Protein 1GQI (pdb70)

Radius of gyration: 33.88 Å; Cα contacts (8 Å, |Δi|>4): 3092; chains: 2; bounding box: 82×83×100 Å

InterPro domains:
  IPR005154 Alpha glucuronidase, N-terminal [PF03648] (30-151)
  IPR011099 Glycosyl hydrolase family 67, C-terminal [PF07477] (474-699)
  IPR011100 Glycosyl hydrolase family 67, catalytic domain [PF07488] (155-473)
  IPR011395 Alpha glucuronidase [PIRSF029900] (15-720)
  IPR017853 Glycoside hydrolase superfamily [SSF51445] (173-730)
  IPR029018 Beta-hexosaminidase-like, domain 2 [G3DSA:3.30.379.10] (38-168)
  IPR029018 Beta-hexosaminidase-like, domain 2 [SSF55545] (25-171)
  IPR037054 Alpha-glucuronidase, C-terminal domain superfamily [G3DSA:3.90.1330.10] (496-732)

CATH classification: 3.30.379.10 (+2 more: 3.20.20.80, 3.90.1330.10)

Foldseek 3Di:
DQQLLQLLDQAADPPVVLLVQLCQQAVEEEEQDDDLLSVVLQVSLQVNCCHHNVHGYHYDHDDDDARHEYEDELVRDVQNVVVCCPPVQVVQPDQKWKWFFDDTPNGTYTYTYHHYSLNRSQSSLVVSLCSLLSHDRVGDIDMAHFLADAAEAEWAADPVQAGDLFQAAGAPQPLVCPPPDLDVVLLSVLSLLLSLPHQEYARHRLLDDLCCLPPSNLRRVLSSQVSNVSSNYAYEYAHQLCNCVVVVNDPDSQLVDVSNLVVLLVSLVVNCVSVLLHAYYEHDDQAPPGHDNVVVPDAPQSSQQSNVVSCVVSNHAYAYELLHADLPDDDQQQGSLVRPLVCQQSHDQRYEYEYEQGRAPQWLDHHGHLCLLRRQRHHYEYEHELSPQQQAGQQAQAQCQQVLLCSQQDFQCSVHGPNGSVCSQSCNPHHGRHHFYYYHLNFHDRSSRRNHSNSSLNVQSSSNCRRPVNDGSLNSQSSSCSSRFHNDPVLSPLVSVLNVCRSLLSCQQAPFQQQTLQADPPRNRAGHLVFQDDPGRSNGNCSAFVAAQFWTAAACAPVHVVSLVSGPPVSNVQLRDPVRNDRRNNRPHDTDTQQPADPVRHGNLQVSLVSSLVSLVSLVVSLVSLVVCVVGGPPPSSVVNNVSSVVVSVRSLLSSLQVNLVSCVRNVDDHDPVGDHRPDHNVVSVQCSQPPARSGPPDCSNVDPDND/DQQLLQLLDQAADPPVVLLVQLCQQAVEEEEQDDDLLSVVLQVSLQVNCCRHSVHGYHYDHDDDDARHEYEDEVVRDVQVVVVVCPPVQVVQPDAKWKWFFDDGPNGTYTYTYHHYSLNRSQSSLVVSLCSLLSHDRVGDIDMAHFLADAAEAEWAAAPVQAGDLAQAAGQPQPLVCPPPDLDVVLLSVLSLLLSLPHQEYARHRLLDDLCCLPPSNLRRQLSSQVSNVSSNYAYEYADQLQNCVVVVNDPGSQLVDVSNLVVLLVSLVVSCVSVLLHAYYEHDDQAPPGHHNVVVPDAPQSSLQSNVVSCVVSNYAYAYELLHADQPDDDQQLGSLVRCLVCQQSHDQRYEYEYEQGRAPQWLDHHGHLCLLRRQRHHYEYEAELSPQQQAGQQAQAQCQQVLLCSQQDFQCSPHTPSGSVCSQSCNRRNGDHHFYYYHLNFHDRSSRRNRSNSSLNVQSSSNCRRPVNDGSLNSQSSSCSSRFHNDPVLSPLVSVLNVCRSLLSCLQAPFQQQTLQADPPRNRAGHLVFQDDPGRSNGNCSAFVAALFWTAAACPPVHVVSLVSGPPVSSVQLVDPVRNDRRNNRPHDTDTQQPADPVRHGNLQVSLVSSVVSLVSLVVSLVSLVVCCVGGDPVSSVVNNVSSVVVSVRSVLSSLQVNLVSCVRNVDDHDPVDDHDPDHNVVSVQCSQDPARSGPPDCSNVDPDND

Secondary structure (DSSP, 8-state):
--STTTT---PPPS-HHHHHHHHHH-SEEEE---SHHHHHHHHHHHHHHHHHHTS---EE-SS--SSEEEEE-TTT-HHHHHT--THHHHTTTTT-EEEEEEEETTEEEEEEEESSHHHHHHHHHHHHHHHHTT---TT-EEEE--S-SEEEEE--B-TTSPBTT--S-S-S--GGGTTT---HHHHHHHHHHHTTT--EEE-S-SS--GGGGSHHHHHHHHHHHHHHGGGTPEEEEEE-TTHHHHTTS-S---TTSHHHHHHHHHHHHHHHHH-TT--EEEE--SSTT---GGGGT--HHHHHHHHHHHHGGGT-EEEEE-----TTSS-GGGHHHHHHGGGTT-S-TTEEEEEESSSSSS-SS-PPPTHHHH-SSSEEEEEEE-S-TTTTTTTS----HHHHHHHHT-B--BTBTT-BHHHHHHTSSS--S--EEEEE----SSTTSSSSTTHHHHHHHHHHHHH-TT--HHHHHHHHHHHHT---HHHHHHHHHHHHHHHHHHHHTT--TT----B-TTT-SSB-TT----SSGGGSSHHHH---SSEE----STTTT-GGGGS-HHHHHHHHSTTTS-GGGGGGT--EETT-B-TTS-BHHHHHHHHHHHHHHHHHHHHHHHHTTGGGS-HHHHHHHHHHHHHHHHHHHHHHHHHHHHHHHHH--PPPTTSPPPSS-HHHHHHHHHHS----SSSGGGG-----/--STTTT---PPPS-HHHHHHHHHH-SEEEE---SHHHHHHHHHHHHHHHHHHTS---EE-SSPPSSEEEEE-TTT-HHHHHT--THHHHTTTTT-EEEEEEEETTEEEEEEEESSHHHHHHHHHHHHHHHHTT---TT-EEEE--SSSEEEEE--B-TTSPBTT--S-S-S--GGGTTT---HHHHHHHHHHHTTT--EEE-S-SS--GGGGSHHHHHHHHHHHHHHGGGTPEEEEEE-TTHHHHTTS-S---TTSHHHHHHHHHHHHHHHHH-TT--EEEE--SBTTB--GGGGT--HHHHHHHHHHHHGGGT-EEEEE-----TTSS-GGGHHHHHHGGGTT-S-TTEEEEEESSSSSS-SS-PPPTHHHH-SSSEEEEEEE-S-TTTTTTTS----HHHHHHHHT-B--BTBTT-BHHHHHHTTTTT-S--EEEEE----SSTTSSSSTTHHHHHHHHHHHHH-TT--HHHHHHHHHHHHT---HHHHHHHHHHHHHHHHHHHHTT--TT----B-TTT-SSB-TT----SSGGGSSHHHH---SSEEE---STTTT-GGGGS-HHHHHHHHSTTTS-GGGGGGT-EEETTPBPTTS-BHHHHHHHHHHHHHHHHHHHHHHHHTTTTTS-HHHHHHHHHHHHHHHHHHHHHHHHHHHHHHHHH--PPPTTSPPPSS-HHHHHHHHHHS----SSSGGGG-----

Solvent-accessible surface area: 47362 Å² total; per-residue (Å²): 83,65,11,40,74,2,0,10,32,31,84,72,8,81,59,109,105,64,7,97,62,6,30,136,18,0,96,55,2,14,11,26,12,117,36,94,20,0,77,8,0,11,56,2,0,66,118,0,0,30,20,3,0,101,73,117,4,56,29,113,107,65,166,13,86,53,60,1,0,0,0,0,3,54,138,36,0,102,30,1,38,63,44,127,25,48,146,116,5,132,84,19,33,77,34,0,5,4,0,21,50,34,128,5,109,177,80,59,3,4,0,0,0,0,48,33,40,30,0,0,0,9,0,0,5,23,0,0,20,15,0,6,5,41,93,81,1,111,173,18,70,49,66,32,42,29,51,3,82,18,0,0,0,1,1,18,4,39,4,18,30,15,4,23,24,3,20,3,9,3,0,12,0,51,2,8,1,0,44,44,31,120,16,74,45,8,50,21,0,0,17,5,1,1,9,6,3,0,22,0,0,0,0,5,3,6,29,1,16,4,8,0,1,12,56,52,0,0,86,12,0,11,11,0,3,80,21,0,84,30,17,22,5,94,2,7,0,0,0,12,2,39,0,0,114,43,21,41,82,17,109,24,0,21,1,82,26,100,124,0,78,89,19,0,103,68,25,0,82,62,0,12,88,64,0,97,50,3,4,0,1,0,0,12,1,24,4,83,79,36,34,1,0,68,63,47,70,76,43,4,4,60,0,0,43,14,0,0,68,7,0,116,107,76,58,2,9,0,0,0,5,2,23,4,16,52,99,124,57,144,1,10,5,55,5,18,39,65,48,2,55,97,20,26,27,122,16,35,87,7,0,0,0,1,6,10,12,4,22,0,19,10,1,2,20,18,3,10,5,7,2,0,10,20,0,49,165,14,9,14,0,0,0,0,15,1,7,5,8,6,10,2,1,20,7,1,0,2,0,3,0,24,16,0,40,67,12,2,83,35,49,0,47,25,158,36,154,40,2,30,0,0,32,7,2,39,22,133,11,24,194,48,185,31,19,0,0,0,0,0,5,3,2,0,19,31,75,13,0,7,13,0,5,1,8,4,0,0,1,1,0,0,0,21,0,0,14,40,3,105,22,29,2,35,64,1,0,29,25,1,0,50,6,1,13,16,30,94,98,62,0,6,95,46,0,33,88,6,0,42,49,1,7,55,0,2,5,6,1,1,5,1,8,7,7,6,10,0,2,20,58,25,7,11,8,4,0,6,0,50,18,72,136,61,125,31,63,8,91,2,1,38,34,9,3,110,20,42,163,100,1,0,0,2,38,3,20,181,124,37,22,43,0,6,65,10,11,26,118,54,12,24,147,34,19,29,76,85,143,59,6,51,37,62,16,3,4,2,0,14,79,14,62,1,87,48,186,8,160,61,52,71,24,0,4,65,8,0,0,53,56,0,14,56,0,0,85,31,0,48,45,3,42,140,27,1,64,139,4,111,97,74,12,42,82,44,15,12,49,32,0,78,6,8,1,66,1,1,36,105,6,0,31,18,0,3,2,0,0,0,13,19,0,44,70,40,5,66,61,105,19,36,111,128,36,102,123,10,147,72,94,32,99,68,8,60,50,37,29,109,22,30,10,14,23,1,20,66,27,96,25,0,54,42,112,72,34,129,84,67,12,39,75,2,0,9,32,31,84,68,8,79,57,112,106,60,8,97,60,6,21,134,17,0,106,61,3,14,11,27,13,119,35,96,20,0,77,9,0,10,54,2,0,59,118,0,0,32,20,3,0,97,77,122,6,58,25,125,107,67,169,14,91,52,58,1,0,0,0,0,4,55,139,38,0,101,32,1,38,65,42,129,20,48,145,109,9,136,86,6,37,75,34,0,5,6,0,18,50,34,125,4,109,160,63,62,2,4,0,0,0,0,59,30,39,29,0,0,0,9,0,0,4,26,0,0,20,16,0,6,5,39,92,75,1,109,172,18,69,48,69,32,39,28,60,3,79,23,0,0,0,1,1,18,3,39,5,19,31,15,4,23,23,3,20,3,10,2,0,12,0,52,2,9,1,0,43,46,30,116,16,76,44,7,50,22,1,0,16,5,0,1,8,6,3,0,21,0,0,0,0,4,4,6,29,1,16,4,8,1,0,12,60,54,0,0,84,11,0,11,11,0,3,78,21,0,84,31,16,24,5,93,2,7,0,0,0,12,1,37,0,0,114,44,20,43,81,17,107,22,0,21,0,80,26,100,123,0,77,89,21,1,103,67,25,0,82,58,0,13,89,66,0,98,52,3,3,0,1,0,0,13,1,34,4,81,78,37,35,1,0,89,62,47,69,77,51,5,4,60,0,0,43,14,0,1,67,7,0,117,106,78,58,1,7,0,0,0,5,2,22,8,17,81,87,120,68,129,1,8,5,58,2,19,41,66,61,2,54,86,16,12,40,118,17,37,68,7,1,0,0,1,4,10,12,4,24,0,19,9,1,1,20,19,4,10,6,7,2,0,12,20,0,28,153,4,12,11,0,0,0,0,16,1,7,5,6,5,9,1,2,20,6,1,0,3,1,4,0,25,16,0,38,69,13,2,86,35,48,0,70,28,142,48,166,30,1,29,0,0,31,7,2,45,7,105,14,18,149,34,172,43,5,0,0,0,0,0,4,2,1,0,19,33,74,14,0,6,12,0,5,0,8,4,0,0,1,1,0,0,0,21,0,0,14,41,4,102,22,30,2,35,64,0,0,31,24,1,0,50,7,2,14,16,30,94,98,63,0,7,96,44,0,35,85,7,0,42,50,1,8,55,0,2,6,6,1,2,6,1,8,6,8,6,10,0,2,20,54,26,7,11,8,4,0,6,0,44,18,65,135,60,130,27,61,8,92,4,1,49,38,7,3,110,20,41,125,99,1,0,0,2,38,3,21,178,122,35,14,44,0,6,63,9,11,26,120,54,12,25,147,35,18,30,75,85,142,60,7,53,37,62,15,3,4,1,0,14,81,13,62,0,87,47,185,8,159,60,51,75,25,0,6,64,7,0,0,51,55,0,15,54,0,0,85,33,0,56,47,3,42,146,27,1,62,135,4,112,97,78,12,41,84,46,14,14,47,32,0,76,6,8,1,65,0,1,34,104,5,0,34,18,0,4,7,0,0,0,18,18,0,45,67,30,3,57,60,104,8,35,102,123,36,106,89,20,156,77,91,31,95,70,13,62,51,39,29,107,21,30,10,15,23,0,19,67,26,96,27,0,54,42,112,72,35,127

GO terms:
  GO:0033939 xylan alpha-1,2-glucuronosidase activity (F, IDA)
  GO:2000886 glucuronoxylan catabolic process (P, IDA)

Organism: Cellvibrio japonicus (strain Ueda107) (NCBI:txid498211)

Structure (mmCIF, N/CA/C/O backbone):
data_1GQI
#
_entry.id   1GQI
#
_cell.length_a   69.912
_cell.length_b   74.682
_cell.length_c   87.587
_cell.angle_alpha   115.18
_cell.angle_beta   93.14
_cell.angle_gamma   109.33
#
_symmetry.space_group_name_H-M   'P 1'
#
loop_
_entity.id
_entity.type
_entity.pdbx_description
1 polymer ALPHA-GLUCURONIDASE
2 non-polymer 1,2-ETHANEDIOL
3 non-polymer 'COBALT (II) ION'
4 non-polymer 'MAGNESIUM ION'
5 water water
#
loop_
_atom_site.group_PDB
_atom_site.id
_atom_site.type_symbol
_atom_site.label_atom_id
_atom_site.label_alt_id
_atom_site.label_comp_id
_atom_site.label_asym_id
_atom_site.label_entity_id
_atom_site.label_seq_id
_atom_site.pdbx_PDB_ins_code
_atom_site.Cartn_x
_atom_site.Cartn_y
_atom_site.Cartn_z
_atom_site.occupancy
_atom_site.B_iso_or_equiv
_atom_site.auth_seq_id
_atom_site.auth_comp_id
_atom_site.auth_asym_id
_atom_site.auth_atom_id
_atom_site.pdbx_PDB_model_num
ATOM 1 N N . GLU A 1 1 ? 6.639 20.670 14.349 1.00 16.44 5 GLU A N 1
ATOM 2 C CA . GLU A 1 1 ? 6.272 19.557 13.463 1.00 14.32 5 GLU A CA 1
ATOM 3 C C . GLU A 1 1 ? 7.010 18.296 13.865 1.00 14.72 5 GLU A C 1
ATOM 4 O O . GLU A 1 1 ? 8.189 18.117 13.618 1.00 16.28 5 GLU A O 1
ATOM 10 N N . ASP A 1 2 ? 6.296 17.436 14.561 1.00 12.80 6 ASP A N 1
ATOM 11 C CA . ASP A 1 2 ? 6.828 16.138 14.893 1.00 12.02 6 ASP A CA 1
ATOM 12 C C . ASP A 1 2 ? 6.208 14.994 14.128 1.00 9.44 6 ASP A C 1
ATOM 13 O O . ASP A 1 2 ? 6.419 13.830 14.465 1.00 9.59 6 ASP A O 1
ATOM 18 N N . GLY A 1 3 ? 5.437 15.299 13.094 1.00 8.53 7 GLY A N 1
ATOM 19 C CA . GLY A 1 3 ? 4.914 14.272 12.232 1.00 8.04 7 GLY A CA 1
ATOM 20 C C . GLY A 1 3 ? 3.700 13.509 12.702 1.00 7.31 7 GLY A C 1
ATOM 21 O O . GLY A 1 3 ? 3.208 12.662 11.966 1.00 8.15 7 GLY A O 1
ATOM 22 N N . TYR A 1 4 ? 3.241 13.764 13.912 1.00 7.07 8 TYR A N 1
ATOM 23 C CA . TYR A 1 4 ? 2.108 12.997 14.429 1.00 6.96 8 TYR A CA 1
ATOM 24 C C . TYR A 1 4 ? 0.863 13.196 13.568 1.00 7.37 8 TYR A C 1
ATOM 25 O O . TYR A 1 4 ? 0.054 12.271 13.414 1.00 7.68 8 TYR A O 1
ATOM 34 N N . ASP A 1 5 ? 0.700 14.384 13.015 1.00 7.69 9 ASP A N 1
ATOM 35 C CA . ASP A 1 5 ? -0.492 14.638 12.213 1.00 7.71 9 ASP A CA 1
ATOM 36 C C . ASP A 1 5 ? -0.398 14.089 10.782 1.00 7.86 9 ASP A C 1
ATOM 37 O O . ASP A 1 5 ? -1.375 14.093 10.047 1.00 8.80 9 ASP A O 1
ATOM 42 N N . MET A 1 6 ? 0.798 13.655 10.400 1.00 6.91 10 MET A N 1
ATOM 43 C CA . MET A 1 6 ? 1.038 13.172 9.035 1.00 8.20 10 MET A CA 1
ATOM 44 C C . MET A 1 6 ? 0.618 14.251 8.043 1.00 7.45 10 MET A C 1
ATOM 45 O O . MET A 1 6 ? 1.100 15.368 8.148 1.00 7.37 10 MET A O 1
ATOM 53 N N . TRP A 1 7 ? -0.242 13.917 7.084 1.00 6.97 11 TRP A N 1
ATOM 54 C CA . TRP A 1 7 ? -0.694 14.856 6.044 1.00 7.16 11 TRP A CA 1
ATOM 55 C C . TRP A 1 7 ? -1.933 15.624 6.410 1.00 7.51 11 TRP A C 1
ATOM 56 O O . TRP A 1 7 ? -2.453 16.398 5.586 1.00 7.61 11 TRP A O 1
ATOM 67 N N . LEU A 1 8 ? -2.452 15.417 7.612 1.00 7.74 12 LEU A N 1
ATOM 68 C CA . LEU A 1 8 ? -3.660 16.121 8.046 1.00 8.27 12 LEU A CA 1
ATOM 69 C C . LEU A 1 8 ? -3.253 17.284 8.945 1.00 8.36 12 LEU A C 1
ATOM 70 O O . LEU A 1 8 ? -3.572 17.340 10.146 1.00 8.20 12 LEU A O 1
ATOM 75 N N . ARG A 1 9 ? -2.463 18.185 8.368 1.00 8.79 13 ARG A N 1
ATOM 76 C CA . ARG A 1 9 ? -1.973 19.352 9.050 1.00 10.26 13 ARG A CA 1
ATOM 77 C C . ARG A 1 9 ? -2.868 20.545 8.704 1.00 10.80 13 ARG A C 1
ATOM 78 O O . ARG A 1 9 ? -2.830 21.123 7.618 1.00 12.35 13 ARG A O 1
ATOM 86 N N . TYR A 1 10 ? -3.652 20.940 9.656 1.00 11.69 14 TYR A N 1
ATOM 87 C CA . TYR A 1 10 ? -4.619 21.992 9.413 1.00 12.15 14 TYR A CA 1
ATOM 88 C C . TYR A 1 10 ? -4.121 23.318 9.945 1.00 13.90 14 TYR A C 1
ATOM 89 O O . TYR A 1 10 ? -4.561 23.802 10.974 1.00 15.90 14 TYR A O 1
ATOM 98 N N . GLN A 1 11 ? -3.125 23.835 9.263 1.00 15.25 15 GLN A N 1
ATOM 99 C CA . GLN A 1 11 ? -2.509 25.096 9.576 1.00 16.96 15 GLN A CA 1
ATOM 100 C C . GLN A 1 11 ? -3.028 26.147 8.625 1.00 15.76 15 GLN A C 1
ATOM 101 O O . GLN A 1 11 ? -3.426 25.843 7.506 1.00 15.20 15 GLN A O 1
ATOM 107 N N . PRO A 1 12 ? -3.055 27.405 9.056 1.00 16.36 16 PRO A N 1
ATOM 108 C CA . PRO A 1 12 ? -3.628 28.445 8.200 1.00 16.35 16 PRO A CA 1
ATOM 109 C C . PRO A 1 12 ? -2.942 28.550 6.848 1.00 15.99 16 PRO A C 1
ATOM 110 O O . PRO A 1 12 ? -1.716 28.468 6.729 1.00 15.26 16 PRO A O 1
ATOM 114 N N . ILE A 1 13 ? -3.766 28.684 5.826 1.00 15.34 17 ILE A N 1
ATOM 115 C CA . ILE A 1 13 ? -3.295 28.805 4.458 1.00 16.16 17 ILE A CA 1
ATOM 116 C C . ILE A 1 13 ? -2.338 29.988 4.407 1.00 17.56 17 ILE A C 1
ATOM 117 O O . ILE A 1 13 ? -2.699 31.087 4.838 1.00 17.86 17 ILE A O 1
ATOM 122 N N . ALA A 1 14 ? -1.130 29.753 3.893 1.00 18.78 18 ALA A N 1
ATOM 123 C CA . ALA A 1 14 ? -0.057 30.758 3.911 1.00 20.86 18 ALA A CA 1
ATOM 124 C C . ALA A 1 14 ? -0.213 31.853 2.863 1.00 22.07 18 ALA A C 1
ATOM 125 O O . ALA A 1 14 ? 0.234 32.984 3.074 1.00 24.14 18 ALA A O 1
ATOM 127 N N . ASP A 1 15 ? -0.808 31.524 1.727 1.00 22.08 19 ASP A N 1
ATOM 128 C CA . ASP A 1 15 ? -1.061 32.529 0.706 1.00 22.33 19 ASP A CA 1
ATOM 129 C C . ASP A 1 15 ? -2.218 33.359 1.199 1.00 22.84 19 ASP A C 1
ATOM 130 O O . ASP A 1 15 ? -3.327 32.888 1.185 1.00 20.71 19 ASP A O 1
ATOM 135 N N . GLN A 1 16 ? -1.975 34.605 1.593 1.00 23.56 20 GLN A N 1
ATOM 136 C CA . GLN A 1 16 ? -3.025 35.455 2.157 1.00 24.29 20 GLN A CA 1
ATOM 137 C C . GLN A 1 16 ? -4.167 35.770 1.181 1.00 23.82 20 GLN A C 1
ATOM 138 O O . GLN A 1 16 ? -5.336 35.865 1.592 1.00 23.11 20 GLN A O 1
ATOM 144 N N . THR A 1 17 ? -3.871 35.910 -0.106 1.00 23.60 21 THR A N 1
ATOM 145 C CA . THR A 1 17 ? -4.932 36.154 -1.073 1.00 23.79 21 THR A CA 1
ATOM 146 C C . THR A 1 17 ? -5.851 34.934 -1.191 1.00 22.20 21 THR A C 1
ATOM 147 O O . THR A 1 17 ? -7.080 35.050 -1.297 1.00 21.38 21 THR A O 1
ATOM 151 N N . LEU A 1 18 ? -5.260 33.745 -1.225 1.00 20.34 22 LEU A N 1
ATOM 152 C CA . LEU A 1 18 ? -6.068 32.535 -1.357 1.00 19.31 22 LEU A CA 1
ATOM 153 C C . LEU A 1 18 ? -6.854 32.314 -0.076 1.00 16.71 22 LEU A C 1
ATOM 154 O O . LEU A 1 18 ? -7.986 31.847 -0.128 1.00 15.35 22 LEU A O 1
ATOM 159 N N . LEU A 1 19 ? -6.244 32.580 1.067 1.00 16.13 23 LEU A N 1
ATOM 160 C CA . LEU A 1 19 ? -6.905 32.432 2.363 1.00 15.64 23 LEU A CA 1
ATOM 161 C C . LEU A 1 19 ? -8.176 33.257 2.434 1.00 16.71 23 LEU A C 1
ATOM 162 O O . LEU A 1 19 ? -9.240 32.760 2.810 1.00 15.44 23 LEU A O 1
ATOM 167 N N . LYS A 1 20 ? -8.076 34.497 1.978 1.00 18.13 24 LYS A N 1
ATOM 168 C CA . LYS A 1 20 ? -9.235 35.376 1.985 1.00 18.76 24 LYS A CA 1
ATOM 169 C C . LYS A 1 20 ? -10.325 34.831 1.112 1.00 18.35 24 LYS A C 1
ATOM 170 O O . LYS A 1 20 ? -11.510 34.930 1.431 1.00 18.69 24 LYS A O 1
ATOM 176 N N . THR A 1 21 ? -9.967 34.260 -0.013 1.00 17.66 25 THR A N 1
ATOM 177 C CA . THR A 1 21 ? -10.968 33.694 -0.869 1.00 17.69 25 THR A CA 1
ATOM 178 C C . THR A 1 21 ? -11.695 32.519 -0.191 1.00 16.00 25 THR A C 1
ATOM 179 O O . THR A 1 21 ? -12.933 32.417 -0.280 1.00 15.74 25 THR A O 1
ATOM 183 N N . TYR A 1 22 ? -10.947 31.604 0.443 1.00 14.28 26 TYR A N 1
ATOM 184 C CA . TYR A 1 22 ? -11.567 30.494 1.130 1.00 13.99 26 TYR A CA 1
ATOM 185 C C . TYR A 1 22 ? -12.457 30.993 2.274 1.00 13.50 26 TYR A C 1
ATOM 186 O O . TYR A 1 22 ? -13.576 30.488 2.488 1.00 13.69 26 TYR A O 1
ATOM 195 N N . GLN A 1 23 ? -11.983 32.017 2.984 1.00 14.62 27 GLN A N 1
ATOM 196 C CA . GLN A 1 23 ? -12.756 32.613 4.075 1.00 15.40 27 GLN A CA 1
ATOM 197 C C . GLN A 1 23 ? -14.096 33.207 3.621 1.00 16.42 27 GLN A C 1
ATOM 198 O O . GLN A 1 23 ? -15.078 33.140 4.365 1.00 17.16 27 GLN A O 1
ATOM 204 N N . LYS A 1 24 ? -14.119 33.784 2.426 1.00 16.16 28 LYS A N 1
ATOM 205 C CA . LYS A 1 24 ? -15.335 34.334 1.847 1.00 17.79 28 LYS A CA 1
ATOM 206 C C . LYS A 1 24 ? -16.252 33.216 1.393 1.00 16.69 28 LYS A C 1
ATOM 207 O O . LYS A 1 24 ? -17.465 33.335 1.505 1.00 17.57 28 LYS A O 1
ATOM 213 N N . GLN A 1 25 ? -15.703 32.091 0.946 1.00 15.38 29 GLN A N 1
ATOM 214 C CA . GLN A 1 25 ? -16.549 31.023 0.401 1.00 15.09 29 GLN A CA 1
ATOM 215 C C . GLN A 1 25 ? -17.152 30.128 1.479 1.00 14.07 29 GLN A C 1
ATOM 216 O O . GLN A 1 25 ? -18.268 29.699 1.352 1.00 15.19 29 GLN A O 1
ATOM 222 N N . ILE A 1 26 ? -16.395 29.828 2.513 1.00 13.92 30 ILE A N 1
ATOM 223 C CA . ILE A 1 26 ? -16.862 28.946 3.569 1.00 12.76 30 ILE A CA 1
ATOM 224 C C . ILE A 1 26 ? -16.929 29.658 4.908 1.00 13.38 30 ILE A C 1
ATOM 225 O O . ILE A 1 26 ? -15.954 29.733 5.650 1.00 14.98 30 ILE A O 1
ATOM 233 N N . ARG A 1 27 ? -18.090 30.238 5.188 1.00 13.73 31 ARG A N 1
ATOM 234 C CA . ARG A 1 27 ? -18.300 30.974 6.405 1.00 14.75 31 ARG A CA 1
ATOM 235 C C . ARG A 1 27 ? -19.033 30.189 7.486 1.00 14.16 31 ARG A C 1
ATOM 236 O O . ARG A 1 27 ? -18.955 30.532 8.672 1.00 15.03 31 ARG A O 1
ATOM 244 N N . HIS A 1 28 ? -19.711 29.117 7.070 1.00 14.16 32 HIS A N 1
ATOM 245 C CA . HIS A 1 28 ? -20.509 28.259 7.945 1.00 13.58 32 HIS A CA 1
ATOM 246 C C . HIS A 1 28 ? -20.424 26.810 7.453 1.00 12.28 32 HIS A C 1
ATOM 247 O O . HIS A 1 28 ? -20.143 26.549 6.267 1.00 12.32 32 HIS A O 1
ATOM 254 N N . LEU A 1 29 ? -20.696 25.904 8.386 1.00 12.13 33 LEU A N 1
ATOM 255 C CA . LEU A 1 29 ? -20.653 24.468 8.155 1.00 12.56 33 LEU A CA 1
ATOM 256 C C . LEU A 1 29 ? -21.991 23.912 8.591 1.00 12.63 33 LEU A C 1
ATOM 257 O O . LEU A 1 29 ? -22.342 23.988 9.785 1.00 14.65 33 LEU A O 1
ATOM 262 N N . HIS A 1 30 ? -22.750 23.417 7.624 1.00 12.00 34 HIS A N 1
ATOM 263 C CA . HIS A 1 30 ? -24.101 22.910 7.835 1.00 12.20 34 HIS A CA 1
ATOM 264 C C . HIS A 1 30 ? -24.140 21.390 7.751 1.00 11.98 34 HIS A C 1
ATOM 265 O O . HIS A 1 30 ? -23.816 20.816 6.711 1.00 12.21 34 HIS A O 1
ATOM 272 N N . VAL A 1 31 ? -24.532 20.746 8.846 1.00 12.94 35 VAL A N 1
ATOM 273 C CA . VAL A 1 31 ? -24.599 19.298 8.896 1.00 12.40 35 VAL A CA 1
ATOM 274 C C . VAL A 1 31 ? -25.927 18.892 9.559 1.00 12.32 35 VAL A C 1
ATOM 275 O O . VAL A 1 31 ? -26.095 19.056 10.784 1.00 14.23 35 VAL A O 1
ATOM 279 N N . ALA A 1 32 ? -26.840 18.331 8.778 1.00 13.22 36 ALA A N 1
ATOM 280 C CA . ALA A 1 32 ? -28.142 17.927 9.305 1.00 13.74 36 ALA A CA 1
ATOM 281 C C . ALA A 1 32 ? -28.098 16.558 9.971 1.00 14.48 36 ALA A C 1
ATOM 282 O O . ALA A 1 32 ? -28.876 16.289 10.938 1.00 16.24 36 ALA A O 1
ATOM 284 N N . GLY A 1 33 ? -27.235 15.675 9.454 1.00 14.06 37 GLY A N 1
ATOM 285 C CA . GLY A 1 33 ? -27.159 14.303 9.954 1.00 13.51 37 GLY A CA 1
ATOM 286 C C . GLY A 1 33 ? -26.475 14.164 11.302 1.00 13.44 37 GLY A C 1
ATOM 287 O O . GLY A 1 33 ? -25.811 15.074 11.751 1.00 13.48 37 GLY A O 1
ATOM 288 N N . ASP A 1 34 ? -26.644 13.007 11.950 1.00 13.75 38 ASP A N 1
ATOM 289 C CA . ASP A 1 34 ? -26.081 12.797 13.266 1.00 14.24 38 ASP A CA 1
ATOM 290 C C . ASP A 1 34 ? -25.648 11.361 13.559 1.00 13.24 38 ASP A C 1
ATOM 291 O O . ASP A 1 34 ? -25.455 11.011 14.722 1.00 15.27 38 ASP A O 1
ATOM 296 N N . SER A 1 35 ? -25.478 10.559 12.526 1.00 12.44 39 SER A N 1
ATOM 297 C CA . SER A 1 35 ? -24.916 9.209 12.685 1.00 11.81 39 SER A CA 1
ATOM 298 C C . SER A 1 35 ? -23.475 9.316 13.115 1.00 11.85 39 SER A C 1
ATOM 299 O O . SER A 1 35 ? -22.865 10.359 12.931 1.00 11.60 39 SER A O 1
ATOM 302 N N . PRO A 1 36 ? -22.907 8.254 13.682 1.00 11.17 40 PRO A N 1
ATOM 303 C CA . PRO A 1 36 ? -21.495 8.311 14.063 1.00 10.50 40 PRO A CA 1
ATOM 304 C C . PRO A 1 36 ? -20.590 8.702 12.885 1.00 10.63 40 PRO A C 1
ATOM 305 O O . PRO A 1 36 ? -19.634 9.470 13.125 1.00 10.07 40 PRO A O 1
ATOM 309 N N . THR A 1 37 ? -20.860 8.223 11.667 1.00 10.32 41 THR A N 1
ATOM 310 C CA . THR A 1 37 ? -19.977 8.558 10.547 1.00 9.70 41 THR A CA 1
ATOM 311 C C . THR A 1 37 ? -20.140 10.020 10.143 1.00 9.93 41 THR A C 1
ATOM 312 O O . THR A 1 37 ? -19.166 10.706 9.861 1.00 10.30 41 THR A O 1
ATOM 316 N N . ILE A 1 38 ? -21.374 10.521 10.110 1.00 10.19 42 ILE A N 1
ATOM 317 C CA . ILE A 1 38 ? -21.565 11.940 9.805 1.00 10.19 42 ILE A CA 1
ATOM 318 C C . ILE A 1 38 ? -20.934 12.803 10.894 1.00 8.44 42 ILE A C 1
ATOM 319 O O . ILE A 1 38 ? -20.321 13.831 10.628 1.00 9.87 42 ILE A O 1
ATOM 324 N N . ASN A 1 39 ? -21.070 12.404 12.149 1.00 9.83 43 ASN A N 1
ATOM 325 C CA . ASN A 1 39 ? -20.466 13.133 13.233 1.00 10.12 43 ASN A CA 1
ATOM 326 C C . ASN A 1 39 ? -18.932 13.176 13.081 1.00 9.82 43 ASN A C 1
ATOM 327 O O . ASN A 1 39 ? -18.268 14.196 13.349 1.00 10.92 43 ASN A O 1
ATOM 332 N N . ALA A 1 40 ? -18.351 12.068 12.604 1.00 10.02 44 ALA A N 1
ATOM 333 C CA . ALA A 1 40 ? -16.894 12.039 12.384 1.00 9.57 44 ALA A CA 1
ATOM 334 C C . ALA A 1 40 ? -16.488 13.000 11.254 1.00 9.08 44 ALA A C 1
ATOM 335 O O . ALA A 1 40 ? -15.449 13.671 11.330 1.00 8.70 44 ALA A O 1
ATOM 337 N N . ALA A 1 41 ? -17.309 13.042 10.198 1.00 9.34 45 ALA A N 1
ATOM 338 C CA . ALA A 1 41 ? -17.082 13.961 9.093 1.00 8.76 45 ALA A CA 1
ATOM 339 C C . ALA A 1 41 ? -17.179 15.415 9.573 1.00 9.35 45 ALA A C 1
ATOM 340 O O . ALA A 1 41 ? -16.356 16.257 9.253 1.00 9.93 45 ALA A O 1
ATOM 342 N N . ALA A 1 42 ? -18.208 15.689 10.351 1.00 8.72 46 ALA A N 1
ATOM 343 C CA . ALA A 1 42 ? -18.405 17.017 10.866 1.00 8.72 46 ALA A CA 1
ATOM 344 C C . ALA A 1 42 ? -17.279 17.449 11.754 1.00 9.25 46 ALA A C 1
ATOM 345 O O . ALA A 1 42 ? -16.835 18.594 11.664 1.00 9.47 46 ALA A O 1
ATOM 347 N N . ALA A 1 43 ? -16.799 16.535 12.602 1.00 9.95 47 ALA A N 1
ATOM 348 C CA . ALA A 1 43 ? -15.687 16.834 13.518 1.00 9.88 47 ALA A CA 1
ATOM 349 C C . ALA A 1 43 ? -14.404 17.140 12.708 1.00 9.54 47 ALA A C 1
ATOM 350 O O . ALA A 1 43 ? -13.618 18.012 13.050 1.00 9.68 47 ALA A O 1
ATOM 352 N N . GLU A 1 44 ? -14.217 16.385 11.623 1.00 8.18 48 GLU A N 1
ATOM 353 C CA . GLU A 1 44 ? -13.019 16.567 10.775 1.00 8.24 48 GLU A CA 1
ATOM 354 C C . GLU A 1 44 ? -13.084 17.913 10.091 1.00 8.53 48 GLU A C 1
ATOM 355 O O . GLU A 1 44 ? -12.117 18.635 10.027 1.00 8.71 48 GLU A O 1
ATOM 361 N N . LEU A 1 45 ? -14.257 18.242 9.566 1.00 7.89 49 LEU A N 1
ATOM 362 C CA . LEU A 1 45 ? -14.426 19.534 8.911 1.00 8.49 49 LEU A CA 1
ATOM 363 C C . LEU A 1 45 ? -14.330 20.693 9.887 1.00 9.33 49 LEU A C 1
ATOM 364 O O . LEU A 1 45 ? -13.796 21.740 9.534 1.00 9.76 49 LEU A O 1
ATOM 369 N N . GLN A 1 46 ? -14.834 20.524 11.094 1.00 10.52 50 GLN A N 1
ATOM 370 C CA . GLN A 1 46 ? -14.733 21.602 12.072 1.00 11.02 50 GLN A CA 1
ATOM 371 C C . GLN A 1 46 ? -13.262 21.904 12.400 1.00 11.04 50 GLN A C 1
ATOM 372 O O . GLN A 1 46 ? -12.791 23.040 12.356 1.00 11.08 50 GLN A O 1
ATOM 378 N N . ARG A 1 47 ? -12.520 20.856 12.706 1.00 9.71 51 ARG A N 1
ATOM 379 C CA . ARG A 1 47 ? -11.132 21.066 13.057 1.00 9.84 51 ARG A CA 1
ATOM 380 C C . ARG A 1 47 ? -10.300 21.500 11.830 1.00 10.05 51 ARG A C 1
ATOM 381 O O . ARG A 1 47 ? -9.401 22.347 11.935 1.00 11.27 51 ARG A O 1
ATOM 389 N N . GLY A 1 48 ? -10.606 20.925 10.674 1.00 9.12 52 GLY A N 1
ATOM 390 C CA . GLY A 1 48 ? -9.825 21.202 9.494 1.00 9.11 52 GLY A CA 1
ATOM 391 C C . GLY A 1 48 ? -10.070 22.592 8.951 1.00 10.17 52 GLY A C 1
ATOM 392 O O . GLY A 1 48 ? -9.124 23.301 8.657 1.00 10.93 52 GLY A O 1
ATOM 393 N N . LEU A 1 49 ? -11.352 22.936 8.749 1.00 10.98 53 LEU A N 1
ATOM 394 C CA . LEU A 1 49 ? -11.676 24.282 8.283 1.00 11.25 53 LEU A CA 1
ATOM 395 C C . LEU A 1 49 ? -11.239 25.354 9.267 1.00 11.85 53 LEU A C 1
ATOM 396 O O . LEU A 1 49 ? -10.749 26.403 8.861 1.00 12.02 53 LEU A O 1
ATOM 401 N N . SER A 1 50 ? -11.413 25.092 10.552 1.00 11.44 54 SER A N 1
ATOM 402 C CA . SER A 1 50 ? -11.053 26.087 11.559 1.00 12.14 54 SER A CA 1
ATOM 403 C C . SER A 1 50 ? -9.567 26.364 11.497 1.00 12.41 54 SER A C 1
ATOM 404 O O . SER A 1 50 ? -9.121 27.514 11.615 1.00 14.39 54 SER A O 1
ATOM 407 N N . GLY A 1 51 ? -8.776 25.315 11.327 1.00 11.43 55 GLY A N 1
ATOM 408 C CA . GLY A 1 51 ? -7.351 25.434 11.268 1.00 11.78 55 GLY A CA 1
ATOM 409 C C . GLY A 1 51 ? -6.867 26.060 9.984 1.00 11.67 55 GLY A C 1
ATOM 410 O O . GLY A 1 51 ? -6.073 26.968 10.005 1.00 13.02 55 GLY A O 1
ATOM 411 N N . LEU A 1 52 ? -7.320 25.570 8.856 1.00 10.67 56 LEU A N 1
ATOM 412 C CA . LEU A 1 52 ? -6.885 26.071 7.570 1.00 10.88 56 LEU A CA 1
ATOM 413 C C . LEU A 1 52 ? -7.343 27.489 7.293 1.00 12.08 56 LEU A C 1
ATOM 414 O O . LEU A 1 52 ? -6.630 28.251 6.643 1.00 12.71 56 LEU A O 1
ATOM 419 N N . LEU A 1 53 ? -8.531 27.842 7.793 1.00 12.40 57 LEU A N 1
ATOM 420 C CA . LEU A 1 53 ? -9.074 29.172 7.516 1.00 13.53 57 LEU A CA 1
ATOM 421 C C . LEU A 1 53 ? -8.795 30.159 8.659 1.00 15.18 57 LEU A C 1
ATOM 422 O O . LEU A 1 53 ? -9.118 31.335 8.556 1.00 15.56 57 LEU A O 1
ATOM 427 N N . ASN A 1 54 ? -8.179 29.683 9.725 1.00 15.40 58 ASN A N 1
ATOM 428 C CA . ASN A 1 54 ? -7.843 30.521 10.860 1.00 17.24 58 ASN A CA 1
ATOM 429 C C . ASN A 1 54 ? -9.022 31.259 11.443 1.00 17.65 58 ASN A C 1
ATOM 430 O O . ASN A 1 54 ? -8.919 32.463 11.783 1.00 18.37 58 ASN A O 1
ATOM 435 N N . LYS A 1 55 ? -10.137 30.554 11.567 1.00 18.52 59 LYS A N 1
ATOM 436 C CA . LYS A 1 55 ? -11.297 31.102 12.273 1.00 19.38 59 LYS A CA 1
ATOM 437 C C . LYS A 1 55 ? -12.207 29.998 12.741 1.00 19.60 59 LYS A C 1
ATOM 438 O O . LYS A 1 55 ? -12.172 28.896 12.210 1.00 18.65 59 LYS A O 1
ATOM 444 N N . PRO A 1 56 ? -13.019 30.265 13.741 1.00 20.09 60 PRO A N 1
ATOM 445 C CA . PRO A 1 56 ? -13.843 29.213 14.329 1.00 20.34 60 PRO A CA 1
ATOM 446 C C . PRO A 1 56 ? -14.999 28.843 13.427 1.00 20.29 60 PRO A C 1
ATOM 447 O O . PRO A 1 56 ? -15.877 29.665 13.143 1.00 20.53 60 PRO A O 1
ATOM 451 N N . ILE A 1 57 ? -14.972 27.618 12.912 1.00 19.06 61 ILE A N 1
ATOM 452 C CA . ILE A 1 57 ? -16.051 27.118 12.095 1.00 19.53 61 ILE A CA 1
ATOM 453 C C . ILE A 1 57 ? -16.618 25.953 12.883 1.00 19.66 61 ILE A C 1
ATOM 454 O O . ILE A 1 57 ? -15.877 25.005 13.210 1.00 21.51 61 ILE A O 1
ATOM 459 N N . VAL A 1 58 ? -17.899 26.002 13.212 1.00 17.70 62 VAL A N 1
ATOM 460 C CA . VAL A 1 58 ? -18.538 25.001 14.040 1.00 16.49 62 VAL A CA 1
ATOM 461 C C . VAL A 1 58 ? -19.662 24.375 13.262 1.00 15.82 62 VAL A C 1
ATOM 462 O O . VAL A 1 58 ? -20.451 25.068 12.642 1.00 15.98 62 VAL A O 1
ATOM 466 N N . ALA A 1 59 ? -19.708 23.052 13.226 1.00 15.04 63 ALA A N 1
ATOM 467 C CA . ALA A 1 59 ? -20.771 22.337 12.568 1.00 15.24 63 ALA A CA 1
ATOM 468 C C . ALA A 1 59 ? -22.089 22.605 13.289 1.00 14.91 63 ALA A C 1
ATOM 469 O O . ALA A 1 59 ? -22.201 22.405 14.523 1.00 15.55 63 ALA A O 1
ATOM 471 N N . ARG A 1 60 ? -23.086 23.014 12.526 1.00 15.70 64 ARG A N 1
ATOM 472 C CA . ARG A 1 60 ? -24.437 23.298 13.060 1.00 16.48 64 ARG A CA 1
ATOM 473 C C . ARG A 1 60 ? -25.523 22.766 12.187 1.00 16.61 64 ARG A C 1
ATOM 474 O O . ARG A 1 60 ? -25.358 22.657 10.976 1.00 15.35 64 ARG A O 1
ATOM 482 N N . ASP A 1 61 ? -26.659 22.454 12.824 1.00 18.03 65 ASP A N 1
ATOM 483 C CA . ASP A 1 61 ? -27.879 22.066 12.134 1.00 18.80 65 ASP A CA 1
ATOM 484 C C . ASP A 1 61 ? -28.820 23.223 12.421 1.00 20.17 65 ASP A C 1
ATOM 485 O O . ASP A 1 61 ? -29.446 23.283 13.480 1.00 21.21 65 ASP A O 1
ATOM 490 N N . GLU A 1 62 ? -28.821 24.186 11.522 1.00 20.41 66 GLU A N 1
ATOM 491 C CA . GLU A 1 62 ? -29.597 25.406 11.682 1.00 20.68 66 GLU A CA 1
ATOM 492 C C . GLU A 1 62 ? -30.069 25.839 10.315 1.00 19.97 66 GLU A C 1
ATOM 493 O O . GLU A 1 62 ? -29.652 25.299 9.264 1.00 19.88 66 GLU A O 1
ATOM 499 N N . LYS A 1 63 ? -30.927 26.854 10.307 1.00 18.63 67 LYS A N 1
ATOM 500 C CA . LYS A 1 63 ? -31.415 27.366 9.065 1.00 18.91 67 LYS A CA 1
ATOM 501 C C . LYS A 1 63 ? -30.221 27.795 8.195 1.00 17.56 67 LYS A C 1
ATOM 502 O O . LYS A 1 63 ? -29.319 28.477 8.663 1.00 17.33 67 LYS A O 1
ATOM 508 N N . LEU A 1 64 ? -30.240 27.369 6.943 1.00 16.28 68 LEU A N 1
ATOM 509 C CA . LEU A 1 64 ? -29.104 27.577 6.036 1.00 15.57 68 LEU A CA 1
ATOM 510 C C . LEU A 1 64 ? -28.721 29.038 5.911 1.00 16.13 68 LEU A C 1
ATOM 511 O O . LEU A 1 64 ? -29.573 29.901 5.592 1.00 16.20 68 LEU A O 1
ATOM 516 N N . LYS A 1 65 ? -27.433 29.290 6.077 1.00 15.07 69 LYS A N 1
ATOM 517 C CA . LYS A 1 65 ? -26.866 30.638 5.906 1.00 15.35 69 LYS A CA 1
ATOM 518 C C . LYS A 1 65 ? -26.087 30.767 4.601 1.00 14.58 69 LYS A C 1
ATOM 519 O O . LYS A 1 65 ? -25.567 29.796 4.055 1.00 15.68 69 LYS A O 1
ATOM 525 N N . ASP A 1 66 ? -25.995 31.979 4.088 1.00 14.40 70 ASP A N 1
ATOM 526 C CA . ASP A 1 66 ? -25.226 32.242 2.873 1.00 13.80 70 ASP A CA 1
ATOM 527 C C . ASP A 1 66 ? -23.744 31.899 3.087 1.00 13.56 70 ASP A C 1
ATOM 528 O O . ASP A 1 66 ? -23.177 32.173 4.140 1.00 13.96 70 ASP A O 1
ATOM 533 N N . TYR A 1 67 ? -23.158 31.275 2.083 1.00 14.11 71 TYR A N 1
ATOM 534 C CA . TYR A 1 67 ? -21.749 30.885 2.098 1.00 13.67 71 TYR A CA 1
ATOM 535 C C . TYR A 1 67 ? -21.428 29.785 3.098 1.00 13.30 71 TYR A C 1
ATOM 536 O O . TYR A 1 67 ? -20.602 29.941 4.010 1.00 13.84 71 TYR A O 1
ATOM 545 N N . SER A 1 68 ? -22.129 28.676 2.897 1.00 14.04 72 SER A N 1
ATOM 546 C CA . SER A 1 68 ? -21.975 27.516 3.746 1.00 13.92 72 SER A CA 1
ATOM 547 C C . SER A 1 68 ? -21.400 26.350 2.985 1.00 13.51 72 SER A C 1
ATOM 548 O O . SER A 1 68 ? -21.563 26.212 1.767 1.00 13.25 72 SER A O 1
ATOM 551 N N . LEU A 1 69 ? -20.739 25.494 3.753 1.00 12.48 73 LEU A N 1
ATOM 552 C CA . LEU A 1 69 ? -20.391 24.163 3.284 1.00 11.80 73 LEU A CA 1
ATOM 553 C C . LEU A 1 69 ? -21.532 23.268 3.802 1.00 10.97 73 LEU A C 1
ATOM 554 O O . LEU A 1 69 ? -21.791 23.263 5.001 1.00 11.52 73 LEU A O 1
ATOM 559 N N . VAL A 1 70 ? -22.230 22.559 2.923 1.00 10.89 74 VAL A N 1
ATOM 560 C CA . VAL A 1 70 ? -23.371 21.755 3.321 1.00 10.78 74 VAL A CA 1
ATOM 561 C C . VAL A 1 70 ? -23.050 20.301 3.004 1.00 10.07 74 VAL A C 1
ATOM 562 O O . VAL A 1 70 ? -22.727 19.995 1.874 1.00 10.76 74 VAL A O 1
ATOM 566 N N . ILE A 1 71 ? -23.133 19.415 4.003 1.00 9.55 75 ILE A N 1
ATOM 567 C CA . ILE A 1 71 ? -22.777 18.027 3.774 1.00 10.17 75 ILE A CA 1
ATOM 568 C C . ILE A 1 71 ? -23.893 17.065 4.088 1.00 10.15 75 ILE A C 1
ATOM 569 O O . ILE A 1 71 ? -24.717 17.322 4.982 1.00 11.70 75 ILE A O 1
ATOM 574 N N . GLY A 1 72 ? -23.942 15.962 3.365 1.00 10.26 76 GLY A N 1
ATOM 575 C CA . GLY A 1 72 ? -24.955 14.968 3.649 1.00 10.46 76 GLY A CA 1
ATOM 576 C C . GLY A 1 72 ? -25.327 14.103 2.465 1.00 11.01 76 GLY A C 1
ATOM 577 O O . GLY A 1 72 ? -24.791 14.221 1.349 1.00 11.20 76 GLY A O 1
ATOM 578 N N . THR A 1 73 ? -26.292 13.211 2.710 1.00 12.01 77 THR A N 1
ATOM 579 C CA . THR A 1 73 ? -26.909 12.395 1.671 1.00 12.16 77 THR A CA 1
ATOM 580 C C . THR A 1 73 ? -28.364 12.863 1.510 1.00 12.67 77 THR A C 1
ATOM 581 O O . THR A 1 73 ? -28.876 13.573 2.380 1.00 12.83 77 THR A O 1
ATOM 585 N N . PRO A 1 74 ? -29.009 12.505 0.415 1.00 13.94 78 PRO A N 1
ATOM 586 C CA . PRO A 1 74 ? -30.438 12.852 0.297 1.00 15.62 78 PRO A CA 1
ATOM 587 C C . PRO A 1 74 ? -31.275 12.294 1.474 1.00 15.99 78 PRO A C 1
ATOM 588 O O . PRO A 1 74 ? -32.316 12.865 1.852 1.00 18.07 78 PRO A O 1
ATOM 592 N N . ASP A 1 75 ? -30.840 11.195 2.069 1.00 15.82 79 ASP A N 1
ATOM 593 C CA . ASP A 1 75 ? -31.552 10.575 3.172 1.00 16.87 79 ASP A CA 1
ATOM 594 C C . ASP A 1 75 ? -31.392 11.304 4.499 1.00 16.32 79 ASP A C 1
ATOM 595 O O . ASP A 1 75 ? -32.294 11.260 5.363 1.00 19.26 79 ASP A O 1
ATOM 600 N N . ASN A 1 76 ? -30.289 12.020 4.713 1.00 15.06 80 ASN A N 1
ATOM 601 C CA . ASN A 1 76 ? -30.111 12.705 5.980 1.00 14.51 80 ASN A CA 1
ATOM 602 C C . ASN A 1 76 ? -30.015 14.235 5.926 1.00 14.87 80 ASN A C 1
ATOM 603 O O . ASN A 1 76 ? -29.897 14.881 6.961 1.00 15.84 80 ASN A O 1
ATOM 608 N N . SER A 1 77 ? -30.057 14.800 4.734 1.00 14.23 81 SER A N 1
ATOM 609 C CA . SER A 1 77 ? -29.999 16.261 4.600 1.00 15.74 81 SER A CA 1
ATOM 610 C C . SER A 1 77 ? -31.050 16.757 3.625 1.00 15.42 81 SER A C 1
ATOM 611 O O . SER A 1 77 ? -30.921 16.594 2.445 1.00 15.94 81 SER A O 1
ATOM 614 N N . PRO A 1 78 ? -32.158 17.277 4.139 1.00 16.21 82 PRO A N 1
ATOM 615 C CA . PRO A 1 78 ? -33.206 17.826 3.266 1.00 16.65 82 PRO A CA 1
ATOM 616 C C . PRO A 1 78 ? -32.688 18.844 2.267 1.00 15.93 82 PRO A C 1
ATOM 617 O O . PRO A 1 78 ? -33.216 18.886 1.139 1.00 16.97 82 PRO A O 1
ATOM 621 N N . LEU A 1 79 ? -31.670 19.608 2.645 1.00 15.54 83 LEU A N 1
ATOM 622 C CA . LEU A 1 79 ? -31.067 20.579 1.724 1.00 16.13 83 LEU A CA 1
ATOM 623 C C . LEU A 1 79 ? -30.456 19.876 0.512 1.00 16.21 83 LEU A C 1
ATOM 624 O O . LEU A 1 79 ? -30.714 20.229 -0.629 1.00 16.56 83 LEU A O 1
ATOM 629 N N . ILE A 1 80 ? -29.681 18.827 0.757 1.00 15.55 84 ILE A N 1
ATOM 630 C CA . ILE A 1 80 ? -29.098 18.070 -0.328 1.00 16.20 84 ILE A CA 1
ATOM 631 C C . ILE A 1 80 ? -30.184 17.403 -1.190 1.00 15.52 84 ILE A C 1
ATOM 632 O O . ILE A 1 80 ? -30.138 17.412 -2.420 1.00 15.83 84 ILE A O 1
ATOM 640 N N . ALA A 1 81 ? -31.186 16.819 -0.540 1.00 16.97 85 ALA A N 1
ATOM 641 C CA . ALA A 1 81 ? -32.278 16.173 -1.277 1.00 16.89 85 ALA A CA 1
ATOM 642 C C . ALA A 1 81 ? -33.020 17.166 -2.186 1.00 17.64 85 ALA A C 1
ATOM 643 O O . ALA A 1 81 ? -33.422 16.821 -3.284 1.00 17.99 85 ALA A O 1
ATOM 645 N N . SER A 1 82 ? -33.115 18.397 -1.737 1.00 18.23 86 SER A N 1
ATOM 646 C CA . SER A 1 82 ? -33.829 19.422 -2.511 1.00 18.78 86 SER A CA 1
ATOM 647 C C . SER A 1 82 ? -33.171 19.757 -3.839 1.00 19.42 86 SER A C 1
ATOM 648 O O . SER A 1 82 ? -33.840 20.267 -4.769 1.00 21.30 86 SER A O 1
ATOM 651 N N . LEU A 1 83 ? -31.894 19.439 -3.985 1.00 18.78 87 LEU A N 1
ATOM 652 C CA . LEU A 1 83 ? -31.212 19.690 -5.227 1.00 18.53 87 LEU A CA 1
ATOM 653 C C . LEU A 1 83 ? -31.568 18.699 -6.314 1.00 18.58 87 LEU A C 1
ATOM 654 O O . LEU A 1 83 ? -31.229 18.921 -7.456 1.00 19.71 87 LEU A O 1
ATOM 659 N N . ASN A 1 84 ? -32.239 17.606 -5.961 1.00 19.74 88 ASN A N 1
ATOM 660 C CA . ASN A 1 84 ? -32.630 16.580 -6.926 1.00 20.03 88 ASN A CA 1
ATOM 661 C C . ASN A 1 84 ? -31.488 16.190 -7.841 1.00 19.64 88 ASN A C 1
ATOM 662 O O . ASN A 1 84 ? -31.577 16.252 -9.052 1.00 20.04 88 ASN A O 1
ATOM 667 N N . LEU A 1 85 ? -30.378 15.778 -7.235 1.00 19.08 89 LEU A N 1
ATOM 668 C CA . LEU A 1 85 ? -29.178 15.505 -8.007 1.00 19.37 89 LEU A CA 1
ATOM 669 C C . LEU A 1 85 ? -29.345 14.284 -8.890 1.00 19.14 89 LEU A C 1
ATOM 670 O O . LEU A 1 85 ? -28.643 14.134 -9.897 1.00 20.39 89 LEU A O 1
ATOM 675 N N . GLY A 1 86 ? -30.274 13.417 -8.491 1.00 20.27 90 GLY A N 1
ATOM 676 C CA . GLY A 1 86 ? -30.652 12.266 -9.290 1.00 20.31 90 GLY A CA 1
ATOM 677 C C . GLY A 1 86 ? -29.549 11.319 -9.705 1.00 20.68 90 GLY A C 1
ATOM 678 O O . GLY A 1 86 ? -28.659 10.954 -8.911 1.00 19.47 90 GLY A O 1
ATOM 679 N N . GLU A 1 87 ? -29.630 10.917 -10.964 1.00 21.32 91 GLU A N 1
ATOM 680 C CA . GLU A 1 87 ? -28.728 9.951 -11.546 1.00 21.72 91 GLU A CA 1
ATOM 681 C C . GLU A 1 87 ? -27.250 10.279 -11.376 1.00 20.37 91 GLU A C 1
ATOM 682 O O . GLU A 1 87 ? -26.437 9.392 -11.142 1.00 19.98 91 GLU A O 1
ATOM 688 N N . ARG A 1 88 ? -26.919 11.563 -11.470 1.00 18.96 92 ARG A N 1
ATOM 689 C CA . ARG A 1 88 ? -25.545 12.037 -11.400 1.00 19.07 92 ARG A CA 1
ATOM 690 C C . ARG A 1 88 ? -24.947 11.631 -10.074 1.00 17.84 92 ARG A C 1
ATOM 691 O O . ARG A 1 88 ? -23.769 11.284 -10.004 1.00 18.41 92 ARG A O 1
ATOM 699 N N . LEU A 1 89 ? -25.725 11.768 -9.023 1.00 16.40 93 LEU A N 1
ATOM 700 C CA . LEU A 1 89 ? -25.259 11.410 -7.681 1.00 15.47 93 LEU A CA 1
ATOM 701 C C . LEU A 1 89 ? -25.299 9.906 -7.511 1.00 15.48 93 LEU A C 1
ATOM 702 O O . LEU A 1 89 ? -24.324 9.275 -7.064 1.00 14.68 93 LEU A O 1
ATOM 707 N N . GLN A 1 90 ? -26.409 9.309 -7.905 1.00 15.85 94 GLN A N 1
ATOM 708 C CA . GLN A 1 90 ? -26.613 7.880 -7.747 1.00 16.68 94 GLN A CA 1
ATOM 709 C C . GLN A 1 90 ? -25.541 7.026 -8.399 1.00 16.64 94 GLN A C 1
ATOM 710 O O . GLN A 1 90 ? -25.149 5.993 -7.845 1.00 17.58 94 GLN A O 1
ATOM 716 N N . ALA A 1 91 ? -25.044 7.459 -9.550 1.00 15.58 95 ALA A N 1
ATOM 717 C CA . ALA A 1 91 ? -24.023 6.740 -10.283 1.00 15.59 95 ALA A CA 1
ATOM 718 C C . ALA A 1 91 ? -22.710 6.588 -9.524 1.00 15.16 95 ALA A C 1
ATOM 719 O O . ALA A 1 91 ? -21.888 5.749 -9.861 1.00 16.74 95 ALA A O 1
ATOM 721 N N . LEU A 1 92 ? -22.532 7.384 -8.483 1.00 14.02 96 LEU A N 1
ATOM 722 C CA . LEU A 1 92 ? -21.300 7.369 -7.688 1.00 14.24 96 LEU A CA 1
ATOM 723 C C . LEU A 1 92 ? -21.265 6.264 -6.664 1.00 13.83 96 LEU A C 1
ATOM 724 O O . LEU A 1 92 ? -20.278 6.081 -5.948 1.00 13.73 96 LEU A O 1
ATOM 732 N N . GLY A 1 93 ? -22.341 5.509 -6.550 1.00 12.88 97 GLY A N 1
ATOM 733 C CA . GLY A 1 93 ? -22.326 4.333 -5.730 1.00 12.56 97 GLY A CA 1
ATOM 734 C C . GLY A 1 93 ? -22.262 4.508 -4.247 1.00 12.40 97 GLY A C 1
ATOM 735 O O . GLY A 1 93 ? -22.463 5.607 -3.705 1.00 14.16 97 GLY A O 1
ATOM 736 N N . ALA A 1 94 ? -21.915 3.418 -3.569 1.00 12.85 98 ALA A N 1
ATOM 737 C CA . ALA A 1 94 ? -21.950 3.366 -2.126 1.00 13.10 98 ALA A CA 1
ATOM 738 C C . ALA A 1 94 ? -20.821 4.062 -1.383 1.00 11.06 98 ALA A C 1
ATOM 739 O O . ALA A 1 94 ? -20.903 4.217 -0.177 1.00 12.08 98 ALA A O 1
ATOM 741 N N . GLU A 1 95 ? -19.760 4.474 -2.078 1.00 10.09 99 GLU A N 1
ATOM 742 C CA . GLU A 1 95 ? -18.636 5.152 -1.412 1.00 10.18 99 GLU A CA 1
ATOM 743 C C . GLU A 1 95 ? -18.231 6.438 -2.105 1.00 10.12 99 GLU A C 1
ATOM 744 O O . GLU A 1 95 ? -17.347 7.120 -1.644 1.00 10.80 99 GLU A O 1
ATOM 750 N N . GLY A 1 96 ? -18.868 6.782 -3.218 1.00 9.32 100 GLY A N 1
ATOM 751 C CA . GLY A 1 96 ? -18.542 7.991 -3.950 1.00 9.66 100 GLY A CA 1
ATOM 752 C C . GLY A 1 96 ? -19.219 9.262 -3.472 1.00 9.48 100 GLY A C 1
ATOM 753 O O . GLY A 1 96 ? -20.063 9.223 -2.576 1.00 10.58 100 GLY A O 1
ATOM 754 N N . TYR A 1 97 ? -18.828 10.382 -4.075 1.00 9.01 101 TYR A N 1
ATOM 755 C CA . TYR A 1 97 ? -19.318 11.687 -3.618 1.00 9.08 101 TYR A CA 1
ATOM 756 C C . TYR A 1 97 ? -19.169 12.724 -4.716 1.00 8.76 101 TYR A C 1
ATOM 757 O O . TYR A 1 97 ? -18.429 12.540 -5.671 1.00 9.51 101 TYR A O 1
ATOM 766 N N . LEU A 1 98 ? -19.921 13.802 -4.535 1.00 9.55 102 LEU A N 1
ATOM 767 C CA . LEU A 1 98 ? -19.889 14.983 -5.382 1.00 10.40 102 LEU A CA 1
ATOM 768 C C . LEU A 1 98 ? -19.564 16.189 -4.540 1.00 10.53 102 LEU A C 1
ATOM 769 O O . LEU A 1 98 ? -20.151 16.409 -3.488 1.00 10.96 102 LEU A O 1
ATOM 774 N N . LEU A 1 99 ? -18.591 16.967 -5.013 1.00 10.06 103 LEU A N 1
ATOM 775 C CA . LEU A 1 99 ? -18.231 18.226 -4.421 1.00 10.07 103 LEU A CA 1
ATOM 776 C C . LEU A 1 99 ? -18.601 19.289 -5.421 1.00 10.43 103 LEU A C 1
ATOM 777 O O . LEU A 1 99 ? -18.103 19.266 -6.554 1.00 11.80 103 LEU A O 1
ATOM 782 N N . GLU A 1 100 ? -19.459 20.230 -5.028 1.00 11.28 104 GLU A N 1
ATOM 783 C CA . GLU A 1 100 ? -19.939 21.196 -6.016 1.00 11.29 104 GLU A CA 1
ATOM 784 C C . GLU A 1 100 ? -20.369 22.536 -5.421 1.00 11.46 104 GLU A C 1
ATOM 785 O O . GLU A 1 100 ? -21.068 22.602 -4.407 1.00 12.38 104 GLU A O 1
ATOM 791 N N . GLN A 1 101 ? -19.852 23.607 -6.023 1.00 11.98 105 GLN A N 1
ATOM 792 C CA . GLN A 1 101 ? -20.329 24.963 -5.717 1.00 12.28 105 GLN A CA 1
ATOM 793 C C . GLN A 1 101 ? -21.683 25.157 -6.428 1.00 12.61 105 GLN A C 1
ATOM 794 O O . GLN A 1 101 ? -21.821 24.927 -7.636 1.00 14.12 105 GLN A O 1
ATOM 800 N N . THR A 1 102 ? -22.699 25.550 -5.683 1.00 13.48 106 THR A N 1
ATOM 801 C CA . THR A 1 102 ? -24.051 25.665 -6.241 1.00 14.18 106 THR A CA 1
ATOM 802 C C . THR A 1 102 ? -24.857 26.618 -5.389 1.00 13.73 106 THR A C 1
ATOM 803 O O . THR A 1 102 ? -24.266 27.397 -4.626 1.00 12.62 106 THR A O 1
ATOM 807 N N . ARG A 1 103 ? -26.181 26.573 -5.539 1.00 14.76 107 ARG A N 1
ATOM 808 C CA . ARG A 1 103 ? -27.062 27.417 -4.746 1.00 15.94 107 ARG A CA 1
ATOM 809 C C . ARG A 1 103 ? -28.180 26.573 -4.191 1.00 16.62 107 ARG A C 1
ATOM 810 O O . ARG A 1 103 ? -28.650 25.659 -4.845 1.00 15.85 107 ARG A O 1
ATOM 818 N N . ILE A 1 104 ? -28.598 26.882 -2.972 1.00 17.48 108 ILE A N 1
ATOM 819 C CA . ILE A 1 104 ? -29.767 26.241 -2.369 1.00 18.89 108 ILE A CA 1
ATOM 820 C C . ILE A 1 104 ? -30.593 27.353 -1.748 1.00 20.19 108 ILE A C 1
ATOM 821 O O . ILE A 1 104 ? -30.120 28.085 -0.878 1.00 19.45 108 ILE A O 1
ATOM 826 N N . ASN A 1 105 ? -31.824 27.494 -2.225 1.00 21.44 109 ASN A N 1
ATOM 827 C CA . ASN A 1 105 ? -32.713 28.539 -1.735 1.00 23.21 109 ASN A CA 1
ATOM 828 C C . ASN A 1 105 ? -32.027 29.910 -1.776 1.00 22.88 109 ASN A C 1
ATOM 829 O O . ASN A 1 105 ? -32.108 30.679 -0.813 1.00 24.27 109 ASN A O 1
ATOM 834 N N . LYS A 1 106 ? -31.345 30.194 -2.882 1.00 23.12 110 LYS A N 1
ATOM 835 C CA . LYS A 1 106 ? -30.650 31.458 -3.136 1.00 23.39 110 LYS A CA 1
ATOM 836 C C . LYS A 1 106 ? -29.383 31.675 -2.296 1.00 21.71 110 LYS A C 1
ATOM 837 O O . LYS A 1 106 ? -28.680 32.678 -2.451 1.00 22.76 110 LYS A O 1
ATOM 843 N N . ARG A 1 107 ? -29.082 30.748 -1.397 1.00 19.78 111 ARG A N 1
ATOM 844 C CA . ARG A 1 107 ? -27.854 30.807 -0.635 1.00 17.55 111 ARG A CA 1
ATOM 845 C C . ARG A 1 107 ? -26.708 30.204 -1.442 1.00 16.04 111 ARG A C 1
ATOM 846 O O . ARG A 1 107 ? -26.915 29.249 -2.181 1.00 16.98 111 ARG A O 1
ATOM 854 N N . HIS A 1 108 ? -25.552 30.838 -1.354 1.00 14.56 112 HIS A N 1
ATOM 855 C CA . HIS A 1 108 ? -24.331 30.323 -1.952 1.00 14.24 112 HIS A CA 1
ATOM 856 C C . HIS A 1 108 ? -23.835 29.195 -1.066 1.00 13.81 112 HIS A C 1
ATOM 857 O O . HIS A 1 108 ? -23.669 29.349 0.156 1.00 14.10 112 HIS A O 1
ATOM 864 N N . VAL A 1 109 ? -23.601 28.049 -1.687 1.00 12.90 113 VAL A N 1
ATOM 865 C CA . VAL A 1 109 ? -23.072 26.888 -0.926 1.00 13.01 113 VAL A CA 1
ATOM 866 C C . VAL A 1 109 ? -22.054 26.097 -1.724 1.00 12.34 113 VAL A C 1
ATOM 867 O O . VAL A 1 109 ? -21.959 26.208 -2.946 1.00 12.46 113 VAL A O 1
ATOM 871 N N . VAL A 1 110 ? -21.304 25.274 -0.991 1.00 12.16 114 VAL A N 1
ATOM 872 C CA . VAL A 1 110 ? -20.483 24.240 -1.602 1.00 12.14 114 VAL A CA 1
ATOM 873 C C . VAL A 1 110 ? -21.005 22.987 -0.914 1.00 11.62 114 VAL A C 1
ATOM 874 O O . VAL A 1 110 ? -21.149 22.970 0.299 1.00 12.29 114 VAL A O 1
ATOM 878 N N . ILE A 1 111 ? -21.390 21.994 -1.700 1.00 10.87 115 ILE A N 1
ATOM 879 C CA . ILE A 1 111 ? -21.910 20.745 -1.136 1.00 10.37 115 ILE A CA 1
ATOM 880 C C . ILE A 1 111 ? -20.897 19.629 -1.165 1.00 11.31 115 ILE A C 1
ATOM 881 O O . ILE A 1 111 ? -20.033 19.604 -2.050 1.00 11.00 115 ILE A O 1
ATOM 886 N N . VAL A 1 112 ? -21.008 18.782 -0.135 1.00 10.73 116 VAL A N 1
ATOM 887 C CA . VAL A 1 112 ? -20.365 17.476 -0.116 1.00 10.31 116 VAL A CA 1
ATOM 888 C C . VAL A 1 112 ? -21.544 16.522 -0.047 1.00 9.57 116 VAL A C 1
ATOM 889 O O . VAL A 1 112 ? -22.133 16.329 1.026 1.00 10.54 116 VAL A O 1
ATOM 893 N N . ALA A 1 113 ? -21.888 15.947 -1.187 1.00 10.38 117 ALA A N 1
ATOM 894 C CA . ALA A 1 113 ? -23.040 15.079 -1.310 1.00 10.36 117 ALA A CA 1
ATOM 895 C C . ALA A 1 113 ? -22.650 13.662 -1.648 1.00 10.56 117 ALA A C 1
ATOM 896 O O . ALA A 1 113 ? -21.727 13.421 -2.434 1.00 11.84 117 ALA A O 1
ATOM 898 N N . ALA A 1 114 ? -23.370 12.701 -1.107 1.00 10.49 118 ALA A N 1
ATOM 899 C CA . ALA A 1 114 ? -23.057 11.314 -1.375 1.00 11.08 118 ALA A CA 1
ATOM 900 C C . ALA A 1 114 ? -24.328 10.492 -1.212 1.00 10.72 118 ALA A C 1
ATOM 901 O O . ALA A 1 114 ? -25.348 10.984 -0.721 1.00 11.90 118 ALA A O 1
ATOM 903 N N . ASN A 1 115 ? -24.231 9.210 -1.523 1.00 11.28 119 ASN A N 1
ATOM 904 C CA . ASN A 1 115 ? -25.325 8.295 -1.331 1.00 12.46 119 ASN A CA 1
ATOM 905 C C . ASN A 1 115 ? -25.308 7.697 0.055 1.00 12.26 119 ASN A C 1
ATOM 906 O O . ASN A 1 115 ? -26.369 7.367 0.603 1.00 15.14 119 ASN A O 1
ATOM 911 N N . SER A 1 116 ? -24.114 7.524 0.634 1.00 11.11 120 SER A N 1
ATOM 912 C CA . SER A 1 116 ? -23.971 6.952 1.955 1.00 10.80 120 SER A CA 1
ATOM 913 C C . SER A 1 116 ? -23.203 7.871 2.901 1.00 9.93 120 SER A C 1
ATOM 914 O O . SER A 1 116 ? -22.498 8.787 2.467 1.00 11.16 120 SER A O 1
ATOM 917 N N . ASP A 1 117 ? -23.302 7.635 4.193 1.00 9.74 121 ASP A N 1
ATOM 918 C CA . ASP A 1 117 ? -22.576 8.444 5.150 1.00 9.79 121 ASP A CA 1
ATOM 919 C C . ASP A 1 117 ? -21.047 8.343 4.956 1.00 9.64 121 ASP A C 1
ATOM 920 O O . ASP A 1 117 ? -20.350 9.339 5.065 1.00 9.37 121 ASP A O 1
ATOM 925 N N . VAL A 1 118 ? -20.539 7.140 4.662 1.00 9.38 122 VAL A N 1
ATOM 926 C CA . VAL A 1 118 ? -19.098 7.041 4.458 1.00 8.54 122 VAL A CA 1
ATOM 927 C C . VAL A 1 118 ? -18.674 7.825 3.214 1.00 9.19 122 VAL A C 1
ATOM 928 O O . VAL A 1 118 ? -17.545 8.364 3.178 1.00 9.11 122 VAL A O 1
ATOM 934 N N . GLY A 1 119 ? -19.519 7.875 2.182 1.00 9.03 123 GLY A N 1
ATOM 935 C CA . GLY A 1 119 ? -19.206 8.698 1.029 1.00 8.90 123 GLY A CA 1
ATOM 936 C C . GLY A 1 119 ? -19.110 10.173 1.443 1.00 8.62 123 GLY A C 1
ATOM 937 O O . GLY A 1 119 ? -18.236 10.909 0.960 1.00 7.66 123 GLY A O 1
ATOM 938 N N . VAL A 1 120 ? -19.982 10.634 2.350 1.00 8.61 124 VAL A N 1
ATOM 939 C CA . VAL A 1 120 ? -19.835 11.999 2.887 1.00 8.52 124 VAL A CA 1
ATOM 940 C C . VAL A 1 120 ? -18.480 12.157 3.588 1.00 8.67 124 VAL A C 1
ATOM 941 O O . VAL A 1 120 ? -17.817 13.161 3.400 1.00 8.23 124 VAL A O 1
ATOM 945 N N . LEU A 1 121 ? -18.076 11.167 4.366 1.00 8.50 125 LEU A N 1
ATOM 946 C CA . LEU A 1 121 ? -16.807 11.239 5.049 1.00 8.53 125 LEU A CA 1
ATOM 947 C C . LEU A 1 121 ? -15.654 11.357 4.034 1.00 7.95 125 LEU A C 1
ATOM 948 O O . LEU A 1 121 ? -14.761 12.204 4.181 1.00 8.01 125 LEU A O 1
ATOM 953 N N . TYR A 1 122 ? -15.634 10.475 3.032 1.00 6.94 126 TYR A N 1
ATOM 954 C CA . TYR A 1 122 ? -14.577 10.524 2.022 1.00 7.37 126 TYR A CA 1
ATOM 955 C C . TYR A 1 122 ? -14.563 11.869 1.297 1.00 7.59 126 TYR A C 1
ATOM 956 O O . TYR A 1 122 ? -13.508 12.447 1.051 1.00 8.32 126 TYR A O 1
ATOM 965 N N . GLY A 1 123 ? -15.744 12.352 0.935 1.00 8.57 127 GLY A N 1
ATOM 966 C CA . GLY A 1 123 ? -15.852 13.624 0.249 1.00 8.71 127 GLY A CA 1
ATOM 967 C C . GLY A 1 123 ? -15.373 14.768 1.110 1.00 7.96 127 GLY A C 1
ATOM 968 O O . GLY A 1 123 ? -14.785 15.718 0.635 1.00 8.82 127 GLY A O 1
ATOM 969 N N . SER A 1 124 ? -15.654 14.697 2.406 1.00 7.52 128 SER A N 1
ATOM 970 C CA . SER A 1 124 ? -15.245 15.726 3.351 1.00 8.07 128 SER A CA 1
ATOM 971 C C . SER A 1 124 ? -13.705 15.810 3.397 1.00 7.87 128 SER A C 1
ATOM 972 O O . SER A 1 124 ? -13.103 16.885 3.408 1.00 8.76 128 SER A O 1
ATOM 975 N N . PHE A 1 125 ? -13.055 14.652 3.463 1.00 8.05 129 PHE A N 1
ATOM 976 C CA . PHE A 1 125 ? -11.590 14.623 3.409 1.00 8.01 129 PHE A CA 1
ATOM 977 C C . PHE A 1 125 ? -11.081 15.175 2.083 1.00 7.92 129 PHE A C 1
ATOM 978 O O . PHE A 1 125 ? -10.056 15.882 2.065 1.00 8.16 129 PHE A O 1
ATOM 986 N N . HIS A 1 126 ? -11.752 14.883 0.968 1.00 7.91 130 HIS A N 1
ATOM 987 C CA . HIS A 1 126 ? -11.304 15.450 -0.307 1.00 7.98 130 HIS A CA 1
ATOM 988 C C . HIS A 1 126 ? -11.472 16.958 -0.300 1.00 8.11 130 HIS A C 1
ATOM 989 O O . HIS A 1 126 ? -10.601 17.687 -0.776 1.00 7.65 130 HIS A O 1
ATOM 996 N N . LEU A 1 127 ? -12.592 17.440 0.225 1.00 7.41 131 LEU A N 1
ATOM 997 C CA . LEU A 1 127 ? -12.793 18.881 0.276 1.00 8.82 131 LEU A CA 1
ATOM 998 C C . LEU A 1 127 ? -11.661 19.535 1.065 1.00 8.45 131 LEU A C 1
ATOM 999 O O . LEU A 1 127 ? -11.022 20.514 0.633 1.00 9.00 131 LEU A O 1
ATOM 1004 N N . LEU A 1 128 ? -11.321 18.960 2.216 1.00 7.08 132 LEU A N 1
ATOM 1005 C CA . LEU A 1 128 ? -10.200 19.504 2.981 1.00 6.86 132 LEU A CA 1
ATOM 1006 C C . LEU A 1 128 ? -8.891 19.441 2.158 1.00 7.17 132 LEU A C 1
ATOM 1007 O O . LEU A 1 128 ? -8.122 20.393 2.163 1.00 7.48 132 LEU A O 1
ATOM 1012 N N . ARG A 1 129 ? -8.645 18.323 1.497 1.00 7.01 133 ARG A N 1
ATOM 1013 C CA . ARG A 1 129 ? -7.475 18.174 0.663 1.00 7.48 133 ARG A CA 1
ATOM 1014 C C . ARG A 1 129 ? -7.386 19.258 -0.410 1.00 7.22 133 ARG A C 1
ATOM 1015 O O . ARG A 1 129 ? -6.289 19.767 -0.698 1.00 8.22 133 ARG A O 1
ATOM 1023 N N . LEU A 1 130 ? -8.516 19.669 -0.972 1.00 8.34 134 LEU A N 1
ATOM 1024 C CA . LEU A 1 130 ? -8.472 20.732 -1.974 1.00 8.97 134 LEU A CA 1
ATOM 1025 C C . LEU A 1 130 ? -7.942 22.008 -1.355 1.00 8.88 134 LEU A C 1
ATOM 1026 O O . LEU A 1 130 ? -7.125 22.724 -1.977 1.00 9.38 134 LEU A O 1
ATOM 1031 N N . ILE A 1 131 ? -8.395 22.312 -0.143 1.00 8.07 135 ILE A N 1
ATOM 1032 C CA . ILE A 1 131 ? -7.925 23.516 0.570 1.00 8.62 135 ILE A CA 1
ATOM 1033 C C . ILE A 1 131 ? -6.458 23.379 0.957 1.00 8.49 135 ILE A C 1
ATOM 1034 O O . ILE A 1 131 ? -5.654 24.262 0.751 1.00 9.02 135 ILE A O 1
ATOM 1039 N N . GLN A 1 132 ? -6.108 22.231 1.522 1.00 7.82 136 GLN A N 1
ATOM 1040 C CA . GLN A 1 132 ? -4.731 21.986 1.933 1.00 7.43 136 GLN A CA 1
ATOM 1041 C C . GLN A 1 132 ? -3.725 22.103 0.783 1.00 8.18 136 GLN A C 1
ATOM 1042 O O . GLN A 1 132 ? -2.570 22.484 1.028 1.00 9.02 136 GLN A O 1
ATOM 1048 N N . THR A 1 133 ? -4.156 21.763 -0.424 1.00 8.39 137 THR A N 1
ATOM 1049 C CA . THR A 1 133 ? -3.309 21.787 -1.614 1.00 9.00 137 THR A CA 1
ATOM 1050 C C . THR A 1 133 ? -3.524 23.053 -2.455 1.00 10.00 137 THR A C 1
ATOM 1051 O O . THR A 1 133 ? -3.107 23.112 -3.603 1.00 10.67 137 THR A O 1
ATOM 1055 N N . GLN A 1 134 ? -4.257 24.022 -1.890 1.00 10.00 138 GLN A N 1
ATOM 1056 C CA . GLN A 1 134 ? -4.425 25.345 -2.489 1.00 10.82 138 GLN A CA 1
ATOM 1057 C C . GLN A 1 134 ? -5.129 25.300 -3.863 1.00 11.81 138 GLN A C 1
ATOM 1058 O O . GLN A 1 134 ? -4.757 26.024 -4.793 1.00 13.77 138 GLN A O 1
ATOM 1064 N N . HIS A 1 135 ? -6.130 24.455 -3.985 1.00 12.14 139 HIS A N 1
ATOM 1065 C CA . HIS A 1 135 ? -6.988 24.413 -5.168 1.00 13.23 139 HIS A CA 1
ATOM 1066 C C . HIS A 1 135 ? -8.201 25.334 -4.952 1.00 14.06 139 HIS A C 1
ATOM 1067 O O . HIS A 1 135 ? -8.733 25.469 -3.849 1.00 15.31 139 HIS A O 1
ATOM 1074 N N . ALA A 1 136 ? -8.613 25.991 -6.022 1.00 15.05 140 ALA A N 1
ATOM 1075 C CA . ALA A 1 136 ? -9.742 26.899 -5.962 1.00 15.13 140 ALA A CA 1
ATOM 1076 C C . ALA A 1 136 ? -11.055 26.173 -5.865 1.00 15.70 140 ALA A C 1
ATOM 1077 O O . ALA A 1 136 ? -11.280 25.124 -6.503 1.00 17.05 140 ALA A O 1
ATOM 1079 N N . LEU A 1 137 ? -11.967 26.779 -5.102 1.00 15.62 141 LEU A N 1
ATOM 1080 C CA . LEU A 1 137 ? -13.308 26.260 -4.999 1.00 14.72 141 LEU A CA 1
ATOM 1081 C C . LEU A 1 137 ? -14.283 26.918 -5.991 1.00 15.02 141 LEU A C 1
ATOM 1082 O O . LEU A 1 137 ? -15.375 26.418 -6.176 1.00 14.25 141 LEU A O 1
ATOM 1087 N N . GLU A 1 138 ? -13.914 28.045 -6.578 1.00 15.65 142 GLU A N 1
ATOM 1088 C CA . GLU A 1 138 ? -14.873 28.702 -7.464 1.00 16.63 142 GLU A CA 1
ATOM 1089 C C . GLU A 1 138 ? -15.166 27.791 -8.659 1.00 15.21 142 GLU A C 1
ATOM 1090 O O . GLU A 1 138 ? -14.261 27.239 -9.288 1.00 16.35 142 GLU A O 1
ATOM 1096 N N . LYS A 1 139 ? -16.445 27.589 -8.944 1.00 15.38 143 LYS A N 1
ATOM 1097 C CA . LYS A 1 139 ? -16.904 26.725 -10.031 1.00 16.53 143 LYS A CA 1
ATOM 1098 C C . LYS A 1 139 ? -16.591 25.249 -9.805 1.00 15.07 143 LYS A C 1
ATOM 1099 O O . LYS A 1 139 ? -16.655 24.440 -10.728 1.00 15.99 143 LYS A O 1
ATOM 1105 N N . LEU A 1 140 ? -16.302 24.888 -8.554 1.00 14.45 144 LEU A N 1
ATOM 1106 C CA . LEU A 1 140 ? -16.015 23.485 -8.258 1.00 13.25 144 LEU A CA 1
ATOM 1107 C C . LEU A 1 140 ? -17.177 22.583 -8.671 1.00 12.25 144 LEU A C 1
ATOM 1108 O O . LEU A 1 140 ? -18.318 22.835 -8.320 1.00 13.35 144 LEU A O 1
ATOM 1113 N N . SER A 1 141 ? -16.863 21.512 -9.402 1.00 12.68 145 SER A N 1
ATOM 1114 C CA . SER A 1 141 ? -17.808 20.451 -9.705 1.00 13.69 145 SER A CA 1
ATOM 1115 C C . SER A 1 141 ? -17.006 19.215 -10.009 1.00 14.41 145 SER A C 1
ATOM 1116 O O . SER A 1 141 ? -16.496 19.048 -11.114 1.00 16.44 145 SER A O 1
ATOM 1119 N N . LEU A 1 142 ? -16.855 18.371 -8.998 1.00 15.04 146 LEU A N 1
ATOM 1120 C CA . LEU A 1 142 ? -16.046 17.186 -9.176 1.00 15.88 146 LEU A CA 1
ATOM 1121 C C . LEU A 1 142 ? -16.634 16.036 -8.417 1.00 15.43 146 LEU A C 1
ATOM 1122 O O . LEU A 1 142 ? -17.088 16.198 -7.307 1.00 17.91 146 LEU A O 1
ATOM 1127 N N . SER A 1 143 ? -16.622 14.878 -9.032 1.00 13.39 147 SER A N 1
ATOM 1128 C CA . SER A 1 143 ? -17.158 13.686 -8.391 1.00 13.48 147 SER A CA 1
ATOM 1129 C C . SER A 1 143 ? -16.083 12.629 -8.412 1.00 12.62 147 SER A C 1
ATOM 1130 O O . SER A 1 143 ? -15.153 12.677 -9.221 1.00 13.45 147 SER A O 1
ATOM 1133 N N . SER A 1 144 ? -16.177 11.705 -7.468 1.00 10.89 148 SER A N 1
ATOM 1134 C CA . SER A 1 144 ? -15.247 10.597 -7.474 1.00 11.17 148 SER A CA 1
ATOM 1135 C C . SER A 1 144 ? -15.855 9.401 -6.796 1.00 10.27 148 SER A C 1
ATOM 1136 O O . SER A 1 144 ? -16.676 9.541 -5.884 1.00 12.02 148 SER A O 1
ATOM 1139 N N . ALA A 1 145 ? -15.416 8.213 -7.215 1.00 10.51 149 ALA A N 1
ATOM 1140 C CA . ALA A 1 145 ? -15.819 6.941 -6.590 1.00 10.51 149 ALA A CA 1
ATOM 1141 C C . ALA A 1 145 ? -14.614 6.029 -6.654 1.00 9.56 149 ALA A C 1
ATOM 1142 O O . ALA A 1 145 ? -13.848 6.101 -7.611 1.00 10.24 149 ALA A O 1
ATOM 1144 N N . PRO A 1 146 ? -14.438 5.167 -5.669 1.00 8.21 150 PRO A N 1
ATOM 1145 C CA . PRO A 1 146 ? -13.270 4.284 -5.669 1.00 7.88 150 PRO A CA 1
ATOM 1146 C C . PRO A 1 146 ? -13.403 3.241 -6.743 1.00 8.72 150 PRO A C 1
ATOM 1147 O O . PRO A 1 146 ? -14.507 2.788 -7.043 1.00 10.64 150 PRO A O 1
ATOM 1151 N N . ARG A 1 147 ? -12.267 2.841 -7.280 1.00 8.08 151 ARG A N 1
ATOM 1152 C CA . ARG A 1 147 ? -12.186 1.866 -8.368 1.00 8.68 151 ARG A CA 1
ATOM 1153 C C . ARG A 1 147 ? -11.950 0.429 -7.901 1.00 8.25 151 ARG A C 1
ATOM 1154 O O . ARG A 1 147 ? -12.083 -0.499 -8.713 1.00 9.52 151 ARG A O 1
ATOM 1162 N N . LEU A 1 148 ? -11.681 0.249 -6.612 1.00 7.12 152 LEU A N 1
ATOM 1163 C CA . LEU A 1 148 ? -11.497 -1.052 -5.973 1.00 7.08 152 LEU A CA 1
ATOM 1164 C C . LEU A 1 148 ? -12.369 -1.135 -4.741 1.00 7.63 152 LEU A C 1
ATOM 1165 O O . LEU A 1 148 ? -12.551 -0.154 -4.060 1.00 8.63 152 LEU A O 1
ATOM 1170 N N . GLN A 1 149 ? -12.894 -2.313 -4.467 1.00 8.41 153 GLN A N 1
ATOM 1171 C CA . GLN A 1 149 ? -13.833 -2.491 -3.372 1.00 9.01 153 GLN A CA 1
ATOM 1172 C C . GLN A 1 149 ? -13.159 -2.572 -1.984 1.00 8.54 153 GLN A C 1
ATOM 1173 O O . GLN A 1 149 ? -13.635 -1.986 -1.018 1.00 9.34 153 GLN A O 1
ATOM 1183 N N . HIS A 1 150 ? -12.096 -3.360 -1.886 1.00 8.78 154 HIS A N 1
ATOM 1184 C CA . HIS A 1 150 ? -11.407 -3.610 -0.612 1.00 9.04 154 HIS A CA 1
ATOM 1185 C C . HIS A 1 150 ? -10.102 -2.887 -0.684 1.00 8.30 154 HIS A C 1
ATOM 1186 O O . HIS A 1 150 ? -9.203 -3.296 -1.423 1.00 9.43 154 HIS A O 1
ATOM 1193 N N . ARG A 1 151 ? -9.987 -1.822 0.093 1.00 6.44 155 ARG A N 1
ATOM 1194 C CA . ARG A 1 151 ? -8.802 -0.951 0.071 1.00 6.22 155 ARG A CA 1
ATOM 1195 C C . ARG A 1 151 ? -8.245 -1.033 1.468 1.00 6.78 155 ARG A C 1
ATOM 1196 O O . ARG A 1 151 ? -8.698 -0.371 2.376 1.00 7.25 155 ARG A O 1
ATOM 1204 N N . VAL A 1 152 ? -7.288 -1.943 1.635 1.00 6.79 156 VAL A N 1
ATOM 1205 C CA . VAL A 1 152 ? -6.927 -2.391 2.961 1.00 6.58 156 VAL A CA 1
ATOM 1206 C C . VAL A 1 152 ? -5.456 -2.217 3.273 1.00 6.50 156 VAL A C 1
ATOM 1207 O O . VAL A 1 152 ? -4.605 -2.270 2.402 1.00 7.36 156 VAL A O 1
ATOM 1213 N N . VAL A 1 153 ? -5.199 -2.027 4.558 1.00 6.02 157 VAL A N 1
ATOM 1214 C CA . VAL A 1 153 ? -3.847 -2.018 5.036 1.00 6.58 157 VAL A CA 1
ATOM 1215 C C . VAL A 1 153 ? -3.584 -3.327 5.828 1.00 6.10 157 VAL A C 1
ATOM 1216 O O . VAL A 1 153 ? -4.508 -3.921 6.397 1.00 6.74 157 VAL A O 1
ATOM 1220 N N . ASN A 1 154 ? -2.319 -3.779 5.847 1.00 6.18 158 ASN A N 1
ATOM 1221 C CA . ASN A 1 154 ? -1.895 -4.947 6.587 1.00 6.29 158 ASN A CA 1
ATOM 1222 C C . ASN A 1 154 ? -0.785 -4.540 7.571 1.00 6.06 158 ASN A C 1
ATOM 1223 O O . ASN A 1 154 ? 0.102 -3.763 7.184 1.00 6.21 158 ASN A O 1
ATOM 1228 N N . HIS A 1 155 ? -0.867 -5.080 8.794 1.00 5.90 159 HIS A N 1
ATOM 1229 C CA . HIS A 1 155 ? 0.107 -4.883 9.847 1.00 5.89 159 HIS A CA 1
ATOM 1230 C C . HIS A 1 155 ? 0.691 -6.227 10.227 1.00 6.53 159 HIS A C 1
ATOM 1231 O O . HIS A 1 155 ? -0.028 -7.080 10.735 1.00 7.67 159 HIS A O 1
ATOM 1238 N N . TRP A 1 156 ? 2.007 -6.394 10.104 1.00 5.72 160 TRP A N 1
ATOM 1239 C CA . TRP A 1 156 ? 2.620 -7.655 10.491 1.00 5.03 160 TRP A CA 1
ATOM 1240 C C . TRP A 1 156 ? 3.005 -7.617 11.974 1.00 6.02 160 TRP A C 1
ATOM 1241 O O . TRP A 1 156 ? 4.138 -7.809 12.356 1.00 6.10 160 TRP A O 1
ATOM 1252 N N . ASP A 1 157 ? 2.006 -7.384 12.804 1.00 6.74 161 ASP A N 1
ATOM 1253 C CA . ASP A 1 157 ? 2.238 -7.142 14.228 1.00 5.78 161 ASP A CA 1
ATOM 1254 C C . ASP A 1 157 ? 2.077 -8.416 15.040 1.00 5.15 161 ASP A C 1
ATOM 1255 O O . ASP A 1 157 ? 1.013 -9.074 15.009 1.00 6.59 161 ASP A O 1
ATOM 1260 N N . ASN A 1 158 ? 3.066 -8.695 15.873 1.00 6.18 162 ASN A N 1
ATOM 1261 C CA . ASN A 1 158 ? 2.966 -9.794 16.808 1.00 6.15 162 ASN A CA 1
ATOM 1262 C C . ASN A 1 158 ? 2.253 -9.296 18.069 1.00 6.38 162 ASN A C 1
ATOM 1263 O O . ASN A 1 158 ? 2.216 -8.092 18.345 1.00 6.14 162 ASN A O 1
ATOM 1268 N N . LEU A 1 159 ? 1.658 -10.209 18.831 1.00 7.11 163 LEU A N 1
ATOM 1269 C CA . LEU A 1 159 ? 0.901 -9.815 20.003 1.00 7.02 163 LEU A CA 1
ATOM 1270 C C . LEU A 1 159 ? 1.782 -9.307 21.131 1.00 7.33 163 LEU A C 1
ATOM 1271 O O . LEU A 1 159 ? 1.303 -8.549 21.964 1.00 7.48 163 LEU A O 1
ATOM 1276 N N . ASN A 1 160 ? 3.062 -9.689 21.120 1.00 7.00 164 ASN A N 1
ATOM 1277 C CA . ASN 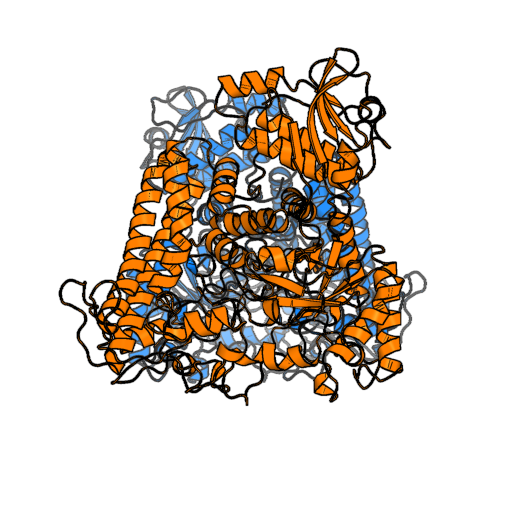A 1 160 ? 4.012 -9.100 22.048 1.00 7.08 164 ASN A CA 1
ATOM 1278 C C . ASN A 1 160 ? 4.294 -7.621 21.737 1.00 6.73 164 ASN A C 1
ATOM 1279 O O . ASN A 1 160 ? 4.990 -6.952 22.496 1.00 7.22 164 ASN A O 1
ATOM 1284 N N . ARG A 1 161 ? 3.760 -7.158 20.616 1.00 6.42 165 ARG A N 1
ATOM 1285 C CA . ARG A 1 161 ? 3.846 -5.772 20.125 1.00 6.63 165 ARG A CA 1
ATOM 1286 C C . ARG A 1 161 ? 5.103 -5.459 19.306 1.00 7.43 165 ARG A C 1
ATOM 1287 O O . ARG A 1 161 ? 5.292 -4.332 18.853 1.00 7.87 165 ARG A O 1
ATOM 1295 N N . VAL A 1 162 ? 5.941 -6.455 19.064 1.00 6.49 166 VAL A N 1
ATOM 1296 C CA . VAL A 1 162 ? 7.054 -6.294 18.120 1.00 6.41 166 VAL A CA 1
ATOM 1297 C C . VAL A 1 162 ? 6.467 -6.544 16.709 1.00 6.58 166 VAL A C 1
ATOM 1298 O O . VAL A 1 162 ? 5.620 -7.449 16.492 1.00 7.44 166 VAL A O 1
ATOM 1302 N N . VAL A 1 163 ? 6.878 -5.703 15.774 1.00 5.99 167 VAL A N 1
ATOM 1303 C CA . VAL A 1 163 ? 6.376 -5.709 14.402 1.00 6.67 167 VAL A CA 1
ATOM 1304 C C . VAL A 1 163 ? 7.425 -6.375 13.507 1.00 6.90 167 VAL A C 1
ATOM 1305 O O . VAL A 1 163 ? 8.575 -5.965 13.470 1.00 6.76 167 VAL A O 1
ATOM 1309 N N . GLU A 1 164 ? 7.020 -7.387 12.756 1.00 6.61 168 GLU A N 1
ATOM 1310 C CA . GLU A 1 164 ? 7.867 -8.079 11.802 1.00 6.73 168 GLU A CA 1
ATOM 1311 C C . GLU A 1 164 ? 8.043 -7.196 10.556 1.00 6.62 168 GLU A C 1
ATOM 1312 O O . GLU A 1 164 ? 7.075 -6.810 9.921 1.00 6.98 168 GLU A O 1
ATOM 1318 N N . ARG A 1 165 ? 9.295 -6.870 10.229 1.00 6.87 169 ARG A N 1
ATOM 1319 C CA . ARG A 1 165 ? 9.596 -5.880 9.212 1.00 6.82 169 ARG A CA 1
ATOM 1320 C C . ARG A 1 165 ? 8.949 -4.561 9.605 1.00 6.78 169 ARG A C 1
ATOM 1321 O O . ARG A 1 165 ? 8.268 -3.922 8.837 1.00 7.47 169 ARG A O 1
ATOM 1329 N N . GLY A 1 166 ? 9.202 -4.170 10.858 1.00 6.73 170 GLY A N 1
ATOM 1330 C CA . GLY A 1 166 ? 8.666 -2.971 11.480 1.00 6.77 170 GLY A CA 1
ATOM 1331 C C . GLY A 1 166 ? 9.774 -2.040 11.934 1.00 7.27 170 GLY A C 1
ATOM 1332 O O . GLY A 1 166 ? 10.547 -2.345 12.829 1.00 7.77 170 GLY A O 1
ATOM 1333 N N . TYR A 1 167 ? 9.828 -0.897 11.283 1.00 6.60 171 TYR A N 1
ATOM 1334 C CA . TYR A 1 167 ? 10.924 0.042 11.459 1.00 6.72 171 TYR A CA 1
ATOM 1335 C C . TYR A 1 167 ? 10.437 1.360 12.051 1.00 7.60 171 TYR A C 1
ATOM 1336 O O . TYR A 1 167 ? 11.146 2.380 12.017 1.00 8.68 171 TYR A O 1
ATOM 1345 N N . ALA A 1 168 ? 9.259 1.323 12.645 1.00 6.33 172 ALA A N 1
ATOM 1346 C CA . ALA A 1 168 ? 8.612 2.526 13.130 1.00 7.42 172 ALA A CA 1
ATOM 1347 C C . ALA A 1 168 ? 8.078 2.405 14.542 1.00 7.08 172 ALA A C 1
ATOM 1348 O O . ALA A 1 168 ? 7.203 3.181 14.945 1.00 8.34 172 ALA A O 1
ATOM 1350 N N . GLY A 1 169 ? 8.648 1.485 15.301 1.00 6.88 173 GLY A N 1
ATOM 1351 C CA . GLY A 1 169 ? 8.265 1.313 16.694 1.00 7.26 173 GLY A CA 1
ATOM 1352 C C . GLY A 1 169 ? 7.451 0.065 16.958 1.00 6.95 173 GLY A C 1
ATOM 1353 O O . GLY A 1 169 ? 7.338 -0.808 16.128 1.00 7.89 173 GLY A O 1
ATOM 1354 N N . LEU A 1 170 ? 6.947 -0.022 18.171 1.00 6.97 174 LEU A N 1
ATOM 1355 C CA . LEU A 1 170 ? 6.103 -1.135 18.581 1.00 6.93 174 LEU A CA 1
ATOM 1356 C C . LEU A 1 170 ? 4.736 -1.019 17.951 1.00 6.41 174 LEU A C 1
ATOM 1357 O O . LEU A 1 170 ? 4.333 0.042 17.479 1.00 7.38 174 LEU A O 1
ATOM 1362 N N . SER A 1 171 ? 4.032 -2.124 17.968 1.00 7.71 175 SER A N 1
ATOM 1363 C CA . SER A 1 171 ? 2.673 -2.174 17.500 1.00 6.55 175 SER A CA 1
ATOM 1364 C C . SER A 1 171 ? 1.808 -1.127 18.207 1.00 6.37 175 SER A C 1
ATOM 1365 O O . SER A 1 171 ? 1.902 -0.940 19.418 1.00 7.67 175 SER A O 1
ATOM 1368 N N . LEU A 1 172 ? 0.936 -0.463 17.453 1.00 5.63 176 LEU A N 1
ATOM 1369 C CA . LEU A 1 172 ? 0.005 0.516 17.965 1.00 6.15 176 LEU A CA 1
ATOM 1370 C C . LEU A 1 172 ? -0.963 -0.039 18.970 1.00 6.34 176 LEU A C 1
ATOM 1371 O O . LEU A 1 172 ? -1.469 0.688 19.807 1.00 8.69 176 LEU A O 1
ATOM 1376 N N . TRP A 1 173 ? -1.227 -1.346 18.916 1.00 6.71 177 TRP A N 1
ATOM 1377 C CA . TRP A 1 173 ? -2.303 -1.931 19.729 1.00 6.37 177 TRP A CA 1
ATOM 1378 C C . TRP A 1 173 ? -1.798 -2.279 21.114 1.00 7.26 177 TRP A C 1
ATOM 1379 O O . TRP A 1 173 ? -0.981 -3.188 21.260 1.00 7.63 177 TRP A O 1
ATOM 1390 N N . ASP A 1 174 ? -2.284 -1.576 22.130 1.00 8.35 178 ASP A N 1
ATOM 1391 C CA . ASP A 1 174 ? -1.788 -1.746 23.493 1.00 8.51 178 ASP A CA 1
ATOM 1392 C C . ASP A 1 174 ? -2.667 -2.779 24.199 1.00 7.98 178 ASP A C 1
ATOM 1393 O O . ASP A 1 174 ? -3.544 -2.460 24.998 1.00 8.89 178 ASP A O 1
ATOM 1398 N N . TRP A 1 175 ? -2.375 -4.041 23.923 1.00 7.25 179 TRP A N 1
ATOM 1399 C CA . TRP A 1 175 ? -3.211 -5.131 24.415 1.00 7.63 179 TRP A CA 1
ATOM 1400 C C . TRP A 1 175 ? -3.347 -5.125 25.935 1.00 7.11 179 TRP A C 1
ATOM 1401 O O . TRP A 1 175 ? -4.378 -5.513 26.460 1.00 7.79 179 TRP A O 1
ATOM 1412 N N . GLY A 1 176 ? -2.303 -4.734 26.649 1.00 7.56 180 GLY A N 1
ATOM 1413 C CA . GLY A 1 176 ? -2.406 -4.779 28.085 1.00 7.21 180 GLY A CA 1
ATOM 1414 C C . GLY A 1 176 ? -3.417 -3.833 28.670 1.00 6.55 180 GLY A C 1
ATOM 1415 O O . GLY A 1 176 ? -3.869 -4.067 29.788 1.00 8.28 180 GLY A O 1
ATOM 1416 N N . SER A 1 177 ? -3.763 -2.754 27.962 1.00 6.61 181 SER A N 1
ATOM 1417 C CA . SER A 1 177 ? -4.759 -1.805 28.459 1.00 7.40 181 SER A CA 1
ATOM 1418 C C . SER A 1 177 ? -6.097 -1.887 27.735 1.00 7.53 181 SER A C 1
ATOM 1419 O O . SER A 1 177 ? -7.043 -1.162 28.068 1.00 8.81 181 SER A O 1
ATOM 1422 N N . LEU A 1 178 ? -6.190 -2.762 26.733 1.00 7.36 182 LEU A N 1
ATOM 1423 C CA . LEU A 1 178 ? -7.448 -3.003 26.035 1.00 7.08 182 LEU A CA 1
ATOM 1424 C C . LEU A 1 178 ? -8.257 -4.066 26.766 1.00 7.82 182 LEU A C 1
ATOM 1425 O O . LEU A 1 178 ? -7.660 -4.955 27.354 1.00 7.99 182 LEU A O 1
ATOM 1430 N N . PRO A 1 179 ? -9.585 -4.019 26.703 1.00 8.91 183 PRO A N 1
ATOM 1431 C CA . PRO A 1 179 ? -10.400 -3.018 26.016 1.00 9.02 183 PRO A CA 1
ATOM 1432 C C . PRO A 1 179 ? -10.642 -1.744 26.766 1.00 8.94 183 PRO A C 1
ATOM 1433 O O . PRO A 1 179 ? -11.287 -0.832 26.231 1.00 10.60 183 PRO A O 1
ATOM 1437 N N . ASN A 1 180 ? -10.186 -1.677 28.012 1.00 8.28 184 ASN A N 1
ATOM 1438 C CA . ASN A 1 180 ? -10.552 -0.576 28.893 1.00 8.88 184 ASN A CA 1
ATOM 1439 C C . ASN A 1 180 ? -10.157 0.789 28.390 1.00 8.98 184 ASN A C 1
ATOM 1440 O O . ASN A 1 180 ? -10.907 1.777 28.539 1.00 9.55 184 ASN A O 1
ATOM 1445 N N . TYR A 1 181 ? -8.927 0.898 27.866 1.00 9.06 185 TYR A N 1
ATOM 1446 C CA . TYR A 1 181 ? -8.392 2.196 27.438 1.00 8.87 185 TYR A CA 1
ATOM 1447 C C . TYR A 1 181 ? -8.536 2.443 25.940 1.00 9.13 185 TYR A C 1
ATOM 1448 O O . TYR A 1 181 ? -7.873 1.826 25.130 1.00 9.50 185 TYR A O 1
ATOM 1457 N N . LEU A 1 182 ? -9.465 3.338 25.613 1.00 10.19 186 LEU A N 1
ATOM 1458 C CA . LEU A 1 182 ? -9.736 3.717 24.223 1.00 11.37 186 LEU A CA 1
ATOM 1459 C C . LEU A 1 182 ? -8.829 4.901 23.902 1.00 10.73 186 LEU A C 1
ATOM 1460 O O . LEU A 1 182 ? -9.209 6.075 24.005 1.00 11.64 186 LEU A O 1
ATOM 1465 N N . ALA A 1 183 ? -7.604 4.596 23.548 1.00 9.83 187 ALA A N 1
ATOM 1466 C CA . ALA A 1 183 ? -6.600 5.615 23.291 1.00 9.66 187 ALA A CA 1
ATOM 1467 C C . ALA A 1 183 ? -6.973 6.499 22.116 1.00 9.43 187 ALA A C 1
ATOM 1468 O O . ALA A 1 183 ? -7.453 6.009 21.092 1.00 8.61 187 ALA A O 1
ATOM 1470 N N . PRO A 1 184 ? -6.759 7.802 22.265 1.00 10.23 188 PRO A N 1
ATOM 1471 C CA . PRO A 1 184 ? -6.992 8.703 21.147 1.00 9.69 188 PRO A CA 1
ATOM 1472 C C . PRO A 1 184 ? -6.240 8.252 19.903 1.00 8.44 188 PRO A C 1
ATOM 1473 O O . PRO A 1 184 ? -6.715 8.494 18.809 1.00 8.83 188 PRO A O 1
ATOM 1477 N N . ARG A 1 185 ? -5.060 7.642 20.040 1.00 8.30 189 ARG A N 1
ATOM 1478 C CA . ARG A 1 185 ? -4.312 7.284 18.849 1.00 9.20 189 ARG A CA 1
ATOM 1479 C C . ARG A 1 185 ? -5.069 6.307 17.951 1.00 8.27 189 ARG A C 1
ATOM 1480 O O . ARG A 1 185 ? -4.810 6.258 16.751 1.00 8.55 189 ARG A O 1
ATOM 1488 N N . TYR A 1 186 ? -5.952 5.490 18.522 1.00 7.37 190 TYR A N 1
ATOM 1489 C CA . TYR A 1 186 ? -6.726 4.564 17.710 1.00 6.63 190 TYR A CA 1
ATOM 1490 C C . TYR A 1 186 ? -7.655 5.318 16.753 1.00 6.79 190 TYR A C 1
ATOM 1491 O O . TYR A 1 186 ? -7.857 4.918 15.578 1.00 7.39 190 TYR A O 1
ATOM 1500 N N . THR A 1 187 ? -8.215 6.411 17.248 1.00 7.51 191 THR A N 1
ATOM 1501 C CA . THR A 1 187 ? -9.033 7.267 16.435 1.00 7.06 191 THR A CA 1
ATOM 1502 C C . THR A 1 187 ? -8.202 8.031 15.398 1.00 5.61 191 THR A C 1
ATOM 1503 O O . THR A 1 187 ? -8.607 8.164 14.241 1.00 6.71 191 THR A O 1
ATOM 1507 N N . ASP A 1 188 ? -7.023 8.497 15.784 1.00 6.11 192 ASP A N 1
ATOM 1508 C CA . ASP A 1 188 ? -6.166 9.163 14.829 1.00 6.19 192 ASP A CA 1
ATOM 1509 C C . ASP A 1 188 ? -5.727 8.212 13.708 1.00 6.36 192 ASP A C 1
ATOM 1510 O O . ASP A 1 188 ? -5.662 8.617 12.546 1.00 6.73 192 ASP A O 1
ATOM 1515 N N . TYR A 1 189 ? -5.454 6.953 14.039 1.00 6.63 193 TYR A N 1
ATOM 1516 C CA . TYR A 1 189 ? -5.150 5.938 13.033 1.00 6.08 193 TYR A CA 1
ATOM 1517 C C . TYR A 1 189 ? -6.306 5.799 12.044 1.00 6.30 193 TYR A C 1
ATOM 1518 O O . TYR A 1 189 ? -6.096 5.691 10.809 1.00 6.51 193 TYR A O 1
ATOM 1527 N N . ALA A 1 190 ? -7.511 5.769 12.573 1.00 6.86 194 ALA A N 1
ATOM 1528 C CA . ALA A 1 190 ? -8.706 5.662 11.738 1.00 6.41 194 ALA A CA 1
ATOM 1529 C C . ALA A 1 190 ? -8.849 6.886 10.827 1.00 6.38 194 ALA A C 1
ATOM 1530 O O . ALA A 1 190 ? -9.169 6.756 9.639 1.00 6.76 194 ALA A O 1
ATOM 1532 N N . ARG A 1 191 ? -8.609 8.078 11.365 1.00 6.65 195 ARG A N 1
ATOM 1533 C CA . ARG A 1 191 ? -8.671 9.312 10.555 1.00 5.51 195 ARG A CA 1
ATOM 1534 C C . ARG A 1 191 ? -7.643 9.265 9.411 1.00 7.31 195 ARG A C 1
ATOM 1535 O O . ARG A 1 191 ? -7.936 9.636 8.274 1.00 7.58 195 ARG A O 1
ATOM 1543 N N . ILE A 1 192 ? -6.422 8.842 9.702 1.00 6.89 196 ILE A N 1
ATOM 1544 C CA . ILE A 1 192 ? -5.374 8.779 8.686 1.00 8.47 196 ILE A CA 1
ATOM 1545 C C . ILE A 1 192 ? -5.797 7.895 7.548 1.00 7.25 196 ILE A C 1
ATOM 1546 O O . ILE A 1 192 ? -5.698 8.256 6.382 1.00 7.62 196 ILE A O 1
ATOM 1551 N N . ASN A 1 193 ? -6.271 6.703 7.874 1.00 6.74 197 ASN A N 1
ATOM 1552 C CA . ASN A 1 193 ? -6.615 5.811 6.773 1.00 6.60 197 ASN A CA 1
ATOM 1553 C C . ASN A 1 193 ? -7.903 6.250 6.073 1.00 6.89 197 ASN A C 1
ATOM 1554 O O . ASN A 1 193 ? -8.023 6.212 4.856 1.00 7.55 197 ASN A O 1
ATOM 1559 N N . ALA A 1 194 ? -8.906 6.698 6.810 1.00 6.44 198 ALA A N 1
ATOM 1560 C CA . ALA A 1 194 ? -10.130 7.157 6.172 1.00 5.90 198 ALA A CA 1
ATOM 1561 C C . ALA A 1 194 ? -9.870 8.350 5.259 1.00 6.54 198 ALA A C 1
ATOM 1562 O O . ALA A 1 194 ? -10.535 8.519 4.229 1.00 6.71 198 ALA A O 1
ATOM 1564 N N . SER A 1 195 ? -8.874 9.170 5.587 1.00 5.64 199 SER A N 1
ATOM 1565 C CA . SER A 1 195 ? -8.558 10.326 4.727 1.00 6.17 199 SER A CA 1
ATOM 1566 C C . SER A 1 195 ? -8.153 9.915 3.329 1.00 6.03 199 SER A C 1
ATOM 1567 O O . SER A 1 195 ? -8.198 10.739 2.419 1.00 7.37 199 SER A O 1
ATOM 1570 N N . LEU A 1 196 ? -7.711 8.658 3.163 1.00 6.87 200 LEU A N 1
ATOM 1571 C CA . LEU A 1 196 ? -7.315 8.098 1.872 1.00 6.19 200 LEU A CA 1
ATOM 1572 C C . LEU A 1 196 ? -8.386 7.195 1.283 1.00 6.85 200 LEU A C 1
ATOM 1573 O O . LEU A 1 196 ? -8.225 6.659 0.197 1.00 7.72 200 LEU A O 1
ATOM 1581 N N . GLY A 1 197 ? -9.466 7.003 2.015 1.00 5.72 201 GLY A N 1
ATOM 1582 C CA . GLY A 1 197 ? -10.496 6.071 1.619 1.00 5.89 201 GLY A CA 1
ATOM 1583 C C . GLY A 1 197 ? -10.227 4.628 1.929 1.00 6.45 201 GLY A C 1
ATOM 1584 O O . GLY A 1 197 ? -10.901 3.742 1.415 1.00 7.69 201 GLY A O 1
ATOM 1585 N N . ILE A 1 198 ? -9.197 4.367 2.739 1.00 5.89 202 ILE A N 1
ATOM 1586 C CA . ILE A 1 198 ? -8.901 2.994 3.147 1.00 6.30 202 ILE A CA 1
ATOM 1587 C C . ILE A 1 198 ? -10.011 2.494 4.035 1.00 6.26 202 ILE A C 1
ATOM 1588 O O . ILE A 1 198 ? -10.361 3.174 4.988 1.00 8.56 202 ILE A O 1
ATOM 1596 N N . ASN A 1 199 ? -10.586 1.327 3.728 1.00 6.22 203 ASN A N 1
ATOM 1597 C CA . ASN A 1 199 ? -11.788 0.825 4.378 1.00 6.34 203 ASN A CA 1
ATOM 1598 C C . ASN A 1 199 ? -11.627 -0.526 5.051 1.00 6.00 203 ASN A C 1
ATOM 1599 O O . ASN A 1 199 ? -12.606 -1.159 5.433 1.00 7.17 203 ASN A O 1
ATOM 1604 N N . GLY A 1 200 ? -10.394 -0.944 5.295 1.00 6.75 204 GLY A N 1
ATOM 1605 C CA . GLY A 1 200 ? -10.173 -2.162 6.046 1.00 6.29 204 GLY A CA 1
ATOM 1606 C C . GLY A 1 200 ? -8.765 -2.217 6.569 1.00 5.80 204 GLY A C 1
ATOM 1607 O O . GLY A 1 200 ? -7.872 -1.651 5.975 1.00 6.46 204 GLY A O 1
ATOM 1608 N N . THR A 1 201 ? -8.594 -2.951 7.648 1.00 5.66 205 THR A N 1
ATOM 1609 C CA . THR A 1 201 ? -7.310 -3.153 8.262 1.00 6.14 205 THR A CA 1
ATOM 1610 C C . THR A 1 201 ? -7.198 -4.572 8.779 1.00 6.52 205 THR A C 1
ATOM 1611 O O . THR A 1 201 ? -8.100 -5.104 9.384 1.00 7.20 205 THR A O 1
ATOM 1615 N N . VAL A 1 202 ? -6.075 -5.204 8.482 1.00 7.01 206 VAL A N 1
ATOM 1616 C CA . VAL A 1 202 ? -5.706 -6.503 9.064 1.00 6.29 206 VAL A CA 1
ATOM 1617 C C . VAL A 1 202 ? -4.623 -6.157 10.113 1.00 6.89 206 VAL A C 1
ATOM 1618 O O . VAL A 1 202 ? -3.517 -5.725 9.763 1.00 6.31 206 VAL A O 1
ATOM 1622 N N . ILE A 1 203 ? -4.963 -6.299 11.390 1.00 7.01 207 ILE A N 1
ATOM 1623 C CA . ILE A 1 203 ? -4.129 -5.693 12.427 1.00 6.20 207 ILE A CA 1
ATOM 1624 C C . ILE A 1 203 ? -3.015 -6.553 12.971 1.00 6.45 207 ILE A C 1
ATOM 1625 O O . ILE A 1 203 ? -2.165 -6.067 13.697 1.00 7.07 207 ILE A O 1
ATOM 1630 N N . ASN A 1 204 ? -3.001 -7.818 12.571 1.00 6.67 208 ASN A N 1
ATOM 1631 C CA . ASN A 1 204 ? -2.106 -8.800 13.162 1.00 5.95 208 ASN A CA 1
ATOM 1632 C C . ASN A 1 204 ? -1.327 -9.577 12.101 1.00 5.79 208 ASN A C 1
ATOM 1633 O O . ASN A 1 204 ? -1.752 -9.768 10.966 1.00 6.91 208 ASN A O 1
ATOM 1638 N N . ASN A 1 205 ? -0.154 -10.074 12.498 1.00 6.41 209 ASN A N 1
ATOM 1639 C CA . ASN A 1 205 ? 0.811 -10.704 11.602 1.00 7.10 209 ASN A CA 1
ATOM 1640 C C . ASN A 1 205 ? 0.237 -11.915 10.905 1.00 6.99 209 ASN A C 1
ATOM 1641 O O . ASN A 1 205 ? -0.457 -12.726 11.502 1.00 6.83 209 ASN A O 1
ATOM 1646 N N . VAL A 1 206 ? 0.589 -12.026 9.621 1.00 8.01 210 VAL A N 1
ATOM 1647 C CA . VAL A 1 206 ? 0.277 -13.185 8.787 1.00 8.23 210 VAL A CA 1
ATOM 1648 C C . VAL A 1 206 ? 0.928 -14.448 9.298 1.00 8.78 210 VAL A C 1
ATOM 1649 O O . VAL A 1 206 ? 0.426 -15.537 9.036 1.00 9.00 210 VAL A O 1
ATOM 1653 N N . ASN A 1 207 ? 2.064 -14.335 9.991 1.00 8.71 211 ASN A N 1
ATOM 1654 C CA . ASN A 1 207 ? 2.606 -15.453 10.759 1.00 9.65 211 ASN A CA 1
ATOM 1655 C C . ASN A 1 207 ? 1.758 -15.460 12.024 1.00 9.79 211 ASN A C 1
ATOM 1656 O O . ASN A 1 207 ? 2.067 -14.767 13.032 1.00 10.39 211 ASN A O 1
ATOM 1661 N N . ALA A 1 208 ? 0.622 -16.146 11.920 1.00 9.24 212 ALA A N 1
ATOM 1662 C CA . ALA A 1 208 ? -0.511 -15.843 12.763 1.00 8.78 212 ALA A CA 1
ATOM 1663 C C . ALA A 1 208 ? -0.554 -16.497 14.130 1.00 8.25 212 ALA A C 1
ATOM 1664 O O . ALA A 1 208 ? -0.273 -17.683 14.270 1.00 10.36 212 ALA A O 1
ATOM 1666 N N . ASP A 1 209 ? -0.934 -15.708 15.124 1.00 9.17 213 ASP A N 1
ATOM 1667 C CA . ASP A 1 209 ? -1.042 -16.172 16.506 1.00 9.16 213 ASP A CA 1
ATOM 1668 C C . ASP A 1 209 ? -2.497 -16.571 16.773 1.00 9.74 213 ASP A C 1
ATOM 1669 O O . ASP A 1 209 ? -3.401 -15.725 16.654 1.00 10.11 213 ASP A O 1
ATOM 1674 N N . PRO A 1 210 ? -2.742 -17.815 17.174 1.00 9.15 214 PRO A N 1
ATOM 1675 C CA . PRO A 1 210 ? -4.111 -18.270 17.405 1.00 10.18 214 PRO A CA 1
ATOM 1676 C C . PRO A 1 210 ? -4.844 -17.548 18.505 1.00 9.61 214 PRO A C 1
ATOM 1677 O O . PRO A 1 210 ? -6.083 -17.558 18.544 1.00 10.31 214 PRO A O 1
ATOM 1681 N N . ARG A 1 211 ? -4.101 -16.868 19.387 1.00 8.33 215 ARG A N 1
ATOM 1682 C CA . ARG A 1 211 ? -4.765 -16.155 20.465 1.00 8.33 215 ARG A CA 1
ATOM 1683 C C . ARG A 1 211 ? -5.760 -15.086 20.008 1.00 8.75 215 ARG A C 1
ATOM 1684 O O . ARG A 1 211 ? -6.674 -14.729 20.772 1.00 7.98 215 ARG A O 1
ATOM 1692 N N . VAL A 1 212 ? -5.594 -14.546 18.795 1.00 9.41 216 VAL A N 1
ATOM 1693 C CA . VAL A 1 212 ? -6.505 -13.488 18.372 1.00 9.62 216 VAL A CA 1
ATOM 1694 C C . VAL A 1 212 ? -7.949 -13.971 18.291 1.00 9.22 216 VAL A C 1
ATOM 1695 O O . VAL A 1 212 ? -8.868 -13.166 18.319 1.00 11.11 216 VAL A O 1
ATOM 1699 N N . LEU A 1 213 ? -8.164 -15.276 18.206 1.00 9.16 217 LEU A N 1
ATOM 1700 C CA . LEU A 1 213 ? -9.525 -15.808 18.127 1.00 9.86 217 LEU A CA 1
ATOM 1701 C C . LEU A 1 213 ? -10.096 -16.218 19.489 1.00 10.07 217 LEU A C 1
ATOM 1702 O O . LEU A 1 213 ? -11.207 -16.710 19.568 1.00 10.58 217 LEU A O 1
ATOM 1710 N N . SER A 1 214 ? -9.352 -15.995 20.564 1.00 9.62 218 SER A N 1
ATOM 1711 C CA . SER A 1 214 ? -9.803 -16.292 21.906 1.00 9.10 218 SER A CA 1
ATOM 1712 C C . SER A 1 214 ? -10.653 -15.132 22.415 1.00 9.44 218 SER A C 1
ATOM 1713 O O . SER A 1 214 ? -10.512 -13.978 21.993 1.00 10.19 218 SER A O 1
ATOM 1716 N N . ASP A 1 215 ? -11.551 -15.406 23.341 1.00 10.02 219 ASP A N 1
ATOM 1717 C CA . ASP A 1 215 ? -12.360 -14.363 23.917 1.00 10.49 219 ASP A CA 1
ATOM 1718 C C . ASP A 1 215 ? -11.538 -13.231 24.536 1.00 8.56 219 ASP A C 1
ATOM 1719 O O . ASP A 1 215 ? -11.885 -12.067 24.399 1.00 9.52 219 ASP A O 1
ATOM 1727 N N . GLN A 1 216 ? -10.431 -13.575 25.187 1.00 8.64 220 GLN A N 1
ATOM 1728 C CA . GLN A 1 216 ? -9.573 -12.576 25.809 1.00 8.69 220 GLN A CA 1
ATOM 1729 C C . GLN A 1 216 ? -9.198 -11.523 24.786 1.00 8.11 220 GLN A C 1
ATOM 1730 O O . GLN A 1 216 ? -9.260 -10.309 25.066 1.00 8.68 220 GLN A O 1
ATOM 1736 N N . PHE A 1 217 ? -8.755 -11.965 23.615 1.00 8.37 221 PHE A N 1
ATOM 1737 C CA . PHE A 1 217 ? -8.360 -11.032 22.560 1.00 7.39 221 PHE A CA 1
ATOM 1738 C C . PHE A 1 217 ? -9.486 -10.444 21.748 1.00 7.90 221 PHE A C 1
ATOM 1739 O O . PHE A 1 217 ? -9.435 -9.292 21.366 1.00 7.01 221 PHE A O 1
ATOM 1747 N N . LEU A 1 218 ? -10.546 -11.212 21.518 1.00 8.53 222 LEU A N 1
ATOM 1748 C CA . LEU A 1 218 ? -11.660 -10.660 20.781 1.00 8.77 222 LEU A CA 1
ATOM 1749 C C . LEU A 1 218 ? -12.274 -9.475 21.503 1.00 8.41 222 LEU A C 1
ATOM 1750 O O . LEU A 1 218 ? -12.726 -8.542 20.860 1.00 8.53 222 LEU A O 1
ATOM 1755 N N . GLN A 1 219 ? -12.296 -9.483 22.840 1.00 7.43 223 GLN A N 1
ATOM 1756 C CA . GLN A 1 219 ? -12.810 -8.352 23.572 1.00 9.37 223 GLN A CA 1
ATOM 1757 C C . GLN A 1 219 ? -11.944 -7.101 23.294 1.00 7.23 223 GLN A C 1
ATOM 1758 O O . GLN A 1 219 ? -12.450 -6.001 23.158 1.00 9.14 223 GLN A O 1
ATOM 1764 N N . LYS A 1 220 ? -10.639 -7.286 23.187 1.00 7.25 224 LYS A N 1
ATOM 1765 C CA . LYS A 1 220 ? -9.748 -6.194 22.882 1.00 6.74 224 LYS A CA 1
ATOM 1766 C C . LYS A 1 220 ? -9.904 -5.722 21.457 1.00 5.97 224 LYS A C 1
ATOM 1767 O O . LYS A 1 220 ? -9.928 -4.515 21.172 1.00 7.43 224 LYS A O 1
ATOM 1773 N N . ILE A 1 221 ? -9.951 -6.671 20.529 1.00 6.74 225 ILE A N 1
ATOM 1774 C CA . ILE A 1 221 ? -10.057 -6.363 19.116 1.00 6.67 225 ILE A CA 1
ATOM 1775 C C . ILE A 1 221 ? -11.385 -5.649 18.826 1.00 6.37 225 ILE A C 1
ATOM 1776 O O . ILE A 1 221 ? -11.456 -4.753 17.998 1.00 7.18 225 ILE A O 1
ATOM 1781 N N . ALA A 1 222 ? -12.442 -6.015 19.533 1.00 6.98 226 ALA A N 1
ATOM 1782 C CA . ALA A 1 222 ? -13.753 -5.389 19.364 1.00 7.24 226 ALA A CA 1
ATOM 1783 C C . ALA A 1 222 ? -13.708 -3.908 19.755 1.00 6.96 226 ALA A C 1
ATOM 1784 O O . ALA A 1 222 ? -14.352 -3.095 19.117 1.00 8.01 226 ALA A O 1
ATOM 1786 N N . ALA A 1 223 ? -12.889 -3.559 20.762 1.00 7.25 227 ALA A N 1
ATOM 1787 C CA . ALA A 1 223 ? -12.720 -2.152 21.133 1.00 6.76 227 ALA A CA 1
ATOM 1788 C C . ALA A 1 223 ? -12.062 -1.378 19.997 1.00 7.68 227 ALA A C 1
ATOM 1789 O O . ALA A 1 223 ? -12.441 -0.247 19.708 1.00 8.32 227 ALA A O 1
ATOM 1791 N N . LEU A 1 224 ? -11.036 -1.976 19.382 1.00 7.53 228 LEU A N 1
ATOM 1792 C CA . LEU A 1 224 ? -10.410 -1.336 18.222 1.00 7.55 228 LEU A CA 1
ATOM 1793 C C . LEU A 1 224 ? -11.430 -1.195 17.098 1.00 7.36 228 LEU A C 1
ATOM 1794 O O . LEU A 1 224 ? -11.523 -0.162 16.452 1.00 8.17 228 LEU A O 1
ATOM 1799 N N . ALA A 1 225 ? -12.175 -2.262 16.830 1.00 7.31 229 ALA A N 1
ATOM 1800 C CA . ALA A 1 225 ? -13.160 -2.239 15.746 1.00 6.61 229 ALA A CA 1
ATOM 1801 C C . ALA A 1 225 ? -14.177 -1.126 16.002 1.00 6.72 229 ALA A C 1
ATOM 1802 O O . ALA A 1 225 ? -14.614 -0.452 15.079 1.00 8.48 229 ALA A O 1
ATOM 1804 N N . ASP A 1 226 ? -14.570 -0.935 17.254 1.00 7.70 230 ASP A N 1
ATOM 1805 C CA . ASP A 1 226 ? -15.525 0.097 17.597 1.00 9.01 230 ASP A CA 1
ATOM 1806 C C . ASP A 1 226 ? -14.920 1.492 17.296 1.00 8.71 230 ASP A C 1
ATOM 1807 O O . ASP A 1 226 ? -15.633 2.409 16.896 1.00 10.12 230 ASP A O 1
ATOM 1812 N N . ALA A 1 227 ? -13.643 1.685 17.584 1.00 8.80 231 ALA A N 1
ATOM 1813 C CA . ALA A 1 227 ? -13.006 2.946 17.256 1.00 9.12 231 ALA A CA 1
ATOM 1814 C C . ALA A 1 227 ? -12.923 3.208 15.755 1.00 8.96 231 ALA A C 1
ATOM 1815 O O . ALA A 1 227 ? -12.999 4.345 15.308 1.00 9.59 231 ALA A O 1
ATOM 1817 N N . PHE A 1 228 ? -12.747 2.157 14.977 1.00 7.57 232 PHE A N 1
ATOM 1818 C CA . PHE A 1 228 ? -12.559 2.284 13.553 1.00 7.70 232 PHE A CA 1
ATOM 1819 C C . PHE A 1 228 ? -13.851 2.447 12.771 1.00 8.11 232 PHE A C 1
ATOM 1820 O O . PHE A 1 228 ? -13.870 3.005 11.659 1.00 7.96 232 PHE A O 1
ATOM 1828 N N . ARG A 1 229 ? -14.914 1.873 13.316 1.00 8.23 233 ARG A N 1
ATOM 1829 C CA . ARG A 1 229 ? -16.197 1.795 12.642 1.00 8.53 233 ARG A CA 1
ATOM 1830 C C . ARG A 1 229 ? -16.772 3.124 12.127 1.00 7.75 233 ARG A C 1
ATOM 1831 O O . ARG A 1 229 ? -17.210 3.191 10.979 1.00 9.43 233 ARG A O 1
ATOM 1839 N N . PRO A 1 230 ? -16.779 4.190 12.911 1.00 8.66 234 PRO A N 1
ATOM 1840 C CA . PRO A 1 230 ? -17.374 5.429 12.381 1.00 9.36 234 PRO A CA 1
ATOM 1841 C C . PRO A 1 230 ? -16.592 5.970 11.204 1.00 8.84 234 PRO A C 1
ATOM 1842 O O . PRO A 1 230 ? -17.117 6.771 10.475 1.00 10.63 234 PRO A O 1
ATOM 1846 N N . TYR A 1 231 ? -15.327 5.544 11.042 1.00 8.15 235 TYR A N 1
ATOM 1847 C CA . TYR A 1 231 ? -14.503 5.995 9.932 1.00 7.57 235 TYR A CA 1
ATOM 1848 C C . TYR A 1 231 ? -14.550 5.066 8.742 1.00 8.71 235 TYR A C 1
ATOM 1849 O O . TYR A 1 231 ? -13.802 5.246 7.793 1.00 8.95 235 TYR A O 1
ATOM 1858 N N . GLY A 1 232 ? -15.486 4.122 8.775 1.00 7.50 236 GLY A N 1
ATOM 1859 C CA . GLY A 1 232 ? -15.693 3.220 7.662 1.00 8.82 236 GLY A CA 1
ATOM 1860 C C . GLY A 1 232 ? -14.693 2.082 7.492 1.00 8.44 236 GLY A C 1
ATOM 1861 O O . GLY A 1 232 ? -14.688 1.430 6.441 1.00 11.34 236 GLY A O 1
ATOM 1862 N N . ILE A 1 233 ? -13.923 1.802 8.509 1.00 8.28 237 ILE A N 1
ATOM 1863 C CA . ILE A 1 233 ? -12.869 0.825 8.401 1.00 8.02 237 ILE A CA 1
ATOM 1864 C C . ILE A 1 233 ? -13.302 -0.467 9.084 1.00 8.80 237 ILE A C 1
ATOM 1865 O O . ILE A 1 233 ? -13.510 -0.502 10.291 1.00 11.03 237 ILE A O 1
ATOM 1870 N N . LYS A 1 234 ? -13.383 -1.530 8.320 1.00 7.22 238 LYS A N 1
ATOM 1871 C CA . LYS A 1 234 ? -13.719 -2.847 8.841 1.00 7.98 238 LYS A CA 1
ATOM 1872 C C . LYS A 1 234 ? -12.494 -3.526 9.361 1.00 6.99 238 LYS A C 1
ATOM 1873 O O . LYS A 1 234 ? -11.381 -3.322 8.850 1.00 6.48 238 LYS A O 1
ATOM 1879 N N . MET A 1 235 ? -12.731 -4.330 10.387 1.00 7.04 239 MET A N 1
ATOM 1880 C CA . MET A 1 235 ? -11.675 -5.128 11.017 1.00 7.13 239 MET A CA 1
ATOM 1881 C C . MET A 1 235 ? -11.514 -6.475 10.329 1.00 6.97 239 MET A C 1
ATOM 1882 O O . MET A 1 235 ? -12.515 -7.182 10.058 1.00 7.19 239 MET A O 1
ATOM 1887 N N . TYR A 1 236 ? -10.265 -6.863 10.093 1.00 6.61 240 TYR A N 1
ATOM 1888 C CA . TYR A 1 236 ? -9.905 -8.183 9.599 1.00 7.29 240 TYR A CA 1
ATOM 1889 C C . TYR A 1 236 ? -8.802 -8.753 10.478 1.00 7.20 240 TYR A C 1
ATOM 1890 O O . TYR A 1 236 ? -8.046 -8.005 11.086 1.00 6.97 240 TYR A O 1
ATOM 1899 N N . LEU A 1 237 ? -8.678 -10.078 10.509 1.00 5.98 241 LEU A N 1
ATOM 1900 C CA . LEU A 1 237 ? -7.612 -10.745 11.251 1.00 5.85 241 LEU A CA 1
ATOM 1901 C C . LEU A 1 237 ? -6.893 -11.755 10.391 1.00 6.17 241 LEU A C 1
ATOM 1902 O O . LEU A 1 237 ? -7.534 -12.483 9.627 1.00 7.54 241 LEU A O 1
ATOM 1907 N N . SER A 1 238 ? -5.588 -11.847 10.580 1.00 6.55 242 SER A N 1
ATOM 1908 C CA . SER A 1 238 ? -4.838 -12.960 10.075 1.00 6.38 242 SER A CA 1
ATOM 1909 C C . SER A 1 238 ? -5.120 -14.162 10.942 1.00 7.45 242 SER A C 1
ATOM 1910 O O . SER A 1 238 ? -5.078 -14.081 12.180 1.00 7.84 242 SER A O 1
ATOM 1913 N N . ILE A 1 239 ? -5.326 -15.301 10.312 1.00 7.96 243 ILE A N 1
ATOM 1914 C CA . ILE A 1 239 ? -5.633 -16.511 11.069 1.00 8.56 243 ILE A CA 1
ATOM 1915 C C . ILE A 1 239 ? -4.610 -17.604 10.862 1.00 8.40 243 ILE A C 1
ATOM 1916 O O . ILE A 1 239 ? -3.942 -17.691 9.837 1.00 8.73 243 ILE A O 1
ATOM 1921 N N . ASN A 1 240 ? -4.484 -18.417 11.905 1.00 9.27 244 ASN A N 1
ATOM 1922 C CA . ASN A 1 240 ? -3.657 -19.609 11.925 1.00 9.57 244 ASN A CA 1
ATOM 1923 C C . ASN A 1 240 ? -4.538 -20.809 11.541 1.00 9.81 244 ASN A C 1
ATOM 1924 O O . ASN A 1 240 ? -5.537 -21.132 12.219 1.00 9.09 244 ASN A O 1
ATOM 1929 N N . PHE A 1 241 ? -4.171 -21.453 10.439 1.00 9.72 245 PHE A N 1
ATOM 1930 C CA . PHE A 1 241 ? -4.964 -22.569 9.925 1.00 9.74 245 PHE A CA 1
ATOM 1931 C C . PHE A 1 241 ? -5.117 -23.722 10.907 1.00 9.81 245 PHE A C 1
ATOM 1932 O O . PHE A 1 241 ? -6.142 -24.415 10.883 1.00 9.80 245 PHE A O 1
ATOM 1940 N N . ASN A 1 242 ? -4.132 -23.873 11.797 1.00 9.63 246 ASN A N 1
ATOM 1941 C CA . ASN A 1 242 ? -4.151 -24.943 12.800 1.00 9.94 246 ASN A CA 1
ATOM 1942 C C . ASN A 1 242 ? -4.905 -24.549 14.069 1.00 10.05 246 ASN A C 1
ATOM 1943 O O . ASN A 1 242 ? -4.855 -25.269 15.066 1.00 11.40 246 ASN A O 1
ATOM 1948 N N . SER A 1 243 ? -5.671 -23.463 14.054 1.00 10.99 247 SER A N 1
ATOM 1949 C CA . SER A 1 243 ? -6.356 -23.022 15.276 1.00 11.53 247 SER A CA 1
ATOM 1950 C C . SER A 1 243 ? -7.210 -24.066 15.987 1.00 11.39 247 SER A C 1
ATOM 1951 O O . SER A 1 243 ? -7.175 -24.102 17.210 1.00 11.88 247 SER A O 1
ATOM 1954 N N . PRO A 1 244 ? -7.952 -24.930 15.296 1.00 11.22 248 PRO A N 1
ATOM 1955 C CA . PRO A 1 244 ? -8.743 -25.952 15.994 1.00 12.21 248 PRO A CA 1
ATOM 1956 C C . PRO A 1 244 ? -7.853 -26.803 16.886 1.00 12.57 248 PRO A C 1
ATOM 1957 O O . PRO A 1 244 ? -8.281 -27.184 17.989 1.00 14.34 248 PRO A O 1
ATOM 1961 N N . ARG A 1 245 ? -6.659 -27.112 16.428 1.00 13.55 249 ARG A N 1
ATOM 1962 C CA . ARG A 1 245 ? -5.681 -27.838 17.261 1.00 13.76 249 ARG A CA 1
ATOM 1963 C C . ARG A 1 245 ? -5.045 -26.998 18.362 1.00 13.99 249 ARG A C 1
ATOM 1964 O O . ARG A 1 245 ? -4.848 -27.479 19.481 1.00 15.50 249 ARG A O 1
ATOM 1972 N N . ALA A 1 246 ? -4.737 -25.747 18.063 1.00 13.25 250 ALA A N 1
ATOM 1973 C CA . ALA A 1 246 ? -4.121 -24.869 19.034 1.00 13.70 250 ALA A CA 1
ATOM 1974 C C . ALA A 1 246 ? -5.056 -24.665 20.223 1.00 14.03 250 ALA A C 1
ATOM 1975 O O . ALA A 1 246 ? -4.607 -24.562 21.345 1.00 16.91 250 ALA A O 1
ATOM 1977 N N . PHE A 1 247 ? -6.355 -24.599 19.986 1.00 13.91 251 PHE A N 1
ATOM 1978 C CA . PHE A 1 247 ? -7.341 -24.437 21.059 1.00 13.73 251 PHE A CA 1
ATOM 1979 C C . PHE A 1 247 ? -7.649 -25.742 21.781 1.00 15.66 251 PHE A C 1
ATOM 1980 O O . PHE A 1 247 ? -8.508 -25.796 22.675 1.00 18.17 251 PHE A O 1
ATOM 1988 N N . GLY A 1 248 ? -6.997 -26.806 21.343 1.00 15.50 252 GLY A N 1
ATOM 1989 C CA . GLY A 1 248 ? -7.193 -28.133 21.933 1.00 17.17 252 GLY A CA 1
ATOM 1990 C C . GLY A 1 248 ? -8.573 -28.718 21.746 1.00 18.01 252 GLY A C 1
ATOM 1991 O O . GLY A 1 248 ? -8.997 -29.634 22.490 1.00 19.90 252 GLY A O 1
ATOM 1992 N N . ASP A 1 249 ? -9.296 -28.258 20.723 1.00 18.03 253 ASP A N 1
ATOM 1993 C CA . ASP A 1 249 ? -10.674 -28.661 20.486 1.00 17.41 253 ASP A CA 1
ATOM 1994 C C . ASP A 1 249 ? -10.845 -29.788 19.475 1.00 17.55 253 ASP A C 1
ATOM 1995 O O . ASP A 1 249 ? -11.846 -30.528 19.518 1.00 19.43 253 ASP A O 1
ATOM 2000 N N . VAL A 1 250 ? -9.920 -29.896 18.528 1.00 17.17 254 VAL A N 1
ATOM 2001 C CA . VAL A 1 250 ? -9.970 -30.961 17.530 1.00 16.87 254 VAL A CA 1
ATOM 2002 C C . VAL A 1 250 ? -8.559 -31.438 17.316 1.00 17.20 254 VAL A C 1
ATOM 2003 O O . VAL A 1 250 ? -7.649 -30.633 17.377 1.00 17.40 254 VAL A O 1
ATOM 2007 N N . ASP A 1 251 ? -8.368 -32.740 17.050 1.00 18.14 255 ASP A N 1
ATOM 2008 C CA . ASP A 1 251 ? -7.041 -33.312 16.844 1.00 19.20 255 ASP A CA 1
ATOM 2009 C C . ASP A 1 251 ? -6.495 -33.227 15.424 1.00 17.69 255 ASP A C 1
ATOM 2010 O O . ASP A 1 251 ? -5.476 -33.830 15.108 1.00 18.99 255 ASP A O 1
ATOM 2015 N N . THR A 1 252 ? -7.139 -32.416 14.598 1.00 16.28 256 THR A N 1
ATOM 2016 C CA . THR A 1 252 ? -6.712 -32.213 13.228 1.00 14.55 256 THR A CA 1
ATOM 2017 C C . THR A 1 252 ? -7.242 -30.845 12.809 1.00 13.77 256 THR A C 1
ATOM 2018 O O . THR A 1 252 ? -8.119 -30.287 13.462 1.00 13.66 256 THR A O 1
ATOM 2022 N N . ALA A 1 253 ? -6.702 -30.339 11.705 1.00 12.82 257 ALA A N 1
ATOM 2023 C CA . ALA A 1 253 ? -7.197 -29.096 11.114 1.00 11.74 257 ALA A CA 1
ATOM 2024 C C . ALA A 1 253 ? -7.606 -29.339 9.660 1.00 11.23 257 ALA A C 1
ATOM 2025 O O . ALA A 1 253 ? -7.836 -28.405 8.892 1.00 10.87 257 ALA A O 1
ATOM 2027 N N . ASP A 1 254 ? -7.702 -30.616 9.281 1.00 11.48 258 ASP A N 1
ATOM 2028 C CA . ASP A 1 254 ? -8.073 -30.996 7.909 1.00 11.58 258 ASP A CA 1
ATOM 2029 C C . ASP A 1 254 ? -9.396 -30.334 7.535 1.00 11.78 258 ASP A C 1
ATOM 2030 O O . ASP A 1 254 ? -10.385 -30.565 8.192 1.00 12.16 258 ASP A O 1
ATOM 2035 N N . PRO A 1 255 ? -9.421 -29.497 6.511 1.00 11.42 259 PRO A N 1
ATOM 2036 C CA . PRO A 1 255 ? -10.646 -28.790 6.170 1.00 11.51 259 PRO A CA 1
ATOM 2037 C C . PRO A 1 255 ? -11.798 -29.671 5.696 1.00 12.57 259 PRO A C 1
ATOM 2038 O O . PRO A 1 255 ? -12.935 -29.206 5.658 1.00 12.94 259 PRO A O 1
ATOM 2042 N N . LEU A 1 256 ? -11.515 -30.915 5.346 1.00 12.51 260 LEU A N 1
ATOM 2043 C CA . LEU A 1 256 ? -12.606 -31.803 4.937 1.00 14.20 260 LEU A CA 1
ATOM 2044 C C . LEU A 1 256 ? -13.201 -32.532 6.132 1.00 14.03 260 LEU A C 1
ATOM 2045 O O . LEU A 1 256 ? -14.187 -33.244 5.989 1.00 15.11 260 LEU A O 1
ATOM 2050 N N . ASP A 1 257 ? -12.638 -32.378 7.323 1.00 13.37 261 ASP A N 1
ATOM 2051 C CA . ASP A 1 257 ? -13.192 -33.026 8.499 1.00 14.24 261 ASP A CA 1
ATOM 2052 C C . ASP A 1 257 ? -14.378 -32.207 9.025 1.00 14.93 261 ASP A C 1
ATOM 2053 O O . ASP A 1 257 ? -14.228 -31.011 9.269 1.00 13.54 261 ASP A O 1
ATOM 2058 N N . PRO A 1 258 ? -15.562 -32.801 9.190 1.00 14.66 262 PRO A N 1
ATOM 2059 C CA . PRO A 1 258 ? -16.732 -32.055 9.668 1.00 15.57 262 PRO A CA 1
ATOM 2060 C C . PRO A 1 258 ? -16.529 -31.348 11.011 1.00 15.10 262 PRO A C 1
ATOM 2061 O O . PRO A 1 258 ? -17.177 -30.302 11.223 1.00 15.78 262 PRO A O 1
ATOM 2065 N N . ARG A 1 259 ? -15.698 -31.891 11.891 1.00 14.75 263 ARG A N 1
ATOM 2066 C CA . ARG A 1 259 ? -15.437 -31.253 13.182 1.00 14.72 263 ARG A CA 1
ATOM 2067 C C . ARG A 1 259 ? -14.658 -29.938 12.982 1.00 14.12 263 ARG A C 1
ATOM 2068 O O . ARG A 1 259 ? -14.831 -28.978 13.740 1.00 14.61 263 ARG A O 1
ATOM 2076 N N . VAL A 1 260 ? -13.830 -29.909 11.963 1.00 12.62 264 VAL A N 1
ATOM 2077 C CA . VAL A 1 260 ? -13.054 -28.698 11.646 1.00 11.80 264 VAL A CA 1
ATOM 2078 C C . VAL A 1 260 ? -13.969 -27.655 11.049 1.00 12.18 264 VAL A C 1
ATOM 2079 O O . VAL A 1 260 ? -13.944 -26.474 11.431 1.00 11.20 264 VAL A O 1
ATOM 2083 N N . GLN A 1 261 ? -14.794 -28.075 10.103 1.00 12.22 265 GLN A N 1
ATOM 2084 C CA . GLN A 1 261 ? -15.772 -27.184 9.507 1.00 12.52 265 GLN A CA 1
ATOM 2085 C C . GLN A 1 261 ? -16.635 -26.557 10.615 1.00 13.09 265 GLN A C 1
ATOM 2086 O O . GLN A 1 261 ? -16.886 -25.347 10.656 1.00 13.84 265 GLN A O 1
ATOM 2092 N N . GLN A 1 262 ? -17.104 -27.382 11.546 1.00 13.43 266 GLN A N 1
ATOM 2093 C CA . GLN A 1 262 ? -17.948 -26.895 12.625 1.00 14.15 266 GLN A CA 1
ATOM 2094 C C . GLN A 1 262 ? -17.172 -25.936 13.562 1.00 13.64 266 GLN A C 1
ATOM 2095 O O . GLN A 1 262 ? -17.735 -24.937 14.050 1.00 12.77 266 GLN A O 1
ATOM 2101 N N . TRP A 1 263 ? -15.918 -26.251 13.834 1.00 12.62 267 TRP A N 1
ATOM 2102 C CA . TRP A 1 263 ? -15.088 -25.406 14.714 1.00 11.61 267 TRP A CA 1
ATOM 2103 C C . TRP A 1 263 ? -15.032 -23.985 14.143 1.00 10.60 267 TRP A C 1
ATOM 2104 O O . TRP A 1 263 ? -15.224 -23.003 14.864 1.00 10.46 267 TRP A O 1
ATOM 2115 N N . TRP A 1 264 ? -14.798 -23.885 12.845 1.00 10.43 268 TRP A N 1
ATOM 2116 C CA . TRP A 1 264 ? -14.689 -22.562 12.224 1.00 10.04 268 TRP A CA 1
ATOM 2117 C C . TRP A 1 264 ? -16.052 -21.860 12.144 1.00 10.50 268 TRP A C 1
ATOM 2118 O O . TRP A 1 264 ? -16.158 -20.637 12.309 1.00 10.65 268 TRP A O 1
ATOM 2129 N N . LYS A 1 265 ? -17.119 -22.610 11.930 1.00 11.07 269 LYS A N 1
ATOM 2130 C CA . LYS A 1 265 ? -18.450 -22.033 11.939 1.00 11.67 269 LYS A CA 1
ATOM 2131 C C . LYS A 1 265 ? -18.761 -21.435 13.298 1.00 10.95 269 LYS A C 1
ATOM 2132 O O . LYS A 1 265 ? -19.209 -20.302 13.394 1.00 11.66 269 LYS A O 1
ATOM 2138 N N . THR A 1 266 ? -18.527 -22.207 14.357 1.00 11.10 270 THR A N 1
ATOM 2139 C CA . THR A 1 266 ? -18.731 -21.746 15.711 1.00 11.45 270 THR A CA 1
ATOM 2140 C C . THR A 1 266 ? -17.841 -20.539 16.047 1.00 11.63 270 THR A C 1
ATOM 2141 O O . THR A 1 266 ? -18.294 -19.579 16.671 1.00 12.01 270 THR A O 1
ATOM 2145 N N . ARG A 1 267 ? -16.598 -20.554 15.576 1.00 11.26 271 ARG A N 1
ATOM 2146 C CA . ARG A 1 267 ? -15.687 -19.447 15.898 1.00 10.31 271 ARG A CA 1
ATOM 2147 C C . ARG A 1 267 ? -16.157 -18.183 15.175 1.00 10.22 271 ARG A C 1
ATOM 2148 O O . ARG A 1 267 ? -16.069 -17.078 15.732 1.00 10.13 271 ARG A O 1
ATOM 2156 N N . ALA A 1 268 ? -16.580 -18.315 13.917 1.00 9.45 272 ALA A N 1
ATOM 2157 C CA . ALA A 1 268 ? -17.138 -17.169 13.193 1.00 9.66 272 ALA A CA 1
ATOM 2158 C C . ALA A 1 268 ? -18.313 -16.567 13.941 1.00 9.45 272 ALA A C 1
ATOM 2159 O O . ALA A 1 268 ? -18.421 -15.360 14.077 1.00 10.43 272 ALA A O 1
ATOM 2161 N N . GLN A 1 269 ? -19.205 -17.415 14.452 1.00 10.25 273 GLN A N 1
ATOM 2162 C CA . GLN A 1 269 ? -20.339 -16.923 15.225 1.00 10.62 273 GLN A CA 1
ATOM 2163 C C . GLN A 1 269 ? -19.848 -16.112 16.431 1.00 10.89 273 GLN A C 1
ATOM 2164 O O . GLN A 1 269 ? -20.364 -15.037 16.739 1.00 11.07 273 GLN A O 1
ATOM 2170 N N . LYS A 1 270 ? -18.786 -16.586 17.051 1.00 10.32 274 LYS A N 1
ATOM 2171 C CA . LYS A 1 270 ? -18.243 -15.878 18.190 1.00 10.43 274 LYS A CA 1
ATOM 2172 C C . LYS A 1 270 ? -17.700 -14.545 17.767 1.00 10.27 274 LYS A C 1
ATOM 2173 O O . LYS A 1 270 ? -17.964 -13.520 18.382 1.00 11.36 274 LYS A O 1
ATOM 2179 N N . ILE A 1 271 ? -16.915 -14.539 16.708 1.00 9.45 275 ILE A N 1
ATOM 2180 C CA . ILE A 1 271 ? -16.355 -13.286 16.248 1.00 9.06 275 ILE A CA 1
ATOM 2181 C C . ILE A 1 271 ? -17.440 -12.255 15.952 1.00 9.01 275 ILE A C 1
ATOM 2182 O O . ILE A 1 271 ? -17.367 -11.089 16.353 1.00 9.01 275 ILE A O 1
ATOM 2187 N N . TYR A 1 272 ? -18.446 -12.666 15.191 1.00 8.82 276 TYR A N 1
ATOM 2188 C CA . TYR A 1 272 ? -19.497 -11.742 14.769 1.00 9.67 276 TYR A CA 1
ATOM 2189 C C . TYR A 1 272 ? -20.357 -11.284 15.958 1.00 10.35 276 TYR A C 1
ATOM 2190 O O . TYR A 1 272 ? -20.980 -10.212 15.898 1.00 11.46 276 TYR A O 1
ATOM 2199 N N . SER A 1 273 ? -20.349 -12.033 17.052 1.00 11.25 277 SER A N 1
ATOM 2200 C CA . SER A 1 273 ? -21.057 -11.575 18.244 1.00 12.50 277 SER A CA 1
ATOM 2201 C C . SER A 1 273 ? -20.345 -10.371 18.839 1.00 12.15 277 SER A C 1
ATOM 2202 O O . SER A 1 273 ? -20.989 -9.469 19.387 1.00 14.31 277 SER A O 1
ATOM 2205 N N . TYR A 1 274 ? -19.018 -10.348 18.707 1.00 10.94 278 TYR A N 1
ATOM 2206 C CA . TYR A 1 274 ? -18.234 -9.206 19.195 1.00 11.25 278 TYR A CA 1
ATOM 2207 C C . TYR A 1 274 ? -18.132 -8.049 18.197 1.00 10.74 278 TYR A C 1
ATOM 2208 O O . TYR A 1 274 ? -18.071 -6.863 18.581 1.00 11.39 278 TYR A O 1
ATOM 2217 N N . ILE A 1 275 ? -18.058 -8.395 16.922 1.00 10.12 279 ILE A N 1
ATOM 2218 C CA . ILE A 1 275 ? -17.815 -7.445 15.820 1.00 10.17 279 ILE A CA 1
ATOM 2219 C C . ILE A 1 275 ? -18.803 -7.756 14.687 1.00 10.00 279 ILE A C 1
ATOM 2220 O O . ILE A 1 275 ? -18.499 -8.540 13.790 1.00 9.04 279 ILE A O 1
ATOM 2225 N N . PRO A 1 276 ? -19.991 -7.177 14.751 1.00 11.25 280 PRO A N 1
ATOM 2226 C CA . PRO A 1 276 ? -21.055 -7.599 13.830 1.00 10.98 280 PRO A CA 1
ATOM 2227 C C . PRO A 1 276 ? -20.815 -7.347 12.368 1.00 11.41 280 PRO A C 1
ATOM 2228 O O . PRO A 1 276 ? -21.471 -7.991 11.520 1.00 12.40 280 PRO A O 1
ATOM 2232 N N . ASP A 1 277 ? -19.895 -6.448 12.053 1.00 10.73 281 ASP A N 1
ATOM 2233 C CA . ASP A 1 277 ? -19.544 -6.127 10.677 1.00 10.40 281 ASP A CA 1
ATOM 2234 C C . ASP A 1 277 ? -18.080 -6.531 10.382 1.00 9.58 281 ASP A C 1
ATOM 2235 O O . ASP A 1 277 ? -17.438 -5.979 9.523 1.00 10.76 281 ASP A O 1
ATOM 2240 N N . PHE A 1 278 ? -17.614 -7.541 11.083 1.00 8.68 282 PHE A N 1
ATOM 2241 C CA . PHE A 1 278 ? -16.248 -8.050 10.878 1.00 8.30 282 PHE A CA 1
ATOM 2242 C C . PHE A 1 278 ? -16.024 -8.327 9.407 1.00 8.22 282 PHE A C 1
ATOM 2243 O O . PHE A 1 278 ? -16.887 -8.883 8.708 1.00 9.41 282 PHE A O 1
ATOM 2251 N N . GLY A 1 279 ? -14.855 -7.920 8.913 1.00 7.00 283 GLY A N 1
ATOM 2252 C CA . GLY A 1 279 ? -14.556 -8.067 7.504 1.00 8.18 283 GLY A CA 1
ATOM 2253 C C . GLY A 1 279 ? -14.260 -9.471 7.041 1.00 7.20 283 GLY A C 1
ATOM 2254 O O . GLY A 1 279 ? -14.663 -9.884 5.926 1.00 8.30 283 GLY A O 1
ATOM 2255 N N . GLY A 1 280 ? -13.508 -10.209 7.844 1.00 7.10 284 GLY A N 1
ATOM 2256 C CA . GLY A 1 280 ? -13.032 -11.509 7.432 1.00 7.37 284 GLY A CA 1
ATOM 2257 C C . GLY A 1 280 ? -11.571 -11.757 7.792 1.00 6.55 284 GLY A C 1
ATOM 2258 O O . GLY A 1 280 ? -11.017 -11.187 8.727 1.00 7.07 284 GLY A O 1
ATOM 2259 N N . PHE A 1 281 ? -10.988 -12.707 7.076 1.00 6.95 285 PHE A N 1
ATOM 2260 C CA . PHE A 1 281 ? -9.674 -13.254 7.413 1.00 6.41 285 PHE A CA 1
ATOM 2261 C C . PHE A 1 281 ? -8.666 -13.046 6.316 1.00 6.99 285 PHE A C 1
ATOM 2262 O O . PHE A 1 281 ? -8.978 -13.087 5.138 1.00 8.25 285 PHE A O 1
ATOM 2270 N N . LEU A 1 282 ? -7.418 -12.848 6.726 1.00 6.91 286 LEU A N 1
ATOM 2271 C CA . LEU A 1 282 ? -6.246 -12.904 5.860 1.00 6.96 286 LEU A CA 1
ATOM 2272 C C . LEU A 1 282 ? -5.549 -14.213 6.243 1.00 6.85 286 LEU A C 1
ATOM 2273 O O . LEU A 1 282 ? -5.496 -14.567 7.403 1.00 7.67 286 LEU A O 1
ATOM 2278 N N . VAL A 1 283 ? -5.070 -14.945 5.248 1.00 7.65 287 VAL A N 1
ATOM 2279 C CA . VAL A 1 283 ? -4.461 -16.258 5.472 1.00 8.18 287 VAL A CA 1
ATOM 2280 C C . VAL A 1 283 ? -3.139 -16.445 4.752 1.00 8.85 287 VAL A C 1
ATOM 2281 O O . VAL A 1 283 ? -3.053 -16.358 3.519 1.00 9.62 287 VAL A O 1
ATOM 2285 N N . LYS A 1 284 ? -2.114 -16.712 5.543 1.00 9.03 288 LYS A N 1
ATOM 2286 C CA . LYS A 1 284 ? -0.836 -17.194 5.018 1.00 9.74 288 LYS A CA 1
ATOM 2287 C C . LYS A 1 284 ? -0.752 -18.648 5.449 1.00 11.30 288 LYS A C 1
ATOM 2288 O O . LYS A 1 284 ? -0.685 -18.960 6.648 1.00 11.27 288 LYS A O 1
ATOM 2294 N N . ALA A 1 285 ? -0.801 -19.535 4.447 1.00 12.61 289 ALA A N 1
ATOM 2295 C CA . ALA A 1 285 ? -0.861 -20.978 4.665 1.00 14.07 289 ALA A CA 1
ATOM 2296 C C . ALA A 1 285 ? 0.158 -21.720 3.799 1.00 13.87 289 ALA A C 1
ATOM 2297 O O . ALA A 1 285 ? 0.421 -21.344 2.664 1.00 13.77 289 ALA A O 1
ATOM 2299 N N . ASP A 1 286 ? 0.775 -22.742 4.390 1.00 14.31 290 ASP A N 1
ATOM 2300 C CA . ASP A 1 286 ? 1.722 -23.606 3.689 1.00 15.97 290 ASP A CA 1
ATOM 2301 C C . ASP A 1 286 ? 2.861 -22.808 3.074 1.00 17.04 290 ASP A C 1
ATOM 2302 O O . ASP A 1 286 ? 3.295 -23.058 1.936 1.00 19.09 290 ASP A O 1
ATOM 2307 N N . SER A 1 287 ? 3.347 -21.834 3.821 1.00 16.87 291 SER A N 1
ATOM 2308 C CA . SER A 1 287 ? 4.398 -20.988 3.305 1.00 17.46 291 SER A CA 1
ATOM 2309 C C . SER A 1 287 ? 5.301 -20.733 4.452 1.00 17.94 291 SER A C 1
ATOM 2310 O O . SER A 1 287 ? 4.850 -20.390 5.549 1.00 16.45 291 SER A O 1
ATOM 2313 N N . GLU A 1 288 ? 6.593 -20.969 4.234 1.00 19.76 292 GLU A N 1
ATOM 2314 C CA . GLU A 1 288 ? 7.589 -20.674 5.246 1.00 20.75 292 GLU A CA 1
ATOM 2315 C C . GLU A 1 288 ? 7.308 -21.313 6.609 1.00 20.96 292 GLU A C 1
ATOM 2316 O O . GLU A 1 288 ? 7.601 -20.749 7.663 1.00 22.74 292 GLU A O 1
ATOM 2322 N N . GLY A 1 289 ? 6.758 -22.512 6.582 1.00 20.83 293 GLY A N 1
ATOM 2323 C CA . GLY A 1 289 ? 6.477 -23.234 7.815 1.00 20.67 293 GLY A CA 1
ATOM 2324 C C . GLY A 1 289 ? 5.147 -22.933 8.476 1.00 19.69 293 GLY A C 1
ATOM 2325 O O . GLY A 1 289 ? 4.849 -23.549 9.517 1.00 21.31 293 GLY A O 1
ATOM 2326 N N . GLN A 1 290 ? 4.349 -22.023 7.903 1.00 17.01 294 GLN A N 1
ATOM 2327 C CA . GLN A 1 290 ? 3.054 -21.737 8.466 1.00 15.36 294 GLN A CA 1
ATOM 2328 C C . GLN A 1 290 ? 2.128 -22.855 8.062 1.00 14.48 294 GLN A C 1
ATOM 2329 O O . GLN A 1 290 ? 2.210 -23.366 6.929 1.00 15.77 294 GLN A O 1
ATOM 2335 N N . PRO A 1 291 ? 1.229 -23.250 8.965 1.00 13.78 295 PRO A N 1
ATOM 2336 C CA . PRO A 1 291 ? 0.323 -24.368 8.691 1.00 15.21 295 PRO A CA 1
ATOM 2337 C C . PRO A 1 291 ? -0.626 -24.100 7.568 1.00 13.79 295 PRO A C 1
ATOM 2338 O O . PRO A 1 291 ? -0.896 -22.942 7.222 1.00 12.58 295 PRO A O 1
ATOM 2342 N N . GLY A 1 292 ? -1.205 -25.173 7.028 1.00 14.11 296 GLY A N 1
ATOM 2343 C CA . GLY A 1 292 ? -2.142 -25.021 5.944 1.00 13.50 296 GLY A CA 1
ATOM 2344 C C . GLY A 1 292 ? -2.748 -26.343 5.525 1.00 13.88 296 GLY A C 1
ATOM 2345 O O . GLY A 1 292 ? -2.486 -27.406 6.052 1.00 14.42 296 GLY A O 1
ATOM 2346 N N . PRO A 1 293 ? -3.615 -26.245 4.552 1.00 12.12 297 PRO A N 1
ATOM 2347 C CA . PRO A 1 293 ? -4.296 -27.444 4.055 1.00 12.65 297 PRO A CA 1
ATOM 2348 C C . PRO A 1 293 ? -3.367 -28.497 3.474 1.00 12.82 297 PRO A C 1
ATOM 2349 O O . PRO A 1 293 ? -3.685 -29.695 3.598 1.00 12.86 297 PRO A O 1
ATOM 2353 N N . GLN A 1 294 ? -2.232 -28.091 2.930 1.00 13.14 298 GLN A N 1
ATOM 2354 C CA . GLN A 1 294 ? -1.336 -29.092 2.335 1.00 14.39 298 GLN A CA 1
ATOM 2355 C C . GLN A 1 294 ? -0.766 -29.987 3.422 1.00 15.23 298 GLN A C 1
ATOM 2356 O O . GLN A 1 294 ? -0.417 -31.133 3.134 1.00 16.62 298 GLN A O 1
ATOM 2362 N N . GLY A 1 295 ? -0.743 -29.490 4.660 1.00 15.17 299 GLY A N 1
ATOM 2363 C CA . GLY A 1 295 ? -0.322 -30.269 5.803 1.00 15.27 299 GLY A CA 1
ATOM 2364 C C . GLY A 1 295 ? -1.210 -31.462 6.094 1.00 14.50 299 GLY A C 1
ATOM 2365 O O . GLY A 1 295 ? -0.841 -32.339 6.898 1.00 17.94 299 GLY A O 1
ATOM 2366 N N . TYR A 1 296 ? -2.384 -31.507 5.457 1.00 13.57 300 TYR A N 1
ATOM 2367 C CA . TYR A 1 296 ? -3.368 -32.564 5.595 1.00 12.93 300 TYR A CA 1
ATOM 2368 C C . TYR A 1 296 ? -3.695 -33.173 4.238 1.00 13.30 300 TYR A C 1
ATOM 2369 O O . TYR A 1 296 ? -4.715 -33.822 4.048 1.00 14.22 300 TYR A O 1
ATOM 2378 N N . GLY A 1 297 ? -2.800 -32.937 3.289 1.00 12.98 301 GLY A N 1
ATOM 2379 C CA . GLY A 1 297 ? -2.959 -33.460 1.941 1.00 12.90 301 GLY A CA 1
ATOM 2380 C C . GLY A 1 297 ? -4.102 -32.830 1.165 1.00 12.51 301 GLY A C 1
ATOM 2381 O O . GLY A 1 297 ? -4.597 -33.422 0.202 1.00 13.99 301 GLY A O 1
ATOM 2382 N N . ARG A 1 298 ? -4.524 -31.614 1.547 1.00 11.51 302 ARG A N 1
ATOM 2383 C CA . ARG A 1 298 ? -5.607 -30.944 0.831 1.00 11.88 302 ARG A CA 1
ATOM 2384 C C . ARG A 1 298 ? -5.070 -29.739 0.065 1.00 11.02 302 ARG A C 1
ATOM 2385 O O . ARG A 1 298 ? -3.967 -29.270 0.321 1.00 13.49 302 ARG A O 1
ATOM 2393 N N . ASP A 1 299 ? -5.849 -29.230 -0.882 1.00 10.77 303 ASP A N 1
ATOM 2394 C CA . ASP A 1 299 ? -5.403 -28.111 -1.697 1.00 10.84 303 ASP A CA 1
ATOM 2395 C C . ASP A 1 299 ? -5.875 -26.754 -1.153 1.00 9.68 303 ASP A C 1
ATOM 2396 O O . ASP A 1 299 ? -6.662 -26.673 -0.229 1.00 8.78 303 ASP A O 1
ATOM 2401 N N . HIS A 1 300 ? -5.324 -25.691 -1.710 1.00 10.12 304 HIS A N 1
ATOM 2402 C CA . HIS A 1 300 ? -5.662 -24.367 -1.223 1.00 9.97 304 HIS A CA 1
ATOM 2403 C C . HIS A 1 300 ? -7.103 -23.983 -1.379 1.00 9.57 304 HIS A C 1
ATOM 2404 O O . HIS A 1 300 ? -7.607 -23.196 -0.598 1.00 10.61 304 HIS A O 1
ATOM 2411 N N . ALA A 1 301 ? -7.773 -24.497 -2.402 1.00 9.13 305 ALA A N 1
ATOM 2412 C CA . ALA A 1 301 ? -9.204 -24.204 -2.514 1.00 8.89 305 ALA A CA 1
ATOM 2413 C C . ALA A 1 301 ? -9.997 -24.903 -1.414 1.00 9.70 305 ALA A C 1
ATOM 2414 O O . ALA A 1 301 ? -10.931 -24.339 -0.856 1.00 9.96 305 ALA A O 1
ATOM 2416 N N . GLU A 1 302 ? -9.654 -26.145 -1.101 1.00 9.84 306 GLU A N 1
ATOM 2417 C CA . GLU A 1 302 ? -10.358 -26.860 -0.052 1.00 10.26 306 GLU A CA 1
ATOM 2418 C C . GLU A 1 302 ? -10.182 -26.092 1.273 1.00 9.59 306 GLU A C 1
ATOM 2419 O O . GLU A 1 302 ? -11.109 -25.929 2.043 1.00 9.56 306 GLU A O 1
ATOM 2425 N N . GLY A 1 303 ? -8.987 -25.584 1.515 1.00 9.33 307 GLY A N 1
ATOM 2426 C CA . GLY A 1 303 ? -8.758 -24.850 2.746 1.00 8.61 307 GLY A CA 1
ATOM 2427 C C . GLY A 1 303 ? -9.480 -23.498 2.779 1.00 8.80 307 GLY A C 1
ATOM 2428 O O . GLY A 1 303 ? -10.151 -23.163 3.750 1.00 9.22 307 GLY A O 1
ATOM 2429 N N . ALA A 1 304 ? -9.356 -22.744 1.696 1.00 8.44 308 ALA A N 1
ATOM 2430 C CA . ALA A 1 304 ? -9.950 -21.439 1.632 1.00 7.64 308 ALA A CA 1
ATOM 2431 C C . ALA A 1 304 ? -11.472 -21.536 1.704 1.00 8.12 308 ALA A C 1
ATOM 2432 O O . ALA A 1 304 ? -12.148 -20.729 2.329 1.00 7.39 308 ALA A O 1
ATOM 2434 N N . ASN A 1 305 ? -12.016 -22.496 0.975 1.00 8.60 309 ASN A N 1
ATOM 2435 C CA . ASN A 1 305 ? -13.443 -22.600 0.891 1.00 7.98 309 ASN A CA 1
ATOM 2436 C C . ASN A 1 305 ? -14.095 -23.018 2.214 1.00 8.26 309 ASN A C 1
ATOM 2437 O O . ASN A 1 305 ? -15.219 -22.641 2.499 1.00 9.68 309 ASN A O 1
ATOM 2442 N N . MET A 1 306 ? -13.344 -23.771 3.012 1.00 8.16 310 MET A N 1
ATOM 2443 C CA . MET A 1 306 ? -13.816 -24.154 4.328 1.00 8.62 310 MET A CA 1
ATOM 2444 C C . MET A 1 306 ? -13.970 -22.908 5.212 1.00 8.95 310 MET A C 1
ATOM 2445 O O . MET A 1 306 ? -15.001 -22.681 5.831 1.00 10.20 310 MET A O 1
ATOM 2450 N N . LEU A 1 307 ? -12.975 -22.062 5.199 1.00 7.51 311 LEU A N 1
ATOM 2451 C CA . LEU A 1 307 ? -13.039 -20.841 5.980 1.00 7.46 311 LEU A CA 1
ATOM 2452 C C . LEU A 1 307 ? -14.111 -19.932 5.435 1.00 8.90 311 LEU A C 1
ATOM 2453 O O . LEU A 1 307 ? -14.829 -19.291 6.187 1.00 9.10 311 LEU A O 1
ATOM 2458 N N . ALA A 1 308 ? -14.211 -19.869 4.107 1.00 8.79 312 ALA A N 1
ATOM 2459 C CA . ALA A 1 308 ? -15.177 -19.017 3.456 1.00 7.68 312 ALA A CA 1
ATOM 2460 C C . ALA A 1 308 ? -16.593 -19.403 3.763 1.00 8.00 312 ALA A C 1
ATOM 2461 O O . ALA A 1 308 ? -17.446 -18.533 3.937 1.00 9.46 312 ALA A O 1
ATOM 2463 N N . ALA A 1 309 ? -16.802 -20.700 3.887 1.00 8.87 313 ALA A N 1
ATOM 2464 C CA . ALA A 1 309 ? -18.139 -21.188 4.244 1.00 8.74 313 ALA A CA 1
ATOM 2465 C C . ALA A 1 309 ? -18.571 -20.753 5.638 1.00 10.19 313 ALA A C 1
ATOM 2466 O O . ALA A 1 309 ? -19.761 -20.481 5.883 1.00 11.32 313 ALA A O 1
ATOM 2468 N N . ALA A 1 310 ? -17.622 -20.717 6.561 1.00 9.81 314 ALA A N 1
ATOM 2469 C CA . ALA A 1 310 ? -17.870 -20.233 7.910 1.00 9.70 314 ALA A CA 1
ATOM 2470 C C . ALA A 1 310 ? -18.239 -18.757 7.912 1.00 10.42 314 ALA A C 1
ATOM 2471 O O . ALA A 1 310 ? -19.096 -18.321 8.709 1.00 10.90 314 ALA A O 1
ATOM 2473 N N . LEU A 1 311 ? -17.608 -17.989 7.043 1.00 8.56 315 LEU A N 1
ATOM 2474 C CA . LEU A 1 311 ? -17.838 -16.550 7.057 1.00 9.04 315 LEU A CA 1
ATOM 2475 C C . LEU A 1 311 ? -19.030 -16.101 6.198 1.00 9.60 315 LEU A C 1
ATOM 2476 O O . LEU A 1 311 ? -19.553 -15.023 6.395 1.00 9.97 315 LEU A O 1
ATOM 2481 N N . LYS A 1 312 ? -19.422 -16.894 5.220 1.00 10.42 316 LYS A N 1
ATOM 2482 C CA . LYS A 1 312 ? -20.438 -16.464 4.261 1.00 11.76 316 LYS A CA 1
ATOM 2483 C C . LYS A 1 312 ? -21.732 -16.016 4.877 1.00 12.17 316 LYS A C 1
ATOM 2484 O O . LYS A 1 312 ? -22.259 -15.036 4.427 1.00 12.43 316 LYS A O 1
ATOM 2490 N N . PRO A 1 313 ? -22.266 -16.686 5.879 1.00 12.57 317 PRO A N 1
ATOM 2491 C CA . PRO A 1 313 ? -23.552 -16.232 6.409 1.00 12.99 317 PRO A CA 1
ATOM 2492 C C . PRO A 1 313 ? -23.507 -14.872 7.062 1.00 13.63 317 PRO A C 1
ATOM 2493 O O . PRO A 1 313 ? -24.557 -14.244 7.267 1.00 14.75 317 PRO A O 1
ATOM 2497 N N . PHE A 1 314 ? -22.304 -14.418 7.393 1.00 12.62 318 PHE A N 1
ATOM 2498 C CA . PHE A 1 314 ? -22.119 -13.146 8.053 1.00 12.74 318 PHE A CA 1
ATOM 2499 C C . PHE A 1 314 ? -21.573 -12.089 7.105 1.00 12.67 318 PHE A C 1
ATOM 2500 O O . PHE A 1 314 ? -21.341 -10.941 7.530 1.00 14.51 318 PHE A O 1
ATOM 2508 N N . GLY A 1 315 ? -21.371 -12.441 5.839 1.00 12.29 319 GLY A N 1
ATOM 2509 C CA . GLY A 1 315 ? -20.862 -11.491 4.874 1.00 12.80 319 GLY A CA 1
ATOM 2510 C C . GLY A 1 315 ? -19.343 -11.251 4.886 1.00 11.87 319 GLY A C 1
ATOM 2511 O O . GLY A 1 315 ? -18.846 -10.297 4.269 1.00 13.91 319 GLY A O 1
ATOM 2512 N N . GLY A 1 316 ? -18.592 -12.154 5.499 1.00 10.21 320 GLY A N 1
ATOM 2513 C CA . GLY A 1 316 ? -17.145 -12.021 5.553 1.00 9.28 320 GLY A CA 1
ATOM 2514 C C . GLY A 1 316 ? -16.508 -12.613 4.330 1.00 8.68 320 GLY A C 1
ATOM 2515 O O . GLY A 1 316 ? -17.121 -13.415 3.581 1.00 9.52 320 GLY A O 1
ATOM 2516 N N . VAL A 1 317 ? -15.273 -12.218 4.098 1.00 7.84 321 VAL A N 1
ATOM 2517 C CA . VAL A 1 317 ? -14.492 -12.699 2.968 1.00 7.78 321 VAL A CA 1
ATOM 2518 C C . VAL A 1 317 ? -13.160 -13.258 3.502 1.00 7.56 321 VAL A C 1
ATOM 2519 O O . VAL A 1 317 ? -12.727 -12.957 4.628 1.00 8.55 321 VAL A O 1
ATOM 2523 N N . VAL A 1 318 ? -12.552 -14.083 2.675 1.00 7.18 322 VAL A N 1
ATOM 2524 C CA . VAL A 1 318 ? -11.250 -14.654 2.954 1.00 7.32 322 VAL A CA 1
ATOM 2525 C C . VAL A 1 318 ? -10.255 -14.112 1.938 1.00 7.81 322 VAL A C 1
ATOM 2526 O O . VAL A 1 318 ? -10.433 -14.299 0.730 1.00 7.87 322 VAL A O 1
ATOM 2530 N N . PHE A 1 319 ? -9.236 -13.393 2.422 1.00 7.31 323 PHE A N 1
ATOM 2531 C CA . PHE A 1 319 ? -8.102 -12.966 1.606 1.00 7.11 323 PHE A CA 1
ATOM 2532 C C . PHE A 1 319 ? -7.039 -14.081 1.740 1.00 7.90 323 PHE A C 1
ATOM 2533 O O . PHE A 1 319 ? -6.410 -14.209 2.801 1.00 8.31 323 PHE A O 1
ATOM 2541 N N . TRP A 1 320 ? -6.891 -14.928 0.729 1.00 7.69 324 TRP A N 1
ATOM 2542 C CA . TRP A 1 320 ? -5.999 -16.095 0.827 1.00 7.50 324 TRP A CA 1
ATOM 2543 C C . TRP A 1 320 ? -4.709 -15.731 0.087 1.00 7.88 324 TRP A C 1
ATOM 2544 O O . TRP A 1 320 ? -4.733 -15.451 -1.100 1.00 9.02 324 TRP A O 1
ATOM 2555 N N . ARG A 1 321 ? -3.585 -15.645 0.780 1.00 8.99 325 ARG A N 1
ATOM 2556 C CA . ARG A 1 321 ? -2.355 -15.228 0.099 1.00 10.14 325 ARG A CA 1
ATOM 2557 C C . ARG A 1 321 ? -1.776 -16.326 -0.773 1.00 13.29 325 ARG A C 1
ATOM 2558 O O . ARG A 1 321 ? -1.687 -17.466 -0.345 1.00 15.73 325 ARG A O 1
ATOM 2566 N N . ALA A 1 322 ? -1.420 -15.960 -2.000 1.00 16.59 326 ALA A N 1
ATOM 2567 C CA . ALA A 1 322 ? -0.854 -16.888 -2.991 1.00 20.92 326 ALA A CA 1
ATOM 2568 C C . ALA A 1 322 ? 0.647 -16.823 -2.975 1.00 23.84 326 ALA A C 1
ATOM 2569 O O . ALA A 1 322 ? 1.297 -17.298 -3.883 1.00 23.97 326 ALA A O 1
ATOM 2571 N N . PHE A 1 323 ? 1.213 -16.213 -1.927 1.00 26.06 327 PHE A N 1
ATOM 2572 C CA . PHE A 1 323 ? 2.661 -16.213 -1.725 1.00 28.05 327 PHE A CA 1
ATOM 2573 C C . PHE A 1 323 ? 3.105 -17.571 -1.185 1.00 28.51 327 PHE A C 1
ATOM 2574 O O . PHE A 1 323 ? 3.245 -17.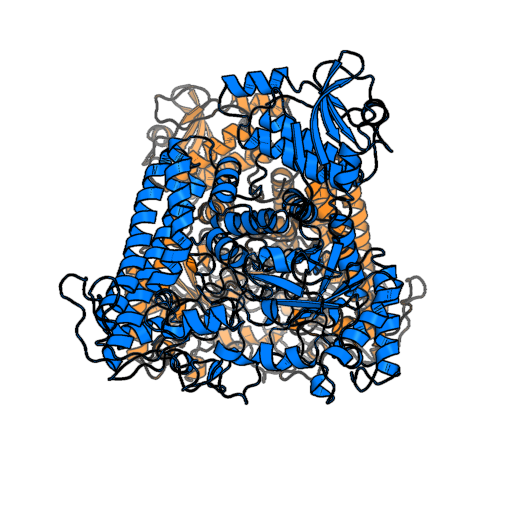772 0.029 1.00 29.15 327 PHE A O 1
ATOM 2582 N N . VAL A 1 324 ? 3.273 -18.514 -2.081 1.00 29.28 328 VAL A N 1
ATOM 2583 C CA . VAL A 1 324 ? 3.742 -19.851 -1.729 1.00 30.01 328 VAL A CA 1
ATOM 2584 C C . VAL A 1 324 ? 4.854 -20.327 -2.692 1.00 30.42 328 VAL A C 1
ATOM 2585 O O . VAL A 1 324 ? 4.705 -20.118 -3.902 1.00 31.55 328 VAL A O 1
ATOM 2589 N N . TYR A 1 325 ? 5.942 -20.949 -2.186 1.00 30.54 329 TYR A N 1
ATOM 2590 C CA . TYR A 1 325 ? 7.049 -21.540 -3.021 1.00 29.83 329 TYR A CA 1
ATOM 2591 C C . TYR A 1 325 ? 7.686 -22.722 -2.234 1.00 29.02 329 TYR A C 1
ATOM 2592 O O . TYR A 1 325 ? 8.174 -22.528 -1.112 1.00 29.13 329 TYR A O 1
ATOM 2601 N N . HIS A 1 326 ? 7.621 -23.946 -2.781 1.00 28.28 330 HIS A N 1
ATOM 2602 C CA . HIS A 1 326 ? 8.157 -25.136 -2.099 1.00 28.16 330 HIS A CA 1
ATOM 2603 C C . HIS A 1 326 ? 9.659 -25.294 -2.353 1.00 29.09 330 HIS A C 1
ATOM 2604 O O . HIS A 1 326 ? 10.117 -25.010 -3.460 1.00 27.19 330 HIS A O 1
ATOM 2616 N N . PRO A 1 327 ? 10.430 -25.712 -1.344 1.00 31.73 331 PRO A N 1
ATOM 2617 C CA . PRO A 1 327 ? 11.881 -25.918 -1.521 1.00 33.05 331 PRO A CA 1
ATOM 2618 C C . PRO A 1 327 ? 12.230 -26.715 -2.796 1.00 34.13 331 PRO A C 1
ATOM 2619 O O . PRO A 1 327 ? 13.276 -26.474 -3.452 1.00 34.97 331 PRO A O 1
ATOM 2623 N N . ASP A 1 328 ? 11.319 -27.627 -3.142 1.00 34.60 332 ASP A N 1
ATOM 2624 C CA . ASP A 1 328 ? 11.537 -28.665 -4.152 1.00 35.25 332 ASP A CA 1
ATOM 2625 C C . ASP A 1 328 ? 11.557 -28.267 -5.651 1.00 34.23 332 ASP A C 1
ATOM 2626 O O . ASP A 1 328 ? 12.054 -29.035 -6.489 1.00 34.83 332 ASP A O 1
ATOM 2631 N N . ILE A 1 329 ? 11.067 -27.078 -5.997 1.00 32.30 333 ILE A N 1
ATOM 2632 C CA . ILE A 1 329 ? 10.946 -26.706 -7.412 1.00 30.69 333 ILE A CA 1
ATOM 2633 C C . ILE A 1 329 ? 12.213 -26.148 -7.994 1.00 29.10 333 ILE A C 1
ATOM 2634 O O . ILE A 1 329 ? 13.065 -25.633 -7.282 1.00 28.74 333 ILE A O 1
ATOM 2639 N N . GLU A 1 330 ? 12.312 -26.226 -9.314 1.00 27.36 334 GLU A N 1
ATOM 2640 C CA . GLU A 1 330 ? 13.547 -25.799 -9.953 1.00 26.67 334 GLU A CA 1
ATOM 2641 C C . GLU A 1 330 ? 13.723 -24.296 -10.092 1.00 23.31 334 GLU A C 1
ATOM 2642 O O . GLU A 1 330 ? 14.830 -23.817 -10.113 1.00 23.83 334 GLU A O 1
ATOM 2648 N N . ASP A 1 331 ? 12.655 -23.546 -10.195 1.00 19.02 335 ASP A N 1
ATOM 2649 C CA . ASP A 1 331 ? 12.816 -22.112 -10.329 1.00 15.06 335 ASP A CA 1
ATOM 2650 C C . ASP A 1 331 ? 11.726 -21.482 -9.495 1.00 12.77 335 ASP A C 1
ATOM 2651 O O . ASP A 1 331 ? 10.528 -21.553 -9.857 1.00 12.58 335 ASP A O 1
ATOM 2656 N N . ARG A 1 332 ? 12.121 -20.864 -8.383 1.00 12.03 336 ARG A N 1
ATOM 2657 C CA . ARG A 1 332 ? 11.172 -20.216 -7.471 1.00 11.82 336 ARG A CA 1
ATOM 2658 C C . ARG A 1 332 ? 10.228 -19.258 -8.198 1.00 11.59 336 ARG A C 1
ATOM 2659 O O . ARG A 1 332 ? 9.069 -19.073 -7.809 1.00 12.35 336 ARG A O 1
ATOM 2667 N N . PHE A 1 333 ? 10.733 -18.592 -9.229 1.00 10.50 337 PHE A N 1
ATOM 2668 C CA . PHE A 1 333 ? 9.946 -17.623 -9.982 1.00 8.97 337 PHE A CA 1
ATOM 2669 C C . PHE A 1 333 ? 8.627 -18.228 -10.439 1.00 9.88 337 PHE A C 1
ATOM 2670 O O . PHE A 1 333 ? 7.618 -17.550 -10.502 1.00 10.78 337 PHE A O 1
ATOM 2678 N N . ARG A 1 334 ? 8.647 -19.515 -10.765 1.00 9.90 338 ARG A N 1
ATOM 2679 C CA . ARG A 1 334 ? 7.486 -20.174 -11.382 1.00 10.56 338 ARG A CA 1
ATOM 2680 C C . ARG A 1 334 ? 6.418 -20.635 -10.393 1.00 10.56 338 ARG A C 1
ATOM 2681 O O . ARG A 1 334 ? 5.298 -21.010 -10.799 1.00 11.16 338 ARG A O 1
ATOM 2689 N N . GLY A 1 335 ? 6.747 -20.616 -9.116 1.00 10.93 339 GLY A N 1
ATOM 2690 C CA . GLY A 1 335 ? 5.968 -21.291 -8.105 1.00 11.60 339 GLY A CA 1
ATOM 2691 C C . GLY A 1 335 ? 4.511 -20.997 -7.948 1.00 11.20 339 GLY A C 1
ATOM 2692 O O . GLY A 1 335 ? 3.697 -21.909 -8.011 1.00 12.23 339 GLY A O 1
ATOM 2693 N N . ALA A 1 336 ? 4.213 -19.750 -7.705 1.00 11.99 340 ALA A N 1
ATOM 2694 C CA . ALA A 1 336 ? 2.828 -19.393 -7.415 1.00 10.89 340 ALA A CA 1
ATOM 2695 C C . ALA A 1 336 ? 1.901 -19.719 -8.589 1.00 10.14 340 ALA A C 1
ATOM 2696 O O . ALA A 1 336 ? 0.815 -20.260 -8.433 1.00 10.46 340 ALA A O 1
ATOM 2698 N N . TYR A 1 337 ? 2.353 -19.326 -9.797 1.00 9.93 341 TYR A N 1
ATOM 2699 C CA . TYR A 1 337 ? 1.618 -19.605 -11.023 1.00 10.42 341 TYR A CA 1
ATOM 2700 C C . TYR A 1 337 ? 1.266 -21.089 -11.138 1.00 10.20 341 TYR A C 1
ATOM 2701 O O . TYR A 1 337 ? 0.129 -21.467 -11.388 1.00 10.91 341 TYR A O 1
ATOM 2710 N N . ASP A 1 338 ? 2.307 -21.918 -10.962 1.00 10.81 342 ASP A N 1
ATOM 2711 C CA . ASP A 1 338 ? 2.107 -23.350 -11.154 1.00 11.38 342 ASP A CA 1
ATOM 2712 C C . ASP A 1 338 ? 1.201 -23.965 -10.072 1.00 11.35 342 ASP A C 1
ATOM 2713 O O . ASP A 1 338 ? 0.512 -24.976 -10.313 1.00 13.27 342 ASP A O 1
ATOM 2718 N N . GLU A 1 339 ? 1.194 -23.348 -8.896 1.00 11.27 343 GLU A N 1
ATOM 2719 C CA . GLU A 1 339 ? 0.399 -23.837 -7.757 1.00 11.84 343 GLU A CA 1
ATOM 2720 C C . GLU A 1 339 ? -1.054 -23.456 -7.900 1.00 11.25 343 GLU A C 1
ATOM 2721 O O . GLU A 1 339 ? -1.935 -24.262 -7.615 1.00 12.23 343 GLU A O 1
ATOM 2731 N N . PHE A 1 340 ? -1.318 -22.234 -8.370 1.00 9.97 344 PHE A N 1
ATOM 2732 C CA . PHE A 1 340 ? -2.697 -21.746 -8.363 1.00 9.34 344 PHE A CA 1
ATOM 2733 C C . PHE A 1 340 ? -3.460 -21.818 -9.657 1.00 8.70 344 PHE A C 1
ATOM 2734 O O . PHE A 1 340 ? -4.681 -21.933 -9.625 1.00 9.58 344 PHE A O 1
ATOM 2742 N N . MET A 1 341 ? -2.768 -21.798 -10.792 1.00 9.28 345 MET A N 1
ATOM 2743 C CA . MET A 1 341 ? -3.497 -21.926 -12.051 1.00 9.37 345 MET A CA 1
ATOM 2744 C C . MET A 1 341 ? -4.407 -23.177 -12.111 1.00 9.04 345 MET A C 1
ATOM 2745 O O . MET A 1 341 ? -5.542 -23.059 -12.560 1.00 9.57 345 MET A O 1
ATOM 2750 N N . PRO A 1 342 ? -3.968 -24.342 -11.628 1.00 9.16 346 PRO A N 1
ATOM 2751 C CA . PRO A 1 342 ? -4.866 -25.502 -11.660 1.00 9.92 346 PRO A CA 1
ATOM 2752 C C . PRO A 1 342 ? -6.125 -25.313 -10.821 1.00 10.11 346 PRO A C 1
ATOM 2753 O O . PRO A 1 342 ? -7.085 -26.062 -10.996 1.00 10.91 346 PRO A O 1
ATOM 2757 N N . LEU A 1 343 ? -6.108 -24.360 -9.889 1.00 8.56 347 LEU A N 1
ATOM 2758 C CA . LEU A 1 343 ? -7.261 -24.126 -9.016 1.00 8.82 347 LEU A CA 1
ATOM 2759 C C . LEU A 1 343 ? -8.174 -22.976 -9.445 1.00 8.68 347 LEU A C 1
ATOM 2760 O O . LEU A 1 343 ? -9.175 -22.691 -8.786 1.00 9.44 347 LEU A O 1
ATOM 2765 N N . ASP A 1 344 ? -7.859 -22.356 -10.558 1.00 8.99 348 ASP A N 1
ATOM 2766 C CA . ASP A 1 344 ? -8.687 -21.242 -11.035 1.00 7.56 348 ASP A CA 1
ATOM 2767 C C . ASP A 1 344 ? -10.096 -21.734 -11.245 1.00 7.67 348 ASP A C 1
ATOM 2768 O O . ASP A 1 344 ? -10.334 -22.720 -11.973 1.00 8.64 348 ASP A O 1
ATOM 2773 N N . GLY A 1 345 ? -11.029 -21.051 -10.613 1.00 7.22 349 GLY A N 1
ATOM 2774 C CA . GLY A 1 345 ? -12.435 -21.449 -10.676 1.00 7.38 349 GLY A CA 1
ATOM 2775 C C . GLY A 1 345 ? -12.934 -22.314 -9.527 1.00 8.80 349 GLY A C 1
ATOM 2776 O O . GLY A 1 345 ? -14.138 -22.496 -9.328 1.00 10.06 349 GLY A O 1
ATOM 2777 N N . LYS A 1 346 ? -11.992 -22.846 -8.752 1.00 8.40 350 LYS A N 1
ATOM 2778 C CA . LYS A 1 346 ? -12.314 -23.752 -7.659 1.00 7.65 350 LYS A CA 1
ATOM 2779 C C . LYS A 1 346 ? -12.519 -23.054 -6.332 1.00 8.31 350 LYS A C 1
ATOM 2780 O O . LYS A 1 346 ? -12.997 -23.681 -5.370 1.00 10.03 350 LYS A O 1
ATOM 2786 N N . PHE A 1 347 ? -12.260 -21.749 -6.304 1.00 9.04 351 PHE A N 1
ATOM 2787 C CA . PHE A 1 347 ? -12.476 -20.964 -5.082 1.00 8.71 351 PHE A CA 1
ATOM 2788 C C . PHE A 1 347 ? -13.889 -20.405 -5.001 1.00 9.25 351 PHE A C 1
ATOM 2789 O O . PHE A 1 347 ? -14.469 -19.984 -6.004 1.00 10.47 351 PHE A O 1
ATOM 2797 N N . ALA A 1 348 ? -14.395 -20.326 -3.782 1.00 9.00 352 ALA A N 1
ATOM 2798 C CA . ALA A 1 348 ? -15.707 -19.764 -3.515 1.00 9.04 352 ALA A CA 1
ATOM 2799 C C . ALA A 1 348 ? -15.776 -18.262 -3.838 1.00 9.40 352 ALA A C 1
ATOM 2800 O O . ALA A 1 348 ? -14.736 -17.572 -3.912 1.00 9.24 352 ALA A O 1
ATOM 2802 N N . ASP A 1 349 ? -16.999 -17.737 -3.975 1.00 10.92 353 ASP A N 1
ATOM 2803 C CA . ASP A 1 349 ? -17.109 -16.364 -4.459 1.00 11.99 353 ASP A CA 1
ATOM 2804 C C . ASP A 1 349 ? -16.700 -15.347 -3.389 1.00 9.80 353 ASP A C 1
ATOM 2805 O O . ASP A 1 349 ? -16.411 -14.191 -3.670 1.00 10.48 353 ASP A O 1
ATOM 2813 N N . ASN A 1 350 ? -16.574 -15.738 -2.131 1.00 8.90 354 ASN A N 1
ATOM 2814 C CA . ASN A 1 350 ? -16.095 -14.847 -1.065 1.00 8.20 354 ASN A CA 1
ATOM 2815 C C . ASN A 1 350 ? -14.645 -15.125 -0.675 1.00 8.62 354 ASN A C 1
ATOM 2816 O O . ASN A 1 350 ? -14.201 -14.702 0.392 1.00 8.62 354 ASN A O 1
ATOM 2821 N N . VAL A 1 351 ? -13.931 -15.794 -1.582 1.00 7.71 355 VAL A N 1
ATOM 2822 C CA . VAL A 1 351 ? -12.489 -15.966 -1.443 1.00 8.18 355 VAL A CA 1
ATOM 2823 C C . VAL A 1 351 ? -11.858 -15.061 -2.473 1.00 8.14 355 VAL A C 1
ATOM 2824 O O . VAL A 1 351 ? -12.324 -14.975 -3.625 1.00 8.39 355 VAL A O 1
ATOM 2828 N N . ILE A 1 352 ? -10.821 -14.328 -2.053 1.00 8.77 356 ILE A N 1
ATOM 2829 C CA . ILE A 1 352 ? -10.032 -13.454 -2.915 1.00 8.67 356 ILE A CA 1
ATOM 2830 C C . ILE A 1 352 ? -8.584 -13.862 -2.757 1.00 8.14 356 ILE A C 1
ATOM 2831 O O . ILE A 1 352 ? -8.086 -13.918 -1.638 1.00 7.68 356 ILE A O 1
ATOM 2836 N N . LEU A 1 353 ? -7.902 -14.159 -3.859 1.00 7.21 357 LEU A N 1
ATOM 2837 C CA . LEU A 1 353 ? -6.492 -14.486 -3.793 1.00 7.48 357 LEU A CA 1
ATOM 2838 C C . LEU A 1 353 ? -5.671 -13.210 -3.730 1.00 8.08 357 LEU A C 1
ATOM 2839 O O . LEU A 1 353 ? -5.798 -12.388 -4.593 1.00 10.00 357 LEU A O 1
ATOM 2847 N N . GLN A 1 354 ? -4.848 -13.078 -2.692 1.00 7.39 358 GLN A N 1
ATOM 2848 C CA . GLN A 1 354 ? -4.048 -11.888 -2.472 1.00 6.89 358 GLN A CA 1
ATOM 2849 C C . GLN A 1 354 ? -2.621 -12.210 -2.927 1.00 7.64 358 GLN A C 1
ATOM 2850 O O . GLN A 1 354 ? -1.963 -13.117 -2.364 1.00 8.35 358 GLN A O 1
ATOM 2856 N N . ILE A 1 355 ? -2.200 -11.487 -3.964 1.00 7.49 359 ILE A N 1
ATOM 2857 C CA . ILE A 1 355 ? -0.995 -11.792 -4.741 1.00 8.25 359 ILE A CA 1
ATOM 2858 C C . ILE A 1 355 ? -0.083 -10.589 -4.703 1.00 7.28 359 ILE A C 1
ATOM 2859 O O . ILE A 1 355 ? -0.515 -9.465 -4.972 1.00 7.07 359 ILE A O 1
ATOM 2864 N N . LYS A 1 356 ? 1.193 -10.818 -4.375 1.00 6.64 360 LYS A N 1
ATOM 2865 C CA . LYS A 1 356 ? 2.177 -9.747 -4.370 1.00 6.50 360 LYS A CA 1
ATOM 2866 C C . LYS A 1 356 ? 2.411 -9.227 -5.789 1.00 6.43 360 LYS A C 1
ATOM 2867 O O . LYS A 1 356 ? 2.125 -9.910 -6.777 1.00 7.06 360 LYS A O 1
ATOM 2873 N N . ASN A 1 357 ? 2.920 -8.010 -5.899 1.00 7.09 361 ASN A N 1
ATOM 2874 C CA . ASN A 1 357 ? 3.095 -7.405 -7.215 1.00 6.66 361 ASN A CA 1
ATOM 2875 C C . ASN A 1 357 ? 3.961 -8.268 -8.154 1.00 7.31 361 ASN A C 1
ATOM 2876 O O . ASN A 1 357 ? 3.736 -8.238 -9.355 1.00 8.39 361 ASN A O 1
ATOM 2881 N N . GLY A 1 358 ? 4.940 -8.970 -7.596 1.00 7.53 362 GLY A N 1
ATOM 2882 C CA . GLY A 1 358 ? 5.825 -9.840 -8.359 1.00 7.68 362 GLY A CA 1
ATOM 2883 C C . GLY A 1 358 ? 5.916 -11.208 -7.762 1.00 7.50 362 GLY A C 1
ATOM 2884 O O . GLY A 1 358 ? 5.399 -11.480 -6.647 1.00 8.69 362 GLY A O 1
ATOM 2885 N N . PRO A 1 359 ? 6.549 -12.115 -8.506 1.00 7.66 363 PRO A N 1
ATOM 2886 C CA . PRO A 1 359 ? 6.575 -13.532 -8.124 1.00 7.51 363 PRO A CA 1
ATOM 2887 C C . PRO A 1 359 ? 7.620 -13.922 -7.076 1.00 8.45 363 PRO A C 1
ATOM 2888 O O . PRO A 1 359 ? 7.597 -15.083 -6.641 1.00 9.67 363 PRO A O 1
ATOM 2892 N N . ILE A 1 360 ? 8.507 -13.007 -6.680 1.00 8.74 364 ILE A N 1
ATOM 2893 C CA . ILE A 1 360 ? 9.496 -13.364 -5.664 1.00 8.83 364 ILE A CA 1
ATOM 2894 C C . ILE A 1 360 ? 9.098 -12.794 -4.290 1.00 9.15 364 ILE A C 1
ATOM 2895 O O . ILE A 1 360 ? 8.396 -13.488 -3.562 1.00 9.79 364 ILE A O 1
ATOM 2900 N N . ASP A 1 361 ? 9.460 -11.557 -3.955 1.00 8.08 365 ASP A N 1
ATOM 2901 C CA . ASP A 1 361 ? 9.197 -11.036 -2.620 1.00 7.10 365 ASP A CA 1
ATOM 2902 C C . ASP A 1 361 ? 9.570 -9.564 -2.510 1.00 7.16 365 ASP A C 1
ATOM 2903 O O . ASP A 1 361 ? 10.574 -9.205 -1.935 1.00 8.26 365 ASP A O 1
ATOM 2908 N N . PHE A 1 362 ? 8.729 -8.717 -3.100 1.00 7.14 366 PHE A N 1
ATOM 2909 C CA . PHE A 1 362 ? 8.812 -7.269 -2.911 1.00 7.23 366 PHE A CA 1
ATOM 2910 C C . PHE A 1 362 ? 10.209 -6.697 -3.241 1.00 6.92 366 PHE A C 1
ATOM 2911 O O . PHE A 1 362 ? 10.615 -5.657 -2.682 1.00 6.96 366 PHE A O 1
ATOM 2919 N N . GLN A 1 363 ? 10.902 -7.298 -4.209 1.00 7.48 367 GLN A N 1
ATOM 2920 C CA . GLN A 1 363 ? 12.249 -6.817 -4.536 1.00 8.06 367 GLN A CA 1
ATOM 2921 C C . GLN A 1 363 ? 12.187 -5.457 -5.238 1.00 7.00 367 GLN A C 1
ATOM 2922 O O . GLN A 1 363 ? 11.159 -5.071 -5.763 1.00 8.10 367 GLN A O 1
ATOM 2928 N N . PRO A 1 364 ? 13.270 -4.672 -5.225 1.00 7.04 368 PRO A N 1
ATOM 2929 C CA . PRO A 1 364 ? 13.128 -3.293 -5.735 1.00 7.03 368 PRO A CA 1
ATOM 2930 C C . PRO A 1 364 ? 12.530 -3.132 -7.128 1.00 7.11 368 PRO A C 1
ATOM 2931 O O . PRO A 1 364 ? 11.876 -2.138 -7.384 1.00 7.49 368 PRO A O 1
ATOM 2935 N N . ARG A 1 365 ? 12.782 -4.087 -7.995 1.00 6.59 369 ARG A N 1
ATOM 2936 C CA . ARG A 1 365 ? 11.985 -4.231 -9.210 1.00 7.06 369 ARG A CA 1
ATOM 2937 C C . ARG A 1 365 ? 11.781 -5.688 -9.494 1.00 6.95 369 ARG A C 1
ATOM 2938 O O . ARG A 1 365 ? 12.722 -6.475 -9.465 1.00 8.12 369 ARG A O 1
ATOM 2946 N N . GLU A 1 366 ? 10.540 -6.072 -9.753 1.00 6.76 370 GLU A N 1
ATOM 2947 C CA . GLU A 1 366 ? 10.200 -7.405 -10.201 1.00 7.10 370 GLU A CA 1
ATOM 2948 C C . GLU A 1 366 ? 9.260 -7.277 -11.381 1.00 6.88 370 GLU A C 1
ATOM 2949 O O . GLU A 1 366 ? 8.487 -6.339 -11.450 1.00 7.84 370 GLU A O 1
ATOM 2955 N N . PRO A 1 367 ? 9.283 -8.248 -12.300 1.00 7.15 371 PRO A N 1
ATOM 2956 C CA . PRO A 1 367 ? 8.221 -8.302 -13.315 1.00 7.20 371 PRO A CA 1
ATOM 2957 C C . PRO A 1 367 ? 6.891 -8.620 -12.637 1.00 7.68 371 PRO A C 1
ATOM 2958 O O . PRO A 1 367 ? 6.846 -9.096 -11.516 1.00 7.68 371 PRO A O 1
ATOM 2962 N N . PHE A 1 368 ? 5.810 -8.319 -13.315 1.00 6.80 372 PHE A N 1
ATOM 2963 C CA . PHE A 1 368 ? 4.496 -8.554 -12.755 1.00 6.68 372 PHE A CA 1
ATOM 2964 C C . PHE A 1 368 ? 4.243 -10.028 -12.494 1.00 7.26 372 PHE A C 1
ATOM 2965 O O . PHE A 1 368 ? 4.682 -10.916 -13.264 1.00 7.37 372 PHE A O 1
ATOM 2973 N N . SER A 1 369 ? 3.481 -10.305 -11.435 1.00 6.67 373 SER A N 1
ATOM 2974 C CA . SER A 1 369 ? 3.114 -11.663 -11.136 1.00 7.30 373 SER A CA 1
ATOM 2975 C C . SER A 1 369 ? 2.231 -12.224 -12.261 1.00 7.51 373 SER A C 1
ATOM 2976 O O . SER A 1 369 ? 1.148 -11.722 -12.543 1.00 8.09 373 SER A O 1
ATOM 2979 N N . ALA A 1 370 ? 2.686 -13.330 -12.822 1.00 7.75 374 ALA A N 1
ATOM 2980 C CA . ALA A 1 370 ? 1.954 -13.963 -13.941 1.00 7.64 374 ALA A CA 1
ATOM 2981 C C . ALA A 1 370 ? 0.529 -14.365 -13.581 1.00 7.06 374 ALA A C 1
ATOM 2982 O O . ALA A 1 370 ? -0.359 -14.382 -14.443 1.00 6.79 374 ALA A O 1
ATOM 2984 N N . LEU A 1 371 ? 0.286 -14.684 -12.313 1.00 7.13 375 LEU A N 1
ATOM 2985 C CA . LEU A 1 371 ? -1.069 -15.019 -11.909 1.00 7.38 375 LEU A CA 1
ATOM 2986 C C . LEU A 1 371 ? -2.074 -13.942 -12.301 1.00 7.07 375 LEU A C 1
ATOM 2987 O O . LEU A 1 371 ? -3.211 -14.277 -12.613 1.00 8.25 375 LEU A O 1
ATOM 2992 N N . PHE A 1 372 ? -1.701 -12.657 -12.247 1.00 6.60 376 PHE A N 1
ATOM 2993 C CA . PHE A 1 372 ? -2.695 -11.619 -12.545 1.00 7.80 376 PHE A CA 1
ATOM 2994 C C . PHE A 1 372 ? -3.243 -11.718 -13.972 1.00 6.94 376 PHE A C 1
ATOM 2995 O O . PHE A 1 372 ? -4.377 -11.385 -14.221 1.00 8.75 376 PHE A O 1
ATOM 3003 N N . ALA A 1 373 ? -2.416 -12.195 -14.891 1.00 7.25 377 ALA A N 1
ATOM 3004 C CA . ALA A 1 373 ? -2.816 -12.323 -16.299 1.00 8.30 377 ALA A CA 1
ATOM 3005 C C . ALA A 1 373 ? -3.380 -13.684 -16.623 1.00 9.09 377 ALA A C 1
ATOM 3006 O O . ALA A 1 373 ? -3.920 -13.868 -17.733 1.00 11.11 377 ALA A O 1
ATOM 3008 N N . GLY A 1 374 ? -3.267 -14.627 -15.692 1.00 8.91 378 GLY A N 1
ATOM 3009 C CA . GLY A 1 374 ? -3.688 -15.991 -15.926 1.00 10.25 378 GLY A CA 1
ATOM 3010 C C . GLY A 1 374 ? -4.979 -16.416 -15.287 1.00 10.37 378 GLY A C 1
ATOM 3011 O O . GLY A 1 374 ? -5.713 -17.200 -15.853 1.00 11.24 378 GLY A O 1
ATOM 3012 N N . MET A 1 375 ? -5.230 -15.970 -14.064 1.00 8.94 379 MET A N 1
ATOM 3013 C CA . MET A 1 375 ? -6.458 -16.381 -13.340 1.00 9.43 379 MET A CA 1
ATOM 3014 C C . MET A 1 375 ? -7.686 -15.622 -13.814 1.00 10.25 379 MET A C 1
ATOM 3015 O O . MET A 1 375 ? -7.909 -14.452 -13.473 1.00 12.44 379 MET A O 1
ATOM 3020 N N . SER A 1 376 ? -8.518 -16.297 -14.574 1.00 9.80 380 SER A N 1
ATOM 3021 C CA . SER A 1 376 ? -9.666 -15.639 -15.165 1.00 9.96 380 SER A CA 1
ATOM 3022 C C . SER A 1 376 ? -11.011 -15.975 -14.538 1.00 9.64 380 SER A C 1
ATOM 3023 O O . SER A 1 376 ? -12.056 -15.443 -14.970 1.00 9.95 380 SER A O 1
ATOM 3026 N N . ARG A 1 377 ? -10.999 -16.821 -13.499 1.00 9.04 381 ARG A N 1
ATOM 3027 C CA . ARG A 1 377 ? -12.213 -17.292 -12.850 1.00 7.82 381 ARG A CA 1
ATOM 3028 C C . ARG A 1 377 ? -12.140 -17.236 -11.338 1.00 8.37 381 ARG A C 1
ATOM 3029 O O . ARG A 1 377 ? -12.919 -17.871 -10.662 1.00 10.36 381 ARG A O 1
ATOM 3037 N N . THR A 1 378 ? -11.239 -16.405 -10.829 1.00 8.08 382 THR A N 1
ATOM 3038 C CA . THR A 1 378 ? -10.985 -16.263 -9.388 1.00 7.93 382 THR A CA 1
ATOM 3039 C C . THR A 1 378 ? -10.836 -14.787 -9.055 1.00 7.93 382 THR A C 1
ATOM 3040 O O . THR A 1 378 ? -10.160 -14.055 -9.752 1.00 8.24 382 THR A O 1
ATOM 3044 N N . ASN A 1 379 ? -11.387 -14.377 -7.929 1.00 7.54 383 ASN A N 1
ATOM 3045 C CA . ASN A 1 379 ? -11.188 -13.018 -7.446 1.00 6.89 383 ASN A CA 1
ATOM 3046 C C . ASN A 1 379 ? -9.713 -12.842 -7.032 1.00 7.73 383 ASN A C 1
ATOM 3047 O O . ASN A 1 379 ? -9.128 -13.732 -6.391 1.00 7.43 383 ASN A O 1
ATOM 3052 N N . MET A 1 380 ? -9.165 -11.689 -7.363 1.00 7.66 384 MET A N 1
ATOM 3053 C CA . MET A 1 380 ? -7.764 -11.384 -7.059 1.00 7.81 384 MET A CA 1
ATOM 3054 C C . MET A 1 380 ? -7.670 -10.014 -6.429 1.00 8.99 384 MET A C 1
ATOM 3055 O O . MET A 1 380 ? -8.506 -9.145 -6.699 1.00 9.60 384 MET A O 1
ATOM 3060 N N . MET A 1 381 ? -6.614 -9.808 -5.649 1.00 8.47 385 MET A N 1
ATOM 3061 C CA . MET A 1 381 ? -6.295 -8.496 -5.117 1.00 9.58 385 MET A CA 1
ATOM 3062 C C . MET A 1 381 ? -4.777 -8.418 -5.041 1.00 8.52 385 MET A C 1
ATOM 3063 O O . MET A 1 381 ? -4.097 -9.438 -4.856 1.00 8.83 385 MET A O 1
ATOM 3071 N N . MET A 1 382 ? -4.273 -7.203 -5.147 1.00 7.32 386 MET A N 1
ATOM 3072 C CA . MET A 1 382 ? -2.859 -6.945 -5.129 1.00 7.53 386 MET A CA 1
ATOM 3073 C C . MET A 1 382 ? -2.381 -6.739 -3.709 1.00 7.58 386 MET A C 1
ATOM 3074 O O . MET A 1 382 ? -3.136 -6.216 -2.885 1.00 9.25 386 MET A O 1
ATOM 3079 N N . GLU A 1 383 ? -1.141 -7.156 -3.434 1.00 6.40 387 GLU A N 1
ATOM 3080 C CA . GLU A 1 383 ? -0.436 -6.874 -2.177 1.00 6.33 387 GLU A CA 1
ATOM 3081 C C . GLU A 1 383 ? 0.851 -6.110 -2.512 1.00 5.87 387 GLU A C 1
ATOM 3082 O O . GLU A 1 383 ? 1.708 -6.606 -3.241 1.00 6.74 387 GLU A O 1
ATOM 3088 N N . PHE A 1 384 ? 0.948 -4.887 -1.998 1.00 6.10 388 PHE A N 1
ATOM 3089 C CA . PHE A 1 384 ? 2.132 -4.044 -2.133 1.00 5.68 388 PHE A CA 1
ATOM 3090 C C . PHE A 1 384 ? 2.790 -3.878 -0.759 1.00 5.53 388 PHE A C 1
ATOM 3091 O O . PHE A 1 384 ? 2.103 -3.916 0.263 1.00 6.19 388 PHE A O 1
ATOM 3099 N N . GLN A 1 385 ? 4.087 -3.629 -0.766 1.00 5.32 389 GLN A N 1
ATOM 3100 C CA . GLN A 1 385 ? 4.777 -3.372 0.485 1.00 5.28 389 GLN A CA 1
ATOM 3101 C C . GLN A 1 385 ? 5.162 -1.888 0.606 1.00 5.63 389 GLN A C 1
ATOM 3102 O O . GLN A 1 385 ? 5.760 -1.320 -0.322 1.00 7.09 389 GLN A O 1
ATOM 3108 N N . ILE A 1 386 ? 4.761 -1.264 1.730 1.00 6.08 390 ILE A N 1
ATOM 3109 C CA . ILE A 1 386 ? 5.095 0.125 2.037 1.00 6.17 390 ILE A CA 1
ATOM 3110 C C . ILE A 1 386 ? 6.310 0.155 2.984 1.00 5.86 390 ILE A C 1
ATOM 3111 O O . ILE A 1 386 ? 7.280 0.860 2.754 1.00 7.22 390 ILE A O 1
ATOM 3116 N N . THR A 1 387 ? 6.225 -0.616 4.059 1.00 6.21 391 THR A N 1
ATOM 3117 C CA . THR A 1 387 ? 7.343 -0.742 5.001 1.00 6.34 391 THR A CA 1
ATOM 3118 C C . THR A 1 387 ? 8.586 -1.152 4.196 1.00 6.33 391 THR A C 1
ATOM 3119 O O . THR A 1 387 ? 8.508 -1.977 3.287 1.00 6.93 391 THR A O 1
ATOM 3123 N N . GLN A 1 388 ? 9.742 -0.598 4.541 1.00 6.60 392 GLN A N 1
ATOM 3124 C CA . GLN A 1 388 ? 10.893 -0.719 3.680 1.00 6.26 392 GLN A CA 1
ATOM 3125 C C . GLN A 1 388 ? 11.784 -1.901 4.017 1.00 6.21 392 GLN A C 1
ATOM 3126 O O . GLN A 1 388 ? 12.972 -1.773 4.308 1.00 6.56 392 GLN A O 1
ATOM 3132 N N . GLU A 1 389 ? 11.201 -3.080 3.964 1.00 5.85 393 GLU A N 1
ATOM 3133 C CA . GLU A 1 389 ? 11.963 -4.287 4.220 1.00 6.42 393 GLU A CA 1
ATOM 3134 C C . GLU A 1 389 ? 13.147 -4.358 3.265 1.00 5.05 393 GLU A C 1
ATOM 3135 O O . GLU A 1 389 ? 14.237 -4.792 3.662 1.00 6.11 393 GLU A O 1
ATOM 3141 N N . TYR A 1 390 ? 12.941 -3.944 2.023 1.00 5.79 394 TYR A N 1
ATOM 3142 C CA . TYR A 1 390 ? 13.930 -4.100 0.982 1.00 5.83 394 TYR A CA 1
ATOM 3143 C C . TYR A 1 390 ? 14.481 -2.739 0.491 1.00 6.67 394 TYR A C 1
ATOM 3144 O O . TYR A 1 390 ? 15.301 -2.675 -0.424 1.00 7.66 394 TYR A O 1
ATOM 3153 N N . PHE A 1 391 ? 13.976 -1.658 1.077 1.00 7.02 395 PHE A N 1
ATOM 3154 C CA . PHE A 1 391 ? 14.328 -0.319 0.687 1.00 6.56 395 PHE A CA 1
ATOM 3155 C C . PHE A 1 391 ? 15.008 0.479 1.808 1.00 6.24 395 PHE A C 1
ATOM 3156 O O . PHE A 1 391 ? 15.064 1.692 1.718 1.00 7.85 395 PHE A O 1
ATOM 3164 N N . GLY A 1 392 ? 15.531 -0.195 2.830 1.00 6.38 396 GLY A N 1
ATOM 3165 C CA . GLY A 1 392 ? 16.372 0.480 3.793 1.00 6.25 396 GLY A CA 1
ATOM 3166 C C . GLY A 1 392 ? 15.746 0.865 5.112 1.00 7.17 396 GLY A C 1
ATOM 3167 O O . GLY A 1 392 ? 16.185 1.819 5.745 1.00 8.26 396 GLY A O 1
ATOM 3168 N N . PHE A 1 393 ? 14.759 0.109 5.553 1.00 6.25 397 PHE A N 1
ATOM 3169 C CA . PHE A 1 393 ? 14.221 0.215 6.904 1.00 6.78 397 PHE A CA 1
ATOM 3170 C C . PHE A 1 393 ? 13.715 1.636 7.140 1.00 6.55 397 PHE A C 1
ATOM 3171 O O . PHE A 1 393 ? 12.962 2.161 6.351 1.00 7.42 397 PHE A O 1
ATOM 3179 N N . ALA A 1 394 ? 14.148 2.286 8.213 1.00 6.18 398 ALA A N 1
ATOM 3180 C CA . ALA A 1 394 ? 13.759 3.672 8.461 1.00 6.98 398 ALA A CA 1
ATOM 3181 C C . ALA A 1 394 ? 14.881 4.664 8.238 1.00 6.77 398 ALA A C 1
ATOM 3182 O O . ALA A 1 394 ? 14.765 5.821 8.618 1.00 7.21 398 ALA A O 1
ATOM 3184 N N . THR A 1 395 ? 15.937 4.232 7.583 1.00 6.44 399 THR A N 1
ATOM 3185 C CA . THR A 1 395 ? 17.050 5.118 7.331 1.00 7.45 399 THR A CA 1
ATOM 3186 C C . THR A 1 395 ? 17.237 5.580 5.897 1.00 8.28 399 THR A C 1
ATOM 3187 O O . THR A 1 395 ? 17.853 6.596 5.699 1.00 9.85 399 THR A O 1
ATOM 3191 N N . HIS A 1 396 ? 16.618 4.936 4.920 1.00 7.63 400 HIS A N 1
ATOM 3192 C CA . HIS A 1 396 ? 16.735 5.372 3.537 1.00 6.95 400 HIS A CA 1
ATOM 3193 C C . HIS A 1 396 ? 15.422 6.032 3.105 1.00 6.66 400 HIS A C 1
ATOM 3194 O O . HIS A 1 396 ? 14.350 5.588 3.498 1.00 7.42 400 HIS A O 1
ATOM 3201 N N . LEU A 1 397 ? 15.512 7.047 2.247 1.00 6.71 401 LEU A N 1
ATOM 3202 C CA . LEU A 1 397 ? 14.390 7.771 1.651 1.00 6.64 401 LEU A CA 1
ATOM 3203 C C . LEU A 1 397 ? 14.042 7.038 0.333 1.00 6.41 401 LEU A C 1
ATOM 3204 O O . LEU A 1 397 ? 14.898 6.973 -0.569 1.00 7.19 401 LEU A O 1
ATOM 3209 N N . ALA A 1 398 ? 12.839 6.455 0.265 1.00 6.99 402 ALA A N 1
ATOM 3210 C CA . ALA A 1 398 ? 12.425 5.640 -0.886 1.00 6.94 402 ALA A CA 1
ATOM 3211 C C . ALA A 1 398 ? 10.917 5.735 -1.056 1.00 7.22 402 ALA A C 1
ATOM 3212 O O . ALA A 1 398 ? 10.162 4.855 -0.632 1.00 7.32 402 ALA A O 1
ATOM 3214 N N . TYR A 1 399 ? 10.484 6.819 -1.699 1.00 6.35 403 TYR A N 1
ATOM 3215 C CA . TYR A 1 399 ? 9.082 6.968 -2.029 1.00 6.03 403 TYR A CA 1
ATOM 3216 C C . TYR A 1 399 ? 8.658 5.820 -2.941 1.00 6.24 403 TYR A C 1
ATOM 3217 O O . TYR A 1 399 ? 9.213 5.646 -4.019 1.00 6.92 403 TYR A O 1
ATOM 3226 N N . GLN A 1 400 ? 7.625 5.072 -2.555 1.00 6.10 404 GLN A N 1
ATOM 3227 C CA . GLN A 1 400 ? 7.238 3.879 -3.305 1.00 6.28 404 GLN A CA 1
ATOM 3228 C C . GLN A 1 400 ? 6.186 4.114 -4.399 1.00 6.45 404 GLN A C 1
ATOM 3229 O O . GLN A 1 400 ? 5.814 3.215 -5.146 1.00 7.13 404 GLN A O 1
ATOM 3235 N N . GLY A 1 401 ? 5.674 5.332 -4.487 1.00 6.74 405 GLY A N 1
ATOM 3236 C CA . GLY A 1 401 ? 4.679 5.649 -5.492 1.00 7.24 405 GLY A CA 1
ATOM 3237 C C . GLY A 1 401 ? 5.075 5.169 -6.882 1.00 7.08 405 GLY A C 1
ATOM 3238 O O . GLY A 1 401 ? 4.244 4.581 -7.599 1.00 7.36 405 GLY A O 1
ATOM 3239 N N . PRO A 1 402 ? 6.309 5.412 -7.326 1.00 7.45 406 PRO A N 1
ATOM 3240 C CA . PRO A 1 402 ? 6.697 4.947 -8.664 1.00 7.25 406 PRO A CA 1
ATOM 3241 C C . PRO A 1 402 ? 6.701 3.457 -8.828 1.00 6.66 406 PRO A C 1
ATOM 3242 O O . PRO A 1 402 ? 6.427 2.988 -9.944 1.00 7.43 406 PRO A O 1
ATOM 3246 N N . LEU A 1 403 ? 6.936 2.690 -7.764 1.00 6.30 407 LEU A N 1
ATOM 3247 C CA . LEU A 1 403 ? 6.874 1.256 -7.861 1.00 6.12 407 LEU A CA 1
ATOM 3248 C C . LEU A 1 403 ? 5.420 0.815 -8.040 1.00 6.37 407 LEU A C 1
ATOM 3249 O O . LEU A 1 403 ? 5.109 -0.038 -8.903 1.00 7.17 407 LEU A O 1
ATOM 3254 N N . PHE A 1 404 ? 4.501 1.392 -7.262 1.00 6.98 408 PHE A N 1
ATOM 3255 C CA . PHE A 1 404 ? 3.091 1.045 -7.339 1.00 7.18 408 PHE A CA 1
ATOM 3256 C C . PHE A 1 404 ? 2.557 1.446 -8.728 1.00 7.56 408 PHE A C 1
ATOM 3257 O O . PHE A 1 404 ? 1.853 0.690 -9.378 1.00 7.14 408 PHE A O 1
ATOM 3265 N N . GLU A 1 405 ? 2.867 2.664 -9.168 1.00 7.25 409 GLU A N 1
ATOM 3266 C CA . GLU A 1 405 ? 2.396 3.138 -10.497 1.00 7.24 409 GLU A CA 1
ATOM 3267 C C . GLU A 1 405 ? 2.919 2.214 -11.608 1.00 7.99 409 GLU A C 1
ATOM 3268 O O . GLU A 1 405 ? 2.188 1.824 -12.517 1.00 8.06 409 GLU A O 1
ATOM 3274 N N . GLU A 1 406 ? 4.200 1.896 -11.548 1.00 7.71 410 GLU A N 1
ATOM 3275 C CA . GLU A 1 406 ? 4.801 1.062 -12.563 1.00 8.18 410 GLU A CA 1
ATOM 3276 C C . GLU A 1 406 ? 4.017 -0.238 -12.657 1.00 8.01 410 GLU A C 1
ATOM 3277 O O . GLU A 1 406 ? 3.731 -0.720 -13.744 1.00 8.09 410 GLU A O 1
ATOM 3283 N N . SER A 1 407 ? 3.776 -0.856 -11.512 1.00 7.27 411 SER A N 1
ATOM 3284 C CA . SER A 1 407 ? 2.985 -2.069 -11.467 1.00 7.33 411 SER A CA 1
ATOM 3285 C C . SER A 1 407 ? 1.590 -1.897 -12.060 1.00 7.53 411 SER A C 1
ATOM 3286 O O . SER A 1 407 ? 1.180 -2.625 -12.961 1.00 8.49 411 SER A O 1
ATOM 3290 N N . LEU A 1 408 ? 0.849 -0.905 -11.575 1.00 6.97 412 LEU A N 1
ATOM 3291 C CA . LEU A 1 408 ? -0.542 -0.737 -11.943 1.00 7.72 412 LEU A CA 1
ATOM 3292 C C . LEU A 1 408 ? -0.705 -0.409 -13.413 1.00 7.97 412 LEU A C 1
ATOM 3293 O O . LEU A 1 408 ? -1.733 -0.757 -14.004 1.00 10.02 412 LEU A O 1
ATOM 3298 N N . LYS A 1 409 ? 0.281 0.271 -13.996 1.00 7.08 413 LYS A N 1
ATOM 3299 C CA . LYS A 1 409 ? 0.167 0.669 -15.397 1.00 8.29 413 LYS A CA 1
ATOM 3300 C C . LYS A 1 409 ? 0.833 -0.335 -16.338 1.00 8.96 413 LYS A C 1
ATOM 3301 O O . LYS A 1 409 ? 0.840 -0.162 -17.557 1.00 10.76 413 LYS A O 1
ATOM 3307 N N . THR A 1 410 ? 1.319 -1.436 -15.787 1.00 8.81 414 THR A N 1
ATOM 3308 C CA . THR A 1 410 ? 1.931 -2.461 -16.634 1.00 8.50 414 THR A CA 1
ATOM 3309 C C . THR A 1 410 ? 0.893 -3.169 -17.528 1.00 8.45 414 THR A C 1
ATOM 3310 O O . THR A 1 410 ? -0.081 -3.705 -17.042 1.00 8.92 414 THR A O 1
ATOM 3314 N N . GLU A 1 411 ? 1.126 -3.132 -18.842 1.00 9.27 415 GLU A N 1
ATOM 3315 C CA . GLU A 1 411 ? 0.321 -3.879 -19.785 1.00 8.74 415 GLU A CA 1
ATOM 3316 C C . GLU A 1 411 ? 0.697 -5.379 -19.733 1.00 8.68 415 GLU A C 1
ATOM 3317 O O . GLU A 1 411 ? 1.875 -5.737 -19.884 1.00 10.66 415 GLU A O 1
ATOM 3323 N N . THR A 1 412 ? -0.296 -6.235 -19.504 1.00 8.74 416 THR A N 1
ATOM 3324 C CA . THR A 1 412 ? -0.047 -7.660 -19.441 1.00 9.14 416 THR A CA 1
ATOM 3325 C C . THR A 1 412 ? -0.440 -8.413 -20.711 1.00 9.03 416 THR A C 1
ATOM 3326 O O . THR A 1 412 ? -0.075 -9.579 -20.826 1.00 9.41 416 THR A O 1
ATOM 3330 N N . HIS A 1 413 ? -1.260 -7.806 -21.564 1.00 9.97 417 HIS A N 1
ATOM 3331 C CA . HIS A 1 413 ? -1.824 -8.464 -22.748 1.00 10.50 417 HIS A CA 1
ATOM 3332 C C . HIS A 1 413 ? -2.703 -9.670 -22.400 1.00 11.35 417 HIS A C 1
ATOM 3333 O O . HIS A 1 413 ? -2.984 -10.493 -23.303 1.00 12.82 417 HIS A O 1
ATOM 3340 N N . ALA A 1 414 ? -3.219 -9.784 -21.172 1.00 10.33 418 ALA A N 1
ATOM 3341 C CA . ALA A 1 414 ? -4.021 -10.930 -20.761 1.00 11.85 418 ALA A CA 1
ATOM 3342 C C . ALA A 1 414 ? -5.164 -11.198 -21.725 1.00 12.93 418 ALA A C 1
ATOM 3343 O O . ALA A 1 414 ? -5.413 -12.365 -22.097 1.00 15.70 418 ALA A O 1
ATOM 3345 N N . ARG A 1 415 ? -5.883 -10.151 -22.114 1.00 12.84 419 ARG A N 1
ATOM 3346 C CA . ARG A 1 415 ? -6.952 -10.279 -23.127 1.00 15.45 419 ARG A CA 1
ATOM 3347 C C . ARG A 1 415 ? -6.706 -9.179 -24.119 1.00 15.89 419 ARG A C 1
ATOM 3348 O O . ARG A 1 415 ? -7.565 -8.319 -24.359 1.00 18.98 419 ARG A O 1
ATOM 3356 N N . GLY A 1 416 ? -5.482 -9.127 -24.619 1.00 16.59 420 GLY A N 1
ATOM 3357 C CA . GLY A 1 416 ? -5.077 -8.120 -25.564 1.00 16.73 420 GLY A CA 1
ATOM 3358 C C . GLY A 1 416 ? -4.707 -6.817 -24.909 1.00 17.37 420 GLY A C 1
ATOM 3359 O O . GLY A 1 416 ? -4.551 -6.734 -23.680 1.00 16.62 420 GLY A O 1
ATOM 3360 N N . GLU A 1 417 ? -4.525 -5.804 -25.737 1.00 18.57 421 GLU A N 1
ATOM 3361 C CA . GLU A 1 417 ? -4.163 -4.475 -25.269 1.00 19.42 421 GLU A CA 1
ATOM 3362 C C . GLU A 1 417 ? -5.245 -3.927 -24.337 1.00 17.80 421 GLU A C 1
ATOM 3363 O O . GLU A 1 417 ? -6.442 -4.252 -24.458 1.00 18.20 421 GLU A O 1
ATOM 3369 N N . GLY A 1 418 ? -4.785 -3.148 -23.358 1.00 16.00 422 GLY A N 1
ATOM 3370 C CA . GLY A 1 418 ? -5.654 -2.567 -22.355 1.00 14.35 422 GLY A CA 1
ATOM 3371 C C . GLY A 1 418 ? -5.748 -3.418 -21.091 1.00 13.32 422 GLY A C 1
ATOM 3372 O O . GLY A 1 418 ? -6.518 -3.116 -20.155 1.00 14.25 422 GLY A O 1
ATOM 3373 N N . SER A 1 419 ? -5.006 -4.522 -21.096 1.00 11.16 423 SER A N 1
ATOM 3374 C CA . SER A 1 419 ? -5.038 -5.433 -19.975 1.00 10.25 423 SER A CA 1
ATOM 3375 C C . SER A 1 419 ? -3.980 -5.033 -18.929 1.00 9.87 423 SER A C 1
ATOM 3376 O O . SER A 1 419 ? -3.087 -5.814 -18.599 1.00 9.49 423 SER A O 1
ATOM 3379 N N . THR A 1 420 ? -4.060 -3.809 -18.436 1.00 8.97 424 THR A N 1
ATOM 3380 C CA . THR A 1 420 ? -3.125 -3.370 -17.436 1.00 8.73 424 THR A CA 1
ATOM 3381 C C . THR A 1 420 ? -3.450 -4.053 -16.129 1.00 7.40 424 THR A C 1
ATOM 3382 O O . THR A 1 420 ? -4.584 -4.492 -15.877 1.00 8.05 424 THR A O 1
ATOM 3386 N N . ILE A 1 421 ? -2.436 -4.090 -15.245 1.00 7.25 425 ILE A N 1
ATOM 3387 C CA . ILE A 1 421 ? -2.638 -4.689 -13.942 1.00 7.72 425 ILE A CA 1
ATOM 3388 C C . ILE A 1 421 ? -3.788 -3.970 -13.239 1.00 7.43 425 ILE A C 1
ATOM 3389 O O . ILE A 1 421 ? -4.663 -4.611 -12.651 1.00 7.86 425 ILE A O 1
ATOM 3394 N N . GLY A 1 422 ? -3.842 -2.635 -13.336 1.00 7.33 426 GLY A N 1
ATOM 3395 C CA . GLY A 1 422 ? -4.920 -1.926 -12.690 1.00 8.23 426 GLY A CA 1
ATOM 3396 C C . GLY A 1 422 ? -6.273 -2.236 -13.256 1.00 8.27 426 GLY A C 1
ATOM 3397 O O . GLY A 1 422 ? -7.234 -2.406 -12.529 1.00 7.93 426 GLY A O 1
ATOM 3398 N N . ASN A 1 423 ? -6.348 -2.378 -14.580 1.00 7.97 427 ASN A N 1
ATOM 3399 C CA . ASN A 1 423 ? -7.618 -2.785 -15.177 1.00 8.71 427 ASN A CA 1
ATOM 3400 C C . ASN A 1 423 ? -8.039 -4.198 -14.803 1.00 8.07 427 ASN A C 1
ATOM 3401 O O . ASN A 1 423 ? -9.232 -4.493 -14.672 1.00 9.67 427 ASN A O 1
ATOM 3406 N N . ILE A 1 424 ? -7.058 -5.088 -14.639 1.00 7.81 428 ILE A N 1
ATOM 3407 C CA . ILE A 1 424 ? -7.356 -6.403 -14.159 1.00 7.66 428 ILE A CA 1
ATOM 3408 C C . ILE A 1 424 ? -7.914 -6.346 -12.728 1.00 8.00 428 ILE A C 1
ATOM 3409 O O . ILE A 1 424 ? -8.957 -6.938 -12.411 1.00 7.93 428 ILE A O 1
ATOM 3414 N N . LEU A 1 425 ? -7.245 -5.598 -11.864 1.00 8.26 429 LEU A N 1
ATOM 3415 C CA . LEU A 1 425 ? -7.683 -5.492 -10.487 1.00 8.19 429 LEU A CA 1
ATOM 3416 C C . LEU A 1 425 ? -9.077 -4.906 -10.410 1.00 7.43 429 LEU A C 1
ATOM 3417 O O . LEU A 1 425 ? -9.888 -5.322 -9.600 1.00 8.16 429 LEU A O 1
ATOM 3422 N N . GLU A 1 426 ? -9.360 -3.926 -11.276 1.00 7.96 430 GLU A N 1
ATOM 3423 C CA . GLU A 1 426 ? -10.689 -3.286 -11.248 1.00 8.86 430 GLU A CA 1
ATOM 3424 C C . GLU A 1 426 ? -11.835 -4.184 -11.694 1.00 10.11 430 GLU A C 1
ATOM 3425 O O . GLU A 1 426 ? -12.995 -3.879 -11.398 1.00 11.17 430 GLU A O 1
ATOM 3431 N N . GLY A 1 427 ? -11.516 -5.259 -12.408 1.00 10.36 431 GLY A N 1
ATOM 3432 C CA . GLY A 1 427 ? -12.548 -6.150 -12.929 1.00 10.84 431 GLY A CA 1
ATOM 3433 C C . GLY A 1 427 ? -12.942 -5.865 -14.385 1.00 12.34 431 GLY A C 1
ATOM 3434 O O . GLY A 1 427 ? -13.981 -6.369 -14.863 1.00 15.03 431 GLY A O 1
ATOM 3435 N N . LYS A 1 428 ? -12.155 -5.073 -15.088 1.00 11.34 432 LYS A N 1
ATOM 3436 C CA . LYS A 1 428 ? -12.474 -4.690 -16.486 1.00 12.97 432 LYS A CA 1
ATOM 3437 C C . LYS A 1 428 ? -11.929 -5.680 -17.498 1.00 13.54 432 LYS A C 1
ATOM 3438 O O . LYS A 1 428 ? -12.185 -5.532 -18.695 1.00 17.58 432 LYS A O 1
ATOM 3444 N N . VAL A 1 429 ? -11.178 -6.682 -17.058 1.00 12.01 433 VAL A N 1
ATOM 3445 C CA . VAL A 1 429 ? -10.567 -7.625 -17.972 1.00 11.98 433 VAL A CA 1
ATOM 3446 C C . VAL A 1 429 ? -11.279 -8.975 -17.876 1.00 13.36 433 VAL A C 1
ATOM 3447 O O . VAL A 1 429 ? -11.789 -9.495 -18.867 1.00 16.08 433 VAL A O 1
ATOM 3451 N N . PHE A 1 430 ? -11.293 -9.543 -16.684 1.00 13.05 434 PHE A N 1
ATOM 3452 C CA . PHE A 1 430 ? -11.964 -10.791 -16.398 1.00 13.94 434 PHE A CA 1
ATOM 3453 C C . PHE A 1 430 ? -13.135 -10.400 -15.541 1.00 17.24 434 PHE A C 1
ATOM 3454 O O . PHE A 1 430 ? -12.978 -9.612 -14.592 1.00 19.30 434 PHE A O 1
ATOM 3462 N N . LYS A 1 431 ? -14.300 -10.958 -15.788 1.00 19.13 435 LYS A N 1
ATOM 3463 C CA . LYS A 1 431 ? -15.444 -10.622 -14.947 1.00 20.46 435 LYS A CA 1
ATOM 3464 C C . LYS A 1 431 ? -15.226 -11.197 -13.571 1.00 19.65 435 LYS A C 1
ATOM 3465 O O . LYS A 1 431 ? -14.857 -12.375 -13.433 1.00 19.65 435 LYS A O 1
ATOM 3471 N N . THR A 1 432 ? -15.366 -10.355 -12.556 1.00 18.58 436 THR A N 1
ATOM 3472 C CA . THR A 1 432 ? -15.030 -10.808 -11.234 1.00 18.25 436 THR A CA 1
ATOM 3473 C C . THR A 1 432 ? -15.975 -10.299 -10.155 1.00 19.41 436 THR A C 1
ATOM 3474 O O . THR A 1 432 ? -16.837 -9.485 -10.437 1.00 20.63 436 THR A O 1
ATOM 3478 N N . ARG A 1 433 ? -15.844 -10.782 -8.926 1.00 19.06 437 ARG A N 1
ATOM 3479 C CA . ARG A 1 433 ? -16.813 -10.441 -7.917 1.00 19.96 437 ARG A CA 1
ATOM 3480 C C . ARG A 1 433 ? -16.332 -9.464 -6.870 1.00 18.98 437 ARG A C 1
ATOM 3481 O O . ARG A 1 433 ? -17.087 -8.611 -6.386 1.00 21.48 437 ARG A O 1
ATOM 3489 N N . HIS A 1 434 ? -15.097 -9.628 -6.459 1.00 15.80 438 HIS A N 1
ATOM 3490 C CA . HIS A 1 434 ? -14.373 -8.965 -5.408 1.00 14.33 438 HIS A CA 1
ATOM 3491 C C . HIS A 1 434 ? -13.053 -8.367 -5.915 1.00 12.58 438 HIS A C 1
ATOM 3492 O O . HIS A 1 434 ? -12.246 -9.026 -6.549 1.00 14.02 438 HIS A O 1
ATOM 3499 N N . THR A 1 435 ? -12.911 -7.045 -5.697 1.00 9.30 439 THR A N 1
ATOM 3500 C CA . THR A 1 435 ? -11.687 -6.365 -6.108 1.00 8.84 439 THR A CA 1
ATOM 3501 C C . THR A 1 435 ? -10.999 -5.642 -4.938 1.00 8.47 439 THR A C 1
ATOM 3502 O O . THR A 1 435 ? -11.569 -5.349 -3.914 1.00 10.02 439 THR A O 1
ATOM 3506 N N . GLY A 1 436 ? -9.697 -5.444 -5.038 1.00 7.75 440 GLY A N 1
ATOM 3507 C CA . GLY A 1 436 ? -9.016 -4.741 -3.948 1.00 7.95 440 GLY A CA 1
ATOM 3508 C C . GLY A 1 436 ? -7.510 -4.683 -4.058 1.00 7.20 440 GLY A C 1
ATOM 3509 O O . GLY A 1 436 ? -6.874 -5.228 -4.977 1.00 7.54 440 GLY A O 1
ATOM 3510 N N . MET A 1 437 ? -6.909 -3.991 -3.090 1.00 8.32 441 MET A N 1
ATOM 3511 C CA . MET A 1 437 ? -5.483 -3.968 -2.961 1.00 7.91 441 MET A CA 1
ATOM 3512 C C . MET A 1 437 ? -5.203 -3.795 -1.470 1.00 7.43 441 MET A C 1
ATOM 3513 O O . MET A 1 437 ? -5.980 -3.159 -0.736 1.00 8.24 441 MET A O 1
ATOM 3518 N N . ALA A 1 438 ? -4.143 -4.451 -1.043 1.00 6.59 442 ALA A N 1
ATOM 3519 C CA . ALA A 1 438 ? -3.652 -4.464 0.334 1.00 6.37 442 ALA A CA 1
ATOM 3520 C C . ALA A 1 438 ? -2.241 -3.877 0.363 1.00 7.28 442 ALA A C 1
ATOM 3521 O O . ALA A 1 438 ? -1.428 -4.127 -0.499 1.00 8.08 442 ALA A O 1
ATOM 3523 N N . GLY A 1 439 ? -1.963 -3.084 1.392 1.00 6.31 443 GLY A N 1
ATOM 3524 C CA . GLY A 1 439 ? -0.669 -2.463 1.549 1.00 6.17 443 GLY A CA 1
ATOM 3525 C C . GLY A 1 439 ? -0.059 -2.733 2.915 1.00 6.23 443 GLY A C 1
ATOM 3526 O O . GLY A 1 439 ? -0.654 -2.459 3.967 1.00 6.05 443 GLY A O 1
ATOM 3527 N N . VAL A 1 440 ? 1.133 -3.323 2.890 1.00 5.23 444 VAL A N 1
ATOM 3528 C CA . VAL A 1 440 ? 1.826 -3.707 4.145 1.00 5.60 444 VAL A CA 1
ATOM 3529 C C . VAL A 1 440 ? 2.538 -2.473 4.659 1.00 6.42 444 VAL A C 1
ATOM 3530 O O . VAL A 1 440 ? 3.622 -2.136 4.180 1.00 6.43 444 VAL A O 1
ATOM 3534 N N . ILE A 1 441 ? 1.907 -1.783 5.612 1.00 6.73 445 ILE A N 1
ATOM 3535 C CA . ILE A 1 441 ? 2.402 -0.507 6.088 1.00 6.62 445 ILE A CA 1
ATOM 3536 C C . ILE A 1 441 ? 3.295 -0.565 7.307 1.00 6.62 445 ILE A C 1
ATOM 3537 O O . ILE A 1 441 ? 4.192 0.228 7.434 1.00 6.87 445 ILE A O 1
ATOM 3542 N N . ASN A 1 442 ? 3.026 -1.497 8.206 1.00 6.50 446 ASN A N 1
ATOM 3543 C CA . ASN A 1 442 ? 3.808 -1.687 9.453 1.00 5.49 446 ASN A CA 1
ATOM 3544 C C . ASN A 1 442 ? 4.240 -0.423 10.215 1.00 6.55 446 ASN A C 1
ATOM 3545 O O . ASN A 1 442 ? 5.398 -0.311 10.616 1.00 7.29 446 ASN A O 1
ATOM 3550 N N . PRO A 1 443 ? 3.325 0.508 10.456 1.00 6.05 447 PRO A N 1
ATOM 3551 C CA . PRO A 1 443 ? 3.671 1.662 11.282 1.00 5.90 447 PRO A CA 1
ATOM 3552 C C . PRO A 1 443 ? 3.815 1.198 12.745 1.00 6.93 447 PRO A C 1
ATOM 3553 O O . PRO A 1 443 ? 3.529 0.050 13.115 1.00 7.25 447 PRO A O 1
ATOM 3557 N N . GLY A 1 444 ? 4.202 2.126 13.597 1.00 7.13 448 GLY A N 1
ATOM 3558 C CA . GLY A 1 444 ? 4.357 1.809 14.994 1.00 6.40 448 GLY A CA 1
ATOM 3559 C C . GLY A 1 444 ? 4.248 3.044 15.862 1.00 7.14 448 GLY A C 1
ATOM 3560 O O . GLY A 1 444 ? 3.834 4.127 15.412 1.00 7.01 448 GLY A O 1
ATOM 3561 N N . THR A 1 445 ? 4.655 2.885 17.125 1.00 6.59 449 THR A N 1
ATOM 3562 C CA . THR A 1 445 ? 4.450 3.911 18.131 1.00 7.75 449 THR A CA 1
ATOM 3563 C C . THR A 1 445 ? 5.359 5.103 18.021 1.00 7.28 449 THR A C 1
ATOM 3564 O O . THR A 1 445 ? 5.164 6.081 18.747 1.00 8.33 449 THR A O 1
ATOM 3568 N N . ASP A 1 446 ? 6.298 5.095 17.082 1.00 6.82 450 ASP A N 1
ATOM 3569 C CA . ASP A 1 446 ? 7.135 6.308 16.883 1.00 7.71 450 ASP A CA 1
ATOM 3570 C C . ASP A 1 446 ? 6.188 7.500 16.675 1.00 6.86 450 ASP A C 1
ATOM 3571 O O . ASP A 1 446 ? 5.127 7.366 16.093 1.00 6.98 450 ASP A O 1
ATOM 3576 N N . ARG A 1 447 ? 6.599 8.682 17.128 1.00 6.71 451 ARG A N 1
ATOM 3577 C CA . ARG A 1 447 ? 5.765 9.861 17.092 1.00 5.94 451 ARG A CA 1
ATOM 3578 C C . ARG A 1 447 ? 5.219 10.163 15.694 1.00 6.52 451 ARG A C 1
ATOM 3579 O O . ARG A 1 447 ? 4.075 10.623 15.578 1.00 7.71 451 ARG A O 1
ATOM 3587 N N . ASN A 1 448 ? 6.026 9.923 14.658 1.00 6.17 452 ASN A N 1
ATOM 3588 C CA . ASN A 1 448 ? 5.628 10.187 13.278 1.00 5.70 452 ASN A CA 1
ATOM 3589 C C . ASN A 1 448 ? 5.089 8.970 12.533 1.00 5.33 452 ASN A C 1
ATOM 3590 O O . ASN A 1 448 ? 4.941 9.015 11.310 1.00 6.29 452 ASN A O 1
ATOM 3595 N N . TRP A 1 449 ? 4.747 7.910 13.273 1.00 6.44 453 TRP A N 1
ATOM 3596 C CA . TRP A 1 449 ? 4.111 6.703 12.785 1.00 5.65 453 TRP A CA 1
ATOM 3597 C C . TRP A 1 449 ? 4.928 5.785 11.901 1.00 5.88 453 TRP A C 1
ATOM 3598 O O . TRP A 1 449 ? 4.744 4.550 11.962 1.00 7.16 453 TRP A O 1
ATOM 3609 N N . THR A 1 450 ? 5.832 6.374 11.128 1.00 6.09 454 THR A N 1
ATOM 3610 C CA . THR A 1 450 ? 6.546 5.617 10.107 1.00 5.43 454 THR A CA 1
ATOM 3611 C C . THR A 1 450 ? 8.063 5.564 10.253 1.00 6.11 454 THR A C 1
ATOM 3612 O O . THR A 1 450 ? 8.736 4.884 9.479 1.00 6.38 454 THR A O 1
ATOM 3616 N N . GLY A 1 451 ? 8.610 6.258 11.254 1.00 7.17 455 GLY A N 1
ATOM 3617 C CA . GLY A 1 451 ? 10.046 6.288 11.471 1.00 7.24 455 GLY A CA 1
ATOM 3618 C C . GLY A 1 451 ? 10.704 7.305 10.588 1.00 6.99 455 GLY A C 1
ATOM 3619 O O . GLY A 1 451 ? 11.015 8.414 11.006 1.00 7.78 455 GLY A O 1
ATOM 3620 N N . HIS A 1 452 ? 10.891 6.927 9.327 1.00 7.18 456 HIS A N 1
ATOM 3621 C CA . HIS A 1 452 ? 11.409 7.859 8.339 1.00 7.45 456 HIS A CA 1
ATOM 3622 C C . HIS A 1 452 ? 10.249 8.717 7.877 1.00 6.67 456 HIS A C 1
ATOM 3623 O O . HIS A 1 452 ? 9.231 8.164 7.491 1.00 6.88 456 HIS A O 1
ATOM 3630 N N . PRO A 1 453 ? 10.338 10.043 7.926 1.00 6.52 457 PRO A N 1
ATOM 3631 C CA . PRO A 1 453 ? 9.218 10.862 7.474 1.00 6.02 457 PRO A CA 1
ATOM 3632 C C . PRO A 1 453 ? 8.713 10.510 6.076 1.00 6.66 457 PRO A C 1
ATOM 3633 O O . PRO A 1 453 ? 7.507 10.554 5.842 1.00 7.10 457 PRO A O 1
ATOM 3637 N N . PHE A 1 454 ? 9.586 10.122 5.160 1.00 7.28 458 PHE A N 1
ATOM 3638 C CA . PHE A 1 454 ? 9.128 9.922 3.798 1.00 6.44 458 PHE A CA 1
ATOM 3639 C C . PHE A 1 454 ? 8.392 8.599 3.605 1.00 6.15 458 PHE A C 1
ATOM 3640 O O . PHE A 1 454 ? 7.792 8.363 2.559 1.00 7.29 458 PHE A O 1
ATOM 3648 N N . VAL A 1 455 ? 8.436 7.693 4.581 1.00 5.36 459 VAL A N 1
ATOM 3649 C CA . VAL A 1 455 ? 7.608 6.498 4.467 1.00 5.98 459 VAL A CA 1
ATOM 3650 C C . VAL A 1 455 ? 6.113 6.911 4.480 1.00 5.85 459 VAL A C 1
ATOM 3651 O O . VAL A 1 455 ? 5.266 6.232 3.896 1.00 7.23 459 VAL A O 1
ATOM 3655 N N . GLN A 1 456 ? 5.792 8.033 5.121 1.00 5.47 460 GLN A N 1
ATOM 3656 C CA . GLN A 1 456 ? 4.439 8.560 5.072 1.00 5.24 460 GLN A CA 1
ATOM 3657 C C . GLN A 1 456 ? 3.960 8.751 3.655 1.00 5.09 460 GLN A C 1
ATOM 3658 O O . GLN A 1 456 ? 2.779 8.519 3.332 1.00 6.54 460 GLN A O 1
ATOM 3664 N N . SER A 1 457 ? 4.857 9.198 2.785 1.00 5.82 461 SER A N 1
ATOM 3665 C CA . SER A 1 457 ? 4.487 9.433 1.377 1.00 5.03 461 SER A CA 1
ATOM 3666 C C . SER A 1 457 ? 4.097 8.158 0.650 1.00 5.11 461 SER A C 1
ATOM 3667 O O . SER A 1 457 ? 3.270 8.177 -0.245 1.00 6.85 461 SER A O 1
ATOM 3670 N N . SER A 1 458 ? 4.719 7.045 1.025 1.00 5.73 462 SER A N 1
ATOM 3671 C CA . SER A 1 458 ? 4.433 5.751 0.435 1.00 5.93 462 SER A CA 1
ATOM 3672 C C . SER A 1 458 ? 3.039 5.270 0.892 1.00 6.39 462 SER A C 1
ATOM 3673 O O . SER A 1 458 ? 2.265 4.712 0.111 1.00 6.72 462 SER A O 1
ATOM 3676 N N . TRP A 1 459 ? 2.752 5.424 2.185 1.00 6.05 463 TRP A N 1
ATOM 3677 C CA . TRP A 1 459 ? 1.413 5.077 2.698 1.00 6.37 463 TRP A CA 1
ATOM 3678 C C . TRP A 1 459 ? 0.371 5.933 1.981 1.00 5.85 463 TRP A C 1
ATOM 3679 O O . TRP A 1 459 ? -0.659 5.423 1.546 1.00 6.16 463 TRP A O 1
ATOM 3690 N N . TYR A 1 460 ? 0.657 7.219 1.830 1.00 6.22 464 TYR A N 1
ATOM 3691 C CA . TYR A 1 460 ? -0.232 8.145 1.149 1.00 6.13 464 TYR A CA 1
ATOM 3692 C C . TYR A 1 460 ? -0.518 7.663 -0.286 1.00 5.47 464 TYR A C 1
ATOM 3693 O O . TYR A 1 460 ? -1.681 7.537 -0.710 1.00 6.77 464 TYR A O 1
ATOM 3702 N N . ALA A 1 461 ? 0.535 7.416 -1.046 1.00 5.98 465 ALA A N 1
ATOM 3703 C CA . ALA A 1 461 ? 0.379 7.019 -2.433 1.00 6.09 465 ALA A CA 1
ATOM 3704 C C . ALA A 1 461 ? -0.410 5.700 -2.521 1.00 6.38 465 ALA A C 1
ATOM 3705 O O . ALA A 1 461 ? -1.239 5.558 -3.409 1.00 7.14 465 ALA A O 1
ATOM 3707 N N . PHE A 1 462 ? -0.125 4.740 -1.637 1.00 5.36 466 PHE A N 1
ATOM 3708 C CA . PHE A 1 462 ? -0.855 3.499 -1.639 1.00 6.15 466 PHE A CA 1
ATOM 3709 C C . PHE A 1 462 ? -2.354 3.736 -1.549 1.00 6.58 466 PHE A C 1
ATOM 3710 O O . PHE A 1 462 ? -3.128 3.189 -2.316 1.00 6.63 466 PHE A O 1
ATOM 3718 N N . GLY A 1 463 ? -2.769 4.539 -0.585 1.00 6.63 467 GLY A N 1
ATOM 3719 C CA . GLY A 1 463 ? -4.184 4.745 -0.389 1.00 6.41 467 GLY A CA 1
ATOM 3720 C C . GLY A 1 463 ? -4.817 5.490 -1.551 1.00 6.72 467 GLY A C 1
ATOM 3721 O O . GLY A 1 463 ? -5.920 5.171 -1.975 1.00 6.83 467 GLY A O 1
ATOM 3722 N N . ARG A 1 464 ? -4.111 6.487 -2.064 1.00 6.83 468 ARG A N 1
ATOM 3723 C CA . ARG A 1 464 ? -4.630 7.211 -3.222 1.00 6.08 468 ARG A CA 1
ATOM 3724 C C . ARG A 1 464 ? -4.806 6.268 -4.419 1.00 6.46 468 ARG A C 1
ATOM 3725 O O . ARG A 1 464 ? -5.826 6.318 -5.122 1.00 7.33 468 ARG A O 1
ATOM 3733 N N . MET A 1 465 ? -3.842 5.393 -4.633 1.00 6.05 469 MET A N 1
ATOM 3734 C CA . MET A 1 465 ? -3.901 4.485 -5.778 1.00 6.10 469 MET A CA 1
ATOM 3735 C C . MET A 1 465 ? -4.878 3.338 -5.582 1.00 6.58 469 MET A C 1
ATOM 3736 O O . MET A 1 465 ? -5.426 2.812 -6.567 1.00 6.96 469 MET A O 1
ATOM 3741 N N . ALA A 1 466 ? -5.137 2.970 -4.322 1.00 6.05 470 ALA A N 1
ATOM 3742 C CA . ALA A 1 466 ? -6.179 2.002 -4.024 1.00 6.02 470 ALA A CA 1
ATOM 3743 C C . ALA A 1 466 ? -7.546 2.605 -4.405 1.00 6.35 470 ALA A C 1
ATOM 3744 O O . ALA A 1 466 ? -8.483 1.891 -4.807 1.00 7.83 470 ALA A O 1
ATOM 3746 N N . TRP A 1 467 ? -7.693 3.919 -4.219 1.00 6.37 471 TRP A N 1
ATOM 3747 C CA . TRP A 1 467 ? -8.910 4.633 -4.630 1.00 6.62 471 TRP A CA 1
ATOM 3748 C C . TRP A 1 467 ? -8.994 4.789 -6.150 1.00 7.29 471 TRP A C 1
ATOM 3749 O O . TRP A 1 467 ? -10.042 4.514 -6.725 1.00 8.17 471 TRP A O 1
ATOM 3760 N N . ASP A 1 468 ? -7.895 5.169 -6.794 1.00 7.38 472 ASP A N 1
ATOM 3761 C CA . ASP A 1 468 ? -7.862 5.334 -8.242 1.00 7.18 472 ASP A CA 1
ATOM 3762 C C . ASP A 1 468 ? -6.496 4.862 -8.729 1.00 7.50 472 ASP A C 1
ATOM 3763 O O . ASP A 1 468 ? -5.528 5.606 -8.642 1.00 7.73 472 ASP A O 1
ATOM 3768 N N . HIS A 1 469 ? -6.479 3.671 -9.329 1.00 7.59 473 HIS A N 1
ATOM 3769 C CA . HIS A 1 469 ? -5.214 3.068 -9.722 1.00 8.31 473 HIS A CA 1
ATOM 3770 C C . HIS A 1 469 ? -4.513 3.750 -10.869 1.00 9.68 473 HIS A C 1
ATOM 3771 O O . HIS A 1 469 ? -3.368 3.361 -11.174 1.00 10.66 473 HIS A O 1
ATOM 3778 N N . GLN A 1 470 ? -5.141 4.744 -11.497 1.00 9.50 474 GLN A N 1
ATOM 3779 C CA . GLN A 1 470 ? -4.487 5.505 -12.535 1.00 10.72 474 GLN A CA 1
ATOM 3780 C C . GLN A 1 470 ? -3.838 6.793 -12.000 1.00 10.48 474 GLN A C 1
ATOM 3781 O O . GLN A 1 470 ? -3.186 7.525 -12.744 1.00 11.27 474 GLN A O 1
ATOM 3787 N N . ILE A 1 471 ? -3.964 7.087 -10.709 1.00 9.79 475 ILE A N 1
ATOM 3788 C CA . ILE A 1 471 ? -3.288 8.253 -10.167 1.00 9.47 475 ILE A CA 1
ATOM 3789 C C . ILE A 1 471 ? -1.786 8.017 -10.273 1.00 9.32 475 ILE A C 1
ATOM 3790 O O . ILE A 1 471 ? -1.274 6.950 -9.941 1.00 10.02 475 ILE A O 1
ATOM 3795 N N . SER A 1 472 ? -1.060 9.017 -10.705 1.00 8.78 476 SER A N 1
ATOM 3796 C CA . SER A 1 472 ? 0.370 8.889 -10.871 1.00 8.22 476 SER A CA 1
ATOM 3797 C C . SER A 1 472 ? 1.106 9.118 -9.586 1.00 7.63 476 SER A C 1
ATOM 3798 O O . SER A 1 472 ? 0.624 9.797 -8.662 1.00 7.91 476 SER A O 1
ATOM 3801 N N . ALA A 1 473 ? 2.314 8.584 -9.539 1.00 7.16 477 ALA A N 1
ATOM 3802 C CA . ALA A 1 473 ? 3.196 8.848 -8.398 1.00 7.41 477 ALA A CA 1
ATOM 3803 C C . ALA A 1 473 ? 3.468 10.351 -8.238 1.00 7.67 477 ALA A C 1
ATOM 3804 O O . ALA A 1 473 ? 3.585 10.866 -7.124 1.00 8.01 477 ALA A O 1
ATOM 3806 N N . ALA A 1 474 ? 3.611 11.058 -9.347 1.00 8.53 478 ALA A N 1
ATOM 3807 C CA . ALA A 1 474 ? 3.850 12.482 -9.293 1.00 8.96 478 ALA A CA 1
ATOM 3808 C C . ALA A 1 474 ? 2.666 13.221 -8.697 1.00 8.28 478 ALA A C 1
ATOM 3809 O O . ALA A 1 474 ? 2.856 14.092 -7.866 1.00 8.37 478 ALA A O 1
ATOM 3811 N N . THR A 1 475 ? 1.445 12.890 -9.114 1.00 8.04 479 THR A N 1
ATOM 3812 C CA . THR A 1 475 ? 0.262 13.538 -8.561 1.00 8.19 479 THR A CA 1
ATOM 3813 C C . THR A 1 475 ? 0.158 13.309 -7.057 1.00 7.43 479 THR A C 1
ATOM 3814 O O . THR A 1 475 ? -0.051 14.243 -6.259 1.00 8.43 479 THR A O 1
ATOM 3818 N N . ALA A 1 476 ? 0.361 12.069 -6.623 1.00 7.04 480 ALA A N 1
ATOM 3819 C CA . ALA A 1 476 ? 0.287 11.776 -5.205 1.00 5.94 480 ALA A CA 1
ATOM 3820 C C . ALA A 1 476 ? 1.373 12.503 -4.435 1.00 7.45 480 ALA A C 1
ATOM 3821 O O . ALA A 1 476 ? 1.140 12.981 -3.331 1.00 8.66 480 ALA A O 1
ATOM 3823 N N . ALA A 1 477 ? 2.555 12.592 -5.019 1.00 7.73 481 ALA A N 1
ATOM 3824 C CA . ALA A 1 477 ? 3.675 13.265 -4.354 1.00 7.99 481 ALA A CA 1
ATOM 3825 C C . ALA A 1 477 ? 3.391 14.760 -4.214 1.00 7.99 481 ALA A C 1
ATOM 3826 O O . ALA A 1 477 ? 3.701 15.370 -3.184 1.00 8.23 481 ALA A O 1
ATOM 3828 N N . ASP A 1 478 ? 2.838 15.362 -5.259 1.00 7.57 482 ASP A N 1
ATOM 3829 C CA . ASP A 1 478 ? 2.508 16.790 -5.218 1.00 8.77 482 ASP A CA 1
ATOM 3830 C C . ASP A 1 478 ? 1.522 17.061 -4.074 1.00 7.84 482 ASP A C 1
ATOM 3831 O O . ASP A 1 478 ? 1.696 17.979 -3.268 1.00 8.31 482 ASP A O 1
ATOM 3836 N N . GLU A 1 479 ? 0.470 16.259 -3.993 1.00 7.40 483 GLU A N 1
ATOM 3837 C CA . GLU A 1 479 ? -0.501 16.400 -2.925 1.00 7.06 483 GLU A CA 1
ATOM 3838 C C . GLU A 1 479 ? 0.159 16.247 -1.554 1.00 6.55 483 GLU A C 1
ATOM 3839 O O . GLU A 1 479 ? -0.022 17.067 -0.662 1.00 6.95 483 GLU A O 1
ATOM 3845 N N . TRP A 1 480 ? 0.929 15.169 -1.388 1.00 6.59 484 TRP A N 1
ATOM 3846 C CA . TRP A 1 480 ? 1.497 14.850 -0.090 1.00 6.32 484 TRP A CA 1
ATOM 3847 C C . TRP A 1 480 ? 2.435 15.952 0.345 1.00 6.47 484 TRP A C 1
ATOM 3848 O O . TRP A 1 480 ? 2.471 16.319 1.525 1.00 6.38 484 TRP A O 1
ATOM 3859 N N . LEU A 1 481 ? 3.229 16.470 -0.569 1.00 6.45 485 LEU A N 1
ATOM 3860 C CA . LEU A 1 481 ? 4.211 17.524 -0.211 1.00 6.06 485 LEU A CA 1
ATOM 3861 C C . LEU A 1 481 ? 3.511 18.801 0.251 1.00 7.06 485 LEU A C 1
ATOM 3862 O O . LEU A 1 481 ? 3.934 19.425 1.232 1.00 7.35 485 LEU A O 1
ATOM 3867 N N . ARG A 1 482 ? 2.445 19.161 -0.455 1.00 6.58 486 ARG A N 1
ATOM 3868 C CA . ARG A 1 482 ? 1.689 20.334 -0.096 1.00 7.48 486 ARG A CA 1
ATOM 3869 C C . ARG A 1 482 ? 1.046 20.172 1.283 1.00 6.71 486 ARG A C 1
ATOM 3870 O O . ARG A 1 482 ? 1.034 21.087 2.095 1.00 8.44 486 ARG A O 1
ATOM 3878 N N . MET A 1 483 ? 0.520 18.974 1.539 1.00 6.59 487 MET A N 1
ATOM 3879 C CA . MET A 1 483 ? -0.190 18.708 2.785 1.00 6.79 487 MET A CA 1
ATOM 3880 C C . MET A 1 483 ? 0.747 18.557 3.971 1.00 7.23 487 MET A C 1
ATOM 3881 O O . MET A 1 483 ? 0.403 18.911 5.100 1.00 6.96 487 MET A O 1
ATOM 3886 N N . THR A 1 484 ? 1.935 18.030 3.693 1.00 7.10 488 THR A N 1
ATOM 3887 C CA . THR A 1 484 ? 2.893 17.681 4.748 1.00 6.80 488 THR A CA 1
ATOM 3888 C C . THR A 1 484 ? 3.918 18.757 5.072 1.00 6.47 488 THR A C 1
ATOM 3889 O O . THR A 1 484 ? 4.310 18.934 6.230 1.00 6.85 488 THR A O 1
ATOM 3893 N N . PHE A 1 485 ? 4.360 19.463 4.032 1.00 8.25 489 PHE A N 1
ATOM 3894 C CA . PHE A 1 485 ? 5.454 20.418 4.171 1.00 9.18 489 PHE A CA 1
ATOM 3895 C C . PHE A 1 485 ? 5.149 21.839 3.749 1.00 10.42 489 PHE A C 1
ATOM 3896 O O . PHE A 1 485 ? 5.336 22.758 4.546 1.00 12.97 489 PHE A O 1
ATOM 3904 N N . SER A 1 486 ? 4.757 22.067 2.491 1.00 9.62 490 SER A N 1
ATOM 3905 C CA . SER A 1 486 ? 4.728 23.434 1.980 1.00 10.20 490 SER A CA 1
ATOM 3906 C C . SER A 1 486 ? 4.049 23.498 0.654 1.00 9.49 490 SER A C 1
ATOM 3907 O O . SER A 1 486 ? 4.170 22.573 -0.104 1.00 9.10 490 SER A O 1
ATOM 3910 N N . ASN A 1 487 ? 3.372 24.614 0.370 1.00 9.67 491 ASN A N 1
ATOM 3911 C CA . ASN A 1 487 ? 2.798 24.860 -0.946 1.00 9.84 491 ASN A CA 1
ATOM 3912 C C . ASN A 1 487 ? 3.689 25.756 -1.822 1.00 9.98 491 ASN A C 1
ATOM 3913 O O . ASN A 1 487 ? 3.281 26.168 -2.898 1.00 11.30 491 ASN A O 1
ATOM 3918 N N . GLN A 1 488 ? 4.879 26.068 -1.357 1.00 8.52 492 GLN A N 1
ATOM 3919 C CA . GLN A 1 488 ? 5.780 26.914 -2.151 1.00 9.36 492 GLN A CA 1
ATOM 3920 C C . GLN A 1 488 ? 6.239 26.218 -3.410 1.00 9.62 492 GLN A C 1
ATOM 3921 O O . GLN A 1 488 ? 6.827 25.132 -3.359 1.00 8.63 492 GLN A O 1
ATOM 3927 N N . PRO A 1 489 ? 5.985 26.805 -4.584 1.00 10.16 493 PRO A N 1
ATOM 3928 C CA . PRO A 1 489 ? 6.399 26.121 -5.807 1.00 10.19 493 PRO A CA 1
ATOM 3929 C C . PRO A 1 489 ? 7.869 25.816 -5.920 1.00 9.59 493 PRO A C 1
ATOM 3930 O O . PRO A 1 489 ? 8.206 24.759 -6.458 1.00 10.32 493 PRO A O 1
ATOM 3934 N N . ALA A 1 490 ? 8.745 26.653 -5.378 1.00 10.13 494 ALA A N 1
ATOM 3935 C CA . ALA A 1 490 ? 10.177 26.427 -5.513 1.00 10.46 494 ALA A CA 1
ATOM 3936 C C . ALA A 1 490 ? 10.602 25.221 -4.701 1.00 10.16 494 ALA A C 1
ATOM 3937 O O . ALA A 1 490 ? 11.679 24.673 -4.966 1.00 11.54 494 ALA A O 1
ATOM 3939 N N . PHE A 1 491 ? 9.809 24.864 -3.678 1.00 9.28 495 PHE A N 1
ATOM 3940 C CA . PHE A 1 491 ? 10.064 23.668 -2.877 1.00 8.97 495 PHE A CA 1
ATOM 3941 C C . PHE A 1 491 ? 9.479 22.418 -3.538 1.00 8.20 495 PHE A C 1
ATOM 3942 O O . PHE A 1 491 ? 10.130 21.376 -3.649 1.00 7.75 495 PHE A O 1
ATOM 3950 N N . ILE A 1 492 ? 8.235 22.510 -3.964 1.00 8.53 496 ILE A N 1
ATOM 3951 C CA . ILE A 1 492 ? 7.537 21.354 -4.478 1.00 7.65 496 ILE A CA 1
ATOM 3952 C C . ILE A 1 492 ? 8.259 20.692 -5.643 1.00 7.51 496 ILE A C 1
ATOM 3953 O O . ILE A 1 492 ? 8.419 19.470 -5.678 1.00 7.82 496 ILE A O 1
ATOM 3961 N N . GLU A 1 493 ? 8.663 21.469 -6.636 1.00 7.80 497 GLU A N 1
ATOM 3962 C CA . GLU A 1 493 ? 9.203 20.864 -7.821 1.00 8.69 497 GLU A CA 1
ATOM 3963 C C . GLU A 1 493 ? 10.459 20.045 -7.525 1.00 8.61 497 GLU A C 1
ATOM 3964 O O . GLU A 1 493 ? 10.496 18.857 -7.886 1.00 8.18 497 GLU A O 1
ATOM 3970 N N . PRO A 1 494 ? 11.514 20.610 -6.932 1.00 8.14 498 PRO A N 1
ATOM 3971 C CA . PRO A 1 494 ? 12.710 19.792 -6.709 1.00 8.17 498 PRO A CA 1
ATOM 3972 C C . PRO A 1 494 ? 12.492 18.631 -5.744 1.00 8.07 498 PRO A C 1
ATOM 3973 O O . PRO A 1 494 ? 13.058 17.547 -5.959 1.00 6.88 498 PRO A O 1
ATOM 3977 N N . VAL A 1 495 ? 11.712 18.829 -4.711 1.00 7.47 499 VAL A N 1
ATOM 3978 C CA . VAL A 1 495 ? 11.498 17.731 -3.745 1.00 6.98 499 VAL A CA 1
ATOM 3979 C C . VAL A 1 495 ? 10.641 16.647 -4.380 1.00 7.36 499 VAL A C 1
ATOM 3980 O O . VAL A 1 495 ? 10.845 15.461 -4.130 1.00 7.42 499 VAL A O 1
ATOM 3984 N N . LYS A 1 496 ? 9.702 17.015 -5.232 1.00 7.74 500 LYS A N 1
ATOM 3985 C CA . LYS A 1 496 ? 8.898 16.006 -5.930 1.00 7.78 500 LYS A CA 1
ATOM 3986 C C . LYS A 1 496 ? 9.843 15.158 -6.809 1.00 8.05 500 LYS A C 1
ATOM 3987 O O . LYS A 1 496 ? 9.732 13.928 -6.854 1.00 8.66 500 LYS A O 1
ATOM 3993 N N . GLN A 1 497 ? 10.718 15.798 -7.574 1.00 8.29 501 GLN A N 1
ATOM 3994 C CA . GLN A 1 497 ? 11.615 15.037 -8.423 1.00 8.97 501 GLN A CA 1
ATOM 3995 C C . GLN A 1 497 ? 12.556 14.157 -7.603 1.00 9.14 501 GLN A C 1
ATOM 3996 O O . GLN A 1 497 ? 12.834 13.045 -8.002 1.00 10.28 501 GLN A O 1
ATOM 4002 N N . MET A 1 498 ? 12.982 14.640 -6.443 1.00 8.19 502 MET A N 1
ATOM 4003 C CA . MET A 1 498 ? 13.830 13.895 -5.510 1.00 7.43 502 MET A CA 1
ATOM 4004 C C . MET A 1 498 ? 13.076 12.617 -5.090 1.00 7.94 502 MET A C 1
ATOM 4005 O O . MET A 1 498 ? 13.601 11.502 -5.114 1.00 8.77 502 MET A O 1
ATOM 4010 N N . MET A 1 499 ? 11.805 12.774 -4.741 1.00 7.22 503 MET A N 1
ATOM 4011 C CA . MET A 1 499 ? 10.992 11.635 -4.361 1.00 7.03 503 MET A CA 1
ATOM 4012 C C . MET A 1 499 ? 10.833 10.672 -5.496 1.00 6.93 503 MET A C 1
ATOM 4013 O O . MET A 1 499 ? 10.953 9.475 -5.291 1.00 8.45 503 MET A O 1
ATOM 4018 N N . LEU A 1 500 ? 10.606 11.190 -6.701 1.00 7.95 504 LEU A N 1
ATOM 4019 C CA . LEU A 1 500 ? 10.368 10.352 -7.838 1.00 8.27 504 LEU A CA 1
ATOM 4020 C C . LEU A 1 500 ? 11.585 9.552 -8.262 1.00 9.09 504 LEU A C 1
ATOM 4021 O O . LEU A 1 500 ? 11.401 8.506 -8.869 1.00 12.79 504 LEU A O 1
ATOM 4026 N N . VAL A 1 501 ? 12.793 10.037 -8.009 1.00 7.94 505 VAL A N 1
ATOM 4027 C CA . VAL A 1 501 ? 13.983 9.269 -8.350 1.00 8.79 505 VAL A CA 1
ATOM 4028 C C . VAL A 1 501 ? 14.397 8.293 -7.252 1.00 8.03 505 VAL A C 1
ATOM 4029 O O . VAL A 1 501 ? 15.179 7.352 -7.478 1.00 8.21 505 VAL A O 1
ATOM 4033 N N . SER A 1 502 ? 13.915 8.527 -6.035 1.00 8.19 506 SER A N 1
ATOM 4034 C CA . SER A 1 502 ? 14.419 7.755 -4.893 1.00 7.69 506 SER A CA 1
ATOM 4035 C C . SER A 1 502 ? 14.221 6.240 -5.020 1.00 7.83 506 SER A C 1
ATOM 4036 O O . SER A 1 502 ? 15.117 5.471 -4.628 1.00 7.36 506 SER A O 1
ATOM 4039 N N . ARG A 1 503 ? 13.097 5.783 -5.588 1.00 7.58 507 ARG A N 1
ATOM 4040 C CA . ARG A 1 503 ? 12.890 4.358 -5.826 1.00 8.57 507 ARG A CA 1
ATOM 4041 C C . ARG A 1 503 ? 13.986 3.818 -6.742 1.00 7.84 507 ARG A C 1
ATOM 4042 O O . ARG A 1 503 ? 14.648 2.791 -6.438 1.00 8.27 507 ARG A O 1
ATOM 4050 N N . GLU A 1 504 ? 14.225 4.502 -7.855 1.00 7.50 508 GLU A N 1
ATOM 4051 C CA . GLU A 1 504 ? 15.224 4.022 -8.803 1.00 7.98 508 GLU A CA 1
ATOM 4052 C C . GLU A 1 504 ? 16.617 4.033 -8.223 1.00 7.57 508 GLU A C 1
ATOM 4053 O O . GLU A 1 504 ? 17.421 3.140 -8.514 1.00 7.44 508 GLU A O 1
ATOM 4059 N N . ALA A 1 505 ? 16.919 5.023 -7.414 1.00 6.90 509 ALA A N 1
ATOM 4060 C CA . ALA A 1 505 ? 18.217 5.040 -6.765 1.00 7.72 509 ALA A CA 1
ATOM 4061 C C . ALA A 1 505 ? 18.383 3.768 -5.945 1.00 7.29 509 ALA A C 1
ATOM 4062 O O . ALA A 1 505 ? 19.437 3.142 -5.979 1.00 7.50 509 ALA A O 1
ATOM 4064 N N . GLY A 1 506 ? 17.348 3.366 -5.215 1.00 7.56 510 GLY A N 1
ATOM 4065 C CA . GLY A 1 506 ? 17.365 2.169 -4.399 1.00 7.26 510 GLY A CA 1
ATOM 4066 C C . GLY A 1 506 ? 17.513 0.897 -5.193 1.00 7.05 510 GLY A C 1
ATOM 4067 O O . GLY A 1 506 ? 18.036 -0.073 -4.690 1.00 8.64 510 GLY A O 1
ATOM 4068 N N . VAL A 1 507 ? 16.979 0.885 -6.405 1.00 6.71 511 VAL A N 1
ATOM 4069 C CA . VAL A 1 507 ? 17.231 -0.206 -7.314 1.00 7.06 511 VAL A CA 1
ATOM 4070 C C . VAL A 1 507 ? 18.701 -0.205 -7.725 1.00 7.30 511 VAL A C 1
ATOM 4071 O O . VAL A 1 507 ? 19.356 -1.246 -7.711 1.00 7.58 511 VAL A O 1
ATOM 4075 N N . ASN A 1 508 ? 19.196 0.962 -8.117 1.00 6.64 512 ASN A N 1
ATOM 4076 C CA . ASN A 1 508 ? 20.473 1.107 -8.799 1.00 7.18 512 ASN A CA 1
ATOM 4077 C C . ASN A 1 508 ? 21.667 0.671 -7.940 1.00 7.81 512 ASN A C 1
ATOM 4078 O O . ASN A 1 508 ? 22.581 0.006 -8.398 1.00 7.09 512 ASN A O 1
ATOM 4083 N N . TYR A 1 509 ? 21.672 1.056 -6.648 1.00 7.46 513 TYR A N 1
ATOM 4084 C CA . TYR A 1 509 ? 22.871 0.633 -5.912 1.00 7.56 513 TYR A CA 1
ATOM 4085 C C . TYR A 1 509 ? 22.641 -0.619 -5.041 1.00 7.12 513 TYR A C 1
ATOM 4086 O O . TYR A 1 509 ? 23.494 -1.034 -4.267 1.00 8.26 513 TYR A O 1
ATOM 4095 N N . ARG A 1 510 ? 21.463 -1.279 -5.280 1.00 6.48 514 ARG A N 1
ATOM 4096 C CA . ARG A 1 510 ? 21.250 -2.623 -4.720 1.00 6.94 514 ARG A CA 1
ATOM 4097 C C . ARG A 1 510 ? 21.382 -3.747 -5.767 1.00 6.39 514 ARG A C 1
ATOM 4098 O O . ARG A 1 510 ? 21.986 -4.785 -5.530 1.00 8.19 514 ARG A O 1
ATOM 4106 N N . SER A 1 511 ? 20.656 -3.607 -6.861 1.00 7.34 515 SER A N 1
ATOM 4107 C CA . SER A 1 511 ? 20.458 -4.716 -7.794 1.00 7.59 515 SER A CA 1
ATOM 4108 C C . SER A 1 511 ? 19.779 -4.230 -9.060 1.00 8.01 515 SER A C 1
ATOM 4109 O O . SER A 1 511 ? 18.580 -4.421 -9.259 1.00 8.52 515 SER A O 1
ATOM 4112 N N . PRO A 1 512 ? 20.539 -3.554 -9.895 1.00 7.86 516 PRO A N 1
ATOM 4113 C CA . PRO A 1 512 ? 20.009 -3.088 -11.182 1.00 7.41 516 PRO A CA 1
ATOM 4114 C C . PRO A 1 512 ? 19.974 -4.188 -12.246 1.00 8.01 516 PRO A C 1
ATOM 4115 O O . PRO A 1 512 ? 20.398 -5.317 -12.038 1.00 7.73 516 PRO A O 1
ATOM 4119 N N . LEU A 1 513 ? 19.382 -3.842 -13.383 1.00 7.46 517 LEU A N 1
ATOM 4120 C CA . LEU A 1 513 ? 19.395 -4.679 -14.577 1.00 7.45 517 LEU A CA 1
ATOM 4121 C C . LEU A 1 513 ? 18.676 -5.996 -14.486 1.00 8.01 517 LEU A C 1
ATOM 4122 O O . LEU A 1 513 ? 18.876 -6.898 -15.322 1.00 7.57 517 LEU A O 1
ATOM 4127 N N . GLY A 1 514 ? 17.813 -6.149 -13.516 1.00 7.62 518 GLY A N 1
ATOM 4128 C CA . GLY A 1 514 ? 17.134 -7.413 -13.330 1.00 8.89 518 GLY A CA 1
ATOM 4129 C C . GLY A 1 514 ? 17.777 -8.313 -12.305 1.00 8.39 518 GLY A C 1
ATOM 4130 O O . GLY A 1 514 ? 17.265 -9.402 -12.032 1.00 9.65 518 GLY A O 1
ATOM 4131 N N . LEU A 1 515 ? 18.873 -7.862 -11.701 1.00 7.89 519 LEU A N 1
ATOM 4132 C CA . LEU A 1 515 ? 19.381 -8.520 -10.520 1.00 8.50 519 LEU A CA 1
ATOM 4133 C C . LEU A 1 515 ? 18.335 -8.398 -9.421 1.00 8.61 519 LEU A C 1
ATOM 4134 O O . LEU A 1 515 ? 17.429 -7.496 -9.433 1.00 8.16 519 LEU A O 1
ATOM 4139 N N . THR A 1 516 ? 18.472 -9.286 -8.445 1.00 8.70 520 THR A N 1
ATOM 4140 C CA . THR A 1 516 ? 17.516 -9.361 -7.352 1.00 9.54 520 THR A CA 1
ATOM 4141 C C . THR A 1 516 ? 18.038 -10.237 -6.226 1.00 9.04 520 THR A C 1
ATOM 4142 O O . THR A 1 516 ? 18.946 -11.035 -6.422 1.00 8.68 520 THR A O 1
ATOM 4146 N N . HIS A 1 517 ? 17.457 -10.048 -5.069 1.00 9.04 521 HIS A N 1
ATOM 4147 C CA . HIS A 1 517 ? 17.665 -10.933 -3.918 1.00 7.91 521 HIS A CA 1
ATOM 4148 C C . HIS A 1 517 ? 19.143 -10.976 -3.515 1.00 8.53 521 HIS A C 1
ATOM 4149 O O . HIS A 1 517 ? 19.652 -12.045 -3.221 1.00 9.69 521 HIS A O 1
ATOM 4156 N N . LEU A 1 518 ? 19.776 -9.821 -3.402 1.00 7.59 522 LEU A N 1
ATOM 4157 C CA . LEU A 1 518 ? 21.215 -9.738 -3.057 1.00 7.96 522 LEU A CA 1
ATOM 4158 C C . LEU A 1 518 ? 21.428 -9.310 -1.613 1.00 8.28 522 LEU A C 1
ATOM 4159 O O . LEU A 1 518 ? 22.550 -8.995 -1.209 1.00 10.39 522 LEU A O 1
ATOM 4164 N N . TYR A 1 519 ? 20.353 -9.320 -0.835 1.00 7.71 523 TYR A N 1
ATOM 4165 C CA . TYR A 1 519 ? 20.364 -8.883 0.584 1.00 8.04 523 TYR A CA 1
ATOM 4166 C C . TYR A 1 519 ? 20.993 -9.880 1.543 1.00 7.94 523 TYR A C 1
ATOM 4167 O O . TYR A 1 519 ? 20.907 -11.083 1.370 1.00 9.33 523 TYR A O 1
ATOM 4176 N N . SER A 1 520 ? 21.514 -9.332 2.644 1.00 8.20 524 SER A N 1
ATOM 4177 C CA . SER A 1 520 ? 21.842 -10.110 3.833 1.00 8.37 524 SER A CA 1
ATOM 4178 C C . SER A 1 520 ? 20.611 -10.861 4.289 1.00 8.64 524 SER A C 1
ATOM 4179 O O . SER A 1 520 ? 19.522 -10.276 4.398 1.00 8.78 524 SER A O 1
ATOM 4182 N N . GLN A 1 521 ? 20.757 -12.135 4.567 1.00 8.71 525 GLN A N 1
ATOM 4183 C CA . GLN A 1 521 ? 19.636 -12.967 4.980 1.00 10.16 525 GLN A CA 1
ATOM 4184 C C . GLN A 1 521 ? 19.712 -13.255 6.451 1.00 10.25 525 GLN A C 1
ATOM 4185 O O . GLN A 1 521 ? 20.813 -13.630 6.908 1.00 12.76 525 GLN A O 1
ATOM 4191 N N . GLY A 1 522 ? 18.598 -13.251 7.181 1.00 10.98 526 GLY A N 1
ATOM 4192 C CA . GLY A 1 522 ? 17.271 -12.885 6.723 1.00 10.17 526 GLY A CA 1
ATOM 4193 C C . GLY A 1 522 ? 16.883 -11.458 7.100 1.00 9.22 526 GLY A C 1
ATOM 4194 O O . GLY A 1 522 ? 15.740 -11.076 6.930 1.00 9.52 526 GLY A O 1
ATOM 4195 N N . ASP A 1 523 ? 17.840 -10.679 7.597 1.00 8.64 527 ASP A N 1
ATOM 4196 C CA . ASP A 1 523 ? 17.515 -9.348 8.105 1.00 7.86 527 ASP A CA 1
ATOM 4197 C C . ASP A 1 523 ? 17.181 -8.328 7.031 1.00 7.24 527 ASP A C 1
ATOM 4198 O O . ASP A 1 523 ? 16.378 -7.428 7.242 1.00 8.26 527 ASP A O 1
ATOM 4203 N N . HIS A 1 524 ? 17.810 -8.454 5.874 1.00 7.47 528 HIS A N 1
ATOM 4204 C CA . HIS A 1 524 ? 17.585 -7.634 4.715 1.00 7.19 528 HIS A CA 1
ATOM 4205 C C . HIS A 1 524 ? 18.031 -6.185 4.755 1.00 8.22 528 HIS A C 1
ATOM 4206 O O . HIS A 1 524 ? 17.655 -5.408 3.888 1.00 7.38 528 HIS A O 1
ATOM 4213 N N . TYR A 1 525 ? 18.921 -5.806 5.685 1.00 8.25 529 TYR A N 1
ATOM 4214 C CA . TYR A 1 525 ? 19.330 -4.411 5.697 1.00 8.20 529 TYR A CA 1
ATOM 4215 C C . TYR A 1 525 ? 20.399 -4.090 4.675 1.00 8.78 529 TYR A C 1
ATOM 4216 O O . TYR A 1 525 ? 20.305 -3.127 3.929 1.00 9.68 529 TYR A O 1
ATOM 4225 N N . GLY A 1 526 ? 21.466 -4.873 4.688 1.00 8.08 530 GLY A N 1
ATOM 4226 C CA . GLY A 1 526 ? 22.645 -4.574 3.886 1.00 7.78 530 GLY A CA 1
ATOM 4227 C C . GLY A 1 526 ? 22.894 -5.606 2.797 1.00 7.72 530 GLY A C 1
ATOM 4228 O O . GLY A 1 526 ? 22.119 -6.564 2.608 1.00 8.21 530 GLY A O 1
ATOM 4229 N N . PRO A 1 527 ? 23.959 -5.364 2.042 1.00 7.66 531 PRO A N 1
ATOM 4230 C CA . PRO A 1 527 ? 24.313 -6.262 0.941 1.00 7.57 531 PRO A CA 1
ATOM 4231 C C . PRO A 1 527 ? 24.912 -7.582 1.373 1.00 8.04 531 PRO A C 1
ATOM 4232 O O . PRO A 1 527 ? 25.673 -7.635 2.361 1.00 8.29 531 PRO A O 1
ATOM 4236 N N . ALA A 1 528 ? 24.584 -8.628 0.631 1.00 7.65 532 ALA A N 1
ATOM 4237 C CA . ALA A 1 528 ? 25.253 -9.907 0.761 1.00 7.80 532 ALA A CA 1
ATOM 4238 C C . ALA A 1 528 ? 25.120 -10.731 -0.523 1.00 7.87 532 ALA A C 1
ATOM 4239 O O . ALA A 1 528 ? 24.572 -11.815 -0.525 1.00 9.42 532 ALA A O 1
ATOM 4241 N N . PRO A 1 529 ? 25.663 -10.231 -1.635 1.00 8.22 533 PRO A N 1
ATOM 4242 C CA . PRO A 1 529 ? 25.446 -10.944 -2.917 1.00 8.51 533 PRO A CA 1
ATOM 4243 C C . PRO A 1 529 ? 26.194 -12.250 -3.028 1.00 8.46 533 PRO A C 1
ATOM 4244 O O . PRO A 1 529 ? 25.911 -13.040 -3.964 1.00 8.82 533 PRO A O 1
ATOM 4248 N N . TRP A 1 530 ? 27.135 -12.475 -2.119 1.00 8.99 534 TRP A N 1
ATOM 4249 C CA . TRP A 1 530 ? 27.830 -13.738 -2.060 1.00 9.18 534 TRP A CA 1
ATOM 4250 C C . TRP A 1 530 ? 27.054 -14.842 -1.332 1.00 10.37 534 TRP A C 1
ATOM 4251 O O . TRP A 1 530 ? 27.534 -15.981 -1.315 1.00 11.53 534 TRP A O 1
ATOM 4262 N N . THR A 1 531 ? 25.886 -14.534 -0.741 1.00 10.96 535 THR A N 1
ATOM 4263 C CA . THR A 1 531 ? 25.117 -15.489 0.089 1.00 12.78 535 THR A CA 1
ATOM 4264 C C . THR A 1 531 ? 24.874 -16.774 -0.650 1.00 14.75 535 THR A C 1
ATOM 4265 O O . THR A 1 531 ? 24.350 -16.783 -1.771 1.00 13.08 535 THR A O 1
ATOM 4269 N N . ASP A 1 532 ? 25.250 -17.849 0.025 1.00 17.59 536 ASP A N 1
ATOM 4270 C CA . ASP A 1 532 ? 25.160 -19.185 -0.491 1.00 21.77 536 ASP A CA 1
ATOM 4271 C C . ASP A 1 532 ? 24.985 -20.158 0.692 1.00 23.53 536 ASP A C 1
ATOM 4272 O O . ASP A 1 532 ? 24.900 -19.748 1.839 1.00 24.82 536 ASP A O 1
ATOM 4277 N N . ASP A 1 533 ? 24.922 -21.441 0.398 1.00 26.86 537 ASP A N 1
ATOM 4278 C CA . ASP A 1 533 ? 24.817 -22.474 1.451 1.00 28.68 537 ASP A CA 1
ATOM 4279 C C . ASP A 1 533 ? 23.837 -22.157 2.585 1.00 28.97 537 ASP A C 1
ATOM 4280 O O . ASP A 1 533 ? 24.208 -22.092 3.762 1.00 30.06 537 ASP A O 1
ATOM 4285 N N . LEU A 1 534 ? 22.578 -21.939 2.224 1.00 28.93 538 LEU A N 1
ATOM 4286 C CA . LEU A 1 534 ? 21.502 -21.782 3.192 1.00 28.83 538 LEU A CA 1
ATOM 4287 C C . LEU A 1 534 ? 20.720 -23.107 3.143 1.00 29.43 538 LEU A C 1
ATOM 4288 O O . LEU A 1 534 ? 20.916 -23.856 2.202 1.00 29.42 538 LEU A O 1
ATOM 4293 N N . PRO A 1 535 ? 19.858 -23.427 4.114 1.00 30.13 539 PRO A N 1
ATOM 4294 C CA . PRO A 1 535 ? 19.131 -24.708 4.047 1.00 30.19 539 PRO A CA 1
ATOM 4295 C C . PRO A 1 535 ? 18.278 -24.808 2.793 1.00 29.68 539 PRO A C 1
ATOM 4296 O O . PRO A 1 535 ? 17.918 -25.906 2.378 1.00 30.67 539 PRO A O 1
ATOM 4300 N N . ARG A 1 536 ? 17.918 -23.681 2.196 1.00 27.83 540 ARG A N 1
ATOM 4301 C CA . ARG A 1 536 ? 17.278 -23.768 0.896 1.00 26.39 540 ARG A CA 1
ATOM 4302 C C . ARG A 1 536 ? 17.954 -22.804 -0.056 1.00 23.77 540 ARG A C 1
ATOM 4303 O O . ARG A 1 536 ? 18.164 -21.616 0.292 1.00 21.98 540 ARG A O 1
ATOM 4311 N N . ALA A 1 537 ? 18.231 -23.322 -1.257 1.00 20.58 541 ALA A N 1
ATOM 4312 C CA . ALA A 1 537 ? 18.948 -22.575 -2.285 1.00 19.59 541 ALA A CA 1
ATOM 4313 C C . ALA A 1 537 ? 18.217 -21.312 -2.682 1.00 17.55 541 ALA A C 1
ATOM 4314 O O . ALA A 1 537 ? 18.870 -20.286 -2.958 1.00 15.22 541 ALA A O 1
ATOM 4316 N N . ASP A 1 538 ? 16.886 -21.351 -2.649 1.00 16.81 542 ASP A N 1
ATOM 4317 C CA . ASP A 1 538 ? 16.094 -20.191 -3.061 1.00 16.54 542 ASP A CA 1
ATOM 4318 C C . ASP A 1 538 ? 16.050 -19.073 -2.036 1.00 16.67 542 ASP A C 1
ATOM 4319 O O . ASP A 1 538 ? 15.378 -18.059 -2.252 1.00 15.73 542 ASP A O 1
ATOM 4324 N N . TRP A 1 539 ? 16.751 -19.245 -0.917 1.00 16.29 543 TRP A N 1
ATOM 4325 C CA . TRP A 1 539 ? 16.899 -18.177 0.065 1.00 17.96 543 TRP A CA 1
ATOM 4326 C C . TRP A 1 539 ? 18.234 -17.451 -0.154 1.00 16.10 543 TRP A C 1
ATOM 4327 O O . TRP A 1 539 ? 18.476 -16.422 0.461 1.00 15.64 543 TRP A O 1
ATOM 4338 N N . THR A 1 540 ? 19.089 -17.988 -1.014 1.00 14.47 544 THR A N 1
ATOM 4339 C CA . THR A 1 540 ? 20.402 -17.399 -1.268 1.00 14.50 544 THR A CA 1
ATOM 4340 C C . THR A 1 540 ? 20.410 -16.319 -2.337 1.00 13.51 544 THR A C 1
ATOM 4341 O O . THR A 1 540 ? 19.378 -16.043 -2.946 1.00 16.99 544 THR A O 1
ATOM 4345 N N . ALA A 1 541 ? 21.566 -15.683 -2.527 1.00 11.73 545 ALA A N 1
ATOM 4346 C CA . ALA A 1 541 ? 21.754 -14.708 -3.585 1.00 10.39 545 ALA A CA 1
ATOM 4347 C C . ALA A 1 541 ? 22.243 -15.370 -4.865 1.00 9.35 545 ALA A C 1
ATOM 4348 O O . ALA A 1 541 ? 21.801 -15.070 -5.968 1.00 9.12 545 ALA A O 1
ATOM 4350 N N . VAL A 1 542 ? 23.207 -16.279 -4.734 1.00 10.00 546 VAL A N 1
ATOM 4351 C CA . VAL A 1 542 ? 23.791 -16.888 -5.907 1.00 10.50 546 VAL A CA 1
ATOM 4352 C C . VAL A 1 542 ? 22.784 -17.619 -6.769 1.00 9.46 546 VAL A C 1
ATOM 4353 O O . VAL A 1 542 ? 22.975 -17.738 -7.983 1.00 10.06 546 VAL A O 1
ATOM 4357 N N . TYR A 1 543 ? 21.752 -18.162 -6.140 1.00 9.39 547 TYR A N 1
ATOM 4358 C CA . TYR A 1 543 ? 20.658 -18.844 -6.853 1.00 9.75 547 TYR A CA 1
ATOM 4359 C C . TYR A 1 543 ? 20.071 -17.944 -7.925 1.00 9.58 547 TYR A C 1
ATOM 4360 O O . TYR A 1 543 ? 19.718 -18.422 -9.011 1.00 10.62 547 TYR A O 1
ATOM 4369 N N . TYR A 1 544 ? 19.957 -16.661 -7.604 1.00 9.01 548 TYR A N 1
ATOM 4370 C CA . TYR A 1 544 ? 19.272 -15.736 -8.509 1.00 8.64 548 TYR A CA 1
ATOM 4371 C C . TYR A 1 544 ? 20.190 -15.114 -9.559 1.00 8.15 548 TYR A C 1
ATOM 4372 O O . TYR A 1 544 ? 19.753 -14.918 -10.690 1.00 8.55 548 TYR A O 1
ATOM 4381 N N . HIS A 1 545 ? 21.433 -14.778 -9.210 1.00 8.24 549 HIS A N 1
ATOM 4382 C CA . HIS A 1 545 ? 22.296 -14.075 -10.175 1.00 8.42 549 HIS A CA 1
ATOM 4383 C C . HIS A 1 545 ? 23.129 -14.995 -11.027 1.00 8.46 549 HIS A C 1
ATOM 4384 O O . HIS A 1 545 ? 23.388 -14.659 -12.183 1.00 9.07 549 HIS A O 1
ATOM 4391 N N . ARG A 1 546 ? 23.495 -16.158 -10.489 1.00 8.82 550 ARG A N 1
ATOM 4392 C CA . ARG A 1 546 ? 24.232 -17.146 -11.271 1.00 10.31 550 ARG A CA 1
ATOM 4393 C C . ARG A 1 546 ? 25.473 -16.552 -11.943 1.00 10.74 550 ARG A C 1
ATOM 4394 O O . ARG A 1 546 ? 25.915 -16.969 -13.017 1.00 11.97 550 ARG A O 1
ATOM 4408 N N . ALA A 1 547 ? 26.114 -15.604 -11.276 1.00 9.49 551 ALA A N 1
ATOM 4409 C CA . ALA A 1 547 ? 27.316 -14.963 -11.806 1.00 9.53 551 ALA A CA 1
ATOM 4410 C C . ALA A 1 547 ? 28.478 -15.940 -11.900 1.00 10.09 551 ALA A C 1
ATOM 4411 O O . ALA A 1 547 ? 28.713 -16.743 -10.993 1.00 11.85 551 ALA A O 1
ATOM 4413 N N . SER A 1 548 ? 29.204 -15.819 -13.011 1.00 10.43 552 SER A N 1
ATOM 4414 C CA . SER A 1 548 ? 30.415 -16.624 -13.250 1.00 10.58 552 SER A CA 1
ATOM 4415 C C . SER A 1 548 ? 31.434 -15.794 -13.997 1.00 11.54 552 SER A C 1
ATOM 4416 O O . SER A 1 548 ? 31.234 -14.655 -14.341 1.00 11.39 552 SER A O 1
ATOM 4419 N N . LYS A 1 549 ? 32.560 -16.415 -14.282 1.00 12.17 553 LYS A N 1
ATOM 4420 C CA . LYS A 1 549 ? 33.573 -15.751 -15.023 1.00 14.05 553 LYS A CA 1
ATOM 4421 C C . LYS A 1 549 ? 33.090 -15.366 -16.420 1.00 13.38 553 LYS A C 1
ATOM 4422 O O . LYS A 1 549 ? 33.614 -14.419 -16.993 1.00 14.58 553 LYS A O 1
ATOM 4428 N N . THR A 1 550 ? 32.093 -16.059 -16.958 1.00 13.16 554 THR A N 1
ATOM 4429 C CA . THR A 1 550 ? 31.653 -15.787 -18.298 1.00 14.07 554 THR A CA 1
ATOM 4430 C C . THR A 1 550 ? 30.415 -14.906 -18.405 1.00 13.42 554 THR A C 1
ATOM 4431 O O . THR A 1 550 ? 30.240 -14.245 -19.434 1.00 14.64 554 THR A O 1
ATOM 4435 N N . GLY A 1 551 ? 29.556 -14.887 -17.379 1.00 11.84 555 GLY A N 1
ATOM 4436 C CA . GLY A 1 551 ? 28.336 -14.098 -17.505 1.00 10.53 555 GLY A CA 1
ATOM 4437 C C . GLY A 1 551 ? 27.511 -14.065 -16.250 1.00 9.44 555 GLY A C 1
ATOM 4438 O O . GLY A 1 551 ? 27.992 -14.428 -15.170 1.00 10.33 555 GLY A O 1
ATOM 4439 N N . ILE A 1 552 ? 26.278 -13.581 -16.386 1.00 8.44 556 ILE A N 1
ATOM 4440 C CA . ILE A 1 552 ? 25.413 -13.369 -15.240 1.00 8.07 556 ILE A CA 1
ATOM 4441 C C . ILE A 1 552 ? 23.971 -13.384 -15.738 1.00 8.30 556 ILE A C 1
ATOM 4442 O O . ILE A 1 552 ? 23.695 -13.070 -16.903 1.00 8.33 556 ILE A O 1
ATOM 4447 N N . GLY A 1 553 ? 23.068 -13.733 -14.835 1.00 9.01 557 GLY A N 1
ATOM 4448 C CA . GLY A 1 553 ? 21.649 -13.720 -15.135 1.00 8.49 557 GLY A CA 1
ATOM 4449 C C . GLY A 1 553 ? 21.017 -15.085 -15.050 1.00 8.67 557 GLY A C 1
ATOM 4450 O O . GLY A 1 553 ? 21.717 -16.097 -14.967 1.00 10.21 557 GLY A O 1
ATOM 4451 N N . PHE A 1 554 ? 19.698 -15.153 -15.132 1.00 7.62 558 PHE A N 1
ATOM 4452 C CA . PHE A 1 554 ? 18.967 -16.397 -14.930 1.00 9.08 558 PHE A CA 1
ATOM 4453 C C . PHE A 1 554 ? 18.116 -16.632 -16.174 1.00 8.40 558 PHE A C 1
ATOM 4454 O O . PHE A 1 554 ? 17.269 -15.821 -16.538 1.00 9.44 558 PHE A O 1
ATOM 4462 N N . ASN A 1 555 ? 18.359 -17.753 -16.850 1.00 9.08 559 ASN A N 1
ATOM 4463 C CA . ASN A 1 555 ? 17.647 -18.084 -18.082 1.00 8.25 559 ASN A CA 1
ATOM 4464 C C . ASN A 1 555 ? 16.245 -18.616 -17.799 1.00 9.00 559 ASN A C 1
ATOM 4465 O O . ASN A 1 555 ? 16.085 -19.735 -17.337 1.00 9.79 559 ASN A O 1
ATOM 4470 N N . ARG A 1 556 ? 15.252 -17.791 -18.085 1.00 7.95 560 ARG A N 1
ATOM 4471 C CA . ARG A 1 556 ? 13.860 -18.159 -17.929 1.00 8.12 560 ARG A CA 1
ATOM 4472 C C . ARG A 1 556 ? 13.133 -18.186 -19.262 1.00 9.41 560 ARG A C 1
ATOM 4473 O O . ARG A 1 556 ? 11.878 -18.213 -19.308 1.00 8.80 560 ARG A O 1
ATOM 4481 N N . THR A 1 557 ? 13.913 -18.212 -20.333 1.00 9.26 561 THR A N 1
ATOM 4482 C CA . THR A 1 557 ? 13.365 -18.401 -21.671 1.00 9.60 561 THR A CA 1
ATOM 4483 C C . THR A 1 557 ? 13.072 -19.894 -21.918 1.00 10.20 561 THR A C 1
ATOM 4484 O O . THR A 1 557 ? 13.289 -20.751 -21.065 1.00 10.29 561 THR A O 1
ATOM 4488 N N . LYS A 1 558 ? 12.610 -20.178 -23.132 1.00 11.68 562 LYS A N 1
ATOM 4489 C CA . LYS A 1 558 ? 12.330 -21.553 -23.561 1.00 12.27 562 LYS A CA 1
ATOM 4490 C C . LYS A 1 558 ? 13.531 -22.505 -23.408 1.00 13.24 562 LYS A C 1
ATOM 4491 O O . LYS A 1 558 ? 13.332 -23.711 -23.218 1.00 13.95 562 LYS A O 1
ATOM 4497 N N . THR A 1 559 ? 14.758 -21.974 -23.450 1.00 12.41 563 THR A N 1
ATOM 4498 C CA . THR A 1 559 ? 15.968 -22.791 -23.312 1.00 12.73 563 THR A CA 1
ATOM 4499 C C . THR A 1 559 ? 16.426 -22.939 -21.863 1.00 12.16 563 THR A C 1
ATOM 4500 O O . THR A 1 559 ? 17.420 -23.641 -21.557 1.00 13.41 563 THR A O 1
ATOM 4504 N N . GLY A 1 560 ? 15.709 -22.276 -20.940 1.00 11.50 564 GLY A N 1
ATOM 4505 C CA . GLY A 1 560 ? 16.013 -22.369 -19.529 1.00 11.92 564 GLY A CA 1
ATOM 4506 C C . GLY A 1 560 ? 14.785 -22.873 -18.787 1.00 11.91 564 GLY A C 1
ATOM 4507 O O . GLY A 1 560 ? 14.215 -23.912 -19.176 1.00 12.76 564 GLY A O 1
ATOM 4508 N N . SER A 1 561 ? 14.339 -22.148 -17.757 1.00 11.95 565 SER A N 1
ATOM 4509 C CA . SER A 1 561 ? 13.194 -22.607 -16.961 1.00 11.08 565 SER A CA 1
ATOM 4510 C C . SER A 1 561 ? 11.832 -22.405 -17.632 1.00 10.46 565 SER A C 1
ATOM 4511 O O . SER A 1 561 ? 10.827 -22.925 -17.171 1.00 11.50 565 SER A O 1
ATOM 4514 N N . ASN A 1 562 ? 11.829 -21.635 -18.698 1.00 10.56 566 ASN A N 1
ATOM 4515 C CA . ASN A 1 562 ? 10.638 -21.290 -19.441 1.00 10.96 566 ASN A CA 1
ATOM 4516 C C . ASN A 1 562 ? 9.525 -20.677 -18.622 1.00 10.56 566 ASN A C 1
ATOM 4517 O O . ASN A 1 562 ? 8.334 -20.882 -18.910 1.00 11.14 566 ASN A O 1
ATOM 4522 N N . ALA A 1 563 ? 9.914 -19.917 -17.615 1.00 9.74 567 ALA A N 1
ATOM 4523 C CA . ALA A 1 563 ? 8.913 -19.164 -16.870 1.00 9.46 567 ALA A CA 1
ATOM 4524 C C . ALA A 1 563 ? 8.202 -18.181 -17.797 1.00 8.58 567 ALA A C 1
ATOM 4525 O O . ALA A 1 563 ? 7.083 -17.779 -17.532 1.00 9.67 567 ALA A O 1
ATOM 4527 N N . LEU A 1 564 ? 8.851 -17.746 -18.879 1.00 9.01 568 LEU A N 1
ATOM 4528 C CA . LEU A 1 564 ? 8.200 -16.815 -19.788 1.00 9.75 568 LEU A CA 1
ATOM 4529 C C . LEU A 1 564 ? 6.914 -17.376 -20.395 1.00 9.56 568 LEU A C 1
ATOM 4530 O O . LEU A 1 564 ? 5.982 -16.608 -20.735 1.00 10.52 568 LEU A O 1
ATOM 4535 N N . ALA A 1 565 ? 6.835 -18.715 -20.510 1.00 9.79 569 ALA A N 1
ATOM 4536 C CA . ALA A 1 565 ? 5.604 -19.376 -21.005 1.00 10.04 569 ALA A CA 1
ATOM 4537 C C . ALA A 1 565 ? 4.410 -19.242 -20.062 1.00 10.22 569 ALA A C 1
ATOM 4538 O O . ALA A 1 565 ? 3.293 -19.555 -20.435 1.00 12.55 569 ALA A O 1
ATOM 4540 N N . GLN A 1 566 ? 4.660 -18.751 -18.847 1.00 9.29 570 GLN A N 1
ATOM 4541 C CA . GLN A 1 566 ? 3.597 -18.495 -17.922 1.00 9.08 570 GLN A CA 1
ATOM 4542 C C . GLN A 1 566 ? 2.916 -17.172 -18.189 1.00 9.42 570 GLN A C 1
ATOM 4543 O O . GLN A 1 566 ? 1.897 -16.864 -17.589 1.00 10.24 570 GLN A O 1
ATOM 4549 N N . TYR A 1 567 ? 3.507 -16.359 -19.042 1.00 8.57 571 TYR A N 1
ATOM 4550 C CA . TYR A 1 567 ? 2.940 -15.064 -19.407 1.00 7.81 571 TYR A CA 1
ATOM 4551 C C . TYR A 1 567 ? 2.159 -15.125 -20.733 1.00 7.91 571 TYR A C 1
ATOM 4552 O O . TYR A 1 567 ? 2.393 -16.011 -21.558 1.00 9.03 571 TYR A O 1
ATOM 4561 N N . PRO A 1 568 ? 1.306 -14.155 -20.987 1.00 8.16 572 PRO A N 1
ATOM 4562 C CA . PRO A 1 568 ? 0.648 -14.098 -22.297 1.00 8.83 572 PRO A CA 1
ATOM 4563 C C . PRO A 1 568 ? 1.705 -13.973 -23.399 1.00 9.55 572 PRO A C 1
ATOM 4564 O O . PRO A 1 568 ? 2.802 -13.447 -23.229 1.00 9.04 572 PRO A O 1
ATOM 4568 N N . GLU A 1 569 ? 1.367 -14.489 -24.580 1.00 10.25 573 GLU A N 1
ATOM 4569 C CA . GLU A 1 569 ? 2.314 -14.588 -25.653 1.00 12.28 573 GLU A CA 1
ATOM 4570 C C . GLU A 1 569 ? 3.028 -13.282 -26.001 1.00 11.16 573 GLU A C 1
ATOM 4571 O O . GLU A 1 569 ? 4.251 -13.306 -26.217 1.00 11.53 573 GLU A O 1
ATOM 4577 N N . PRO A 1 570 ? 2.352 -12.134 -26.077 1.00 10.73 574 PRO A N 1
ATOM 4578 C CA . PRO A 1 570 ? 3.068 -10.909 -26.436 1.00 10.62 574 PRO A CA 1
ATOM 4579 C C . PRO A 1 570 ? 4.134 -10.537 -25.403 1.00 10.40 574 PRO A C 1
ATOM 4580 O O . PRO A 1 570 ? 5.177 -9.965 -25.754 1.00 11.49 574 PRO A O 1
ATOM 4584 N N . ILE A 1 571 ? 3.891 -10.873 -24.142 1.00 9.74 575 ILE A N 1
ATOM 4585 C CA . ILE A 1 571 ? 4.898 -10.625 -23.103 1.00 9.54 575 ILE A CA 1
ATOM 4586 C C . ILE A 1 571 ? 6.050 -11.625 -23.237 1.00 9.46 575 ILE A C 1
ATOM 4587 O O . ILE A 1 571 ? 7.194 -11.251 -23.258 1.00 9.53 575 ILE A O 1
ATOM 4592 N N . ALA A 1 572 ? 5.741 -12.897 -23.386 1.00 8.99 576 ALA A N 1
ATOM 4593 C CA . ALA A 1 572 ? 6.767 -13.898 -23.606 1.00 10.08 576 ALA A CA 1
ATOM 4594 C C . ALA A 1 572 ? 7.629 -13.553 -24.796 1.00 10.42 576 ALA A C 1
ATOM 4595 O O . ALA A 1 572 ? 8.864 -13.708 -24.741 1.00 10.76 576 ALA A O 1
ATOM 4597 N N . LYS A 1 573 ? 7.022 -13.045 -25.851 1.00 11.42 577 LYS A N 1
ATOM 4598 C CA . LYS A 1 573 ? 7.771 -12.709 -27.069 1.00 12.12 577 LYS A CA 1
ATOM 4599 C C . LYS A 1 573 ? 8.682 -11.529 -26.817 1.00 11.47 577 LYS A C 1
ATOM 4600 O O . LYS A 1 573 ? 9.871 -11.565 -27.135 1.00 13.13 577 LYS A O 1
ATOM 4606 N N . ALA A 1 574 ? 8.152 -10.488 -26.203 1.00 11.07 578 ALA A N 1
ATOM 4607 C CA . ALA A 1 574 ? 8.903 -9.278 -25.982 1.00 10.74 578 ALA A CA 1
ATOM 4608 C C . ALA A 1 574 ? 10.071 -9.498 -25.030 1.00 10.52 578 ALA A C 1
ATOM 4609 O O . ALA A 1 574 ? 11.148 -8.958 -25.232 1.00 12.52 578 ALA A O 1
ATOM 4611 N N . TRP A 1 575 ? 9.841 -10.268 -23.985 1.00 10.43 579 TRP A N 1
ATOM 4612 C CA . TRP A 1 575 ? 10.857 -10.456 -22.976 1.00 10.19 579 TRP A CA 1
ATOM 4613 C C . TRP A 1 575 ? 11.848 -11.524 -23.361 1.00 10.23 579 TRP A C 1
ATOM 4614 O O . TRP A 1 575 ? 12.989 -11.537 -22.845 1.00 11.31 579 TRP A O 1
ATOM 4625 N N . GLY A 1 576 ? 11.468 -12.407 -24.286 1.00 10.56 580 GLY A N 1
ATOM 4626 C CA . GLY A 1 576 ? 12.362 -13.487 -24.659 1.00 11.15 580 GLY A CA 1
ATOM 4627 C C . GLY A 1 576 ? 13.341 -13.106 -25.753 1.00 11.81 580 GLY A C 1
ATOM 4628 O O . GLY A 1 576 ? 14.312 -13.800 -25.941 1.00 15.11 580 GLY A O 1
ATOM 4629 N N . ASP A 1 577 ? 13.107 -12.014 -26.445 1.00 11.99 581 ASP A N 1
ATOM 4630 C CA . ASP A 1 577 ? 13.974 -11.552 -27.523 1.00 12.38 581 ASP A CA 1
ATOM 4631 C C . ASP A 1 577 ? 14.913 -10.484 -26.972 1.00 12.78 581 ASP A C 1
ATOM 4632 O O . ASP A 1 577 ? 14.469 -9.491 -26.401 1.00 12.12 581 ASP A O 1
ATOM 4637 N N . LEU A 1 578 ? 16.210 -10.661 -27.138 1.00 13.32 582 LEU A N 1
ATOM 4638 C CA . LEU A 1 578 ? 17.184 -9.712 -26.611 1.00 13.49 582 LEU A CA 1
ATOM 4639 C C . LEU A 1 578 ? 16.971 -8.306 -27.182 1.00 14.03 582 LEU A C 1
ATOM 4640 O O . LEU A 1 578 ? 17.382 -7.299 -26.618 1.00 14.89 582 LEU A O 1
ATOM 4645 N N . ASN A 1 579 ? 16.328 -8.265 -28.362 1.00 15.10 583 ASN A N 1
ATOM 4646 C CA . ASN A 1 579 ? 16.161 -6.992 -29.056 1.00 16.64 583 ASN A CA 1
ATOM 4647 C C . ASN A 1 579 ? 15.060 -6.121 -28.440 1.00 15.99 583 ASN A C 1
ATOM 4648 O O . ASN A 1 579 ? 15.001 -4.915 -28.644 1.00 20.11 583 ASN A O 1
ATOM 4653 N N . SER A 1 580 ? 14.144 -6.774 -27.698 1.00 15.04 584 SER A N 1
ATOM 4654 C CA . SER A 1 580 ? 12.993 -6.036 -27.180 1.00 12.89 584 SER A CA 1
ATOM 4655 C C . SER A 1 580 ? 12.907 -6.083 -25.651 1.00 12.88 584 SER A C 1
ATOM 4656 O O . SER A 1 580 ? 12.171 -5.334 -25.020 1.00 13.77 584 SER A O 1
ATOM 4659 N N . VAL A 1 581 ? 13.605 -6.993 -25.002 1.00 11.31 585 VAL A N 1
ATOM 4660 C CA . VAL A 1 581 ? 13.484 -7.094 -23.532 1.00 11.58 585 VAL A CA 1
ATOM 4661 C C . VAL A 1 581 ? 13.978 -5.815 -22.890 1.00 11.50 585 VAL A C 1
ATOM 4662 O O . VAL A 1 581 ? 15.043 -5.333 -23.220 1.00 11.42 585 VAL A O 1
ATOM 4666 N N . PRO A 1 582 ? 13.218 -5.258 -21.956 1.00 11.62 586 PRO A N 1
ATOM 4667 C CA . PRO A 1 582 ? 13.703 -4.064 -21.269 1.00 11.52 586 PRO A CA 1
ATOM 4668 C C . PRO A 1 582 ? 14.951 -4.360 -20.450 1.00 9.49 586 PRO A C 1
ATOM 4669 O O . PRO A 1 582 ? 15.024 -5.346 -19.728 1.00 8.95 586 PRO A O 1
ATOM 4673 N N . GLU A 1 583 ? 15.925 -3.469 -20.546 1.00 8.79 587 GLU A N 1
ATOM 4674 C CA . GLU A 1 583 ? 17.157 -3.619 -19.797 1.00 9.45 587 GLU A CA 1
ATOM 4675 C C . GLU A 1 583 ? 16.926 -3.631 -18.308 1.00 9.50 587 GLU A C 1
ATOM 4676 O O . GLU A 1 583 ? 17.657 -4.270 -17.566 1.00 9.49 587 GLU A O 1
ATOM 4682 N N . ASP A 1 584 ? 15.897 -2.936 -17.854 1.00 8.80 588 ASP A N 1
ATOM 4683 C CA . ASP A 1 584 ? 15.610 -2.958 -16.426 1.00 8.66 588 ASP A CA 1
ATOM 4684 C C . ASP A 1 584 ? 15.077 -4.262 -15.889 1.00 7.90 588 ASP A C 1
ATOM 4685 O O . ASP A 1 584 ? 14.971 -4.422 -14.685 1.00 8.67 588 ASP A O 1
ATOM 4690 N N . LEU A 1 585 ? 14.818 -5.230 -16.764 1.00 7.16 589 LEU A N 1
ATOM 4691 C CA . LEU A 1 585 ? 14.407 -6.570 -16.380 1.00 7.37 589 LEU A CA 1
ATOM 4692 C C . LEU A 1 585 ? 15.306 -7.666 -16.903 1.00 7.79 589 LEU A C 1
ATOM 4693 O O . LEU A 1 585 ? 15.042 -8.834 -16.656 1.00 7.94 589 LEU A O 1
ATOM 4698 N N . ILE A 1 586 ? 16.376 -7.311 -17.621 1.00 7.96 590 ILE A N 1
ATOM 4699 C CA . ILE A 1 586 ? 16.955 -8.314 -18.524 1.00 7.98 590 ILE A CA 1
ATOM 4700 C C . ILE A 1 586 ? 17.487 -9.551 -17.837 1.00 6.94 590 ILE A C 1
ATOM 4701 O O . ILE A 1 586 ? 17.292 -10.683 -18.319 1.00 7.89 590 ILE A O 1
ATOM 4706 N N . LEU A 1 587 ? 18.145 -9.365 -16.696 1.00 7.07 591 LEU A N 1
ATOM 4707 C CA . LEU A 1 587 ? 18.753 -10.500 -16.017 1.00 7.10 591 LEU A CA 1
ATOM 4708 C C . LEU A 1 587 ? 17.746 -11.372 -15.262 1.00 6.65 591 LEU A C 1
ATOM 4709 O O . LEU A 1 587 ? 18.111 -12.435 -14.734 1.00 8.69 591 LEU A O 1
ATOM 4714 N N . TRP A 1 588 ? 16.471 -10.987 -15.246 1.00 6.89 592 TRP A N 1
ATOM 4715 C CA . TRP A 1 588 ? 15.474 -11.896 -14.755 1.00 6.49 592 TRP A CA 1
ATOM 4716 C C . TRP A 1 588 ? 15.241 -13.072 -15.712 1.00 6.68 592 TRP A C 1
ATOM 4717 O O . TRP A 1 588 ? 14.784 -14.127 -15.309 1.00 7.32 592 TRP A O 1
ATOM 4728 N N . PHE A 1 589 ? 15.546 -12.858 -16.985 1.00 8.10 593 PHE A N 1
ATOM 4729 C CA . PHE A 1 589 ? 15.130 -13.813 -18.006 1.00 8.39 593 PHE A CA 1
ATOM 4730 C C . PHE A 1 589 ? 16.248 -14.367 -18.846 1.00 7.52 593 PHE A C 1
ATOM 4731 O O . PHE A 1 589 ? 16.078 -15.428 -19.465 1.00 7.79 593 PHE A O 1
ATOM 4739 N N . HIS A 1 590 ? 17.390 -13.685 -18.860 1.00 7.38 594 HIS A N 1
ATOM 4740 C CA . HIS A 1 590 ? 18.553 -14.062 -19.680 1.00 8.41 594 HIS A CA 1
ATOM 4741 C C . HIS A 1 590 ? 19.831 -14.158 -18.883 1.00 8.86 594 HIS A C 1
ATOM 4742 O O . HIS A 1 590 ? 20.125 -13.305 -18.046 1.00 9.25 594 HIS A O 1
ATOM 4749 N N . HIS A 1 591 ? 20.585 -15.227 -19.149 1.00 9.19 595 HIS A N 1
ATOM 4750 C CA . HIS A 1 591 ? 21.945 -15.364 -18.673 1.00 9.54 595 HIS A CA 1
ATOM 4751 C C . HIS A 1 591 ? 22.774 -14.880 -19.853 1.00 10.40 595 HIS A C 1
ATOM 4752 O O . HIS A 1 591 ? 22.725 -15.453 -20.919 1.00 12.06 595 HIS A O 1
ATOM 4759 N N . LEU A 1 592 ? 23.535 -13.810 -19.653 1.00 9.41 596 LEU A N 1
ATOM 4760 C CA . LEU A 1 592 ? 24.238 -13.100 -20.693 1.00 9.60 596 LEU A CA 1
ATOM 4761 C C . LEU A 1 592 ? 25.743 -13.035 -20.401 1.00 10.09 596 LEU A C 1
ATOM 4762 O O . LEU A 1 592 ? 26.196 -12.854 -19.273 1.00 9.25 596 LEU A O 1
ATOM 4767 N N . SER A 1 593 ? 26.538 -13.108 -21.441 1.00 10.49 597 SER A N 1
ATOM 4768 C CA . SER A 1 593 ? 27.959 -12.963 -21.284 1.00 10.74 597 SER A CA 1
ATOM 4769 C C . SER A 1 593 ? 28.288 -11.521 -20.893 1.00 8.81 597 SER A C 1
ATOM 4770 O O . SER A 1 593 ? 27.602 -10.562 -21.231 1.00 9.07 597 SER A O 1
ATOM 4774 N N . TRP A 1 594 ? 29.373 -11.355 -20.161 1.00 8.73 598 TRP A N 1
ATOM 4775 C CA . TRP A 1 594 ? 29.751 -10.028 -19.753 1.00 9.54 598 TRP A CA 1
ATOM 4776 C C . TRP A 1 594 ? 30.061 -9.071 -20.897 1.00 9.57 598 TRP A C 1
ATOM 4777 O O . TRP A 1 594 ? 30.091 -7.849 -20.717 1.00 9.62 598 TRP A O 1
ATOM 4788 N N . ASP A 1 595 ? 30.357 -9.627 -22.072 1.00 9.80 599 ASP A N 1
ATOM 4789 C CA . ASP A 1 595 ? 30.643 -8.800 -23.256 1.00 9.97 599 ASP A CA 1
ATOM 4790 C C . ASP A 1 595 ? 29.427 -8.376 -24.066 1.00 10.56 599 ASP A C 1
ATOM 4791 O O . ASP A 1 595 ? 29.543 -7.623 -25.031 1.00 11.55 599 ASP A O 1
ATOM 4796 N N . HIS A 1 596 ? 28.248 -8.821 -23.662 1.00 9.35 600 HIS A N 1
ATOM 4797 C CA . HIS A 1 596 ? 27.033 -8.333 -24.278 1.00 9.54 600 HIS A CA 1
ATOM 4798 C C . HIS A 1 596 ? 26.979 -6.811 -24.218 1.00 10.35 600 HIS A C 1
ATOM 4799 O O . HIS A 1 596 ? 27.186 -6.242 -23.161 1.00 11.10 600 HIS A O 1
ATOM 4806 N N . ARG A 1 597 ? 26.748 -6.140 -25.351 1.00 10.26 601 ARG A N 1
ATOM 4807 C CA . ARG A 1 597 ? 26.658 -4.684 -25.357 1.00 10.50 601 ARG A CA 1
ATOM 4808 C C . ARG A 1 597 ? 25.252 -4.193 -25.139 1.00 11.05 601 ARG A C 1
ATOM 4809 O O . ARG A 1 597 ? 24.357 -4.618 -25.807 1.00 12.02 601 ARG A O 1
ATOM 4817 N N . MET A 1 598 ? 25.113 -3.258 -24.184 1.00 10.95 602 MET A N 1
ATOM 4818 C CA . MET A 1 598 ? 23.844 -2.655 -23.830 1.00 12.11 602 MET A CA 1
ATOM 4819 C C . MET A 1 598 ? 23.550 -1.445 -24.703 1.00 12.02 602 MET A C 1
ATOM 4820 O O . MET A 1 598 ? 24.409 -1.015 -25.495 1.00 12.52 602 MET A O 1
ATOM 4825 N N . GLN A 1 599 ? 22.363 -0.885 -24.550 1.00 12.40 603 GLN A N 1
ATOM 4826 C CA . GLN A 1 599 ? 21.932 0.215 -25.388 1.00 13.00 603 GLN A CA 1
ATOM 4827 C C . GLN A 1 599 ? 22.866 1.409 -25.281 1.00 12.25 603 GLN A C 1
ATOM 4828 O O . GLN A 1 599 ? 23.031 2.144 -26.249 1.00 13.49 603 GLN A O 1
ATOM 4834 N N . SER A 1 600 ? 23.470 1.595 -24.107 1.00 11.70 604 SER A N 1
ATOM 4835 C CA . SER A 1 600 ? 24.399 2.686 -23.852 1.00 12.24 604 SER A CA 1
ATOM 4836 C C . SER A 1 600 ? 25.739 2.551 -24.580 1.00 12.82 604 SER A C 1
ATOM 4837 O O . SER A 1 600 ? 26.534 3.505 -24.639 1.00 13.79 604 SER A O 1
ATOM 4840 N N . GLY A 1 601 ? 26.025 1.350 -25.094 1.00 12.05 605 GLY A N 1
ATOM 4841 C CA . GLY A 1 601 ? 27.290 1.062 -25.714 1.00 12.90 605 GLY A CA 1
ATOM 4842 C C . GLY A 1 601 ? 28.277 0.385 -24.774 1.00 12.84 605 GLY A C 1
ATOM 4843 O O . GLY A 1 601 ? 29.316 -0.171 -25.188 1.00 14.80 605 GLY A O 1
ATOM 4844 N N . ARG A 1 602 ? 27.998 0.411 -23.468 1.00 11.93 606 ARG A N 1
ATOM 4845 C CA . ARG A 1 602 ? 28.829 -0.301 -22.518 1.00 10.27 606 ARG A CA 1
ATOM 4846 C C . ARG A 1 602 ? 28.560 -1.791 -22.620 1.00 10.62 606 ARG A C 1
ATOM 4847 O O . ARG A 1 602 ? 27.421 -2.216 -22.933 1.00 11.05 606 ARG A O 1
ATOM 4855 N N . ASN A 1 603 ? 29.571 -2.600 -22.327 1.00 9.68 607 ASN A N 1
ATOM 4856 C CA . ASN A 1 603 ? 29.297 -4.025 -22.160 1.00 8.97 607 ASN A CA 1
ATOM 4857 C C . ASN A 1 603 ? 28.542 -4.241 -20.804 1.00 9.01 607 ASN A C 1
ATOM 4858 O O . ASN A 1 603 ? 28.413 -3.314 -20.006 1.00 8.98 607 ASN A O 1
ATOM 4863 N N . LEU A 1 604 ? 28.062 -5.443 -20.569 1.00 8.22 608 LEU A N 1
ATOM 4864 C CA . LEU A 1 604 ? 27.218 -5.721 -19.422 1.00 8.02 608 LEU A CA 1
ATOM 4865 C C . LEU A 1 604 ? 27.983 -5.506 -18.098 1.00 8.37 608 LEU A C 1
ATOM 4866 O O . LEU A 1 604 ? 27.429 -4.978 -17.123 1.00 9.02 608 LEU A O 1
ATOM 4871 N N . TRP A 1 605 ? 29.252 -5.879 -18.038 1.00 8.21 609 TRP A N 1
ATOM 4872 C CA . TRP A 1 605 ? 30.038 -5.601 -16.821 1.00 8.27 609 TRP A CA 1
ATOM 4873 C C . TRP A 1 605 ? 30.098 -4.093 -16.543 1.00 8.20 609 TRP A C 1
ATOM 4874 O O . TRP A 1 605 ? 29.863 -3.631 -15.419 1.00 9.41 609 TRP A O 1
ATOM 4885 N N . GLN A 1 606 ? 30.411 -3.327 -17.580 1.00 7.96 610 GLN A N 1
ATOM 4886 C CA . GLN A 1 606 ? 30.548 -1.903 -17.473 1.00 8.62 610 GLN A CA 1
ATOM 4887 C C . GLN A 1 606 ? 29.210 -1.268 -17.093 1.00 8.40 610 GLN A C 1
ATOM 4888 O O . GLN A 1 606 ? 29.174 -0.294 -16.361 1.00 9.46 610 GLN A O 1
ATOM 4894 N N . GLU A 1 607 ? 28.132 -1.798 -17.648 1.00 8.06 611 GLU A N 1
ATOM 4895 C CA . GLU A 1 607 ? 26.810 -1.262 -17.344 1.00 8.01 611 GLU A CA 1
ATOM 4896 C C . GLU A 1 607 ? 26.432 -1.532 -15.898 1.00 8.13 611 GLU A C 1
ATOM 4897 O O . GLU A 1 607 ? 25.859 -0.675 -15.239 1.00 9.34 611 GLU A O 1
ATOM 4903 N N . LEU A 1 608 ? 26.705 -2.739 -15.435 1.00 7.91 612 LEU A N 1
ATOM 4904 C CA . LEU A 1 608 ? 26.489 -3.108 -14.050 1.00 7.93 612 LEU A CA 1
ATOM 4905 C C . LEU A 1 608 ? 27.234 -2.143 -13.132 1.00 8.33 612 LEU A C 1
ATOM 4906 O O . LEU A 1 608 ? 26.632 -1.568 -12.218 1.00 8.50 612 LEU A O 1
ATOM 4911 N N . VAL A 1 609 ? 28.518 -1.908 -13.387 1.00 8.37 613 VAL A N 1
ATOM 4912 C CA . VAL A 1 609 ? 29.267 -0.948 -12.594 1.00 7.90 613 VAL A CA 1
ATOM 4913 C C . VAL A 1 609 ? 28.624 0.446 -12.661 1.00 8.02 613 VAL A C 1
ATOM 4914 O O . VAL A 1 609 ? 28.421 1.120 -11.635 1.00 8.44 613 VAL A O 1
ATOM 4918 N N . HIS A 1 610 ? 28.292 0.882 -13.875 1.00 7.96 614 HIS A N 1
ATOM 4919 C CA . HIS A 1 610 ? 27.701 2.205 -14.077 1.00 8.37 614 HIS A CA 1
ATOM 4920 C C . HIS A 1 610 ? 26.429 2.379 -13.244 1.00 7.50 614 HIS A C 1
ATOM 4921 O O . HIS A 1 610 ? 26.248 3.424 -12.606 1.00 7.71 614 HIS A O 1
ATOM 4928 N N . LYS A 1 611 ? 25.569 1.373 -13.235 1.00 7.75 615 LYS A N 1
ATOM 4929 C CA . LYS A 1 611 ? 24.288 1.517 -12.502 1.00 8.29 615 LYS A CA 1
ATOM 4930 C C . LYS A 1 611 ? 24.522 1.591 -10.982 1.00 7.39 615 LYS A C 1
ATOM 4931 O O . LYS A 1 611 ? 23.890 2.398 -10.278 1.00 7.70 615 LYS A O 1
ATOM 4937 N N . TYR A 1 612 ? 25.412 0.759 -10.455 1.00 7.57 616 TYR A N 1
ATOM 4938 C CA . TYR A 1 612 ? 25.684 0.771 -9.019 1.00 7.46 616 TYR A CA 1
ATOM 4939 C C . TYR A 1 612 ? 26.215 2.125 -8.616 1.00 7.72 616 TYR A C 1
ATOM 4940 O O . TYR A 1 612 ? 25.810 2.695 -7.592 1.00 8.33 616 TYR A O 1
ATOM 4949 N N . TYR A 1 613 ? 27.166 2.647 -9.381 1.00 7.59 617 TYR A N 1
ATOM 4950 C CA . TYR A 1 613 ? 27.694 3.942 -9.065 1.00 7.67 617 TYR A CA 1
ATOM 4951 C C . TYR A 1 613 ? 26.637 5.041 -9.262 1.00 7.42 617 TYR A C 1
ATOM 4952 O O . TYR A 1 613 ? 26.588 6.046 -8.518 1.00 8.55 617 TYR A O 1
ATOM 4961 N N . GLN A 1 614 ? 25.755 4.884 -10.245 1.00 7.47 618 GLN A N 1
ATOM 4962 C CA . GLN A 1 614 ? 24.697 5.877 -10.478 1.00 7.94 618 GLN A CA 1
ATOM 4963 C C . GLN A 1 614 ? 23.776 5.981 -9.249 1.00 6.92 618 GLN A C 1
ATOM 4964 O O . GLN A 1 614 ? 23.359 7.081 -8.867 1.00 7.78 618 GLN A O 1
ATOM 4970 N N . GLY A 1 615 ? 23.451 4.860 -8.632 1.00 7.36 619 GLY A N 1
ATOM 4971 C CA . GLY A 1 615 ? 22.579 4.879 -7.459 1.00 6.96 619 GLY A CA 1
ATOM 4972 C C . GLY A 1 615 ? 23.155 5.725 -6.335 1.00 6.94 619 GLY A C 1
ATOM 4973 O O . GLY A 1 615 ? 22.458 6.540 -5.719 1.00 7.80 619 GLY A O 1
ATOM 4974 N N . VAL A 1 616 ? 24.453 5.595 -6.095 1.00 6.35 620 VAL A N 1
ATOM 4975 C CA . VAL A 1 616 ? 25.124 6.432 -5.083 1.00 6.93 620 VAL A CA 1
ATOM 4976 C C . VAL A 1 616 ? 25.102 7.911 -5.483 1.00 7.62 620 VAL A C 1
ATOM 4977 O O . VAL A 1 616 ? 24.823 8.803 -4.676 1.00 7.91 620 VAL A O 1
ATOM 4981 N N . GLU A 1 617 ? 25.377 8.189 -6.744 1.00 7.36 621 GLU A N 1
ATOM 4982 C CA . GLU A 1 617 ? 25.312 9.557 -7.195 1.00 7.52 621 GLU A CA 1
ATOM 4983 C C . GLU A 1 617 ? 23.915 10.129 -7.013 1.00 7.11 621 GLU A C 1
ATOM 4984 O O . GLU A 1 617 ? 23.753 11.306 -6.706 1.00 8.61 621 GLU A O 1
ATOM 4990 N N . GLN A 1 618 ? 22.910 9.295 -7.241 1.00 7.20 622 GLN A N 1
ATOM 4991 C CA . GLN A 1 618 ? 21.553 9.758 -7.080 1.00 6.46 622 GLN A CA 1
A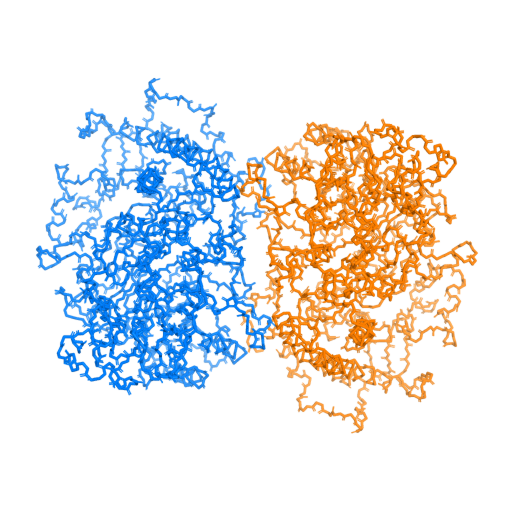TOM 4992 C C . GLN A 1 618 ? 21.257 10.139 -5.614 1.00 6.44 622 GLN A C 1
ATOM 4993 O O . GLN A 1 618 ? 20.580 11.125 -5.359 1.00 6.82 622 GLN A O 1
ATOM 4999 N N . VAL A 1 619 ? 21.745 9.348 -4.667 1.00 7.10 623 VAL A N 1
ATOM 5000 C CA . VAL A 1 619 ? 21.601 9.682 -3.252 1.00 6.34 623 VAL A CA 1
ATOM 5001 C C . VAL A 1 619 ? 22.302 10.982 -2.929 1.00 6.83 623 VAL A C 1
ATOM 5002 O O . VAL A 1 619 ? 21.766 11.834 -2.251 1.00 6.87 623 VAL A O 1
ATOM 5006 N N . ARG A 1 620 ? 23.510 11.146 -3.446 1.00 7.11 624 ARG A N 1
ATOM 5007 C CA . ARG A 1 620 ? 24.252 12.374 -3.195 1.00 6.80 624 ARG A CA 1
ATOM 5008 C C . ARG A 1 620 ? 23.488 13.569 -3.744 1.00 7.61 624 ARG A C 1
ATOM 5009 O O . ARG A 1 620 ? 23.489 14.641 -3.131 1.00 8.12 624 ARG A O 1
ATOM 5017 N N . ALA A 1 621 ? 22.897 13.423 -4.913 1.00 7.55 625 ALA A N 1
ATOM 5018 C CA . ALA A 1 621 ? 22.124 14.489 -5.500 1.00 7.64 625 ALA A CA 1
ATOM 5019 C C . ALA A 1 621 ? 20.876 14.786 -4.643 1.00 7.75 625 ALA A C 1
ATOM 5020 O O . ALA A 1 621 ? 20.457 15.935 -4.517 1.00 8.54 625 ALA A O 1
ATOM 5022 N N . MET A 1 622 ? 20.252 13.746 -4.074 1.00 7.89 626 MET A N 1
ATOM 5023 C CA . MET A 1 622 ? 19.144 13.949 -3.163 1.00 7.92 626 MET A CA 1
ATOM 5024 C C . MET A 1 622 ? 19.582 14.754 -1.968 1.00 6.50 626 MET A C 1
ATOM 5025 O O . MET A 1 622 ? 18.863 15.630 -1.513 1.00 7.31 626 MET A O 1
ATOM 5030 N N . GLN A 1 623 ? 20.776 14.495 -1.443 1.00 6.80 627 GLN A N 1
ATOM 5031 C CA . GLN A 1 623 ? 21.287 15.243 -0.314 1.00 6.34 627 GLN A CA 1
ATOM 5032 C C . GLN A 1 623 ? 21.394 16.720 -0.673 1.00 7.13 627 GLN A C 1
ATOM 5033 O O . GLN A 1 623 ? 20.993 17.588 0.115 1.00 8.84 627 GLN A O 1
ATOM 5039 N N . ARG A 1 624 ? 21.947 17.001 -1.863 1.00 8.37 628 ARG A N 1
ATOM 5040 C CA . ARG A 1 624 ? 22.109 18.396 -2.288 1.00 8.84 628 ARG A CA 1
ATOM 5041 C C . ARG A 1 624 ? 20.748 19.085 -2.448 1.00 7.86 628 ARG A C 1
ATOM 5042 O O . ARG A 1 624 ? 20.537 20.227 -2.009 1.00 8.39 628 ARG A O 1
ATOM 5056 N N . THR A 1 625 ? 19.814 18.391 -3.060 1.00 7.00 629 THR A N 1
ATOM 5057 C CA . THR A 1 625 ? 18.457 18.907 -3.197 1.00 7.40 629 THR A CA 1
ATOM 5058 C C . THR A 1 625 ? 17.861 19.247 -1.849 1.00 7.31 629 THR A C 1
ATOM 5059 O O . THR A 1 625 ? 17.300 20.316 -1.671 1.00 8.19 629 THR A O 1
ATOM 5063 N N . TRP A 1 626 ? 17.924 18.320 -0.898 1.00 6.95 630 TRP A N 1
ATOM 5064 C CA . TRP A 1 626 ? 17.296 18.554 0.403 1.00 7.90 630 TRP A CA 1
ATOM 5065 C C . TRP A 1 626 ? 17.914 19.769 1.096 1.00 7.53 630 TRP A C 1
ATOM 5066 O O . TRP A 1 626 ? 17.176 20.605 1.620 1.00 8.75 630 TRP A O 1
ATOM 5077 N N . ASP A 1 627 ? 19.250 19.897 1.031 1.00 8.59 631 ASP A N 1
ATOM 5078 C CA . ASP A 1 627 ? 19.919 21.038 1.656 1.00 9.15 631 ASP A CA 1
ATOM 5079 C C . ASP A 1 627 ? 19.400 22.340 1.128 1.00 10.37 631 ASP A C 1
ATOM 5080 O O . ASP A 1 627 ? 19.371 23.329 1.888 1.00 11.34 631 ASP A O 1
ATOM 5085 N N . GLN A 1 628 ? 18.976 22.369 -0.131 1.00 9.43 632 GLN A N 1
ATOM 5086 C CA . GLN A 1 628 ? 18.471 23.599 -0.736 1.00 10.13 632 GLN A CA 1
ATOM 5087 C C . GLN A 1 628 ? 17.069 23.976 -0.268 1.00 10.16 632 GLN A C 1
ATOM 5088 O O . GLN A 1 628 ? 16.577 25.056 -0.628 1.00 11.90 632 GLN A O 1
ATOM 5094 N N . GLN A 1 629 ? 16.447 23.144 0.562 1.00 9.91 633 GLN A N 1
ATOM 5095 C CA . GLN A 1 629 ? 15.072 23.399 0.980 1.00 9.49 633 GLN A CA 1
ATOM 5096 C C . GLN A 1 629 ? 14.951 23.944 2.401 1.00 10.20 633 GLN A C 1
ATOM 5097 O O . GLN A 1 629 ? 13.825 24.030 2.940 1.00 10.55 633 GLN A O 1
ATOM 5103 N N . GLU A 1 630 ? 16.082 24.274 3.023 1.00 10.93 634 GLU A N 1
ATOM 5104 C CA . GLU A 1 630 ? 16.076 24.704 4.403 1.00 11.54 634 GLU A CA 1
ATOM 5105 C C . GLU A 1 630 ? 15.094 25.810 4.755 1.00 11.11 634 GLU A C 1
ATOM 5106 O O . GLU A 1 630 ? 14.523 25.825 5.840 1.00 12.10 634 GLU A O 1
ATOM 5112 N N . ALA A 1 631 ? 14.878 26.749 3.837 1.00 10.82 635 ALA A N 1
ATOM 5113 C CA . ALA A 1 631 ? 14.019 27.874 4.086 1.00 11.69 635 ALA A CA 1
ATOM 5114 C C . ALA A 1 631 ? 12.560 27.520 4.131 1.00 11.00 635 ALA A C 1
ATOM 5115 O O . ALA A 1 631 ? 11.741 28.297 4.611 1.00 13.68 635 ALA A O 1
ATOM 5117 N N . TYR A 1 632 ? 12.222 26.366 3.602 1.00 10.74 636 TYR A N 1
ATOM 5118 C CA . TYR A 1 632 ? 10.843 25.993 3.435 1.00 10.79 636 TYR A CA 1
ATOM 5119 C C . TYR A 1 632 ? 10.274 24.970 4.404 1.00 10.92 636 TYR A C 1
ATOM 5120 O O . TYR A 1 632 ? 9.065 24.721 4.427 1.00 13.16 636 TYR A O 1
ATOM 5129 N N . VAL A 1 633 ? 11.146 24.342 5.159 1.00 11.52 637 VAL A N 1
ATOM 5130 C CA . VAL A 1 633 ? 10.785 23.236 6.047 1.00 11.43 637 VAL A CA 1
ATOM 5131 C C . VAL A 1 633 ? 11.104 23.651 7.489 1.00 10.99 637 VAL A C 1
ATOM 5132 O O . VAL A 1 633 ? 12.086 24.351 7.739 1.00 12.25 637 VAL A O 1
ATOM 5136 N N . ASP A 1 634 ? 10.314 23.179 8.451 1.00 9.91 638 ASP A N 1
ATOM 5137 C CA . ASP A 1 634 ? 10.604 23.430 9.857 1.00 9.76 638 ASP A CA 1
ATOM 5138 C C . ASP A 1 634 ? 11.976 22.839 10.163 1.00 9.77 638 ASP A C 1
ATOM 5139 O O . ASP A 1 634 ? 12.386 21.814 9.601 1.00 8.93 638 ASP A O 1
ATOM 5144 N N . ALA A 1 635 ? 12.655 23.446 11.107 1.00 9.77 639 ALA A N 1
ATOM 5145 C CA . ALA A 1 635 ? 14.005 23.064 11.463 1.00 9.77 639 ALA A CA 1
ATOM 5146 C C . ALA A 1 635 ? 14.120 21.607 11.892 1.00 9.10 639 ALA A C 1
ATOM 5147 O O . ALA A 1 635 ? 15.119 20.949 11.583 1.00 9.85 639 ALA A O 1
ATOM 5149 N N . ALA A 1 636 ? 13.138 21.108 12.641 1.00 9.34 640 ALA A N 1
ATOM 5150 C CA . ALA A 1 636 ? 13.258 19.747 13.180 1.00 9.33 640 ALA A CA 1
ATOM 5151 C C . ALA A 1 636 ? 13.193 18.681 12.110 1.00 8.89 640 ALA A C 1
ATOM 5152 O O . ALA A 1 636 ? 14.085 17.825 12.032 1.00 9.42 640 ALA A O 1
ATOM 5154 N N . ARG A 1 637 ? 12.160 18.715 11.279 1.00 8.30 641 ARG A N 1
ATOM 5155 C CA . ARG A 1 637 ? 12.075 17.710 10.225 1.00 8.19 641 ARG A CA 1
ATOM 5156 C C . ARG A 1 637 ? 13.210 17.926 9.227 1.00 7.87 641 ARG A C 1
ATOM 5157 O O . ARG A 1 637 ? 13.697 16.969 8.608 1.00 7.88 641 ARG A O 1
ATOM 5165 N N . PHE A 1 638 ? 13.622 19.183 9.009 1.00 7.93 642 PHE A N 1
ATOM 5166 C CA . PHE A 1 638 ? 14.729 19.447 8.096 1.00 7.71 642 PHE A CA 1
ATOM 5167 C C . PHE A 1 638 ? 15.967 18.698 8.539 1.00 7.94 642 PHE A C 1
ATOM 5168 O O . PHE A 1 638 ? 16.610 17.999 7.748 1.00 7.30 642 PHE A O 1
ATOM 5176 N N . ALA A 1 639 ? 16.314 18.875 9.814 1.00 8.02 643 ALA A N 1
ATOM 5177 C CA . ALA A 1 639 ? 17.472 18.248 10.400 1.00 7.79 643 ALA A CA 1
ATOM 5178 C C . ALA A 1 639 ? 17.391 16.728 10.408 1.00 6.52 643 ALA A C 1
ATOM 5179 O O . ALA A 1 639 ? 18.369 16.042 10.146 1.00 7.09 643 ALA A O 1
ATOM 5181 N N . GLN A 1 640 ? 16.194 16.195 10.671 1.00 6.86 644 GLN A N 1
ATOM 5182 C CA . GLN A 1 640 ? 16.017 14.792 10.707 1.00 6.66 644 GLN A CA 1
ATOM 5183 C C . GLN A 1 640 ? 16.271 14.171 9.342 1.00 6.60 644 GLN A C 1
ATOM 5184 O O . GLN A 1 640 ? 17.039 13.213 9.208 1.00 6.72 644 GLN A O 1
ATOM 5190 N N . VAL A 1 641 ? 15.614 14.689 8.316 1.00 6.39 645 VAL A N 1
ATOM 5191 C CA . VAL A 1 641 ? 15.768 14.167 6.951 1.00 5.72 645 VAL A CA 1
ATOM 5192 C C . VAL A 1 641 ? 17.234 14.335 6.478 1.00 5.58 645 VAL A C 1
ATOM 5193 O O . VAL A 1 641 ? 17.785 13.446 5.856 1.00 6.33 645 VAL A O 1
ATOM 5197 N N . LYS A 1 642 ? 17.828 15.475 6.758 1.00 6.13 646 LYS A N 1
ATOM 5198 C CA . LYS A 1 642 ? 19.238 15.684 6.415 1.00 6.07 646 LYS A CA 1
ATOM 5199 C C . LYS A 1 642 ? 20.152 14.607 6.995 1.00 6.59 646 LYS A C 1
ATOM 5200 O O . LYS A 1 642 ? 20.994 14.053 6.306 1.00 7.58 646 LYS A O 1
ATOM 5206 N N . ALA A 1 643 ? 19.960 14.312 8.278 1.00 6.72 647 ALA A N 1
ATOM 5207 C CA . ALA A 1 643 ? 20.733 13.284 8.936 1.00 6.82 647 ALA A CA 1
ATOM 5208 C C . ALA A 1 643 ? 20.494 11.915 8.345 1.00 6.60 647 ALA A C 1
ATOM 5209 O O . ALA A 1 643 ? 21.428 11.149 8.121 1.00 6.33 647 ALA A O 1
ATOM 5211 N N . LEU A 1 644 ? 19.232 11.566 8.157 1.00 6.27 648 LEU A N 1
ATOM 5212 C CA . LEU A 1 644 ? 18.874 10.273 7.558 1.00 6.24 648 LEU A CA 1
ATOM 5213 C C . LEU A 1 644 ? 19.487 10.109 6.167 1.00 6.52 648 LEU A C 1
ATOM 5214 O O . LEU A 1 644 ? 19.974 9.034 5.846 1.00 6.81 648 LEU A O 1
ATOM 5219 N N . LEU A 1 645 ? 19.531 11.184 5.398 1.00 6.12 649 LEU A N 1
ATOM 5220 C CA . LEU A 1 645 ? 20.120 11.114 4.066 1.00 6.33 649 LEU A CA 1
ATOM 5221 C C . LEU A 1 645 ? 21.618 10.861 4.160 1.00 6.10 649 LEU A C 1
ATOM 5222 O O . LEU A 1 645 ? 22.175 10.187 3.288 1.00 6.79 649 LEU A O 1
ATOM 5227 N N . GLN A 1 646 ? 22.280 11.352 5.219 1.00 6.39 650 GLN A N 1
ATOM 5228 C CA . GLN A 1 646 ? 23.697 11.025 5.414 1.00 6.34 650 GLN A CA 1
ATOM 5229 C C . GLN A 1 646 ? 23.888 9.531 5.674 1.00 6.77 650 GLN A C 1
ATOM 5230 O O . GLN A 1 646 ? 24.843 8.902 5.200 1.00 8.10 650 GLN A O 1
ATOM 5236 N N . VAL A 1 647 ? 23.020 8.952 6.497 1.00 6.73 651 VAL A N 1
ATOM 5237 C CA . VAL A 1 647 ? 23.094 7.506 6.781 1.00 7.49 651 VAL A CA 1
ATOM 5238 C C . VAL A 1 647 ? 22.857 6.718 5.499 1.00 6.76 651 VAL A C 1
ATOM 5239 O O . VAL A 1 647 ? 23.560 5.758 5.185 1.00 7.14 651 VAL A O 1
ATOM 5243 N N . GLN A 1 648 ? 21.850 7.149 4.751 1.00 6.32 652 GLN A N 1
ATOM 5244 C CA . GLN A 1 648 ? 21.535 6.509 3.484 1.00 6.36 652 GLN A CA 1
ATOM 5245 C C . GLN A 1 648 ? 22.733 6.546 2.537 1.00 6.82 652 GLN A C 1
ATOM 5246 O O . GLN A 1 648 ? 23.058 5.554 1.875 1.00 7.59 652 GLN A O 1
ATOM 5252 N N . GLU A 1 649 ? 23.398 7.691 2.460 1.00 6.55 653 GLU A N 1
ATOM 5253 C CA . GLU A 1 649 ? 24.547 7.812 1.540 1.00 7.37 653 GLU A CA 1
ATOM 5254 C C . GLU A 1 649 ? 25.660 6.862 1.952 1.00 6.64 653 GLU A C 1
ATOM 5255 O O . GLU A 1 649 ? 26.259 6.189 1.127 1.00 8.50 653 GLU A O 1
ATOM 5261 N N . ARG A 1 650 ? 25.898 6.735 3.247 1.00 7.09 654 ARG A N 1
ATOM 5262 C CA . ARG A 1 650 ? 26.927 5.843 3.754 1.00 8.69 654 ARG A CA 1
ATOM 5263 C C . ARG A 1 650 ? 26.561 4.399 3.429 1.00 7.68 654 ARG A C 1
ATOM 5264 O O . ARG A 1 650 ? 27.408 3.594 3.008 1.00 7.90 654 ARG A O 1
ATOM 5272 N N . GLU A 1 651 ? 25.310 4.032 3.651 1.00 7.17 655 GLU A N 1
ATOM 5273 C CA . GLU A 1 651 ? 24.861 2.687 3.349 1.00 7.25 655 GLU A CA 1
ATOM 5274 C C . GLU A 1 651 ? 24.814 2.408 1.845 1.00 6.69 655 GLU A C 1
ATOM 5275 O O . GLU A 1 651 ? 25.153 1.286 1.421 1.00 7.86 655 GLU A O 1
ATOM 5281 N N . ALA A 1 652 ? 24.473 3.401 1.044 1.00 6.54 656 ALA A N 1
ATOM 5282 C CA . ALA A 1 652 ? 24.490 3.230 -0.417 1.00 6.37 656 ALA A CA 1
ATOM 5283 C C . ALA A 1 652 ? 25.918 2.948 -0.905 1.00 6.30 656 ALA A C 1
ATOM 5284 O O . ALA A 1 652 ? 26.121 2.098 -1.771 1.00 7.50 656 ALA A O 1
ATOM 5286 N N . VAL A 1 653 ? 26.878 3.667 -0.356 1.00 7.66 657 VAL A N 1
ATOM 5287 C CA . VAL A 1 653 ? 28.267 3.405 -0.678 1.00 7.26 657 VAL A CA 1
ATOM 5288 C C . VAL A 1 653 ? 28.649 1.986 -0.280 1.00 7.14 657 VAL A C 1
ATOM 5289 O O . VAL A 1 653 ? 29.338 1.290 -1.030 1.00 7.68 657 VAL A O 1
ATOM 5293 N N . ARG A 1 654 ? 28.193 1.545 0.894 1.00 6.65 658 ARG A N 1
ATOM 5294 C CA . ARG A 1 654 ? 28.507 0.206 1.350 1.00 7.23 658 ARG A CA 1
ATOM 5295 C C . ARG A 1 654 ? 27.910 -0.809 0.399 1.00 7.52 658 ARG A C 1
ATOM 5296 O O . ARG A 1 654 ? 28.566 -1.799 0.019 1.00 7.63 658 ARG A O 1
ATOM 5304 N N . TRP A 1 655 ? 26.667 -0.591 -0.003 1.00 7.23 659 TRP A N 1
ATOM 5305 C CA . TRP A 1 655 ? 25.991 -1.455 -0.977 1.00 6.95 659 TRP A CA 1
ATOM 5306 C C . TRP A 1 655 ? 26.768 -1.507 -2.304 1.00 6.15 659 TRP A C 1
ATOM 5307 O O . TRP A 1 655 ? 27.075 -2.576 -2.814 1.00 7.84 659 TRP A O 1
ATOM 5318 N N . ARG A 1 656 ? 27.047 -0.349 -2.863 1.00 6.73 660 ARG A N 1
ATOM 5319 C CA . ARG A 1 656 ? 27.779 -0.226 -4.134 1.00 6.70 660 ARG A CA 1
ATOM 5320 C C . ARG A 1 656 ? 29.126 -0.938 -4.048 1.00 7.28 660 ARG A C 1
ATOM 5321 O O . ARG A 1 656 ? 29.438 -1.778 -4.899 1.00 7.14 660 ARG A O 1
ATOM 5329 N N . ASN A 1 657 ? 29.918 -0.635 -3.045 1.00 7.18 661 ASN A N 1
ATOM 5330 C CA . ASN A 1 657 ? 31.257 -1.221 -2.952 1.00 6.37 661 ASN A CA 1
ATOM 5331 C C . ASN A 1 657 ? 31.182 -2.726 -2.753 1.00 6.67 661 ASN A C 1
ATOM 5332 O O . ASN A 1 657 ? 31.885 -3.490 -3.392 1.00 8.53 661 ASN A O 1
ATOM 5337 N N . SER A 1 658 ? 30.264 -3.184 -1.911 1.00 7.11 662 SER A N 1
ATOM 5338 C CA . SER A 1 658 ? 30.137 -4.597 -1.645 1.00 6.69 662 SER A CA 1
ATOM 5339 C C . SER A 1 658 ? 29.740 -5.397 -2.866 1.00 7.22 662 SER A C 1
ATOM 5340 O O . SER A 1 658 ? 30.307 -6.451 -3.142 1.00 7.98 662 SER A O 1
ATOM 5343 N N . CYS A 1 659 ? 28.760 -4.897 -3.617 1.00 7.73 663 CYS A N 1
ATOM 5344 C CA . CYS A 1 659 ? 28.285 -5.604 -4.784 1.00 8.07 663 CYS A CA 1
ATOM 5345 C C . CYS A 1 659 ? 29.245 -5.527 -5.946 1.00 7.62 663 CYS A C 1
ATOM 5346 O O . CYS A 1 659 ? 29.512 -6.519 -6.624 1.00 8.11 663 CYS A O 1
ATOM 5349 N N . VAL A 1 660 ? 29.790 -4.349 -6.199 1.00 7.87 664 VAL A N 1
ATOM 5350 C CA . VAL A 1 660 ? 30.736 -4.216 -7.320 1.00 8.68 664 VAL A CA 1
ATOM 5351 C C . VAL A 1 660 ? 31.982 -5.062 -7.058 1.00 8.26 664 VAL A C 1
ATOM 5352 O O . VAL A 1 660 ? 32.445 -5.795 -7.934 1.00 8.54 664 VAL A O 1
ATOM 5356 N N . LEU A 1 661 ? 32.507 -5.030 -5.844 1.00 7.87 665 LEU A N 1
ATOM 5357 C CA . LEU A 1 661 ? 33.724 -5.803 -5.557 1.00 8.59 665 LEU A CA 1
ATOM 5358 C C . LEU A 1 661 ? 33.402 -7.275 -5.586 1.00 8.53 665 LEU A C 1
ATOM 5359 O O . LEU A 1 661 ? 34.236 -8.090 -5.968 1.00 9.23 665 LEU A O 1
ATOM 5364 N N . TYR A 1 662 ? 32.202 -7.667 -5.157 1.00 7.40 666 TYR A N 1
ATOM 5365 C CA . TYR A 1 662 ? 31.828 -9.065 -5.211 1.00 7.95 666 TYR A CA 1
ATOM 5366 C C . TYR A 1 662 ? 31.720 -9.522 -6.665 1.00 7.98 666 TYR A C 1
ATOM 5367 O O . TYR A 1 662 ? 32.314 -10.551 -7.050 1.00 9.38 666 TYR A O 1
ATOM 5376 N N . PHE A 1 663 ? 30.966 -8.814 -7.495 1.00 8.35 667 PHE A N 1
ATOM 5377 C CA . PHE A 1 663 ? 30.826 -9.261 -8.872 1.00 8.79 667 PHE A CA 1
ATOM 5378 C C . PHE A 1 663 ? 32.193 -9.187 -9.581 1.00 9.64 667 PHE A C 1
ATOM 5379 O O . PHE A 1 663 ? 32.444 -10.030 -10.438 1.00 10.80 667 PHE A O 1
ATOM 5387 N N . GLN A 1 664 ? 33.050 -8.237 -9.213 1.00 9.55 668 GLN A N 1
ATOM 5388 C CA . GLN A 1 664 ? 34.400 -8.201 -9.763 1.00 9.83 668 GLN A CA 1
ATOM 5389 C C . GLN A 1 664 ? 35.148 -9.471 -9.430 1.00 10.51 668 GLN A C 1
ATOM 5390 O O . GLN A 1 664 ? 35.857 -10.007 -10.295 1.00 12.58 668 GLN A O 1
ATOM 5396 N N . SER A 1 665 ? 35.018 -9.958 -8.201 1.00 9.92 669 SER A N 1
ATOM 5397 C CA . SER A 1 665 ? 35.743 -11.152 -7.777 1.00 10.49 669 SER A CA 1
ATOM 5398 C C . SER A 1 665 ? 35.337 -12.353 -8.605 1.00 11.60 669 SER A C 1
ATOM 5399 O O . SER A 1 665 ? 36.134 -13.283 -8.777 1.00 14.29 669 SER A O 1
ATOM 5402 N N . VAL A 1 666 ? 34.115 -12.349 -9.117 1.00 11.23 670 VAL A N 1
ATOM 5403 C CA . VAL A 1 666 ? 33.632 -13.464 -9.910 1.00 11.24 670 VAL A CA 1
ATOM 5404 C C . VAL A 1 666 ? 33.986 -13.237 -11.387 1.00 12.71 670 VAL A C 1
ATOM 5405 O O . VAL A 1 666 ? 34.451 -14.169 -12.047 1.00 14.25 670 VAL A O 1
ATOM 5409 N N . ALA A 1 667 ? 33.809 -12.028 -11.898 1.00 13.04 671 ALA A N 1
ATOM 5410 C CA . ALA A 1 667 ? 34.024 -11.744 -13.318 1.00 12.69 671 ALA A CA 1
ATOM 5411 C C . ALA A 1 667 ? 35.501 -11.557 -13.651 1.00 13.94 671 ALA A C 1
ATOM 5412 O O . ALA A 1 667 ? 35.922 -11.812 -14.792 1.00 16.26 671 ALA A O 1
ATOM 5414 N N . GLY A 1 668 ? 36.261 -11.032 -12.720 1.00 14.80 672 GLY A N 1
ATOM 5415 C CA . GLY A 1 668 ? 37.668 -10.774 -12.960 1.00 15.45 672 GLY A CA 1
ATOM 5416 C C . GLY A 1 668 ? 37.930 -9.659 -13.954 1.00 16.09 672 GLY A C 1
ATOM 5417 O O . GLY A 1 668 ? 38.837 -9.780 -14.808 1.00 18.94 672 GLY A O 1
ATOM 5418 N N . ARG A 1 669 ? 37.107 -8.612 -13.914 1.00 15.35 673 ARG A N 1
ATOM 5419 C CA . ARG A 1 669 ? 37.255 -7.438 -14.760 1.00 15.19 673 ARG A CA 1
ATOM 5420 C C . ARG A 1 669 ? 37.456 -6.186 -13.922 1.00 16.16 673 ARG A C 1
ATOM 5421 O O . ARG A 1 669 ? 36.982 -6.085 -12.801 1.00 15.56 673 ARG A O 1
ATOM 5429 N N . PRO A 1 670 ? 38.183 -5.223 -14.453 1.00 17.06 674 PRO A N 1
ATOM 5430 C CA . PRO A 1 670 ? 38.433 -3.992 -13.697 1.00 17.26 674 PRO A CA 1
ATOM 5431 C C . PRO A 1 670 ? 37.262 -3.038 -13.658 1.00 16.13 674 PRO A C 1
ATOM 5432 O O . PRO A 1 670 ? 36.427 -3.006 -14.581 1.00 15.82 674 PRO A O 1
ATOM 5436 N N . ILE A 1 671 ? 37.176 -2.293 -12.559 1.00 16.10 675 ILE A N 1
ATOM 5437 C CA . ILE A 1 671 ? 36.272 -1.152 -12.471 1.00 15.53 675 ILE A CA 1
ATOM 5438 C C . ILE A 1 671 ? 36.929 -0.049 -13.280 1.00 15.44 675 ILE A C 1
ATOM 5439 O O . ILE A 1 671 ? 38.104 0.332 -12.985 1.00 16.06 675 ILE A O 1
ATOM 5444 N N . PRO A 1 672 ? 36.251 0.507 -14.278 1.00 15.70 676 PRO A N 1
ATOM 5445 C CA . PRO A 1 672 ? 36.859 1.578 -15.074 1.00 16.24 676 PRO A CA 1
ATOM 5446 C C . PRO A 1 672 ? 37.383 2.721 -14.209 1.00 17.08 676 PRO A C 1
ATOM 5447 O O . PRO A 1 672 ? 36.826 3.029 -13.158 1.00 17.19 676 PRO A O 1
ATOM 5451 N N . ALA A 1 673 ? 38.479 3.351 -14.667 1.00 18.05 677 ALA A N 1
ATOM 5452 C CA . ALA A 1 673 ? 39.218 4.351 -13.876 1.00 18.85 677 ALA A CA 1
ATOM 5453 C C . ALA A 1 673 ? 38.447 5.629 -13.593 1.00 19.51 677 ALA A C 1
ATOM 5454 O O . ALA A 1 673 ? 38.783 6.349 -12.629 1.00 20.57 677 ALA A O 1
ATOM 5456 N N . ASN A 1 674 ? 37.381 5.900 -14.343 1.00 18.90 678 ASN A N 1
ATOM 5457 C CA . ASN A 1 674 ? 36.564 7.083 -14.079 1.00 19.47 678 ASN A CA 1
ATOM 5458 C C . ASN A 1 674 ? 35.521 6.863 -12.952 1.00 19.30 678 ASN A C 1
ATOM 5459 O O . ASN A 1 674 ? 34.705 7.744 -12.676 1.00 21.34 678 ASN A O 1
ATOM 5464 N N . TYR A 1 675 ? 35.559 5.693 -12.316 1.00 17.93 679 TYR A N 1
ATOM 5465 C CA . TYR A 1 675 ? 34.721 5.440 -11.143 1.00 16.92 679 TYR A CA 1
ATOM 5466 C C . TYR A 1 675 ? 35.654 5.395 -9.945 1.00 17.73 679 TYR A C 1
ATOM 5467 O O . TYR A 1 675 ? 36.758 4.802 -10.017 1.00 18.77 679 TYR A O 1
ATOM 5476 N N . GLU A 1 676 ? 35.227 5.975 -8.837 1.00 16.60 680 GLU A N 1
ATOM 5477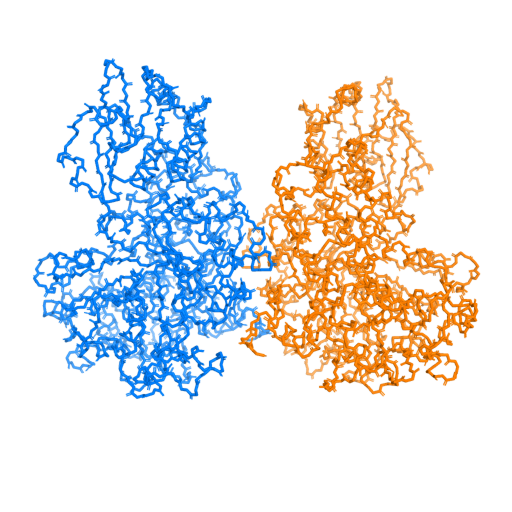 C CA . GLU A 1 676 ? 36.070 5.982 -7.661 1.00 16.40 680 GLU A CA 1
ATOM 5478 C C . GLU A 1 676 ? 36.234 4.576 -7.096 1.00 16.75 680 GLU A C 1
ATOM 5479 O O . GLU A 1 676 ? 35.274 3.859 -6.870 1.00 15.02 680 GLU A O 1
ATOM 5489 N N . GLN A 1 677 ? 37.482 4.147 -6.927 1.00 17.55 681 GLN A N 1
ATOM 5490 C CA . GLN A 1 677 ? 37.758 2.832 -6.394 1.00 19.40 681 GLN A CA 1
ATOM 5491 C C . GLN A 1 677 ? 37.262 2.796 -4.946 1.00 18.12 681 GLN A C 1
ATOM 5492 O O . GLN A 1 677 ? 37.413 3.744 -4.165 1.00 18.27 681 GLN A O 1
ATOM 5498 N N . PRO A 1 678 ? 36.611 1.710 -4.594 1.00 17.92 682 PRO A N 1
ATOM 5499 C CA . PRO A 1 678 ? 36.153 1.516 -3.224 1.00 18.25 682 PRO A CA 1
ATOM 5500 C C . PRO A 1 678 ? 37.268 1.695 -2.223 1.00 19.45 682 PRO A C 1
ATOM 5501 O O . PRO A 1 678 ? 38.403 1.300 -2.492 1.00 19.82 682 PRO A O 1
ATOM 5505 N N . GLU A 1 679 ? 36.912 2.255 -1.073 1.00 20.95 683 GLU A N 1
ATOM 5506 C CA . GLU A 1 679 ? 37.845 2.569 0.006 1.00 22.17 683 GLU A CA 1
ATOM 5507 C C . GLU A 1 679 ? 38.568 1.327 0.530 1.00 21.80 683 GLU A C 1
ATOM 5508 O O . GLU A 1 679 ? 39.699 1.433 0.996 1.00 23.42 683 GLU A O 1
ATOM 5514 N N . HIS A 1 680 ? 37.898 0.174 0.513 1.00 20.91 684 HIS A N 1
ATOM 5515 C CA . HIS A 1 680 ? 38.451 -1.079 1.043 1.00 20.71 684 HIS A CA 1
ATOM 5516 C C . HIS A 1 680 ? 38.223 -2.248 0.087 1.00 19.62 684 HIS A C 1
ATOM 5517 O O . HIS A 1 680 ? 37.620 -2.027 -0.964 1.00 20.20 684 HIS A O 1
ATOM 5524 N N . ASP A 1 681 ? 38.700 -3.449 0.444 1.00 17.78 685 ASP A N 1
ATOM 5525 C CA . ASP A 1 681 ? 38.590 -4.676 -0.354 1.00 16.83 685 ASP A CA 1
ATOM 5526 C C . ASP A 1 681 ? 37.358 -5.564 -0.019 1.00 14.69 685 ASP A C 1
ATOM 5527 O O . ASP A 1 681 ? 36.640 -5.281 0.911 1.00 13.37 685 ASP A O 1
ATOM 5532 N N . LEU A 1 682 ? 37.156 -6.617 -0.795 1.00 12.66 686 LEU A N 1
ATOM 5533 C CA . LEU A 1 682 ? 35.962 -7.476 -0.642 1.00 12.37 686 LEU A CA 1
ATOM 5534 C C . LEU A 1 682 ? 35.834 -8.061 0.749 1.00 12.73 686 LEU A C 1
ATOM 5535 O O . LEU A 1 682 ? 34.759 -8.033 1.355 1.00 11.61 686 LEU A O 1
ATOM 5540 N N . GLU A 1 683 ? 36.909 -8.610 1.283 1.00 12.72 687 GLU A N 1
ATOM 5541 C CA . GLU A 1 683 ? 36.832 -9.169 2.628 1.00 13.36 687 GLU A CA 1
ATOM 5542 C C . GLU A 1 683 ? 36.420 -8.141 3.676 1.00 12.45 687 GLU A C 1
ATOM 5543 O O . GLU A 1 683 ? 35.691 -8.489 4.605 1.00 13.63 687 GLU A O 1
ATOM 5549 N N . TYR A 1 684 ? 36.857 -6.900 3.520 1.00 12.33 688 TYR A N 1
ATOM 5550 C CA . TYR A 1 684 ? 36.478 -5.852 4.454 1.00 12.25 688 TYR A CA 1
ATOM 5551 C C . TYR A 1 684 ? 34.953 -5.695 4.418 1.00 11.40 688 TYR A C 1
ATOM 5552 O O . TYR A 1 684 ? 34.331 -5.487 5.443 1.00 11.43 688 TYR A O 1
ATOM 5561 N N . TYR A 1 685 ? 34.366 -5.744 3.212 1.00 9.90 689 TYR A N 1
ATOM 5562 C CA . TYR A 1 685 ? 32.929 -5.525 3.224 1.00 9.42 689 TYR A CA 1
ATOM 5563 C C . TYR A 1 685 ? 32.187 -6.792 3.640 1.00 9.31 689 TYR A C 1
ATOM 5564 O O . TYR A 1 685 ? 31.085 -6.749 4.170 1.00 10.22 689 TYR A O 1
ATOM 5573 N N . LYS A 1 686 ? 32.755 -7.988 3.500 1.00 9.98 690 LYS A N 1
ATOM 5574 C CA . LYS A 1 686 ? 32.173 -9.146 4.145 1.00 9.95 690 LYS A CA 1
ATOM 5575 C C . LYS A 1 686 ? 32.200 -8.969 5.690 1.00 9.88 690 LYS A C 1
ATOM 5576 O O . LYS A 1 686 ? 31.232 -9.264 6.371 1.00 10.74 690 LYS A O 1
ATOM 5582 N N . MET A 1 687 ? 33.291 -8.415 6.212 1.00 10.26 691 MET A N 1
ATOM 5583 C CA . MET A 1 687 ? 33.371 -8.100 7.632 1.00 9.91 691 MET A CA 1
ATOM 5584 C C . MET A 1 687 ? 32.297 -7.064 8.007 1.00 10.10 691 MET A C 1
ATOM 5585 O O . MET A 1 687 ? 31.609 -7.216 9.043 1.00 9.75 691 MET A O 1
ATOM 5590 N N . LEU A 1 688 ? 32.121 -6.053 7.184 1.00 9.72 692 LEU A N 1
ATOM 5591 C CA . LEU A 1 688 ? 31.105 -5.046 7.514 1.00 9.75 692 LEU A CA 1
ATOM 5592 C C . LEU A 1 688 ? 29.716 -5.674 7.494 1.00 9.70 692 LEU A C 1
ATOM 5593 O O . LEU A 1 688 ? 28.826 -5.267 8.274 1.00 10.04 692 LEU A O 1
ATOM 5598 N N . ALA A 1 689 ? 29.497 -6.632 6.589 1.00 10.19 693 ALA A N 1
ATOM 5599 C CA . ALA A 1 689 ? 28.171 -7.252 6.566 1.00 9.52 693 ALA A CA 1
ATOM 5600 C C . ALA A 1 689 ? 27.888 -8.030 7.843 1.00 10.24 693 ALA A C 1
ATOM 5601 O O . ALA A 1 689 ? 26.760 -8.079 8.330 1.00 10.48 693 ALA A O 1
ATOM 5603 N N . ARG A 1 690 ? 28.937 -8.582 8.442 1.00 9.80 694 ARG A N 1
ATOM 5604 C CA . ARG A 1 690 ? 28.762 -9.326 9.688 1.00 9.96 694 ARG A CA 1
ATOM 5605 C C . ARG A 1 690 ? 28.648 -8.414 10.894 1.00 11.03 694 ARG A C 1
ATOM 5606 O O . ARG A 1 690 ? 28.135 -8.856 11.910 1.00 11.57 694 ARG A O 1
ATOM 5614 N N . THR A 1 691 ? 29.168 -7.192 10.795 1.00 10.09 695 THR A N 1
ATOM 5615 C CA . THR A 1 691 ? 29.276 -6.332 11.977 1.00 10.37 695 THR A CA 1
ATOM 5616 C C . THR A 1 691 ? 28.454 -5.062 11.990 1.00 10.50 695 THR A C 1
ATOM 5617 O O . THR A 1 691 ? 28.317 -4.461 13.051 1.00 12.06 695 THR A O 1
ATOM 5621 N N . THR A 1 692 ? 27.868 -4.659 10.859 1.00 8.62 696 THR A N 1
ATOM 5622 C CA . THR A 1 692 ? 27.159 -3.397 10.790 1.00 9.75 696 THR A CA 1
ATOM 5623 C C . THR A 1 692 ? 25.785 -3.552 11.422 1.00 10.05 696 THR A C 1
ATOM 5624 O O . THR A 1 692 ? 25.015 -4.424 11.067 1.00 11.97 696 THR A O 1
ATOM 5628 N N . TYR A 1 693 ? 25.499 -2.692 12.378 1.00 8.69 697 TYR A N 1
ATOM 5629 C CA . TYR A 1 693 ? 24.237 -2.775 13.119 1.00 8.15 697 TYR A CA 1
ATOM 5630 C C . TYR A 1 693 ? 23.027 -2.800 12.212 1.00 8.55 697 TYR A C 1
ATOM 5631 O O . TYR A 1 693 ? 22.907 -1.991 11.298 1.00 8.73 697 TYR A O 1
ATOM 5640 N N . VAL A 1 694 ? 22.123 -3.711 12.520 1.00 8.32 698 VAL A N 1
ATOM 5641 C CA . VAL A 1 694 ? 20.899 -3.874 11.752 1.00 8.37 698 VAL A CA 1
ATOM 5642 C C . VAL A 1 694 ? 19.779 -3.191 12.535 1.00 8.14 698 VAL A C 1
ATOM 5643 O O . VAL A 1 694 ? 19.393 -3.682 13.614 1.00 7.84 698 VAL A O 1
ATOM 5647 N N . PRO A 1 695 ? 19.234 -2.085 12.044 1.00 8.18 699 PRO A N 1
ATOM 5648 C CA . PRO A 1 695 ? 18.327 -1.279 12.889 1.00 7.82 699 PRO A CA 1
ATOM 5649 C C . PRO A 1 695 ? 16.880 -1.702 12.837 1.00 7.51 699 PRO A C 1
ATOM 5650 O O . PRO A 1 695 ? 16.035 -1.000 12.252 1.00 7.79 699 PRO A O 1
ATOM 5654 N N . GLU A 1 696 ? 16.610 -2.859 13.417 1.00 7.58 700 GLU A N 1
ATOM 5655 C CA . GLU A 1 696 ? 15.216 -3.326 13.545 1.00 7.74 700 GLU A CA 1
ATOM 5656 C C . GLU A 1 696 ? 15.076 -4.168 14.787 1.00 8.25 700 GLU A C 1
ATOM 5657 O O . GLU A 1 696 ? 15.826 -5.132 14.933 1.00 10.08 700 GLU A O 1
ATOM 5663 N N . PRO A 1 697 ? 14.129 -3.862 15.680 1.00 7.23 701 PRO A N 1
ATOM 5664 C CA . PRO A 1 697 ? 13.972 -4.689 16.880 1.00 7.59 701 PRO A CA 1
ATOM 5665 C C . PRO A 1 697 ? 13.641 -6.138 16.606 1.00 7.64 701 PRO A C 1
ATOM 5666 O O . PRO A 1 697 ? 14.179 -7.017 17.290 1.00 9.44 701 PRO A O 1
ATOM 5670 N N . TRP A 1 698 ? 12.803 -6.421 15.618 1.00 7.17 702 TRP A N 1
ATOM 5671 C CA . TRP A 1 698 ? 12.335 -7.783 15.413 1.00 6.91 702 TRP A CA 1
ATOM 5672 C C . TRP A 1 698 ? 13.399 -8.782 14.984 1.00 6.99 702 TRP A C 1
ATOM 5673 O O . TRP A 1 698 ? 13.424 -9.873 15.489 1.00 8.39 702 TRP A O 1
ATOM 5684 N N . HIS A 1 699 ? 14.181 -8.466 13.973 1.00 8.75 703 HIS A N 1
ATOM 5685 C CA . HIS A 1 699 ? 15.040 -9.513 13.433 1.00 8.62 703 HIS A CA 1
ATOM 5686 C C . HIS A 1 699 ? 16.180 -9.825 14.374 1.00 9.83 703 HIS A C 1
ATOM 5687 O O . HIS A 1 699 ? 16.817 -8.912 14.858 1.00 10.00 703 HIS A O 1
ATOM 5694 N N . PRO A 1 700 ? 16.480 -11.100 14.593 1.00 10.10 704 PRO A N 1
ATOM 5695 C CA . PRO A 1 700 ? 17.562 -11.457 15.528 1.00 10.09 704 PRO A CA 1
ATOM 5696 C C . PRO A 1 700 ? 18.934 -10.860 15.203 1.00 9.23 704 PRO A C 1
ATOM 5697 O O . PRO A 1 700 ? 19.791 -10.723 16.091 1.00 9.64 704 PRO A O 1
ATOM 5701 N N . ALA A 1 701 ? 19.165 -10.474 13.954 1.00 9.30 705 ALA A N 1
ATOM 5702 C CA . ALA A 1 701 ? 20.428 -9.866 13.602 1.00 9.50 705 ALA A CA 1
ATOM 5703 C C . ALA A 1 701 ? 20.733 -8.611 14.431 1.00 8.91 705 ALA A C 1
ATOM 5704 O O . ALA A 1 701 ? 21.899 -8.327 14.644 1.00 10.28 705 ALA A O 1
ATOM 5706 N N . SER A 1 702 ? 19.712 -7.857 14.866 1.00 9.26 706 SER A N 1
ATOM 5707 C CA . SER A 1 702 ? 19.991 -6.648 15.610 1.00 8.85 706 SER A CA 1
ATOM 5708 C C . SER A 1 702 ? 20.613 -6.992 16.959 1.00 9.00 706 SER A C 1
ATOM 5709 O O . SER A 1 702 ? 21.185 -6.122 17.612 1.00 9.50 706 SER A O 1
ATOM 5712 N N . SER A 1 703 ? 20.486 -8.250 17.389 1.00 8.51 707 SER A N 1
ATOM 5713 C CA . SER A 1 703 ? 21.098 -8.711 18.645 1.00 9.36 707 SER A CA 1
ATOM 5714 C C . SER A 1 703 ? 22.439 -9.421 18.449 1.00 9.46 707 SER A C 1
ATOM 5715 O O . SER A 1 703 ? 23.063 -9.893 19.416 1.00 10.97 707 SER A O 1
ATOM 5718 N N . SER A 1 704 ? 22.886 -9.518 17.204 1.00 9.29 708 SER A N 1
ATOM 5719 C CA . SER A 1 704 ? 24.116 -10.257 16.939 1.00 9.49 708 SER A CA 1
ATOM 5720 C C . SER A 1 704 ? 25.328 -9.569 17.551 1.00 9.87 708 SER A C 1
ATOM 5721 O O . SER A 1 704 ? 25.540 -8.387 17.347 1.00 10.32 708 SER A O 1
ATOM 5724 N N . ARG A 1 705 ? 26.100 -10.327 18.321 1.00 10.28 709 ARG A N 1
ATOM 5725 C CA . ARG A 1 705 ? 27.320 -9.805 18.958 1.00 9.87 709 ARG A CA 1
ATOM 5726 C C . ARG A 1 705 ? 28.593 -10.040 18.165 1.00 10.61 709 ARG A C 1
ATOM 5727 O O . ARG A 1 705 ? 29.703 -9.844 18.687 1.00 12.06 709 ARG A O 1
ATOM 5735 N N . VAL A 1 706 ? 28.454 -10.478 16.919 1.00 10.17 710 VAL A N 1
ATOM 5736 C CA . VAL A 1 706 ? 29.608 -10.691 16.060 1.00 10.53 710 VAL A CA 1
ATOM 5737 C C . VAL A 1 706 ? 30.384 -9.397 15.880 1.00 10.78 710 VAL A C 1
ATOM 5738 O O . VAL A 1 706 ? 29.829 -8.329 15.586 1.00 11.20 710 VAL A O 1
ATOM 5742 N N . LEU A 1 707 ? 31.706 -9.500 16.055 1.00 11.84 711 LEU A N 1
ATOM 5743 C CA . LEU A 1 707 ? 32.609 -8.359 16.032 1.00 12.74 711 LEU A CA 1
ATOM 5744 C C . LEU A 1 707 ? 33.771 -8.499 15.026 1.00 13.88 711 LEU A C 1
ATOM 5745 O O . LEU A 1 707 ? 34.629 -7.619 14.969 1.00 15.97 711 LEU A O 1
ATOM 5750 N N . LYS A 1 708 ? 33.779 -9.563 14.231 1.00 14.80 712 LYS A N 1
ATOM 5751 C CA . LYS A 1 708 ? 34.837 -9.770 13.214 1.00 15.64 712 LYS A CA 1
ATOM 5752 C C . LYS A 1 708 ? 34.283 -10.357 11.943 1.00 15.55 712 LYS A C 1
ATOM 5753 O O . LYS A 1 708 ? 33.198 -10.888 11.997 1.00 14.95 712 LYS A O 1
ATOM 5760 N N . GLU B 1 1 ? -2.594 17.410 27.012 1.00 17.07 5 GLU B N 1
ATOM 5761 C CA . GLU B 1 1 ? -1.531 16.858 27.873 1.00 14.40 5 GLU B CA 1
ATOM 5762 C C . GLU B 1 1 ? -1.282 15.411 27.493 1.00 14.68 5 GLU B C 1
ATOM 5763 O O . GLU B 1 1 ? -2.092 14.515 27.740 1.00 16.15 5 GLU B O 1
ATOM 5769 N N . ASP B 1 2 ? -0.163 15.188 26.845 1.00 12.93 6 ASP B N 1
ATOM 5770 C CA . ASP B 1 2 ? 0.231 13.832 26.514 1.00 12.25 6 ASP B CA 1
ATOM 5771 C C . ASP B 1 2 ? 1.449 13.325 27.265 1.00 10.18 6 ASP B C 1
ATOM 5772 O O . ASP B 1 2 ? 2.006 12.280 26.944 1.00 10.50 6 ASP B O 1
ATOM 5777 N N . GLY B 1 3 ? 1.843 14.043 28.295 1.00 9.05 7 GLY B N 1
ATOM 5778 C CA . GLY B 1 3 ? 2.892 13.591 29.172 1.00 8.88 7 GLY B CA 1
ATOM 5779 C C . GLY B 1 3 ? 4.312 13.738 28.680 1.00 7.69 7 GLY B C 1
ATOM 5780 O O . GLY B 1 3 ? 5.258 13.463 29.422 1.00 8.62 7 GLY B O 1
ATOM 5781 N N . TYR B 1 4 ? 4.529 14.239 27.479 1.00 7.22 8 TYR B N 1
ATOM 5782 C CA . TYR B 1 4 ? 5.882 14.344 26.961 1.00 7.00 8 TYR B CA 1
ATOM 5783 C C . TYR B 1 4 ? 6.751 15.283 27.812 1.00 6.71 8 TYR B C 1
ATOM 5784 O O . TYR B 1 4 ? 7.966 15.079 27.966 1.00 7.59 8 TYR B O 1
ATOM 5793 N N . ASP B 1 5 ? 6.127 16.328 28.343 1.00 7.68 9 ASP B N 1
ATOM 5794 C CA . ASP B 1 5 ? 6.880 17.271 29.168 1.00 7.51 9 ASP B CA 1
ATOM 5795 C C . ASP B 1 5 ? 7.142 16.774 30.605 1.00 7.63 9 ASP B C 1
ATOM 5796 O O . ASP B 1 5 ? 7.936 17.382 31.344 1.00 7.46 9 ASP B O 1
ATOM 5801 N N . MET B 1 6 ? 6.467 15.692 30.985 1.00 8.10 10 MET B N 1
ATOM 5802 C CA . MET B 1 6 ? 6.602 15.163 32.345 1.00 8.45 10 MET B CA 1
ATOM 5803 C C . MET B 1 6 ? 6.275 16.286 33.337 1.00 7.58 10 MET B C 1
ATOM 5804 O O . MET B 1 6 ? 5.201 16.882 33.229 1.00 8.02 10 MET B O 1
ATOM 5812 N N . TRP B 1 7 ? 7.147 16.561 34.290 1.00 7.51 11 TRP B N 1
ATOM 5813 C CA . TRP B 1 7 ? 6.879 17.567 35.321 1.00 6.72 11 TRP B CA 1
ATOM 5814 C C . TRP B 1 7 ? 7.413 18.944 34.974 1.00 7.84 11 TRP B C 1
ATOM 5815 O O . TRP B 1 7 ? 7.277 19.855 35.761 1.00 8.68 11 TRP B O 1
ATOM 5826 N N . LEU B 1 8 ? 7.948 19.119 33.781 1.00 7.84 12 LEU B N 1
ATOM 5827 C CA . LEU B 1 8 ? 8.421 20.412 33.315 1.00 8.19 12 LEU B CA 1
ATOM 5828 C C . LEU B 1 8 ? 7.384 21.055 32.434 1.00 8.37 12 LEU B C 1
ATOM 5829 O O . LEU B 1 8 ? 7.562 21.298 31.225 1.00 8.53 12 LEU B O 1
ATOM 5834 N N . ARG B 1 9 ? 6.225 21.293 33.056 1.00 8.94 13 ARG B N 1
ATOM 5835 C CA . ARG B 1 9 ? 5.082 21.877 32.363 1.00 9.55 13 ARG B CA 1
ATOM 5836 C C . ARG B 1 9 ? 5.034 23.366 32.678 1.00 10.51 13 ARG B C 1
ATOM 5837 O O . ARG B 1 9 ? 4.663 23.798 33.769 1.00 12.10 13 ARG B O 1
ATOM 5845 N N . TYR B 1 10 ? 5.351 24.158 31.695 1.00 12.18 14 TYR B N 1
ATOM 5846 C CA . TYR B 1 10 ? 5.465 25.585 31.928 1.00 12.75 14 TYR B CA 1
ATOM 5847 C C . TYR B 1 10 ? 4.259 26.336 31.414 1.00 14.88 14 TYR B C 1
ATOM 5848 O O . TYR B 1 10 ? 4.314 27.031 30.406 1.00 16.87 14 TYR B O 1
ATOM 5857 N N . GLN B 1 11 ? 3.155 26.054 32.049 1.00 16.70 15 GLN B N 1
ATOM 5858 C CA . GLN B 1 11 ? 1.879 26.671 31.757 1.00 17.16 15 GLN B CA 1
ATOM 5859 C C . GLN B 1 11 ? 1.656 27.814 32.714 1.00 16.66 15 GLN B C 1
ATOM 5860 O O . GLN B 1 11 ? 2.153 27.810 33.823 1.00 15.87 15 GLN B O 1
ATOM 5866 N N . PRO B 1 12 ? 0.912 28.817 32.281 1.00 16.83 16 PRO B N 1
ATOM 5867 C CA . PRO B 1 12 ? 0.680 29.973 33.142 1.00 17.06 16 PRO B CA 1
ATOM 5868 C C . PRO B 1 12 ? 0.107 29.627 34.496 1.00 16.93 16 PRO B C 1
ATOM 5869 O O . PRO B 1 12 ? -0.801 28.827 34.621 1.00 16.84 16 PRO B O 1
ATOM 5873 N N . ILE B 1 13 ? 0.651 30.256 35.523 1.00 16.66 17 ILE B N 1
ATOM 5874 C CA . ILE B 1 13 ? 0.202 30.033 36.885 1.00 17.57 17 ILE B CA 1
ATOM 5875 C C . ILE B 1 13 ? -1.268 30.370 36.955 1.00 18.58 17 ILE B C 1
ATOM 5876 O O . ILE B 1 13 ? -1.692 31.433 36.496 1.00 19.14 17 ILE B O 1
ATOM 5881 N N . ALA B 1 14 ? -2.060 29.461 37.499 1.00 19.18 18 ALA B N 1
ATOM 5882 C CA . ALA B 1 14 ? -3.516 29.601 37.437 1.00 21.50 18 ALA B CA 1
ATOM 5883 C C . ALA B 1 14 ? -4.074 30.601 38.455 1.00 22.70 18 ALA B C 1
ATOM 5884 O O . ALA B 1 14 ? -5.094 31.257 38.208 1.00 24.80 18 ALA B O 1
ATOM 5886 N N . ASP B 1 15 ? -3.425 30.697 39.594 1.00 22.97 19 ASP B N 1
ATOM 5887 C CA . ASP B 1 15 ? -3.830 31.629 40.628 1.00 23.57 19 ASP B CA 1
ATOM 5888 C C . ASP B 1 15 ? -3.443 33.026 40.153 1.00 24.18 19 ASP B C 1
ATOM 5889 O O . ASP B 1 15 ? -2.268 33.349 40.149 1.00 22.75 19 ASP B O 1
ATOM 5894 N N . GLN B 1 16 ? -4.421 33.850 39.776 1.00 25.01 20 GLN B N 1
ATOM 5895 C CA . GLN B 1 16 ? -4.142 35.177 39.226 1.00 25.53 20 GLN B CA 1
ATOM 5896 C C . GLN B 1 16 ? -3.437 36.134 40.202 1.00 24.89 20 GLN B C 1
ATOM 5897 O O . GLN B 1 16 ? -2.606 36.931 39.764 1.00 24.60 20 GLN B O 1
ATOM 5903 N N . THR B 1 17 ? -3.743 36.071 41.504 1.00 24.27 21 THR B N 1
ATOM 5904 C CA . THR B 1 17 ? -3.058 36.926 42.484 1.00 24.06 21 THR B CA 1
ATOM 5905 C C . THR B 1 17 ? -1.584 36.515 42.603 1.00 22.57 21 THR B C 1
ATOM 5906 O O . THR B 1 17 ? -0.686 37.358 42.658 1.00 21.10 21 THR B O 1
ATOM 5910 N N . LEU B 1 18 ? -1.324 35.207 42.671 1.00 20.17 22 LEU B N 1
ATOM 5911 C CA . LEU B 1 18 ? 0.051 34.734 42.768 1.00 19.91 22 LEU B CA 1
ATOM 5912 C C . LEU B 1 18 ? 0.801 35.046 41.464 1.00 17.71 22 LEU B C 1
ATOM 5913 O O . LEU B 1 18 ? 1.957 35.432 41.498 1.00 17.05 22 LEU B O 1
ATOM 5918 N N . LEU B 1 19 ? 0.155 34.854 40.328 1.00 17.17 23 LEU B N 1
ATOM 5919 C CA . LEU B 1 19 ? 0.768 35.144 39.047 1.00 16.98 23 LEU B CA 1
ATOM 5920 C C . LEU B 1 19 ? 1.230 36.603 38.983 1.00 17.83 23 LEU B C 1
ATOM 5921 O O . LEU B 1 19 ? 2.327 36.890 38.548 1.00 16.60 23 LEU B O 1
ATOM 5926 N N . LYS B 1 20 ? 0.379 37.517 39.425 1.00 18.82 24 LYS B N 1
ATOM 5927 C CA . LYS B 1 20 ? 0.745 38.934 39.412 1.00 19.33 24 LYS B CA 1
ATOM 5928 C C . LYS B 1 20 ? 1.936 39.185 40.258 1.00 18.55 24 LYS B C 1
ATOM 5929 O O . LYS B 1 20 ? 2.804 39.956 39.882 1.00 19.40 24 LYS B O 1
ATOM 5935 N N . THR B 1 21 ? 2.012 38.527 41.398 1.00 17.93 25 THR B N 1
ATOM 5936 C CA . THR B 1 21 ? 3.157 38.692 42.259 1.00 18.01 25 THR B CA 1
ATOM 5937 C C . THR B 1 21 ? 4.440 38.245 41.566 1.00 16.81 25 THR B C 1
ATOM 5938 O O . THR B 1 21 ? 5.432 38.959 41.578 1.00 16.40 25 THR B O 1
ATOM 5942 N N . TYR B 1 22 ? 4.430 37.061 40.956 1.00 15.81 26 TYR B N 1
ATOM 5943 C CA . TYR B 1 22 ? 5.610 36.606 40.260 1.00 14.15 26 TYR B CA 1
ATOM 5944 C C . TYR B 1 22 ? 5.986 37.518 39.113 1.00 14.31 26 TYR B C 1
ATOM 5945 O O . TYR B 1 22 ? 7.179 37.741 38.861 1.00 14.41 26 TYR B O 1
ATOM 5954 N N . GLN B 1 23 ? 4.968 38.040 38.419 1.00 15.12 27 GLN B N 1
ATOM 5955 C CA . GLN B 1 23 ? 5.213 38.963 37.314 1.00 15.94 27 GLN B CA 1
ATOM 5956 C C . GLN B 1 23 ? 5.907 40.251 37.780 1.00 17.03 27 GLN B C 1
ATOM 5957 O O . GLN B 1 23 ? 6.705 40.834 37.048 1.00 18.50 27 GLN B O 1
ATOM 5963 N N . LYS B 1 24 ? 5.616 40.683 38.994 1.00 17.81 28 LYS B N 1
ATOM 5964 C CA . LYS B 1 24 ? 6.221 41.903 39.541 1.00 19.15 28 LYS B CA 1
ATOM 5965 C C . LYS B 1 24 ? 7.643 41.647 39.941 1.00 17.77 28 LYS B C 1
ATOM 5966 O O . LYS B 1 24 ? 8.502 42.494 39.747 1.00 18.36 28 LYS B O 1
ATOM 5972 N N . GLN B 1 25 ? 7.908 40.443 40.453 1.00 16.66 29 GLN B N 1
ATOM 5973 C CA . GLN B 1 25 ? 9.210 40.098 40.960 1.00 16.62 29 GLN B CA 1
ATOM 5974 C C . GLN B 1 25 ? 10.238 39.771 39.879 1.00 15.58 29 GLN B C 1
ATOM 5975 O O . GLN B 1 25 ? 11.392 40.105 40.020 1.00 15.56 29 GLN B O 1
ATOM 5981 N N . ILE B 1 26 ? 9.809 39.099 38.815 1.00 14.96 30 ILE B N 1
ATOM 5982 C CA . ILE B 1 26 ? 10.739 38.712 37.775 1.00 13.88 30 ILE B CA 1
ATOM 5983 C C . ILE B 1 26 ? 10.321 39.317 36.483 1.00 15.50 30 ILE B C 1
ATOM 5984 O O . ILE B 1 26 ? 9.494 38.772 35.769 1.00 15.50 30 ILE B O 1
ATOM 5992 N N . ARG B 1 27 ? 10.894 40.477 36.186 1.00 15.51 31 ARG B N 1
ATOM 5993 C CA . ARG B 1 27 ? 10.568 41.173 34.956 1.00 16.39 31 ARG B CA 1
ATOM 5994 C C . ARG B 1 27 ? 11.622 40.984 33.888 1.00 15.68 31 ARG B C 1
ATOM 5995 O O . ARG B 1 27 ? 11.343 41.187 32.720 1.00 16.93 31 ARG B O 1
ATOM 6003 N N . HIS B 1 28 ? 12.812 40.574 34.304 1.00 15.20 32 HIS B N 1
ATOM 6004 C CA . HIS B 1 28 ? 13.962 40.411 33.427 1.00 14.44 32 HIS B CA 1
ATOM 6005 C C . HIS B 1 28 ? 14.812 39.237 33.901 1.00 14.31 32 HIS B C 1
ATOM 6006 O O . HIS B 1 28 ? 14.780 38.859 35.092 1.00 14.07 32 HIS B O 1
ATOM 6013 N N . LEU B 1 29 ? 15.602 38.712 32.968 1.00 13.63 33 LEU B N 1
ATOM 6014 C CA . LEU B 1 29 ? 16.490 37.584 33.174 1.00 13.71 33 LEU B CA 1
ATOM 6015 C C . LEU B 1 29 ? 17.888 37.994 32.740 1.00 13.87 33 LEU B C 1
ATOM 6016 O O . LEU B 1 29 ? 18.115 38.252 31.540 1.00 14.16 33 LEU B O 1
ATOM 6021 N N . HIS B 1 30 ? 18.787 38.070 33.718 1.00 12.58 34 HIS B N 1
ATOM 6022 C CA . HIS B 1 30 ? 20.174 38.512 33.533 1.00 12.47 34 HIS B CA 1
ATOM 6023 C C . HIS B 1 30 ? 21.118 37.335 33.629 1.00 12.22 34 HIS B C 1
ATOM 6024 O O . HIS B 1 30 ? 21.218 36.675 34.668 1.00 12.45 34 HIS B O 1
ATOM 6031 N N . VAL B 1 31 ? 21.837 37.104 32.542 1.00 12.89 35 VAL B N 1
ATOM 6032 C CA . VAL B 1 31 ? 22.784 36.003 32.450 1.00 12.26 35 VAL B CA 1
ATOM 6033 C C . VAL B 1 31 ? 24.067 36.494 31.771 1.00 13.54 35 VAL B C 1
ATOM 6034 O O . VAL B 1 31 ? 24.073 36.711 30.550 1.00 14.08 35 VAL B O 1
ATOM 6038 N N . ALA B 1 32 ? 25.139 36.643 32.541 1.00 13.72 36 ALA B N 1
ATOM 6039 C CA . ALA B 1 32 ? 26.402 37.120 32.008 1.00 15.00 36 ALA B CA 1
ATOM 6040 C C . ALA B 1 32 ? 27.212 36.033 31.357 1.00 15.49 36 ALA B C 1
ATOM 6041 O O . ALA B 1 32 ? 28.006 36.288 30.434 1.00 16.41 36 ALA B O 1
ATOM 6043 N N . GLY B 1 33 ? 27.049 34.803 31.832 1.00 15.00 37 GLY B N 1
ATOM 6044 C CA . GLY B 1 33 ? 27.883 33.716 31.339 1.00 14.94 37 GLY B CA 1
ATOM 6045 C C . GLY B 1 33 ? 27.434 33.183 29.992 1.00 14.28 37 GLY B C 1
ATOM 6046 O O . GLY B 1 33 ? 26.305 33.439 29.552 1.00 15.13 37 GLY B O 1
ATOM 6047 N N . ASP B 1 34 ? 28.289 32.386 29.358 1.00 14.59 38 ASP B N 1
ATOM 6048 C CA . ASP B 1 34 ? 27.954 31.857 28.045 1.00 15.72 38 ASP B CA 1
ATOM 6049 C C . ASP B 1 34 ? 28.558 30.470 27.778 1.00 14.72 38 ASP B C 1
ATOM 6050 O O . ASP B 1 34 ? 28.666 30.058 26.634 1.00 15.88 38 ASP B O 1
ATOM 6055 N N . SER B 1 35 ? 28.901 29.737 28.830 1.00 13.18 39 SER B N 1
ATOM 6056 C CA . SER B 1 35 ? 29.338 28.359 28.649 1.00 12.54 39 SER B CA 1
ATOM 6057 C C . SER B 1 35 ? 28.127 27.518 28.223 1.00 11.87 39 SER B C 1
ATOM 6058 O O . SER B 1 35 ? 26.985 27.913 28.426 1.00 11.50 39 SER B O 1
ATOM 6061 N N . PRO B 1 36 ? 28.365 26.333 27.668 1.00 12.52 40 PRO B N 1
ATOM 6062 C CA . PRO B 1 36 ? 27.233 25.469 27.306 1.00 12.08 40 PRO B CA 1
ATOM 6063 C C . PRO B 1 36 ? 26.226 25.212 28.455 1.00 11.09 40 PRO B C 1
ATOM 6064 O O . PRO B 1 36 ? 24.999 25.233 28.248 1.00 10.60 40 PRO B O 1
ATOM 6068 N N . THR B 1 37 ? 26.746 24.996 29.657 1.00 10.36 41 THR B N 1
ATOM 6069 C CA . THR B 1 37 ? 25.879 24.741 30.792 1.00 9.92 41 THR B CA 1
ATOM 6070 C C . THR B 1 37 ? 25.081 25.972 31.184 1.00 9.62 41 THR B C 1
ATOM 6071 O O . THR B 1 37 ? 23.892 25.886 31.455 1.00 10.31 41 THR B O 1
ATOM 6075 N N . ILE B 1 38 ? 25.737 27.131 31.238 1.00 10.20 42 ILE B N 1
ATOM 6076 C CA . ILE B 1 38 ? 24.998 28.353 31.564 1.00 10.16 42 ILE B CA 1
ATOM 6077 C C . ILE B 1 38 ? 23.948 28.616 30.469 1.00 9.51 42 ILE B C 1
ATOM 6078 O O . ILE B 1 38 ? 22.827 29.062 30.735 1.00 10.11 42 ILE B O 1
ATOM 6083 N N . ASN B 1 39 ? 24.335 28.390 29.211 1.00 10.90 43 ASN B N 1
ATOM 6084 C CA . ASN B 1 39 ? 23.396 28.574 28.114 1.00 10.71 43 ASN B CA 1
ATOM 6085 C C . ASN B 1 39 ? 22.173 27.672 28.293 1.00 9.92 43 ASN B C 1
ATOM 6086 O O . ASN B 1 39 ? 21.063 28.053 27.990 1.00 10.73 43 ASN B O 1
ATOM 6091 N N . ALA B 1 40 ? 22.387 26.460 28.791 1.00 9.29 44 ALA B N 1
ATOM 6092 C CA . ALA B 1 40 ? 21.295 25.525 28.975 1.00 9.14 44 ALA B CA 1
ATOM 6093 C C . ALA B 1 40 ? 20.399 26.011 30.103 1.00 8.91 44 ALA B C 1
ATOM 6094 O O . ALA B 1 40 ? 19.194 25.880 30.044 1.00 9.42 44 ALA B O 1
ATOM 6096 N N . ALA B 1 41 ? 20.988 26.563 31.151 1.00 9.02 45 ALA B N 1
ATOM 6097 C CA . ALA B 1 41 ? 20.226 27.126 32.241 1.00 9.05 45 ALA B CA 1
ATOM 6098 C C . ALA B 1 41 ? 19.415 28.315 31.763 1.00 8.97 45 ALA B C 1
ATOM 6099 O O . ALA B 1 41 ? 18.249 28.476 32.104 1.00 9.85 45 ALA B O 1
ATOM 6101 N N . ALA B 1 42 ? 20.069 29.186 30.998 1.00 8.55 46 ALA B N 1
ATOM 6102 C CA . ALA B 1 42 ? 19.392 30.338 30.475 1.00 9.28 46 ALA B CA 1
ATOM 6103 C C . ALA B 1 42 ? 18.220 29.953 29.588 1.00 9.68 46 ALA B C 1
ATOM 6104 O O . ALA B 1 42 ? 17.134 30.533 29.692 1.00 10.90 46 ALA B O 1
ATOM 6106 N N . ALA B 1 43 ? 18.422 28.943 28.733 1.00 9.83 47 ALA B N 1
ATOM 6107 C CA . ALA B 1 43 ? 17.365 28.455 27.850 1.00 9.97 47 ALA B CA 1
ATOM 6108 C C . ALA B 1 43 ? 16.191 27.913 28.671 1.00 9.13 47 ALA B C 1
ATOM 6109 O O . ALA B 1 43 ? 15.035 28.115 28.329 1.00 10.38 47 ALA B O 1
ATOM 6111 N N . GLU B 1 44 ? 16.500 27.194 29.732 1.00 8.84 48 GLU B N 1
ATOM 6112 C CA . GLU B 1 44 ? 15.438 26.622 30.557 1.00 8.97 48 GLU B CA 1
ATOM 6113 C C . GLU B 1 44 ? 14.630 27.704 31.250 1.00 8.70 48 GLU B C 1
ATOM 6114 O O . GLU B 1 44 ? 13.418 27.646 31.301 1.00 8.36 48 GLU B O 1
ATOM 6120 N N . LEU B 1 45 ? 15.349 28.687 31.782 1.00 8.48 49 LEU B N 1
ATOM 6121 C CA . LEU B 1 45 ? 14.684 29.793 32.456 1.00 9.36 49 LEU B CA 1
ATOM 6122 C C . LEU B 1 45 ? 13.880 30.631 31.474 1.00 9.85 49 LEU B C 1
ATOM 6123 O O . LEU B 1 45 ? 12.796 31.090 31.804 1.00 9.44 49 LEU B O 1
ATOM 6128 N N . GLN B 1 46 ? 14.379 30.833 30.265 1.00 9.93 50 GLN B N 1
ATOM 6129 C CA . GLN B 1 46 ? 13.643 31.605 29.276 1.00 10.88 50 GLN B CA 1
ATOM 6130 C C . GLN B 1 46 ? 12.323 30.901 28.977 1.00 10.89 50 GLN B C 1
ATOM 6131 O O . GLN B 1 46 ? 11.240 31.499 29.013 1.00 11.44 50 GLN B O 1
ATOM 6141 N N . ARG B 1 47 ? 12.389 29.617 28.668 1.00 10.66 51 ARG B N 1
ATOM 6142 C CA . ARG B 1 47 ? 11.156 28.907 28.329 1.00 10.31 51 ARG B CA 1
ATOM 6143 C C . ARG B 1 47 ? 10.245 28.750 29.545 1.00 10.40 51 ARG B C 1
ATOM 6144 O O . ARG B 1 47 ? 9.030 28.884 29.455 1.00 10.47 51 ARG B O 1
ATOM 6152 N N . GLY B 1 48 ? 10.837 28.478 30.686 1.00 9.59 52 GLY B N 1
ATOM 6153 C CA . GLY B 1 48 ? 10.096 28.227 31.894 1.00 10.28 52 GLY B CA 1
ATOM 6154 C C . GLY B 1 48 ? 9.393 29.467 32.406 1.00 10.64 52 GLY B C 1
ATOM 6155 O O . GLY B 1 48 ? 8.207 29.442 32.699 1.00 11.35 52 GLY B O 1
ATOM 6156 N N . LEU B 1 49 ? 10.148 30.539 32.580 1.00 11.19 53 LEU B N 1
ATOM 6157 C CA . LEU B 1 49 ? 9.559 31.790 33.058 1.00 10.58 53 LEU B CA 1
ATOM 6158 C C . LEU B 1 49 ? 8.557 32.345 32.067 1.00 12.27 53 LEU B C 1
ATOM 6159 O O . LEU B 1 49 ? 7.521 32.847 32.474 1.00 11.72 53 LEU B O 1
ATOM 6164 N N . SER B 1 50 ? 8.860 32.257 30.784 1.00 12.03 54 SER B N 1
ATOM 6165 C CA . SER B 1 50 ? 7.931 32.780 29.791 1.00 12.12 54 SER B CA 1
ATOM 6166 C C . SER B 1 50 ? 6.612 32.050 29.852 1.00 12.35 54 SER B C 1
ATOM 6167 O O . SER B 1 50 ? 5.537 32.646 29.743 1.00 13.51 54 SER B O 1
ATOM 6170 N N . GLY B 1 51 ? 6.662 30.740 30.041 1.00 10.99 55 GLY B N 1
ATOM 6171 C CA . GLY B 1 51 ? 5.460 29.944 30.093 1.00 11.09 55 GLY B CA 1
ATOM 6172 C C . GLY B 1 51 ? 4.672 30.179 31.373 1.00 11.34 55 GLY B C 1
ATOM 6173 O O . GLY B 1 51 ? 3.459 30.395 31.374 1.00 12.62 55 GLY B O 1
ATOM 6174 N N . LEU B 1 52 ? 5.351 30.065 32.497 1.00 10.51 56 LEU B N 1
ATOM 6175 C CA . LEU B 1 52 ? 4.727 30.221 33.796 1.00 11.34 56 LEU B CA 1
ATOM 6176 C C . LEU B 1 52 ? 4.172 31.621 34.064 1.00 12.82 56 LEU B C 1
ATOM 6177 O O . LEU B 1 52 ? 3.176 31.763 34.728 1.00 13.41 56 LEU B O 1
ATOM 6182 N N . LEU B 1 53 ? 4.871 32.650 33.599 1.00 13.43 57 LEU B N 1
ATOM 6183 C CA . LEU B 1 53 ? 4.472 34.030 33.862 1.00 14.45 57 LEU B CA 1
ATOM 6184 C C . LEU B 1 53 ? 3.684 34.623 32.737 1.00 16.15 57 LEU B C 1
ATOM 6185 O O . LEU B 1 53 ? 3.214 35.758 32.836 1.00 16.47 57 LEU B O 1
ATOM 6190 N N . ASN B 1 54 ? 3.499 33.858 31.670 1.00 16.27 58 ASN B N 1
ATOM 6191 C CA . ASN B 1 54 ? 2.696 34.282 30.523 1.00 18.57 58 ASN B CA 1
ATOM 6192 C C . ASN B 1 54 ? 3.144 35.595 29.936 1.00 19.30 58 ASN B C 1
ATOM 6193 O O . ASN B 1 54 ? 2.307 36.479 29.621 1.00 20.74 58 ASN B O 1
ATOM 6198 N N . LYS B 1 55 ? 4.447 35.723 29.764 1.00 19.74 59 LYS B N 1
ATOM 6199 C CA . LYS B 1 55 ? 5.026 36.874 29.082 1.00 20.98 59 LYS B CA 1
ATOM 6200 C C . LYS B 1 55 ? 6.436 36.594 28.654 1.00 20.42 59 LYS B C 1
ATOM 6201 O O . LYS B 1 55 ? 7.102 35.750 29.194 1.00 17.94 59 LYS B O 1
ATOM 6207 N N . PRO B 1 56 ? 6.889 37.286 27.626 1.00 20.33 60 PRO B N 1
ATOM 6208 C CA . PRO B 1 56 ? 8.189 36.967 27.042 1.00 20.61 60 PRO B CA 1
ATOM 6209 C C . PRO B 1 56 ? 9.326 37.392 27.929 1.00 20.77 60 PRO B C 1
ATOM 6210 O O . PRO B 1 56 ? 9.515 38.588 28.194 1.00 22.17 60 PRO B O 1
ATOM 6214 N N . ILE B 1 57 ? 10.069 36.416 28.445 1.00 18.93 61 ILE B N 1
ATOM 6215 C CA . ILE B 1 57 ? 11.204 36.721 29.276 1.00 19.29 61 ILE B CA 1
ATOM 6216 C C . ILE B 1 57 ? 12.408 36.167 28.504 1.00 18.58 61 ILE B C 1
ATOM 6217 O O . ILE B 1 57 ? 12.480 34.957 28.223 1.00 20.24 61 ILE B O 1
ATOM 6225 N N . VAL B 1 58 ? 13.363 37.025 28.160 1.00 17.99 62 VAL B N 1
ATOM 6226 C CA . VAL B 1 58 ? 14.510 36.661 27.345 1.00 17.10 62 VAL B CA 1
ATOM 6227 C C . VAL B 1 58 ? 15.788 36.873 28.118 1.00 16.60 62 VAL B C 1
ATOM 6228 O O . VAL B 1 58 ? 15.972 37.912 28.732 1.00 16.80 62 VAL B O 1
ATOM 6232 N N . ALA B 1 59 ? 16.675 35.890 28.121 1.00 15.54 63 ALA B N 1
ATOM 6233 C CA . ALA B 1 59 ? 17.933 36.013 28.792 1.00 16.72 63 ALA B CA 1
ATOM 6234 C C . ALA B 1 59 ? 18.773 37.053 28.078 1.00 17.28 63 ALA B C 1
ATOM 6235 O O . ALA B 1 59 ? 18.954 37.000 26.852 1.00 18.15 63 ALA B O 1
ATOM 6237 N N . ARG B 1 60 ? 19.328 37.962 28.862 1.00 17.55 64 ARG B N 1
ATOM 6238 C CA . ARG B 1 60 ? 20.169 39.016 28.320 1.00 17.44 64 ARG B CA 1
ATOM 6239 C C . ARG B 1 60 ? 21.349 39.310 29.197 1.00 17.12 64 ARG B C 1
ATOM 6240 O O . ARG B 1 60 ? 21.320 39.105 30.403 1.00 15.91 64 ARG B O 1
ATOM 6248 N N . ASP B 1 61 ? 22.405 39.788 28.565 1.00 18.56 65 ASP B N 1
ATOM 6249 C CA . ASP B 1 61 ? 23.601 40.227 29.223 1.00 19.77 65 ASP B CA 1
ATOM 6250 C C . ASP B 1 61 ? 23.635 41.720 28.975 1.00 21.35 65 ASP B C 1
ATOM 6251 O O . ASP B 1 61 ? 24.078 42.177 27.917 1.00 22.65 65 ASP B O 1
ATOM 6256 N N . GLU B 1 62 ? 23.094 42.474 29.907 1.00 21.24 66 GLU B N 1
ATOM 6257 C CA . GLU B 1 62 ? 22.954 43.917 29.748 1.00 21.43 66 GLU B CA 1
ATOM 6258 C C . GLU B 1 62 ? 23.006 44.544 31.111 1.00 21.36 66 GLU B C 1
ATOM 6259 O O . GLU B 1 62 ? 23.003 43.844 32.132 1.00 22.31 66 GLU B O 1
ATOM 6265 N N . LYS B 1 63 ? 23.063 45.869 31.151 1.00 21.10 67 LYS B N 1
ATOM 6266 C CA . LYS B 1 63 ? 23.050 46.585 32.415 1.00 20.25 67 LYS B CA 1
ATOM 6267 C C . LYS B 1 63 ? 21.848 46.113 33.254 1.00 18.29 67 LYS B C 1
ATOM 6268 O O . LYS B 1 63 ? 20.736 46.056 32.786 1.00 19.13 67 LYS B O 1
ATOM 6274 N N . LEU B 1 64 ? 22.110 45.805 34.501 1.00 17.71 68 LEU B N 1
ATOM 6275 C CA . LEU B 1 64 ? 21.089 45.280 35.407 1.00 16.44 68 LEU B CA 1
ATOM 6276 C C . LEU B 1 64 ? 19.845 46.180 35.500 1.00 16.90 68 LEU B C 1
ATOM 6277 O O . LEU B 1 64 ? 19.960 47.387 35.724 1.00 18.26 68 LEU B O 1
ATOM 6282 N N . LYS B 1 65 ? 18.680 45.575 35.337 1.00 16.36 69 LYS B N 1
ATOM 6283 C CA . LYS B 1 65 ? 17.397 46.264 35.494 1.00 15.62 69 LYS B CA 1
ATOM 6284 C C . LYS B 1 65 ? 16.766 45.882 36.818 1.00 16.16 69 LYS B C 1
ATOM 6285 O O . LYS B 1 65 ? 17.001 44.814 37.365 1.00 16.61 69 LYS B O 1
ATOM 6291 N N . ASP B 1 66 ? 15.936 46.761 37.354 1.00 15.32 70 ASP B N 1
ATOM 6292 C CA . ASP B 1 66 ? 15.211 46.484 38.576 1.00 14.77 70 ASP B CA 1
ATOM 6293 C C . ASP B 1 66 ? 14.266 45.287 38.328 1.00 14.53 70 ASP B C 1
ATOM 6294 O O . ASP B 1 66 ? 13.650 45.172 37.273 1.00 15.82 70 ASP B O 1
ATOM 6299 N N . TYR B 1 67 ? 14.162 44.420 39.327 1.00 14.86 71 TYR B N 1
ATOM 6300 C CA . TYR B 1 67 ? 13.285 43.228 39.297 1.00 14.57 71 TYR B CA 1
ATOM 6301 C C . TYR B 1 67 ? 13.731 42.201 38.254 1.00 14.61 71 TYR B C 1
ATOM 6302 O O . TYR B 1 67 ? 13.018 41.835 37.324 1.00 13.89 71 TYR B O 1
ATOM 6311 N N . SER B 1 68 ? 14.967 41.773 38.452 1.00 14.57 72 SER B N 1
ATOM 6312 C CA . SER B 1 68 ? 15.587 40.759 37.620 1.00 14.66 72 SER B CA 1
ATOM 6313 C C . SER B 1 68 ? 15.884 39.499 38.395 1.00 13.46 72 SER B C 1
ATOM 6314 O O . SER B 1 68 ? 16.111 39.506 39.593 1.00 14.12 72 SER B O 1
ATOM 6317 N N . LEU B 1 69 ? 15.902 38.400 37.651 1.00 13.20 73 LEU B N 1
ATOM 6318 C CA . LEU B 1 69 ? 16.489 37.164 38.112 1.00 12.22 73 LEU B CA 1
ATOM 6319 C C . LEU B 1 69 ? 17.900 37.187 37.545 1.00 11.91 73 LEU B C 1
ATOM 6320 O O . LEU B 1 69 ? 18.067 37.319 36.320 1.00 12.96 73 LEU B O 1
ATOM 6325 N N . VAL B 1 70 ? 18.903 37.027 38.405 1.00 10.95 74 VAL B N 1
ATOM 6326 C CA . VAL B 1 70 ? 20.291 37.117 38.009 1.00 11.63 74 VAL B CA 1
ATOM 6327 C C . VAL B 1 70 ? 20.952 35.774 38.363 1.00 11.58 74 VAL B C 1
ATOM 6328 O O . VAL B 1 70 ? 20.921 35.345 39.524 1.00 11.50 74 VAL B O 1
ATOM 6332 N N . ILE B 1 71 ? 21.567 35.147 37.366 1.00 11.53 75 ILE B N 1
ATOM 6333 C CA . ILE B 1 71 ? 22.173 33.841 37.577 1.00 10.45 75 ILE B CA 1
ATOM 6334 C C . ILE B 1 71 ? 23.639 33.847 37.248 1.00 10.68 75 ILE B C 1
ATOM 6335 O O . ILE B 1 71 ? 24.076 34.550 36.347 1.00 12.20 75 ILE B O 1
ATOM 6340 N N . GLY B 1 72 ? 24.417 33.079 38.010 1.00 11.64 76 GLY B N 1
ATOM 6341 C CA . GLY B 1 72 ? 25.817 32.886 37.710 1.00 10.77 76 GLY B CA 1
ATOM 6342 C C . GLY B 1 72 ? 26.672 32.436 38.857 1.00 11.57 76 GLY B C 1
ATOM 6343 O O . GLY B 1 72 ? 26.195 32.174 39.952 1.00 11.86 76 GLY B O 1
ATOM 6344 N N . THR B 1 73 ? 27.960 32.362 38.586 1.00 12.73 77 THR B N 1
ATOM 6345 C CA . THR B 1 73 ? 28.959 32.100 39.610 1.00 13.60 77 THR B CA 1
ATOM 6346 C C . THR B 1 73 ? 29.761 33.396 39.758 1.00 14.88 77 THR B C 1
ATOM 6347 O O . THR B 1 73 ? 29.728 34.252 38.869 1.00 15.42 77 THR B O 1
ATOM 6351 N N . PRO B 1 74 ? 30.498 33.540 40.851 1.00 15.65 78 PRO B N 1
ATOM 6352 C CA . PRO B 1 74 ? 31.381 34.725 40.958 1.00 17.08 78 PRO B CA 1
ATOM 6353 C C . PRO B 1 74 ? 32.357 34.787 39.805 1.00 18.30 78 PRO B C 1
ATOM 6354 O O . PRO B 1 74 ? 32.798 35.892 39.463 1.00 20.94 78 PRO B O 1
ATOM 6358 N N . ASP B 1 75 ? 32.700 33.663 39.198 1.00 18.46 79 ASP B N 1
ATOM 6359 C CA . ASP B 1 75 ? 33.631 33.678 38.091 1.00 18.95 79 ASP B CA 1
ATOM 6360 C C . ASP B 1 75 ? 33.028 34.174 36.794 1.00 18.17 79 ASP B C 1
ATOM 6361 O O . ASP B 1 75 ? 33.741 34.729 35.951 1.00 19.95 79 ASP B O 1
ATOM 6366 N N . ASN B 1 76 ? 31.729 34.004 36.581 1.00 16.00 80 ASN B N 1
ATOM 6367 C CA . ASN B 1 76 ? 31.194 34.383 35.300 1.00 15.85 80 ASN B CA 1
ATOM 6368 C C . ASN B 1 76 ? 30.175 35.512 35.358 1.00 15.57 80 ASN B C 1
ATOM 6369 O O . ASN B 1 76 ? 29.713 35.965 34.308 1.00 17.42 80 ASN B O 1
ATOM 6374 N N . SER B 1 77 ? 29.870 35.976 36.561 1.00 15.99 81 SER B N 1
ATOM 6375 C CA . SER B 1 77 ? 28.915 37.067 36.713 1.00 17.49 81 SER B CA 1
ATOM 6376 C C . SER B 1 77 ? 29.420 38.077 37.747 1.00 17.67 81 SER B C 1
ATOM 6377 O O . SER B 1 77 ? 29.384 37.827 38.926 1.00 17.57 81 SER B O 1
ATOM 6380 N N . PRO B 1 78 ? 29.971 39.201 37.296 1.00 19.13 82 PRO B N 1
ATOM 6381 C CA . PRO B 1 78 ? 30.410 40.247 38.225 1.00 19.61 82 PRO B CA 1
ATOM 6382 C C . PRO B 1 78 ? 29.351 40.710 39.210 1.00 19.65 82 PRO B C 1
ATOM 6383 O O . PRO B 1 78 ? 29.705 41.118 40.320 1.00 20.48 82 PRO B O 1
ATOM 6387 N N . LEU B 1 79 ? 28.085 40.660 38.813 1.00 18.91 83 LEU B N 1
ATOM 6388 C CA . LEU B 1 79 ? 27.008 41.011 39.726 1.00 18.78 83 LEU B CA 1
ATOM 6389 C C . LEU B 1 79 ? 26.942 40.065 40.893 1.00 18.55 83 LEU B C 1
ATOM 6390 O O . LEU B 1 79 ? 26.775 40.471 42.034 1.00 19.07 83 LEU B O 1
ATOM 6395 N N . ILE B 1 80 ? 27.077 38.774 40.612 1.00 19.11 84 ILE B N 1
ATOM 6396 C CA . ILE B 1 80 ? 27.047 37.786 41.672 1.00 19.54 84 ILE B CA 1
ATOM 6397 C C . ILE B 1 80 ? 28.279 37.975 42.541 1.00 19.05 84 ILE B C 1
ATOM 6398 O O . ILE B 1 80 ? 28.200 37.930 43.750 1.00 19.07 84 ILE B O 1
ATOM 6403 N N . ALA B 1 81 ? 29.417 38.213 41.903 1.00 19.39 85 ALA B N 1
ATOM 6404 C CA . ALA B 1 81 ? 30.664 38.421 42.634 1.00 20.17 85 ALA B CA 1
ATOM 6405 C C . ALA B 1 81 ? 30.557 39.611 43.616 1.00 20.96 85 ALA B C 1
ATOM 6406 O O . ALA B 1 81 ? 31.034 39.559 44.757 1.00 20.36 85 ALA B O 1
ATOM 6408 N N . SER B 1 82 ? 29.856 40.641 43.174 1.00 22.45 86 SER B N 1
ATOM 6409 C CA . SER B 1 82 ? 29.733 41.874 43.965 1.00 22.86 86 SER B CA 1
ATOM 6410 C C . SER B 1 82 ? 29.032 41.664 45.288 1.00 23.51 86 SER B C 1
ATOM 6411 O O . SER B 1 82 ? 29.193 42.458 46.234 1.00 23.90 86 SER B O 1
ATOM 6414 N N . LEU B 1 83 ? 28.271 40.581 45.394 1.00 23.28 87 LEU B N 1
ATOM 6415 C CA . LEU B 1 83 ? 27.561 40.320 46.625 1.00 23.33 87 LEU B CA 1
ATOM 6416 C C . LEU B 1 83 ? 28.463 39.762 47.720 1.00 23.39 87 LEU B C 1
ATOM 6417 O O . LEU B 1 83 ? 28.026 39.605 48.852 1.00 23.77 87 LEU B O 1
ATOM 6422 N N . ASN B 1 84 ? 29.699 39.424 47.380 1.00 23.84 88 ASN B N 1
ATOM 6423 C CA . ASN B 1 84 ? 30.642 38.879 48.346 1.00 25.10 88 ASN B CA 1
ATOM 6424 C C . ASN B 1 84 ? 30.052 37.796 49.228 1.00 25.38 88 ASN B C 1
ATOM 6425 O O . ASN B 1 84 ? 30.070 37.859 50.444 1.00 25.07 88 ASN B O 1
ATOM 6430 N N . LEU B 1 85 ? 29.570 36.739 48.600 1.00 25.74 89 LEU B N 1
ATOM 6431 C CA . LEU B 1 85 ? 28.875 35.724 49.366 1.00 26.26 89 LEU B CA 1
ATOM 6432 C C . LEU B 1 85 ? 29.766 34.911 50.345 1.00 27.08 89 LEU B C 1
ATOM 6433 O O . LEU B 1 85 ? 29.280 34.445 51.393 1.00 28.35 89 LEU B O 1
ATOM 6438 N N . GLY B 1 86 ? 31.054 34.772 50.028 1.00 27.33 90 GLY B N 1
ATOM 6439 C CA . GLY B 1 86 ? 32.027 34.107 50.907 1.00 27.33 90 GLY B CA 1
ATOM 6440 C C . GLY B 1 86 ? 31.708 32.707 51.385 1.00 27.61 90 GLY B C 1
ATOM 6441 O O . GLY B 1 86 ? 31.492 31.804 50.578 1.00 26.78 90 GLY B O 1
ATOM 6442 N N . GLU B 1 87 ? 31.730 32.523 52.702 1.00 27.99 91 GLU B N 1
ATOM 6443 C CA . GLU B 1 87 ? 31.428 31.231 53.337 1.00 28.51 91 GLU B CA 1
ATOM 6444 C C . GLU B 1 87 ? 30.091 30.702 52.905 1.00 26.85 91 GLU B C 1
ATOM 6445 O O . GLU B 1 87 ? 29.819 29.479 52.972 1.00 27.85 91 GLU B O 1
ATOM 6451 N N . ARG B 1 88 ? 29.212 31.624 52.525 1.00 25.40 92 ARG B N 1
ATOM 6452 C CA . ARG B 1 88 ? 27.886 31.241 52.115 1.00 24.38 92 ARG B CA 1
ATOM 6453 C C . ARG B 1 88 ? 28.013 30.353 50.893 1.00 22.27 92 ARG B C 1
ATOM 6454 O O . ARG B 1 88 ? 27.312 29.361 50.796 1.00 24.19 92 ARG B O 1
ATOM 6462 N N . LEU B 1 89 ? 28.906 30.695 49.974 1.00 19.63 93 LEU B N 1
ATOM 6463 C CA . LEU B 1 89 ? 29.092 29.875 48.793 1.00 19.24 93 LEU B CA 1
ATOM 6464 C C . LEU B 1 89 ? 29.976 28.693 49.060 1.00 17.91 93 LEU B C 1
ATOM 6465 O O . LEU B 1 89 ? 29.815 27.648 48.436 1.00 16.61 93 LEU B O 1
ATOM 6470 N N . GLN B 1 90 ? 30.916 28.820 49.984 1.00 17.35 94 GLN B N 1
ATOM 6471 C CA . GLN B 1 90 ? 31.839 27.714 50.255 1.00 17.67 94 GLN B CA 1
ATOM 6472 C C . GLN B 1 90 ? 31.131 26.421 50.642 1.00 17.74 94 GLN B C 1
ATOM 6473 O O . GLN B 1 90 ? 31.505 25.336 50.193 1.00 18.40 94 GLN B O 1
ATOM 6479 N N . ALA B 1 91 ? 30.080 26.536 51.427 1.00 18.95 95 ALA B N 1
ATOM 6480 C CA . ALA B 1 91 ? 29.322 25.375 51.885 1.00 20.28 95 ALA B CA 1
ATOM 6481 C C . ALA B 1 91 ? 28.586 24.657 50.757 1.00 19.91 95 ALA B C 1
ATOM 6482 O O . ALA B 1 91 ? 28.088 23.549 50.941 1.00 21.20 95 ALA B O 1
ATOM 6484 N N . LEU B 1 92 ? 28.480 25.291 49.608 1.00 18.09 96 LEU B N 1
ATOM 6485 C CA . LEU B 1 92 ? 27.681 24.720 48.498 1.00 17.28 96 LEU B CA 1
ATOM 6486 C C . LEU B 1 92 ? 28.489 23.721 47.689 1.00 16.17 96 LEU B C 1
ATOM 6487 O O . LEU B 1 92 ? 27.951 22.946 46.920 1.00 15.13 96 LEU B O 1
ATOM 6492 N N . GLY B 1 93 ? 29.797 23.762 47.797 1.00 14.75 97 GLY B N 1
ATOM 6493 C CA . GLY B 1 93 ? 30.643 22.870 47.053 1.00 15.04 97 GLY B CA 1
ATOM 6494 C C . GLY B 1 93 ? 30.488 22.948 45.559 1.00 14.25 97 GLY B C 1
ATOM 6495 O O . GLY B 1 93 ? 30.162 24.010 44.991 1.00 14.56 97 GLY B O 1
ATOM 6496 N N . ALA B 1 94 ? 30.733 21.815 44.895 1.00 14.30 98 ALA B N 1
ATOM 6497 C CA . ALA B 1 94 ? 30.807 21.764 43.458 1.00 13.20 98 ALA B CA 1
ATOM 6498 C C . ALA B 1 94 ? 29.502 21.727 42.701 1.00 11.74 98 ALA B C 1
ATOM 6499 O O . ALA B 1 94 ? 29.491 21.927 41.470 1.00 13.37 98 ALA B O 1
ATOM 6501 N N . GLU B 1 95 ? 28.431 21.375 43.397 1.00 10.86 99 GLU B N 1
ATOM 6502 C CA . GLU B 1 95 ? 27.139 21.224 42.738 1.00 10.41 99 GLU B CA 1
ATOM 6503 C C . GLU B 1 95 ? 25.979 21.972 43.392 1.00 9.90 99 GLU B C 1
ATOM 6504 O O . GLU B 1 95 ? 24.874 21.957 42.847 1.00 9.94 99 GLU B O 1
ATOM 6510 N N . GLY B 1 96 ? 26.197 22.604 44.559 1.00 9.40 100 GLY B N 1
ATOM 6511 C CA . GLY B 1 96 ? 25.169 23.314 45.265 1.00 9.40 100 GLY B CA 1
ATOM 6512 C C . GLY B 1 96 ? 24.929 24.721 44.760 1.00 9.14 100 GLY B C 1
ATOM 6513 O O . GLY B 1 96 ? 25.651 25.230 43.894 1.00 10.62 100 GLY B O 1
ATOM 6514 N N . TYR B 1 97 ? 23.879 25.326 45.301 1.00 9.46 101 TYR B N 1
ATOM 6515 C CA . TYR B 1 97 ? 23.493 26.664 44.890 1.00 10.41 101 TYR B CA 1
ATOM 6516 C C . TYR B 1 97 ? 22.767 27.387 46.019 1.00 10.84 101 TYR B C 1
ATOM 6517 O O . TYR B 1 97 ? 22.285 26.784 46.969 1.00 9.92 101 TYR B O 1
ATOM 6526 N N . LEU B 1 98 ? 22.651 28.709 45.851 1.00 11.38 102 LEU B N 1
ATOM 6527 C CA . LEU B 1 98 ? 21.951 29.618 46.736 1.00 12.88 102 LEU B CA 1
ATOM 6528 C C . LEU B 1 98 ? 20.903 30.357 45.906 1.00 11.85 102 LEU B C 1
ATOM 6529 O O . LEU B 1 98 ? 21.199 30.854 44.822 1.00 11.92 102 LEU B O 1
ATOM 6534 N N . LEU B 1 99 ? 19.677 30.392 46.405 1.00 12.51 103 LEU B N 1
ATOM 6535 C CA . LEU B 1 99 ? 18.568 31.149 45.821 1.00 12.07 103 LEU B CA 1
ATOM 6536 C C . LEU B 1 99 ? 18.204 32.219 46.816 1.00 12.32 103 LEU B C 1
ATOM 6537 O O . LEU B 1 99 ? 17.943 31.914 47.959 1.00 12.82 103 LEU B O 1
ATOM 6542 N N . GLU B 1 100 ? 18.239 33.478 46.403 1.00 12.46 104 GLU B N 1
ATOM 6543 C CA . GLU B 1 100 ? 18.005 34.538 47.381 1.00 13.50 104 GLU B CA 1
ATOM 6544 C C . GLU B 1 100 ? 17.431 35.804 46.773 1.00 13.39 104 GLU B C 1
ATOM 6545 O O . GLU B 1 100 ? 17.907 36.276 45.750 1.00 13.87 104 GLU B O 1
ATOM 6551 N N . GLN B 1 101 ? 16.394 36.340 47.420 1.00 14.16 105 GLN B N 1
ATOM 6552 C CA . GLN B 1 101 ? 15.911 37.676 47.104 1.00 13.51 105 GLN B CA 1
ATOM 6553 C C . GLN B 1 101 ? 16.786 38.688 47.817 1.00 14.43 105 GLN B C 1
ATOM 6554 O O . GLN B 1 101 ? 16.988 38.641 49.028 1.00 15.63 105 GLN B O 1
ATOM 6560 N N . THR B 1 102 ? 17.335 39.615 47.054 1.00 14.86 106 THR B N 1
ATOM 6561 C CA . THR B 1 102 ? 18.272 40.567 47.629 1.00 16.13 106 THR B CA 1
ATOM 6562 C C . THR B 1 102 ? 18.322 41.810 46.771 1.00 15.57 106 THR B C 1
ATOM 6563 O O . THR B 1 102 ? 17.425 42.055 45.984 1.00 14.57 106 THR B O 1
ATOM 6567 N N . ARG B 1 103 ? 19.385 42.581 46.942 1.00 16.65 107 ARG B N 1
ATOM 6568 C CA . ARG B 1 103 ? 19.572 43.821 46.188 1.00 17.58 107 ARG B CA 1
ATOM 6569 C C . ARG B 1 103 ? 20.978 43.929 45.650 1.00 18.76 107 ARG B C 1
ATOM 6570 O O . ARG B 1 103 ? 21.925 43.564 46.321 1.00 17.74 107 ARG B O 1
ATOM 6578 N N . ILE B 1 104 ? 21.105 44.491 44.445 1.00 20.55 108 ILE B N 1
ATOM 6579 C CA . ILE B 1 104 ? 22.406 44.765 43.829 1.00 22.67 108 ILE B CA 1
ATOM 6580 C C . ILE B 1 104 ? 22.330 46.216 43.323 1.00 24.20 108 ILE B C 1
ATOM 6581 O O . ILE B 1 104 ? 21.491 46.532 42.498 1.00 23.17 108 ILE B O 1
ATOM 6586 N N . ASN B 1 105 ? 23.207 47.080 43.843 1.00 26.29 109 ASN B N 1
ATOM 6587 C CA . ASN B 1 105 ? 23.174 48.530 43.575 1.00 27.62 109 ASN B CA 1
ATOM 6588 C C . ASN B 1 105 ? 21.755 49.063 43.494 1.00 26.58 109 ASN B C 1
ATOM 6589 O O . ASN B 1 105 ? 21.356 49.711 42.512 1.00 26.85 109 ASN B O 1
ATOM 6594 N N . LYS B 1 106 ? 20.982 48.749 44.529 1.00 25.23 110 LYS B N 1
ATOM 6595 C CA . LYS B 1 106 ? 19.664 49.304 44.718 1.00 24.88 110 LYS B CA 1
ATOM 6596 C C . LYS B 1 106 ? 18.589 48.631 43.835 1.00 22.83 110 LYS B C 1
ATOM 6597 O O . LYS B 1 106 ? 17.385 48.820 44.026 1.00 23.03 110 LYS B O 1
ATOM 6603 N N . ARG B 1 107 ? 19.010 47.771 42.918 1.00 20.07 111 ARG B N 1
ATOM 6604 C CA . ARG B 1 107 ? 18.038 47.058 42.098 1.00 18.75 111 ARG B CA 1
ATOM 6605 C C . ARG B 1 107 ? 17.528 45.836 42.877 1.00 17.16 111 ARG B C 1
ATOM 6606 O O . ARG B 1 107 ? 18.286 45.208 43.583 1.00 17.99 111 ARG B O 1
ATOM 6614 N N . HIS B 1 108 ? 16.233 45.557 42.772 1.00 15.75 112 HIS B N 1
ATOM 6615 C CA . HIS B 1 108 ? 15.645 44.372 43.367 1.00 15.30 112 HIS B CA 1
ATOM 6616 C C . HIS B 1 108 ? 15.991 43.170 42.475 1.00 14.94 112 HIS B C 1
ATOM 6617 O O . HIS B 1 108 ? 15.781 43.204 41.262 1.00 14.46 112 HIS B O 1
ATOM 6624 N N . VAL B 1 109 ? 16.525 42.119 43.081 1.00 14.04 113 VAL B N 1
ATOM 6625 C CA . VAL B 1 109 ? 16.857 40.930 42.299 1.00 13.48 113 VAL B CA 1
ATOM 6626 C C . VAL B 1 109 ? 16.543 39.683 43.089 1.00 13.55 113 VAL B C 1
ATOM 6627 O O . VAL B 1 109 ? 16.431 39.710 44.332 1.00 13.27 113 VAL B O 1
ATOM 6631 N N . VAL B 1 110 ? 16.463 38.583 42.350 1.00 12.62 114 VAL B N 1
ATOM 6632 C CA . VAL B 1 110 ? 16.509 37.242 42.926 1.00 12.94 114 VAL B CA 1
ATOM 6633 C C . VAL B 1 110 ? 17.699 36.617 42.226 1.00 12.51 114 VAL B C 1
ATOM 6634 O O . VAL B 1 110 ? 17.814 36.717 41.023 1.00 13.05 114 VAL B O 1
ATOM 6638 N N . ILE B 1 111 ? 18.581 36.029 43.014 1.00 12.44 115 ILE B N 1
ATOM 6639 C CA . ILE B 1 111 ? 19.808 35.427 42.504 1.00 12.24 115 ILE B CA 1
ATOM 6640 C C . ILE B 1 111 ? 19.751 33.908 42.547 1.00 11.83 115 ILE B C 1
ATOM 6641 O O . ILE B 1 111 ? 19.068 33.300 43.407 1.00 12.14 115 ILE B O 1
ATOM 6646 N N . VAL B 1 112 ? 20.360 33.322 41.541 1.00 11.55 116 VAL B N 1
ATOM 6647 C CA . VAL B 1 112 ? 20.693 31.894 41.511 1.00 11.10 116 VAL B CA 1
ATOM 6648 C C . VAL B 1 112 ? 22.217 31.882 41.441 1.00 10.52 116 VAL B C 1
ATOM 6649 O O . VAL B 1 112 ? 22.779 32.193 40.383 1.00 11.38 116 VAL B O 1
ATOM 6653 N N . ALA B 1 113 ? 22.877 31.582 42.559 1.00 9.89 117 ALA B N 1
ATOM 6654 C CA . ALA B 1 113 ? 24.310 31.668 42.643 1.00 10.51 117 ALA B CA 1
ATOM 6655 C C . ALA B 1 113 ? 24.898 30.310 42.994 1.00 10.58 117 ALA B C 1
ATOM 6656 O O . ALA B 1 113 ? 24.331 29.548 43.776 1.00 11.38 117 ALA B O 1
ATOM 6658 N N . ALA B 1 114 ? 26.066 30.032 42.467 1.00 10.02 118 ALA B N 1
ATOM 6659 C CA . ALA B 1 114 ? 26.734 28.768 42.723 1.00 10.30 118 ALA B CA 1
ATOM 6660 C C . ALA B 1 114 ? 28.241 28.926 42.500 1.00 11.24 118 ALA B C 1
ATOM 6661 O O . ALA B 1 114 ? 28.715 29.945 41.973 1.00 12.42 118 ALA B O 1
ATOM 6663 N N . ASN B 1 115 ? 29.019 27.914 42.877 1.00 11.17 119 ASN B N 1
ATOM 6664 C CA . ASN B 1 115 ? 30.443 27.937 42.572 1.00 12.12 119 ASN B CA 1
ATOM 6665 C C . ASN B 1 115 ? 30.706 27.446 41.165 1.00 12.07 119 ASN B C 1
ATOM 6666 O O . ASN B 1 115 ? 31.689 27.851 40.534 1.00 14.71 119 ASN B O 1
ATOM 6671 N N . SER B 1 116 ? 29.847 26.543 40.672 1.00 11.28 120 SER B N 1
ATOM 6672 C CA . SER B 1 116 ? 30.009 25.931 39.347 1.00 10.70 120 SER B CA 1
ATOM 6673 C C . SER B 1 116 ? 28.834 26.223 38.419 1.00 10.20 120 SER B C 1
ATOM 6674 O O . SER B 1 116 ? 27.730 26.520 38.878 1.00 10.19 120 SER B O 1
ATOM 6677 N N . ASP B 1 117 ? 29.058 26.087 37.117 1.00 10.10 121 ASP B N 1
ATOM 6678 C CA . ASP B 1 117 ? 27.968 26.268 36.180 1.00 10.59 121 ASP B CA 1
ATOM 6679 C C . ASP B 1 117 ? 26.864 25.224 36.404 1.00 10.13 121 ASP B C 1
ATOM 6680 O O . ASP B 1 117 ? 25.676 25.537 36.285 1.00 9.54 121 ASP B O 1
ATOM 6685 N N . VAL B 1 118 ? 27.224 23.989 36.735 1.00 9.98 122 VAL B N 1
ATOM 6686 C CA . VAL B 1 118 ? 26.174 22.977 36.948 1.00 9.66 122 VAL B CA 1
ATOM 6687 C C . VAL B 1 118 ? 25.317 23.303 38.175 1.00 9.50 122 VAL B C 1
ATOM 6688 O O . VAL B 1 118 ? 24.097 23.078 38.198 1.00 9.09 122 VAL B O 1
ATOM 6692 N N . GLY B 1 119 ? 25.944 23.896 39.186 1.00 9.66 123 GLY B N 1
ATOM 6693 C CA . GLY B 1 119 ? 25.234 24.370 40.344 1.00 9.82 123 GLY B CA 1
ATOM 6694 C C . GLY B 1 119 ? 24.211 25.430 39.957 1.00 8.46 123 GLY B C 1
ATOM 6695 O O . GLY B 1 119 ? 23.071 25.427 40.433 1.00 9.10 123 GLY B O 1
ATOM 6696 N N . VAL B 1 120 ? 24.574 26.325 39.038 1.00 9.59 124 VAL B N 1
ATOM 6697 C CA . VAL B 1 120 ? 23.629 27.306 38.523 1.00 9.14 124 VAL B CA 1
ATOM 6698 C C . VAL B 1 120 ? 22.462 26.602 37.793 1.00 8.35 124 VAL B C 1
ATOM 6699 O O . VAL B 1 120 ? 21.314 26.983 37.942 1.00 8.87 124 VAL B O 1
ATOM 6703 N N . LEU B 1 121 ? 22.770 25.571 37.017 1.00 8.08 125 LEU B N 1
ATOM 6704 C CA . LEU B 1 121 ? 21.748 24.811 36.318 1.00 8.22 125 LEU B CA 1
ATOM 6705 C C . LEU B 1 121 ? 20.761 24.200 37.319 1.00 7.83 125 LEU B C 1
ATOM 6706 O O . LEU B 1 121 ? 19.537 24.334 37.208 1.00 8.34 125 LEU B O 1
ATOM 6711 N N . TYR B 1 122 ? 21.314 23.517 38.329 1.00 7.85 126 TYR B N 1
ATOM 6712 C CA . TYR B 1 122 ? 20.450 22.896 39.333 1.00 8.15 126 TYR B CA 1
ATOM 6713 C C . TYR B 1 122 ? 19.608 23.917 40.063 1.00 8.13 126 TYR B C 1
ATOM 6714 O O . TYR B 1 122 ? 18.445 23.705 40.333 1.00 8.66 126 TYR B O 1
ATOM 6723 N N . GLY B 1 123 ? 20.224 25.026 40.423 1.00 7.98 127 GLY B N 1
ATOM 6724 C CA . GLY B 1 123 ? 19.524 26.105 41.107 1.00 8.27 127 GLY B CA 1
ATOM 6725 C C . GLY B 1 123 ? 18.410 26.694 40.248 1.00 8.25 127 GLY B C 1
ATOM 6726 O O . GLY B 1 123 ? 17.370 27.084 40.748 1.00 8.68 127 GLY B O 1
ATOM 6727 N N . SER B 1 124 ? 18.660 26.771 38.941 1.00 7.37 128 SER B N 1
ATOM 6728 C CA . SER B 1 124 ? 17.701 27.316 37.999 1.00 7.74 128 SER B CA 1
ATOM 6729 C C . SER B 1 124 ? 16.481 26.406 37.955 1.00 7.47 128 SER B C 1
ATOM 6730 O O . SER B 1 124 ? 15.315 26.893 37.928 1.00 8.59 128 SER B O 1
ATOM 6733 N N . PHE B 1 125 ? 16.705 25.088 37.928 1.00 8.24 129 PHE B N 1
ATOM 6734 C CA . PHE B 1 125 ? 15.580 24.195 37.976 1.00 7.62 129 PHE B CA 1
ATOM 6735 C C . PHE B 1 125 ? 14.818 24.309 39.310 1.00 7.89 129 PHE B C 1
ATOM 6736 O O . PHE B 1 125 ? 13.577 24.230 39.348 1.00 8.38 129 PHE B O 1
ATOM 6744 N N . HIS B 1 126 ? 15.517 24.479 40.440 1.00 7.89 130 HIS B N 1
ATOM 6745 C CA . HIS B 1 126 ? 14.815 24.666 41.707 1.00 8.70 130 HIS B CA 1
ATOM 6746 C C . HIS B 1 126 ? 13.993 25.968 41.684 1.00 8.52 130 HIS B C 1
ATOM 6747 O O . HIS B 1 126 ? 12.836 25.995 42.103 1.00 9.71 130 HIS B O 1
ATOM 6754 N N . LEU B 1 127 ? 14.573 27.047 41.139 1.00 9.56 131 LEU B N 1
ATOM 6755 C CA . LEU B 1 127 ? 13.820 28.293 41.062 1.00 9.95 131 LEU B CA 1
ATOM 6756 C C . LEU B 1 127 ? 12.515 28.087 40.297 1.00 8.95 131 LEU B C 1
ATOM 6757 O O . LEU B 1 127 ? 11.426 28.490 40.716 1.00 9.51 131 LEU B O 1
ATOM 6762 N N . LEU B 1 128 ? 12.611 27.415 39.154 1.00 8.51 132 LEU B N 1
ATOM 6763 C CA . LEU B 1 128 ? 11.418 27.141 38.382 1.00 8.72 132 LEU B CA 1
ATOM 6764 C C . LEU B 1 128 ? 10.426 26.283 39.192 1.00 8.03 132 LEU B C 1
ATOM 6765 O O . LEU B 1 128 ? 9.235 26.499 39.180 1.00 9.42 132 LEU B O 1
ATOM 6770 N N . ARG B 1 129 ? 10.939 25.280 39.879 1.00 8.45 133 ARG B N 1
ATOM 6771 C CA . ARG B 1 129 ? 10.115 24.427 40.702 1.00 8.98 133 ARG B CA 1
ATOM 6772 C C . ARG B 1 129 ? 9.365 25.198 41.777 1.00 8.66 133 ARG B C 1
ATOM 6773 O O . ARG B 1 129 ? 8.204 24.887 42.064 1.00 8.44 133 ARG B O 1
ATOM 6781 N N . LEU B 1 130 ? 10.002 26.206 42.360 1.00 9.18 134 LEU B N 1
ATOM 6782 C CA . LEU B 1 130 ? 9.323 27.018 43.360 1.00 10.10 134 LEU B CA 1
ATOM 6783 C C . LEU B 1 130 ? 8.120 27.677 42.737 1.00 9.64 134 LEU B C 1
ATOM 6784 O O . LEU B 1 130 ? 7.002 27.671 43.322 1.00 10.46 134 LEU B O 1
ATOM 6789 N N . ILE B 1 131 ? 8.288 28.223 41.534 1.00 9.39 135 ILE B N 1
ATOM 6790 C CA . ILE B 1 131 ? 7.130 28.852 40.842 1.00 9.46 135 ILE B CA 1
ATOM 6791 C C . ILE B 1 131 ? 6.092 27.818 40.435 1.00 9.73 135 ILE B C 1
ATOM 6792 O O . ILE B 1 131 ? 4.891 28.013 40.629 1.00 9.21 135 ILE B O 1
ATOM 6797 N N . GLN B 1 132 ? 6.535 26.692 39.867 1.00 8.94 136 GLN B N 1
ATOM 6798 C CA . GLN B 1 132 ? 5.608 25.657 39.434 1.00 8.84 136 GLN B CA 1
ATOM 6799 C C . GLN B 1 132 ? 4.735 25.114 40.572 1.00 9.06 136 GLN B C 1
ATOM 6800 O O . GLN B 1 132 ? 3.623 24.659 40.345 1.00 9.65 136 GLN B O 1
ATOM 6806 N N . THR B 1 133 ? 5.279 25.118 41.777 1.00 9.15 137 THR B N 1
ATOM 6807 C CA . THR B 1 133 ? 4.576 24.606 42.965 1.00 9.54 137 THR B CA 1
ATOM 6808 C C . THR B 1 133 ? 3.942 25.721 43.796 1.00 11.23 137 THR B C 1
ATOM 6809 O O . THR B 1 133 ? 3.566 25.517 44.949 1.00 11.68 137 THR B O 1
ATOM 6813 N N . GLN B 1 134 ? 3.903 26.910 43.217 1.00 10.94 138 GLN B N 1
ATOM 6814 C CA . GLN B 1 134 ? 3.253 28.059 43.822 1.00 11.77 138 GLN B CA 1
ATOM 6815 C C . GLN B 1 134 ? 3.824 28.462 45.190 1.00 12.46 138 GLN B C 1
ATOM 6816 O O . GLN B 1 134 ? 3.045 28.821 46.104 1.00 15.43 138 GLN B O 1
ATOM 6822 N N . HIS B 1 135 ? 5.157 28.439 45.331 1.00 12.66 139 HIS B N 1
ATOM 6823 C CA . HIS B 1 135 ? 5.832 28.935 46.527 1.00 13.56 139 HIS B CA 1
ATOM 6824 C C . HIS B 1 135 ? 6.176 30.414 46.344 1.00 15.36 139 HIS B C 1
ATOM 6825 O O . HIS B 1 135 ? 6.512 30.869 45.265 1.00 15.81 139 HIS B O 1
ATOM 6832 N N . ALA B 1 136 ? 6.127 31.159 47.433 1.00 16.08 140 ALA B N 1
ATOM 6833 C CA . ALA B 1 136 ? 6.389 32.572 47.382 1.00 16.51 140 ALA B CA 1
ATOM 6834 C C . ALA B 1 136 ? 7.869 32.852 47.226 1.00 16.42 140 ALA B C 1
ATOM 6835 O O . ALA B 1 136 ? 8.701 32.152 47.783 1.00 17.54 140 ALA B O 1
ATOM 6837 N N . LEU B 1 137 ? 8.202 33.902 46.483 1.00 16.73 141 LEU B N 1
ATOM 6838 C CA . LEU B 1 137 ? 9.586 34.314 46.334 1.00 16.96 141 LEU B CA 1
ATOM 6839 C C . LEU B 1 137 ? 9.955 35.429 47.307 1.00 16.70 141 LEU B C 1
ATOM 6840 O O . LEU B 1 137 ? 11.143 35.703 47.508 1.00 16.04 141 LEU B O 1
ATOM 6845 N N . GLU B 1 138 ? 8.949 36.053 47.916 1.00 17.05 142 GLU B N 1
ATOM 6846 C CA . GLU B 1 138 ? 9.248 37.150 48.829 1.00 17.95 142 GLU B CA 1
ATOM 6847 C C . GLU B 1 138 ? 10.097 36.589 49.999 1.00 17.13 142 GLU B C 1
ATOM 6848 O O . GLU B 1 138 ? 9.756 35.558 50.610 1.00 18.17 142 GLU B O 1
ATOM 6854 N N . LYS B 1 139 ? 11.230 37.222 50.264 1.00 16.97 143 LYS B N 1
ATOM 6855 C CA . LYS B 1 139 ? 12.116 36.857 51.356 1.00 17.73 143 LYS B CA 1
ATOM 6856 C C . LYS B 1 139 ? 12.834 35.530 51.119 1.00 16.78 143 LYS B C 1
ATOM 6857 O O . LYS B 1 139 ? 13.386 34.930 52.016 1.00 16.76 143 LYS B O 1
ATOM 6863 N N . LEU B 1 140 ? 12.823 35.079 49.875 1.00 15.89 144 LEU B N 1
ATOM 6864 C CA . LEU B 1 140 ? 13.491 33.817 49.593 1.00 14.94 144 LEU B CA 1
ATOM 6865 C C . LEU B 1 140 ? 14.947 33.846 50.027 1.00 13.91 144 LEU B C 1
ATOM 6866 O O . LEU B 1 140 ? 15.697 34.770 49.700 1.00 13.76 144 LEU B O 1
ATOM 6871 N N . SER B 1 141 ? 15.381 32.797 50.723 1.00 14.19 145 SER B N 1
ATOM 6872 C CA . SER B 1 141 ? 16.777 32.610 51.058 1.00 15.31 145 SER B CA 1
ATOM 6873 C C . SER B 1 141 ? 16.968 31.148 51.362 1.00 16.01 145 SER B C 1
ATOM 6874 O O . SER B 1 141 ? 16.638 30.688 52.445 1.00 17.23 145 SER B O 1
ATOM 6877 N N . LEU B 1 142 ? 17.496 30.410 50.404 1.00 16.40 146 LEU B N 1
ATOM 6878 C CA . LEU B 1 142 ? 17.725 28.996 50.639 1.00 17.15 146 LEU B CA 1
ATOM 6879 C C . LEU B 1 142 ? 18.929 28.505 49.894 1.00 16.70 146 LEU B C 1
ATOM 6880 O O . LEU B 1 142 ? 19.278 29.042 48.854 1.00 19.02 146 LEU B O 1
ATOM 6885 N N . SER B 1 143 ? 19.577 27.506 50.437 1.00 15.38 147 SER B N 1
ATOM 6886 C CA . SER B 1 143 ? 20.670 26.896 49.717 1.00 15.51 147 SER B CA 1
ATOM 6887 C C . SER B 1 143 ? 20.481 25.421 49.801 1.00 14.02 147 SER B C 1
ATOM 6888 O O . SER B 1 143 ? 19.836 24.908 50.712 1.00 14.14 147 SER B O 1
ATOM 6892 N N . SER B 1 144 ? 21.122 24.741 48.872 1.00 11.66 148 SER B N 1
ATOM 6893 C CA . SER B 1 144 ? 21.069 23.284 48.849 1.00 10.67 148 SER B CA 1
ATOM 6894 C C . SER B 1 144 ? 22.257 22.748 48.111 1.00 10.74 148 SER B C 1
ATOM 6895 O O . SER B 1 144 ? 22.728 23.335 47.147 1.00 11.43 148 SER B O 1
ATOM 6898 N N . ALA B 1 145 ? 22.725 21.594 48.568 1.00 11.21 149 ALA B N 1
ATOM 6899 C CA . ALA B 1 145 ? 23.810 20.866 47.942 1.00 11.22 149 ALA B CA 1
ATOM 6900 C C . ALA B 1 145 ? 23.440 19.382 48.019 1.00 10.04 149 ALA B C 1
ATOM 6901 O O . ALA B 1 145 ? 22.793 18.930 48.977 1.00 10.60 149 ALA B O 1
ATOM 6903 N N . PRO B 1 146 ? 23.795 18.608 46.989 1.00 9.27 150 PRO B N 1
ATOM 6904 C CA . PRO B 1 146 ? 23.414 17.184 46.970 1.00 8.98 150 PRO B CA 1
ATOM 6905 C C . PRO B 1 146 ? 24.177 16.433 48.057 1.00 9.05 150 PRO B C 1
ATOM 6906 O O . PRO B 1 146 ? 25.332 16.735 48.346 1.00 10.14 150 PRO B O 1
ATOM 6910 N N . ARG B 1 147 ? 23.519 15.436 48.632 1.00 8.21 151 ARG B N 1
ATOM 6911 C CA . ARG B 1 147 ? 24.089 14.635 49.700 1.00 8.44 151 ARG B CA 1
ATOM 6912 C C . ARG B 1 147 ? 24.816 13.380 49.222 1.00 8.87 151 ARG B C 1
ATOM 6913 O O . ARG B 1 147 ? 25.459 12.729 50.040 1.00 9.55 151 ARG B O 1
ATOM 6921 N N . LEU B 1 148 ? 24.679 13.037 47.944 1.00 7.71 152 LEU B N 1
ATOM 6922 C CA . LEU B 1 148 ? 25.351 11.885 47.348 1.00 7.72 152 LEU B CA 1
ATOM 6923 C C . LEU B 1 148 ? 26.088 12.336 46.093 1.00 7.51 152 LEU B C 1
ATOM 6924 O O . LEU B 1 148 ? 25.597 13.237 45.398 1.00 8.65 152 LEU B O 1
ATOM 6929 N N . GLN B 1 149 ? 27.233 11.733 45.817 1.00 8.38 153 GLN B N 1
ATOM 6930 C CA . GLN B 1 149 ? 28.082 12.171 44.702 1.00 8.58 153 GLN B CA 1
ATOM 6931 C C . GLN B 1 149 ? 27.577 11.718 43.342 1.00 8.74 153 GLN B C 1
ATOM 6932 O O . GLN B 1 149 ? 27.573 12.505 42.390 1.00 8.99 153 GLN B O 1
ATOM 6942 N N . HIS B 1 150 ? 27.222 10.452 43.235 1.00 7.69 154 HIS B N 1
ATOM 6943 C CA . HIS B 1 150 ? 26.806 9.880 41.974 1.00 8.04 154 HIS B CA 1
ATOM 6944 C C . HIS B 1 150 ? 25.313 9.621 42.020 1.00 8.37 154 HIS B C 1
ATOM 6945 O O . HIS B 1 150 ? 24.869 8.746 42.759 1.00 9.28 154 HIS B O 1
ATOM 6952 N N . ARG B 1 151 ? 24.545 10.394 41.270 1.00 7.33 155 ARG B N 1
ATOM 6953 C CA . ARG B 1 151 ? 23.105 10.335 41.297 1.00 6.55 155 ARG B CA 1
ATOM 6954 C C . ARG B 1 151 ? 22.699 9.900 39.895 1.00 6.75 155 ARG B C 1
ATOM 6955 O O . ARG B 1 151 ? 22.651 10.694 38.984 1.00 6.63 155 ARG B O 1
ATOM 6963 N N . VAL B 1 152 ? 22.511 8.587 39.725 1.00 6.67 156 VAL B N 1
ATOM 6964 C CA . VAL B 1 152 ? 22.514 8.035 38.401 1.00 6.97 156 VAL B CA 1
ATOM 6965 C C . VAL B 1 152 ? 21.266 7.255 38.097 1.00 5.85 156 VAL B C 1
ATOM 6966 O O . VAL B 1 152 ? 20.631 6.694 38.975 1.00 6.59 156 VAL B O 1
ATOM 6972 N N . VAL B 1 153 ? 20.944 7.203 36.821 1.00 5.51 157 VAL B N 1
ATOM 6973 C CA . VAL B 1 153 ? 19.874 6.337 36.342 1.00 5.99 157 VAL B CA 1
ATOM 6974 C C . VAL B 1 153 ? 20.495 5.163 35.569 1.00 5.77 157 VAL B C 1
ATOM 6975 O O . VAL B 1 153 ? 21.595 5.277 35.001 1.00 6.81 157 VAL B O 1
ATOM 6979 N N . ASN B 1 154 ? 19.782 4.029 35.547 1.00 5.68 158 ASN B N 1
ATOM 6980 C CA . ASN B 1 154 ? 20.182 2.845 34.800 1.00 5.85 158 ASN B CA 1
ATOM 6981 C C . ASN B 1 154 ? 19.033 2.489 33.857 1.00 5.06 158 ASN B C 1
ATOM 6982 O O . ASN B 1 154 ? 17.851 2.529 34.217 1.00 6.46 158 ASN B O 1
ATOM 6987 N N . HIS B 1 155 ? 19.445 2.067 32.670 1.00 5.74 159 HIS B N 1
ATOM 6988 C CA . HIS B 1 155 ? 18.573 1.644 31.583 1.00 4.97 159 HIS B CA 1
ATOM 6989 C C . HIS B 1 155 ? 18.956 0.226 31.166 1.00 5.69 159 HIS B C 1
ATOM 6990 O O . HIS B 1 155 ? 20.055 -0.011 30.696 1.00 7.71 159 HIS B O 1
ATOM 6997 N N . TRP B 1 156 ? 18.063 -0.734 31.359 1.00 5.79 160 TRP B N 1
ATOM 6998 C CA . TRP B 1 156 ? 18.357 -2.098 30.952 1.00 5.82 160 TRP B CA 1
ATOM 6999 C C . TRP B 1 156 ? 18.046 -2.306 29.475 1.00 6.17 160 TRP B C 1
ATOM 7000 O O . TRP B 1 156 ? 17.271 -3.166 29.103 1.00 6.61 160 TRP B O 1
ATOM 7011 N N . ASP B 1 157 ? 18.669 -1.506 28.627 1.00 6.91 161 ASP B N 1
ATOM 7012 C CA . ASP B 1 157 ? 18.320 -1.471 27.221 1.00 6.22 161 ASP B CA 1
ATOM 7013 C C . ASP B 1 157 ? 19.264 -2.360 26.413 1.00 6.06 161 ASP B C 1
ATOM 7014 O O . ASP B 1 157 ? 20.508 -2.238 26.469 1.00 7.10 161 ASP B O 1
ATOM 7019 N N . ASN B 1 158 ? 18.674 -3.204 25.581 1.00 6.33 162 ASN B N 1
ATOM 7020 C CA . ASN B 1 158 ? 19.456 -4.016 24.648 1.00 6.14 162 ASN B CA 1
ATOM 7021 C C . ASN B 1 158 ? 19.681 -3.198 23.383 1.00 5.27 162 ASN B C 1
ATOM 7022 O O . ASN B 1 158 ? 18.938 -2.266 23.080 1.00 6.98 162 ASN B O 1
ATOM 7027 N N . LEU B 1 159 ? 20.713 -3.544 22.626 1.00 7.01 163 LEU B N 1
ATOM 7028 C CA . LEU B 1 159 ? 21.038 -2.770 21.452 1.00 6.91 163 LEU B CA 1
ATOM 7029 C C . LEU B 1 159 ? 20.032 -2.904 20.318 1.00 7.01 163 LEU B C 1
ATOM 7030 O O . LEU B 1 159 ? 19.954 -2.020 19.475 1.00 6.90 163 LEU B O 1
ATOM 7035 N N . ASN B 1 160 ? 19.262 -3.989 20.326 1.00 7.19 164 ASN B N 1
ATOM 7036 C CA . ASN B 1 160 ? 18.160 -4.116 19.391 1.00 6.72 164 ASN B CA 1
ATOM 7037 C C . ASN B 1 160 ? 17.035 -3.145 19.714 1.00 6.68 164 ASN B C 1
ATOM 7038 O O . ASN B 1 160 ? 16.065 -3.099 18.968 1.00 7.38 164 ASN B O 1
ATOM 7043 N N . ARG B 1 161 ? 17.161 -2.471 20.858 1.00 5.99 165 ARG B N 1
ATOM 7044 C CA . ARG B 1 161 ? 16.237 -1.445 21.354 1.00 6.63 165 ARG B CA 1
ATOM 7045 C C . ARG B 1 161 ? 15.059 -1.979 22.159 1.00 6.92 165 ARG B C 1
ATOM 7046 O O . ARG B 1 161 ? 14.202 -1.208 22.544 1.00 8.21 165 ARG B O 1
ATOM 7054 N N . VAL B 1 162 ? 15.042 -3.288 22.399 1.00 6.27 166 VAL B N 1
ATOM 7055 C CA . VAL B 1 162 ? 14.093 -3.877 23.345 1.00 7.52 166 VAL B CA 1
ATOM 7056 C C . VAL B 1 162 ? 14.665 -3.680 24.739 1.00 7.35 166 VAL B C 1
ATOM 7057 O O . VAL B 1 162 ? 15.869 -3.857 24.962 1.00 7.90 166 VAL B O 1
ATOM 7061 N N . VAL B 1 163 ? 13.830 -3.229 25.652 1.00 5.86 167 VAL B N 1
ATOM 7062 C CA . VAL B 1 163 ? 14.215 -2.951 27.043 1.00 6.18 167 VAL B CA 1
ATOM 7063 C C . VAL B 1 163 ? 13.819 -4.119 27.963 1.00 6.06 167 VAL B C 1
ATOM 7064 O O . VAL B 1 163 ? 12.646 -4.518 27.972 1.00 6.73 167 VAL B O 1
ATOM 7068 N N . GLU B 1 164 ? 14.778 -4.661 28.713 1.00 5.97 168 GLU B N 1
ATOM 7069 C CA . GLU B 1 164 ? 14.511 -5.745 29.641 1.00 6.48 168 GLU B CA 1
ATOM 7070 C C . GLU B 1 164 ? 13.835 -5.148 30.882 1.00 6.93 168 GLU B C 1
ATOM 7071 O O . GLU B 1 164 ? 14.383 -4.239 31.530 1.00 6.49 168 GLU B O 1
ATOM 7077 N N . ARG B 1 165 ? 12.634 -5.648 31.199 1.00 6.59 169 ARG B N 1
ATOM 7078 C CA . ARG B 1 165 ? 11.788 -5.059 32.245 1.00 6.59 169 ARG B CA 1
ATOM 7079 C C . ARG B 1 165 ? 11.481 -3.623 31.829 1.00 6.41 169 ARG B C 1
ATOM 7080 O O . ARG B 1 165 ? 11.632 -2.682 32.592 1.00 6.98 169 ARG B O 1
ATOM 7088 N N . GLY B 1 166 ? 11.009 -3.501 30.590 1.00 6.84 170 GLY B N 1
ATOM 7089 C CA . GLY B 1 166 ? 10.687 -2.243 29.952 1.00 7.15 170 GLY B CA 1
ATOM 7090 C C . GLY B 1 166 ? 9.262 -2.204 29.494 1.00 7.24 170 GLY B C 1
ATOM 7091 O O . GLY B 1 166 ? 8.830 -2.916 28.591 1.00 7.56 170 GLY B O 1
ATOM 7092 N N . TYR B 1 167 ? 8.516 -1.346 30.137 1.00 6.01 171 TYR B N 1
ATOM 7093 C CA . TYR B 1 167 ? 7.064 -1.290 29.964 1.00 6.00 171 TYR B CA 1
ATOM 7094 C C . TYR B 1 167 ? 6.626 0.031 29.344 1.00 7.38 171 TYR B C 1
ATOM 7095 O O . TYR B 1 167 ? 5.449 0.372 29.386 1.00 8.73 171 TYR B O 1
ATOM 7104 N N . ALA B 1 168 ? 7.570 0.767 28.769 1.00 6.44 172 ALA B N 1
ATOM 7105 C CA . ALA B 1 168 ? 7.362 2.115 28.297 1.00 7.03 172 ALA B CA 1
ATOM 7106 C C . ALA B 1 168 ? 7.835 2.352 26.888 1.00 6.95 172 ALA B C 1
ATOM 7107 O O . ALA B 1 168 ? 8.039 3.495 26.478 1.00 9.03 172 ALA B O 1
ATOM 7109 N N . GLY B 1 169 ? 7.972 1.279 26.122 1.00 6.71 173 GLY B N 1
ATOM 7110 C CA . GLY B 1 169 ? 8.353 1.381 24.733 1.00 7.97 173 GLY B CA 1
ATOM 7111 C C . GLY B 1 169 ? 9.763 0.904 24.455 1.00 6.86 173 GLY B C 1
ATOM 7112 O O . GLY B 1 169 ? 10.418 0.292 25.285 1.00 8.00 173 GLY B O 1
ATOM 7113 N N . LEU B 1 170 ? 10.220 1.146 23.236 1.00 6.75 174 LEU B N 1
ATOM 7114 C CA . LEU B 1 170 ? 11.563 0.806 22.816 1.00 7.17 174 LEU B CA 1
ATOM 7115 C C . LEU B 1 170 ? 12.565 1.745 23.446 1.00 6.40 174 LEU B C 1
ATOM 7116 O O . LEU B 1 170 ? 12.231 2.822 23.925 1.00 7.31 174 LEU B O 1
ATOM 7121 N N . SER B 1 171 ? 13.816 1.320 23.456 1.00 6.68 175 SER B N 1
ATOM 7122 C CA . SER B 1 171 ? 14.901 2.132 23.920 1.00 6.76 175 SER B CA 1
ATOM 7123 C C . SER B 1 171 ? 14.916 3.490 23.221 1.00 7.05 175 SER B C 1
ATOM 7124 O O . SER B 1 171 ? 14.722 3.587 22.002 1.00 8.30 175 SER B O 1
ATOM 7127 N N . LEU B 1 172 ? 15.214 4.537 23.984 1.00 6.79 176 LEU B N 1
ATOM 7128 C CA . LEU B 1 172 ? 15.295 5.884 23.452 1.00 6.69 176 LEU B CA 1
ATOM 7129 C C . LEU B 1 172 ? 16.396 6.038 22.420 1.00 7.58 176 LEU B C 1
ATOM 7130 O O . LEU B 1 172 ? 16.331 6.934 21.593 1.00 8.36 176 LEU B O 1
ATOM 7138 N N . TRP B 1 173 ? 17.425 5.201 22.499 1.00 6.96 177 TRP B N 1
ATOM 7139 C CA . TRP B 1 173 ? 18.666 5.412 21.730 1.00 7.09 177 TRP B CA 1
ATOM 7140 C C . TRP B 1 173 ? 18.478 4.819 20.317 1.00 7.38 177 TRP B C 1
ATOM 7141 O O . TRP B 1 173 ? 18.404 3.612 20.145 1.00 7.58 177 TRP B O 1
ATOM 7152 N N . ASP B 1 174 ? 18.423 5.686 19.315 1.00 7.48 178 ASP B N 1
ATOM 7153 C CA . ASP B 1 174 ? 18.111 5.248 17.926 1.00 8.47 178 ASP B CA 1
ATOM 7154 C C . ASP B 1 174 ? 19.418 4.961 17.195 1.00 8.24 178 ASP B C 1
ATOM 7155 O O . ASP B 1 174 ? 19.898 5.783 16.408 1.00 8.21 178 ASP B O 1
ATOM 7160 N N . TRP B 1 175 ? 20.023 3.804 17.483 1.00 8.24 179 TRP B N 1
ATOM 7161 C CA . TRP B 1 175 ? 21.337 3.482 16.976 1.00 7.56 179 TRP B CA 1
ATOM 7162 C C . TRP B 1 175 ? 21.444 3.562 15.474 1.00 7.23 179 TRP B C 1
ATOM 7163 O O . TRP B 1 175 ? 22.492 3.907 14.947 1.00 7.93 179 TRP B O 1
ATOM 7174 N N . GLY B 1 176 ? 20.392 3.192 14.767 1.00 7.41 180 GLY B N 1
ATOM 7175 C CA . GLY B 1 176 ? 20.447 3.241 13.326 1.00 6.71 180 GLY B CA 1
ATOM 7176 C C . GLY B 1 176 ? 20.698 4.603 12.742 1.00 7.99 180 GLY B C 1
ATOM 7177 O O . GLY B 1 176 ? 21.243 4.684 11.624 1.00 8.17 180 GLY B O 1
ATOM 7178 N N . SER B 1 177 ? 20.296 5.666 13.429 1.00 7.28 181 SER B N 1
ATOM 7179 C CA . SER B 1 177 ? 20.490 7.029 12.933 1.00 7.86 181 SER B CA 1
ATOM 7180 C C . SER B 1 177 ? 21.568 7.787 13.675 1.00 8.13 181 SER B C 1
ATOM 7181 O O . SER B 1 177 ? 21.845 8.920 13.332 1.00 8.70 181 SER B O 1
ATOM 7184 N N . LEU B 1 178 ? 22.196 7.179 14.687 1.00 8.50 182 LEU B N 1
ATOM 7185 C CA . LEU B 1 178 ? 23.317 7.811 15.360 1.00 8.00 182 LEU B CA 1
ATOM 7186 C C . LEU B 1 178 ? 24.600 7.471 14.629 1.00 8.47 182 LEU B C 1
ATOM 7187 O O . LEU B 1 178 ? 24.702 6.390 14.041 1.00 8.21 182 LEU B O 1
ATOM 7192 N N . PRO B 1 179 ? 25.626 8.319 14.709 1.00 8.07 183 PRO B N 1
ATOM 7193 C CA . PRO B 1 179 ? 25.641 9.594 15.407 1.00 8.62 183 PRO B CA 1
ATOM 7194 C C . PRO B 1 179 ? 25.044 10.764 14.651 1.00 9.09 183 PRO B C 1
ATOM 7195 O O . PRO B 1 179 ? 24.950 11.857 15.175 1.00 10.52 183 PRO B O 1
ATOM 7199 N N . ASN B 1 180 ? 24.650 10.545 13.402 1.00 7.86 184 ASN B N 1
ATOM 7200 C CA . ASN B 1 180 ? 24.240 11.620 12.497 1.00 7.67 184 ASN B CA 1
ATOM 7201 C C . ASN B 1 180 ? 23.064 12.443 12.985 1.00 8.85 184 ASN B C 1
ATOM 7202 O O . ASN B 1 180 ? 23.038 13.662 12.825 1.00 9.88 184 ASN B O 1
ATOM 7207 N N . TYR B 1 181 ? 22.063 11.775 13.553 1.00 7.75 185 TYR B N 1
ATOM 7208 C CA . TYR B 1 181 ? 20.832 12.453 13.969 1.00 8.74 185 TYR B CA 1
ATOM 7209 C C . TYR B 1 181 ? 20.825 12.741 15.460 1.00 9.61 185 TYR B C 1
ATOM 7210 O O . TYR B 1 181 ? 20.687 11.840 16.289 1.00 9.81 185 TYR B O 1
ATOM 7219 N N . LEU B 1 182 ? 20.946 14.008 15.794 1.00 10.67 186 LEU B N 1
ATOM 7220 C CA . LEU B 1 182 ? 20.936 14.466 17.185 1.00 11.35 186 LEU B CA 1
ATOM 7221 C C . LEU B 1 182 ? 19.491 14.811 17.516 1.00 11.05 186 LEU B C 1
ATOM 7222 O O . LEU B 1 182 ? 19.061 15.956 17.412 1.00 12.57 186 LEU B O 1
ATOM 7227 N N . ALA B 1 183 ? 18.717 13.787 17.846 1.00 9.23 187 ALA B N 1
ATOM 7228 C CA . ALA B 1 183 ? 17.292 13.956 18.088 1.00 9.51 187 ALA B CA 1
ATOM 7229 C C . ALA B 1 183 ? 17.008 14.898 19.242 1.00 9.03 187 ALA B C 1
ATOM 7230 O O . ALA B 1 183 ? 17.701 14.841 20.281 1.00 8.49 187 ALA B O 1
ATOM 7232 N N . PRO B 1 184 ? 16.000 15.771 19.100 1.00 10.08 188 PRO B N 1
ATOM 7233 C CA . PRO B 1 184 ? 15.644 16.656 20.209 1.00 9.03 188 PRO B CA 1
ATOM 7234 C C . PRO B 1 184 ? 15.355 15.863 21.501 1.00 8.31 188 PRO B C 1
ATOM 7235 O O . PRO B 1 184 ? 15.633 16.370 22.582 1.00 8.48 188 PRO B O 1
ATOM 7239 N N . ARG B 1 185 ? 14.819 14.661 21.395 1.00 8.46 189 ARG B N 1
ATOM 7240 C CA . ARG B 1 185 ? 14.455 13.917 22.579 1.00 8.33 189 ARG B CA 1
ATOM 7241 C C . ARG B 1 185 ? 15.661 13.605 23.454 1.00 8.08 189 ARG B C 1
ATOM 7242 O O . ARG B 1 185 ? 15.490 13.441 24.659 1.00 8.04 189 ARG B O 1
ATOM 7250 N N . TYR B 1 186 ? 16.885 13.520 22.888 1.00 7.11 190 TYR B N 1
ATOM 7251 C CA . TYR B 1 186 ? 18.070 13.273 23.695 1.00 6.75 190 TYR B CA 1
ATOM 7252 C C . TYR B 1 186 ? 18.282 14.454 24.613 1.00 7.35 190 TYR B C 1
ATOM 7253 O O . TYR B 1 186 ? 18.682 14.299 25.768 1.00 7.56 190 TYR B O 1
ATOM 7262 N N . THR B 1 187 ? 18.050 15.663 24.119 1.00 7.19 191 THR B N 1
ATOM 7263 C CA . THR B 1 187 ? 18.140 16.832 24.950 1.00 6.74 191 THR B CA 1
ATOM 7264 C C . THR B 1 187 ? 17.014 16.901 25.990 1.00 6.91 191 THR B C 1
ATOM 7265 O O . THR B 1 187 ? 17.258 17.275 27.152 1.00 6.89 191 THR B O 1
ATOM 7269 N N . ASP B 1 188 ? 15.818 16.509 25.610 1.00 6.88 192 ASP B N 1
ATOM 7270 C CA . ASP B 1 188 ? 14.719 16.506 26.566 1.00 6.26 192 ASP B CA 1
ATOM 7271 C C . ASP B 1 188 ? 14.958 15.506 27.689 1.00 6.30 192 ASP B C 1
ATOM 7272 O O . ASP B 1 188 ? 14.633 15.782 28.862 1.00 7.34 192 ASP B O 1
ATOM 7277 N N . TYR B 1 189 ? 15.538 14.356 27.358 1.00 6.68 193 TYR B N 1
ATOM 7278 C CA . TYR B 1 189 ? 15.946 13.372 28.353 1.00 5.76 193 TYR B CA 1
ATOM 7279 C C . TYR B 1 189 ? 16.930 13.995 29.345 1.00 6.07 193 TYR B C 1
ATOM 7280 O O . TYR B 1 189 ? 16.843 13.817 30.565 1.00 6.20 193 TYR B O 1
ATOM 7289 N N . ALA B 1 190 ? 17.890 14.718 28.823 1.00 5.97 194 ALA B N 1
ATOM 7290 C CA . ALA B 1 190 ? 18.866 15.404 29.673 1.00 5.73 194 ALA B CA 1
ATOM 7291 C C . ALA B 1 190 ? 18.231 16.443 30.563 1.00 6.45 194 ALA B C 1
ATOM 7292 O O . ALA B 1 190 ? 18.586 16.556 31.744 1.00 7.03 194 ALA B O 1
ATOM 7294 N N . ARG B 1 191 ? 17.282 17.208 30.026 1.00 6.62 195 ARG B N 1
ATOM 7295 C CA . ARG B 1 191 ? 16.549 18.211 30.805 1.00 6.73 195 ARG B CA 1
ATOM 7296 C C . ARG B 1 191 ? 15.795 17.540 31.951 1.00 6.90 195 ARG B C 1
ATOM 7297 O O . ARG B 1 191 ? 15.830 18.026 33.099 1.00 7.77 195 ARG B O 1
ATOM 7305 N N . ILE B 1 192 ? 15.100 16.445 31.658 1.00 7.23 196 ILE B N 1
ATOM 7306 C CA . ILE B 1 192 ? 14.335 15.732 32.669 1.00 8.47 196 ILE B CA 1
ATOM 7307 C C . ILE B 1 192 ? 15.209 15.336 33.831 1.00 7.36 196 ILE B C 1
ATOM 7308 O O . ILE B 1 192 ? 14.899 15.588 35.002 1.00 7.54 196 ILE B O 1
ATOM 7313 N N . ASN B 1 193 ? 16.325 14.688 33.518 1.00 7.02 197 ASN B N 1
ATOM 7314 C CA . ASN B 1 193 ? 17.166 14.211 34.608 1.00 6.30 197 ASN B CA 1
ATOM 7315 C C . ASN B 1 193 ? 17.900 15.362 35.299 1.00 6.14 197 ASN B C 1
ATOM 7316 O O . ASN B 1 193 ? 18.021 15.414 36.516 1.00 7.33 197 ASN B O 1
ATOM 7321 N N . ALA B 1 194 ? 18.414 16.347 34.575 1.00 7.04 198 ALA B N 1
ATOM 7322 C CA . ALA B 1 194 ? 19.086 17.451 35.231 1.00 7.33 198 ALA B CA 1
ATOM 7323 C C . ALA B 1 194 ? 18.130 18.224 36.133 1.00 7.46 198 ALA B C 1
ATOM 7324 O O . ALA B 1 194 ? 18.570 18.807 37.145 1.00 7.01 198 ALA B O 1
ATOM 7326 N N . SER B 1 195 ? 16.826 18.223 35.805 1.00 6.57 199 SER B N 1
ATOM 7327 C CA . SER B 1 195 ? 15.854 18.950 36.627 1.00 7.07 199 SER B CA 1
ATOM 7328 C C . SER B 1 195 ? 15.788 18.375 38.055 1.00 7.15 199 SER B C 1
ATOM 7329 O O . SER B 1 195 ? 15.355 19.056 38.977 1.00 8.37 199 SER B O 1
ATOM 7332 N N . LEU B 1 196 ? 16.241 17.131 38.231 1.00 7.32 200 LEU B N 1
ATOM 7333 C CA . LEU B 1 196 ? 16.277 16.468 39.517 1.00 6.86 200 LEU B CA 1
ATOM 7334 C C . LEU B 1 196 ? 17.685 16.431 40.102 1.00 6.99 200 LEU B C 1
ATOM 7335 O O . LEU B 1 196 ? 17.878 15.886 41.182 1.00 7.34 200 LEU B O 1
ATOM 7340 N N . GLY B 1 197 ? 18.671 16.933 39.369 1.00 5.94 201 GLY B N 1
ATOM 7341 C CA . GLY B 1 197 ? 20.063 16.843 39.758 1.00 6.35 201 GLY B CA 1
ATOM 7342 C C . GLY B 1 197 ? 20.751 15.538 39.453 1.00 6.74 201 GLY B C 1
ATOM 7343 O O . GLY B 1 197 ? 21.876 15.286 39.960 1.00 7.06 201 GLY B O 1
ATOM 7344 N N . ILE B 1 198 ? 20.110 14.691 38.639 1.00 6.06 202 ILE B N 1
ATOM 7345 C CA . ILE B 1 198 ? 20.716 13.427 38.242 1.00 6.72 202 ILE B CA 1
ATOM 7346 C C . ILE B 1 198 ? 21.925 13.769 37.368 1.00 7.09 202 ILE B C 1
ATOM 7347 O O . ILE B 1 198 ? 21.785 14.537 36.417 1.00 8.56 202 ILE B O 1
ATOM 7355 N N . ASN B 1 199 ? 23.086 13.178 37.655 1.00 6.30 203 ASN B N 1
ATOM 7356 C CA . ASN B 1 199 ? 24.350 13.544 37.019 1.00 6.77 203 ASN B CA 1
ATOM 7357 C C . ASN B 1 199 ? 25.055 12.407 36.322 1.00 6.48 203 ASN B C 1
ATOM 7358 O O . ASN B 1 199 ? 26.209 12.533 35.917 1.00 6.60 203 ASN B O 1
ATOM 7363 N N . GLY B 1 200 ? 24.341 11.309 36.112 1.00 6.95 204 GLY B N 1
ATOM 7364 C CA . GLY B 1 200 ? 24.916 10.227 35.330 1.00 7.22 204 GLY B CA 1
ATOM 7365 C C . GLY B 1 200 ? 23.876 9.282 34.824 1.00 6.75 204 GLY B C 1
ATOM 7366 O O . GLY B 1 200 ? 22.783 9.164 35.417 1.00 6.66 204 GLY B O 1
ATOM 7367 N N . THR B 1 201 ? 24.200 8.603 33.714 1.00 6.08 205 THR B N 1
ATOM 7368 C CA . THR B 1 201 ? 23.280 7.626 33.127 1.00 5.95 205 THR B CA 1
ATOM 7369 C C . THR B 1 201 ? 24.081 6.449 32.637 1.00 6.81 205 THR B C 1
ATOM 7370 O O . THR B 1 201 ? 25.146 6.623 32.041 1.00 7.33 205 THR B O 1
ATOM 7376 N N . VAL B 1 202 ? 23.596 5.239 32.937 1.00 5.95 206 VAL B N 1
ATOM 7377 C CA . VAL B 1 202 ? 24.130 4.010 32.358 1.00 6.60 206 VAL B CA 1
ATOM 7378 C C . VAL B 1 202 ? 23.063 3.628 31.321 1.00 6.82 206 VAL B C 1
ATOM 7379 O O . VAL B 1 202 ? 21.925 3.272 31.674 1.00 6.66 206 VAL B O 1
ATOM 7383 N N . ILE B 1 203 ? 23.414 3.703 30.032 1.00 7.01 207 ILE B N 1
ATOM 7384 C CA . ILE B 1 203 ? 22.386 3.638 28.989 1.00 6.91 207 ILE B CA 1
ATOM 7385 C C . ILE B 1 203 ? 22.065 2.249 28.464 1.00 6.20 207 ILE B C 1
ATOM 7386 O O . ILE B 1 203 ? 21.114 2.075 27.699 1.00 7.19 207 ILE B O 1
ATOM 7391 N N . ASN B 1 204 ? 22.861 1.263 28.857 1.00 6.74 208 ASN B N 1
ATOM 7392 C CA . ASN B 1 204 ? 22.754 -0.079 28.286 1.00 6.24 208 ASN B CA 1
ATOM 7393 C C . ASN B 1 204 ? 22.651 -1.169 29.329 1.00 6.53 208 ASN B C 1
ATOM 7394 O O . ASN B 1 204 ? 23.094 -1.016 30.465 1.00 6.22 208 ASN B O 1
ATOM 7399 N N . ASN B 1 205 ? 22.051 -2.282 28.926 1.00 6.59 209 ASN B N 1
ATOM 7400 C CA . ASN B 1 205 ? 21.718 -3.375 29.811 1.00 6.02 209 ASN B CA 1
ATOM 7401 C C . ASN B 1 205 ? 22.909 -3.928 30.543 1.00 5.92 209 ASN B C 1
ATOM 7402 O O . ASN B 1 205 ? 23.975 -4.115 29.957 1.00 7.01 209 ASN B O 1
ATOM 7407 N N . VAL B 1 206 ? 22.671 -4.227 31.822 1.00 6.97 210 VAL B N 1
ATOM 7408 C CA . VAL B 1 206 ? 23.616 -4.950 32.666 1.00 8.21 210 VAL B CA 1
ATOM 7409 C C . VAL B 1 206 ? 23.928 -6.358 32.183 1.00 8.34 210 VAL B C 1
ATOM 7410 O O . VAL B 1 206 ? 24.992 -6.884 32.458 1.00 8.58 210 VAL B O 1
ATOM 7414 N N . ASN B 1 207 ? 22.995 -6.974 31.462 1.00 8.06 211 ASN B N 1
ATOM 7415 C CA . ASN B 1 207 ? 23.264 -8.196 30.697 1.00 8.97 211 ASN B CA 1
ATOM 7416 C C . ASN B 1 207 ? 23.928 -7.661 29.447 1.00 9.13 211 ASN B C 1
ATOM 7417 O O . ASN B 1 207 ? 23.280 -7.322 28.438 1.00 11.00 211 ASN B O 1
ATOM 7422 N N . ALA B 1 208 ? 25.240 -7.463 29.571 1.00 8.77 212 ALA B N 1
ATOM 7423 C CA . ALA B 1 208 ? 25.936 -6.542 28.709 1.00 8.82 212 ALA B CA 1
ATOM 7424 C C . ALA B 1 208 ? 26.371 -7.039 27.342 1.00 8.56 212 ALA B C 1
ATOM 7425 O O . ALA B 1 208 ? 26.869 -8.148 27.213 1.00 10.49 212 ALA B O 1
ATOM 7427 N N . ASP B 1 209 ? 26.216 -6.179 26.356 1.00 9.56 213 ASP B N 1
ATOM 7428 C CA . ASP B 1 209 ? 26.552 -6.471 24.965 1.00 9.31 213 ASP B CA 1
ATOM 7429 C C . ASP B 1 209 ? 27.926 -5.858 24.687 1.00 9.41 213 ASP B C 1
ATOM 7430 O O . ASP B 1 209 ? 28.111 -4.639 24.810 1.00 10.65 213 ASP B O 1
ATOM 7435 N N . PRO B 1 210 ? 28.886 -6.668 24.289 1.00 8.71 214 PRO B N 1
ATOM 7436 C CA . PRO B 1 210 ? 30.245 -6.147 24.089 1.00 10.15 214 PRO B CA 1
ATOM 7437 C C . PRO B 1 210 ? 30.336 -5.139 22.968 1.00 9.30 214 PRO B C 1
ATOM 7438 O O . PRO B 1 210 ? 31.316 -4.392 22.928 1.00 8.91 214 PRO B O 1
ATOM 7442 N N . ARG B 1 211 ? 29.346 -5.065 22.071 1.00 8.99 215 ARG B N 1
ATOM 7443 C CA . ARG B 1 211 ? 29.435 -4.125 20.979 1.00 8.69 215 ARG B CA 1
ATOM 7444 C C . ARG B 1 211 ? 29.549 -2.682 21.407 1.00 8.01 215 ARG B C 1
ATOM 7445 O O . ARG B 1 211 ? 30.035 -1.841 20.665 1.00 8.74 215 ARG B O 1
ATOM 7453 N N . VAL B 1 212 ? 29.106 -2.364 22.617 1.00 8.48 216 VAL B N 1
ATOM 7454 C CA . VAL B 1 212 ? 29.153 -0.955 23.061 1.00 8.69 216 VAL B CA 1
ATOM 7455 C C . VAL B 1 212 ? 30.577 -0.421 23.126 1.00 8.81 216 VAL B C 1
ATOM 7456 O O . VAL B 1 212 ? 30.772 0.778 23.105 1.00 10.46 216 VAL B O 1
ATOM 7460 N N . LEU B 1 213 ? 31.550 -1.309 23.238 1.00 9.31 217 LEU B N 1
ATOM 7461 C CA . LEU B 1 213 ? 32.955 -0.910 23.326 1.00 9.63 217 LEU B CA 1
ATOM 7462 C C . LEU B 1 213 ? 33.644 -0.863 21.967 1.00 11.16 217 LEU B C 1
ATOM 7463 O O . LEU B 1 213 ? 34.809 -0.540 21.889 1.00 10.77 217 LEU B O 1
ATOM 7468 N N . SER B 1 214 ? 32.921 -1.163 20.889 1.00 9.60 218 SER B N 1
ATOM 7469 C CA . SER B 1 214 ? 33.482 -1.083 19.545 1.00 9.62 218 SER B CA 1
ATOM 7470 C C . SER B 1 214 ? 33.415 0.336 19.013 1.00 9.10 218 SER B C 1
ATOM 7471 O O . SER B 1 214 ? 32.543 1.116 19.423 1.00 9.78 218 SER B O 1
ATOM 7474 N N . ASP B 1 215 ? 34.275 0.684 18.065 1.00 9.05 219 ASP B N 1
ATOM 7475 C CA . ASP B 1 215 ? 34.259 2.000 17.477 1.00 10.29 219 ASP B CA 1
ATOM 7476 C C . ASP B 1 215 ? 32.907 2.356 16.890 1.00 9.06 219 ASP B C 1
ATOM 7477 O O . ASP B 1 215 ? 32.461 3.515 17.001 1.00 9.71 219 ASP B O 1
ATOM 7485 N N . GLN B 1 216 ? 32.288 1.393 16.214 1.00 8.90 220 GLN B N 1
ATOM 7486 C CA . GLN B 1 216 ? 30.954 1.613 15.610 1.00 9.37 220 GLN B CA 1
ATOM 7487 C C . GLN B 1 216 ? 29.996 2.225 16.615 1.00 8.69 220 GLN B C 1
ATOM 7488 O O . GLN B 1 216 ? 29.299 3.208 16.321 1.00 8.99 220 GLN B O 1
ATOM 7494 N N . PHE B 1 217 ? 29.938 1.619 17.789 1.00 7.88 221 PHE B N 1
ATOM 7495 C CA . PHE B 1 217 ? 29.009 2.109 18.810 1.00 7.45 221 PHE B CA 1
ATOM 7496 C C . PHE B 1 217 ? 29.549 3.284 19.640 1.00 7.42 221 PHE B C 1
ATOM 7497 O O . PHE B 1 217 ? 28.797 4.132 20.041 1.00 7.87 221 PHE B O 1
ATOM 7505 N N . LEU B 1 218 ? 30.855 3.337 19.890 1.00 7.13 222 LEU B N 1
ATOM 7506 C CA . LEU B 1 218 ? 31.427 4.477 20.640 1.00 7.82 222 LEU B CA 1
ATOM 7507 C C . LEU B 1 218 ? 31.169 5.786 19.924 1.00 8.05 222 LEU B C 1
ATOM 7508 O O . LEU B 1 218 ? 30.918 6.808 20.568 1.00 9.48 222 LEU B O 1
ATOM 7513 N N . GLN B 1 219 ? 31.131 5.761 18.585 1.00 7.87 223 GLN B N 1
ATOM 7514 C CA . GLN B 1 219 ? 30.821 6.970 17.850 1.00 8.62 223 GLN B CA 1
ATOM 7515 C C . GLN B 1 219 ? 29.387 7.413 18.145 1.00 8.25 223 GLN B C 1
ATOM 7516 O O . GLN B 1 219 ? 29.070 8.597 18.288 1.00 10.11 223 GLN B O 1
ATOM 7522 N N . LYS B 1 220 ? 28.498 6.440 18.244 1.00 7.47 224 LYS B N 1
ATOM 7523 C CA . LYS B 1 220 ? 27.096 6.748 18.523 1.00 7.12 224 LYS B CA 1
ATOM 7524 C C . LYS B 1 220 ? 26.908 7.224 19.967 1.00 7.15 224 LYS B C 1
ATOM 7525 O O . LYS B 1 220 ? 26.204 8.197 20.239 1.00 8.27 224 LYS B O 1
ATOM 7531 N N . ILE B 1 221 ? 27.545 6.511 20.881 1.00 6.79 225 ILE B N 1
ATOM 7532 C CA . ILE B 1 221 ? 27.470 6.815 22.284 1.00 7.56 225 ILE B CA 1
ATOM 7533 C C . ILE B 1 221 ? 28.053 8.210 22.576 1.00 7.39 225 ILE B C 1
ATOM 7534 O O . ILE B 1 221 ? 27.536 8.940 23.427 1.00 7.37 225 ILE B O 1
ATOM 7539 N N . ALA B 1 222 ? 29.138 8.580 21.911 1.00 7.16 226 ALA B N 1
ATOM 7540 C CA . ALA B 1 222 ? 29.720 9.891 22.055 1.00 8.04 226 ALA B CA 1
ATOM 7541 C C . ALA B 1 222 ? 28.745 11.000 21.669 1.00 7.17 226 ALA B C 1
ATOM 7542 O O . ALA B 1 222 ? 28.752 12.049 22.280 1.00 8.66 226 ALA B O 1
ATOM 7544 N N . ALA B 1 223 ? 27.922 10.784 20.642 1.00 7.11 227 ALA B N 1
ATOM 7545 C CA . ALA B 1 223 ? 26.918 11.751 20.281 1.00 7.50 227 ALA B CA 1
ATOM 7546 C C . ALA B 1 223 ? 25.943 11.946 21.416 1.00 7.39 227 ALA B C 1
ATOM 7547 O O . ALA B 1 223 ? 25.543 13.062 21.710 1.00 9.16 227 ALA B O 1
ATOM 7549 N N . LEU B 1 224 ? 25.527 10.860 22.044 1.00 7.50 228 LEU B N 1
ATOM 7550 C CA . LEU B 1 224 ? 24.598 10.960 23.175 1.00 7.56 228 LEU B CA 1
ATOM 7551 C C . LEU B 1 224 ? 25.287 11.699 24.324 1.00 7.10 228 LEU B C 1
ATOM 7552 O O . LEU B 1 224 ? 24.726 12.607 24.955 1.00 8.52 228 LEU B O 1
ATOM 7557 N N . ALA B 1 225 ? 26.535 11.329 24.598 1.00 7.75 229 ALA B N 1
ATOM 7558 C CA . ALA B 1 225 ? 27.270 11.993 25.662 1.00 7.84 229 ALA B CA 1
ATOM 7559 C C . ALA B 1 225 ? 27.399 13.486 25.398 1.00 7.11 229 ALA B C 1
ATOM 7560 O O . ALA B 1 225 ? 27.334 14.278 26.310 1.00 8.59 229 ALA B O 1
ATOM 7562 N N . ASP B 1 226 ? 27.550 13.865 24.143 1.00 7.83 230 ASP B N 1
ATOM 7563 C CA . ASP B 1 226 ? 27.631 15.272 23.785 1.00 8.64 230 ASP B CA 1
ATOM 7564 C C . ASP B 1 226 ? 26.326 15.998 24.086 1.00 8.79 230 ASP B C 1
ATOM 7565 O O . ASP B 1 226 ? 26.334 17.169 24.539 1.00 9.99 230 ASP B O 1
ATOM 7570 N N . ALA B 1 227 ? 25.204 15.326 23.833 1.00 8.73 231 ALA B N 1
ATOM 7571 C CA . ALA B 1 227 ? 23.897 15.933 24.118 1.00 8.41 231 ALA B CA 1
ATOM 7572 C C . ALA B 1 227 ? 23.685 16.097 25.634 1.00 8.98 231 ALA B C 1
ATOM 7573 O O . ALA B 1 227 ? 23.053 17.047 26.100 1.00 9.97 231 ALA B O 1
ATOM 7575 N N . PHE B 1 228 ? 24.247 15.174 26.399 1.00 8.38 232 PHE B N 1
ATOM 7576 C CA . PHE B 1 228 ? 24.028 15.136 27.847 1.00 8.48 232 PHE B CA 1
ATOM 7577 C C . PHE B 1 228 ? 24.952 16.065 28.623 1.00 8.87 232 PHE B C 1
ATOM 7578 O O . PHE B 1 228 ? 24.611 16.547 29.706 1.00 9.18 232 PHE B O 1
ATOM 7586 N N . ARG B 1 229 ? 26.154 16.298 28.075 1.00 9.72 233 ARG B N 1
ATOM 7587 C CA . ARG B 1 229 ? 27.182 17.056 28.757 1.00 8.85 233 ARG B CA 1
ATOM 7588 C C . ARG B 1 229 ? 26.766 18.452 29.270 1.00 8.64 233 ARG B C 1
ATOM 7589 O O . ARG B 1 229 ? 27.129 18.794 30.430 1.00 8.78 233 ARG B O 1
ATOM 7597 N N . PRO B 1 230 ? 26.096 19.277 28.467 1.00 8.39 234 PRO B N 1
ATOM 7598 C CA . PRO B 1 230 ? 25.759 20.618 28.987 1.00 9.14 234 PRO B CA 1
ATOM 7599 C C . PRO B 1 230 ? 24.809 20.581 30.166 1.00 9.23 234 PRO B C 1
ATOM 7600 O O . PRO B 1 230 ? 24.755 21.525 30.944 1.00 10.09 234 PRO B O 1
ATOM 7604 N N . TYR B 1 231 ? 24.111 19.459 30.336 1.00 7.67 235 TYR B N 1
ATOM 7605 C CA . TYR B 1 231 ? 23.200 19.268 31.453 1.00 7.74 235 TYR B CA 1
ATOM 7606 C C . TYR B 1 231 ? 23.864 18.595 32.653 1.00 8.41 235 TYR B C 1
ATOM 7607 O O . TYR B 1 231 ? 23.185 18.268 33.602 1.00 8.72 235 TYR B O 1
ATOM 7616 N N . GLY B 1 232 ? 25.180 18.417 32.620 1.00 8.58 236 GLY B N 1
ATOM 7617 C CA . GLY B 1 232 ? 25.887 17.866 33.760 1.00 8.89 236 GLY B CA 1
ATOM 7618 C C . GLY B 1 232 ? 25.829 16.356 33.910 1.00 9.27 236 GLY B C 1
ATOM 7619 O O . GLY B 1 232 ? 26.230 15.827 34.963 1.00 10.69 236 GLY B O 1
ATOM 7620 N N . ILE B 1 233 ? 25.350 15.676 32.892 1.00 8.47 237 ILE B N 1
ATOM 7621 C CA . ILE B 1 233 ? 25.181 14.233 32.974 1.00 7.92 237 ILE B CA 1
ATOM 7622 C C . ILE B 1 233 ? 26.296 13.496 32.322 1.00 7.94 237 ILE B C 1
ATOM 7623 O O . ILE B 1 233 ? 26.511 13.631 31.122 1.00 10.66 237 ILE B O 1
ATOM 7628 N N . LYS B 1 234 ? 27.022 12.715 33.092 1.00 7.66 238 LYS B N 1
ATOM 7629 C CA . LYS B 1 234 ? 28.091 11.892 32.533 1.00 7.63 238 LYS B CA 1
ATOM 7630 C C . LYS B 1 234 ? 27.572 10.574 32.013 1.00 8.01 238 LYS B C 1
ATOM 7631 O O . LYS B 1 234 ? 26.600 10.024 32.528 1.00 7.87 238 LYS B O 1
ATOM 7637 N N . MET B 1 235 ? 28.291 10.051 31.025 1.00 7.66 239 MET B N 1
ATOM 7638 C CA . MET B 1 235 ? 27.949 8.768 30.360 1.00 6.63 239 MET B CA 1
ATOM 7639 C C . MET B 1 235 ? 28.671 7.621 31.064 1.00 7.02 239 MET B C 1
ATOM 7640 O O . MET B 1 235 ? 29.877 7.713 31.346 1.00 6.88 239 MET B O 1
ATOM 7645 N N . TYR B 1 236 ? 27.932 6.550 31.317 1.00 5.85 240 TYR B N 1
ATOM 7646 C CA . TYR B 1 236 ? 28.468 5.302 31.822 1.00 6.65 240 TYR B CA 1
ATOM 7647 C C . TYR B 1 236 ? 27.951 4.155 30.969 1.00 7.09 240 TYR B C 1
ATOM 7648 O O . TYR B 1 236 ? 26.909 4.248 30.327 1.00 7.48 240 TYR B O 1
ATOM 7657 N N . LEU B 1 237 ? 28.709 3.063 30.950 1.00 6.37 241 LEU B N 1
ATOM 7658 C CA . LEU B 1 237 ? 28.292 1.874 30.178 1.00 6.82 241 LEU B CA 1
ATOM 7659 C C . LEU B 1 237 ? 28.400 0.621 31.018 1.00 7.00 241 LEU B C 1
ATOM 7660 O O . LEU B 1 237 ? 29.311 0.467 31.846 1.00 6.82 241 LEU B O 1
ATOM 7665 N N . SER B 1 238 ? 27.413 -0.253 30.881 1.00 7.52 242 SER B N 1
ATOM 7666 C CA . SER B 1 238 ? 27.510 -1.587 31.417 1.00 7.79 242 SER B CA 1
ATOM 7667 C C . SER B 1 238 ? 28.469 -2.358 30.538 1.00 7.85 242 SER B C 1
ATOM 7668 O O . SER B 1 238 ? 28.390 -2.283 29.307 1.00 8.36 242 SER B O 1
ATOM 7671 N N . ILE B 1 239 ? 29.366 -3.094 31.155 1.00 7.87 243 ILE B N 1
ATOM 7672 C CA . ILE B 1 239 ? 30.323 -3.888 30.421 1.00 9.27 243 ILE B CA 1
ATOM 7673 C C . ILE B 1 239 ? 30.207 -5.381 30.625 1.00 8.82 243 ILE B C 1
ATOM 7674 O O . ILE B 1 239 ? 29.742 -5.889 31.638 1.00 8.99 243 ILE B O 1
ATOM 7679 N N . ASN B 1 240 ? 30.627 -6.090 29.584 1.00 9.48 244 ASN B N 1
ATOM 7680 C CA . ASN B 1 240 ? 30.693 -7.535 29.597 1.00 9.15 244 ASN B CA 1
ATOM 7681 C C . ASN B 1 240 ? 32.120 -7.932 29.969 1.00 9.72 244 ASN B C 1
ATOM 7682 O O . ASN B 1 240 ? 33.076 -7.566 29.303 1.00 9.19 244 ASN B O 1
ATOM 7687 N N . PHE B 1 241 ? 32.264 -8.646 31.071 1.00 10.71 245 PHE B N 1
ATOM 7688 C CA . PHE B 1 241 ? 33.601 -8.979 31.579 1.00 9.96 245 PHE B CA 1
ATOM 7689 C C . PHE B 1 241 ? 34.410 -9.808 30.581 1.00 10.19 245 PHE B C 1
ATOM 7690 O O . PHE B 1 241 ? 35.643 -9.733 30.598 1.00 10.11 245 PHE B O 1
ATOM 7698 N N . ASN B 1 242 ? 33.730 -10.561 29.715 1.00 10.04 246 ASN B N 1
ATOM 7699 C CA . ASN B 1 242 ? 34.450 -11.355 28.712 1.00 10.76 246 ASN B CA 1
ATOM 7700 C C . ASN B 1 242 ? 34.814 -10.595 27.444 1.00 12.14 246 ASN B C 1
ATOM 7701 O O . ASN B 1 242 ? 35.227 -11.226 26.448 1.00 12.34 246 ASN B O 1
ATOM 7706 N N . SER B 1 243 ? 34.674 -9.271 27.436 1.00 11.22 247 SER B N 1
ATOM 7707 C CA . SER B 1 243 ? 34.944 -8.508 26.216 1.00 11.74 247 SER B CA 1
ATOM 7708 C C . SER B 1 243 ? 36.257 -8.813 25.486 1.00 11.64 247 SER B C 1
ATOM 7709 O O . SER B 1 243 ? 36.258 -8.849 24.265 1.00 12.42 247 SER B O 1
ATOM 7712 N N . PRO B 1 244 ? 37.362 -9.004 26.188 1.00 12.09 248 PRO B N 1
ATOM 7713 C CA . PRO B 1 244 ? 38.613 -9.289 25.470 1.00 13.14 248 PRO B CA 1
ATOM 7714 C C . PRO B 1 244 ? 38.483 -10.525 24.581 1.00 13.27 248 PRO B C 1
ATOM 7715 O O . PRO B 1 244 ? 39.054 -10.566 23.465 1.00 14.91 248 PRO B O 1
ATOM 7719 N N . ARG B 1 245 ? 37.708 -11.498 25.032 1.00 14.02 249 ARG B N 1
ATOM 7720 C CA . ARG B 1 245 ? 37.433 -12.695 24.231 1.00 14.60 249 ARG B CA 1
ATOM 7721 C C . ARG B 1 245 ? 36.404 -12.437 23.129 1.00 15.80 249 ARG B C 1
ATOM 7722 O O . ARG B 1 245 ? 36.508 -12.948 21.991 1.00 17.18 249 ARG B O 1
ATOM 7730 N N . ALA B 1 246 ? 35.378 -11.667 23.442 1.00 15.10 250 ALA B N 1
ATOM 7731 C CA . ALA B 1 246 ? 34.332 -11.389 22.473 1.00 15.19 250 ALA B CA 1
ATOM 7732 C C . ALA B 1 246 ? 34.930 -10.650 21.273 1.00 15.30 250 ALA B C 1
ATOM 7733 O O . ALA B 1 246 ? 34.473 -10.845 20.144 1.00 16.25 250 ALA B O 1
ATOM 7735 N N . PHE B 1 247 ? 35.910 -9.788 21.492 1.00 15.56 251 PHE B N 1
ATOM 7736 C CA . PHE B 1 247 ? 36.553 -9.031 20.411 1.00 16.17 251 PHE B CA 1
ATOM 7737 C C . PHE B 1 247 ? 37.593 -9.871 19.670 1.00 18.35 251 PHE B C 1
ATOM 7738 O O . PHE B 1 247 ? 38.167 -9.438 18.682 1.00 19.77 251 PHE B O 1
ATOM 7746 N N . GLY B 1 248 ? 37.818 -11.080 20.159 1.00 18.85 252 GLY B N 1
ATOM 7747 C CA . GLY B 1 248 ? 38.765 -11.991 19.534 1.00 20.00 252 GLY B CA 1
ATOM 7748 C C . GLY B 1 248 ? 40.178 -11.554 19.699 1.00 21.01 252 GLY B C 1
ATOM 7749 O O . GLY B 1 248 ? 41.039 -11.968 18.910 1.00 23.82 252 GLY B O 1
ATOM 7750 N N . ASP B 1 249 ? 40.471 -10.774 20.742 1.00 20.92 253 ASP B N 1
ATOM 7751 C CA . ASP B 1 249 ? 41.802 -10.235 20.971 1.00 20.85 253 ASP B CA 1
ATOM 7752 C C . ASP B 1 249 ? 42.617 -11.022 21.989 1.00 21.26 253 ASP B C 1
ATOM 7753 O O . ASP B 1 249 ? 43.845 -10.982 21.948 1.00 22.65 253 ASP B O 1
ATOM 7758 N N . VAL B 1 250 ? 41.949 -11.692 22.937 1.00 20.91 254 VAL B N 1
ATOM 7759 C CA . VAL B 1 250 ? 42.619 -12.493 23.964 1.00 20.26 254 VAL B CA 1
ATOM 7760 C C . VAL B 1 250 ? 41.828 -13.756 24.191 1.00 20.78 254 VAL B C 1
ATOM 7761 O O . VAL B 1 250 ? 40.630 -13.719 24.114 1.00 19.87 254 VAL B O 1
ATOM 7765 N N . ASP B 1 251 ? 42.501 -14.877 24.490 1.00 21.04 255 ASP B N 1
ATOM 7766 C CA . ASP B 1 251 ? 41.837 -16.155 24.670 1.00 21.38 255 ASP B CA 1
ATOM 7767 C C . ASP B 1 251 ? 41.382 -16.410 26.094 1.00 19.99 255 ASP B C 1
ATOM 7768 O O . ASP B 1 251 ? 40.950 -17.518 26.433 1.00 20.58 255 ASP B O 1
ATOM 7773 N N . THR B 1 252 ? 41.418 -15.363 26.917 1.00 18.25 256 THR B N 1
ATOM 7774 C CA . THR B 1 252 ? 40.919 -15.435 28.279 1.00 16.42 256 THR B CA 1
ATOM 7775 C C . THR B 1 252 ? 40.502 -14.023 28.698 1.00 15.21 256 THR B C 1
ATOM 7776 O O . THR B 1 252 ? 40.851 -13.044 28.038 1.00 15.03 256 THR B O 1
ATOM 7780 N N . ALA B 1 253 ? 39.811 -13.959 29.822 1.00 13.50 257 ALA B N 1
ATOM 7781 C CA . ALA B 1 253 ? 39.396 -12.675 30.402 1.00 12.46 257 ALA B CA 1
ATOM 7782 C C . ALA B 1 253 ? 39.850 -12.615 31.860 1.00 12.02 257 ALA B C 1
ATOM 7783 O O . ALA B 1 253 ? 39.462 -11.723 32.607 1.00 11.76 257 ALA B O 1
ATOM 7785 N N . ASP B 1 254 ? 40.735 -13.527 32.251 1.00 12.03 258 ASP B N 1
ATOM 7786 C CA . ASP B 1 254 ? 41.273 -13.564 33.598 1.00 11.84 258 ASP B CA 1
ATOM 7787 C C . ASP B 1 254 ? 41.872 -12.213 33.955 1.00 12.43 258 ASP B C 1
ATOM 7788 O O . ASP B 1 254 ? 42.813 -11.776 33.320 1.00 11.76 258 ASP B O 1
ATOM 7793 N N . PRO B 1 255 ? 41.368 -11.558 35.001 1.00 12.32 259 PRO B N 1
ATOM 7794 C CA . PRO B 1 255 ? 41.890 -10.228 35.335 1.00 12.13 259 PRO B CA 1
ATOM 7795 C C . PRO B 1 255 ? 43.331 -10.184 35.812 1.00 13.09 259 PRO B C 1
ATOM 7796 O O . PRO B 1 255 ? 43.911 -9.107 35.801 1.00 13.36 259 PRO B O 1
ATOM 7800 N N . LEU B 1 256 ? 43.898 -11.327 36.165 1.00 12.61 260 LEU B N 1
ATOM 7801 C CA . LEU B 1 256 ? 45.305 -11.341 36.560 1.00 14.80 260 LEU B CA 1
ATOM 7802 C C . LEU B 1 256 ? 46.235 -11.529 35.376 1.00 15.70 260 LEU B C 1
ATOM 7803 O O . LEU B 1 256 ? 47.467 -11.437 35.535 1.00 16.58 260 LEU B O 1
ATOM 7808 N N . ASP B 1 257 ? 45.704 -11.785 34.194 1.00 15.22 261 ASP B N 1
ATOM 7809 C CA . ASP B 1 257 ? 46.538 -11.965 33.018 1.00 15.93 261 ASP B CA 1
ATOM 7810 C C . ASP B 1 257 ? 46.927 -10.590 32.465 1.00 16.20 261 ASP B C 1
ATOM 7811 O O . ASP B 1 257 ? 46.087 -9.741 32.214 1.00 16.03 261 ASP B O 1
ATOM 7816 N N . PRO B 1 258 ? 48.223 -10.309 32.348 1.00 16.05 262 PRO B N 1
ATOM 7817 C CA . PRO B 1 258 ? 48.655 -8.996 31.886 1.00 15.95 262 PRO B CA 1
ATOM 7818 C C . PRO B 1 258 ? 48.054 -8.593 30.522 1.00 16.32 262 PRO B C 1
ATOM 7819 O O . PRO B 1 258 ? 47.856 -7.393 30.340 1.00 16.79 262 PRO B O 1
ATOM 7825 N N . ARG B 1 259 ? 47.737 -9.536 29.636 1.00 16.28 263 ARG B N 1
ATOM 7826 C CA . ARG B 1 259 ? 47.177 -9.203 28.336 1.00 17.03 263 ARG B CA 1
ATOM 7827 C C . ARG B 1 259 ? 45.775 -8.643 28.530 1.00 15.59 263 ARG B C 1
ATOM 7828 O O . ARG B 1 259 ? 45.351 -7.798 27.769 1.00 15.94 263 ARG B O 1
ATOM 7836 N N . VAL B 1 260 ? 45.080 -9.193 29.497 1.00 13.83 264 VAL B N 1
ATOM 7837 C CA . VAL B 1 260 ? 43.725 -8.725 29.790 1.00 12.79 264 VAL B CA 1
ATOM 7838 C C . VAL B 1 260 ? 43.786 -7.336 30.383 1.00 13.53 264 VAL B C 1
ATOM 7839 O O . VAL B 1 260 ? 42.997 -6.471 30.020 1.00 13.21 264 VAL B O 1
ATOM 7843 N N . GLN B 1 261 ? 44.703 -7.130 31.323 1.00 13.63 265 GLN B N 1
ATOM 7844 C CA . GLN B 1 261 ? 44.858 -5.820 31.963 1.00 13.89 265 GLN B CA 1
ATOM 7845 C C . GLN B 1 261 ? 45.137 -4.803 30.889 1.00 14.49 265 GLN B C 1
ATOM 7846 O O . GLN B 1 261 ? 44.601 -3.693 30.879 1.00 15.29 265 GLN B O 1
ATOM 7852 N N . GLN B 1 262 ? 46.001 -5.161 29.960 1.00 15.36 266 GLN B N 1
ATOM 7853 C CA . GLN B 1 262 ? 46.322 -4.248 28.880 1.00 15.79 266 GLN B CA 1
ATOM 7854 C C . GLN B 1 262 ? 45.160 -3.982 27.919 1.00 14.48 266 GLN B C 1
ATOM 7855 O O . GLN B 1 262 ? 44.993 -2.870 27.400 1.00 14.47 266 GLN B O 1
ATOM 7861 N N . TRP B 1 263 ? 44.398 -5.022 27.667 1.00 13.70 267 TRP B N 1
ATOM 7862 C CA . TRP B 1 263 ? 43.259 -4.913 26.755 1.00 12.62 267 TRP B CA 1
ATOM 7863 C C . TRP B 1 263 ? 42.357 -3.808 27.312 1.00 12.01 267 TRP B C 1
ATOM 7864 O O . TRP B 1 263 ? 41.950 -2.913 26.585 1.00 12.54 267 TRP B O 1
ATOM 7875 N N . TRP B 1 264 ? 42.077 -3.864 28.610 1.00 11.84 268 TRP B N 1
ATOM 7876 C CA . TRP B 1 264 ? 41.140 -2.884 29.212 1.00 10.34 268 TRP B CA 1
ATOM 7877 C C . TRP B 1 264 ? 41.747 -1.492 29.287 1.00 11.01 268 TRP B C 1
ATOM 7878 O O . TRP B 1 264 ? 41.043 -0.485 29.157 1.00 12.33 268 TRP B O 1
ATOM 7889 N N . LYS B 1 265 ? 43.056 -1.428 29.500 1.00 12.10 269 LYS B N 1
ATOM 7890 C CA . LYS B 1 265 ? 43.724 -0.142 29.528 1.00 12.31 269 LYS B CA 1
ATOM 7891 C C . LYS B 1 265 ? 43.633 0.510 28.155 1.00 12.20 269 LYS B C 1
ATOM 7892 O O . LYS B 1 265 ? 43.313 1.679 28.058 1.00 12.93 269 LYS B O 1
ATOM 7898 N N . THR B 1 266 ? 43.895 -0.247 27.092 1.00 12.88 270 THR B N 1
ATOM 7899 C CA . THR B 1 266 ? 43.792 0.256 25.740 1.00 13.03 270 THR B CA 1
ATOM 7900 C C . THR B 1 266 ? 42.339 0.628 25.386 1.00 12.17 270 THR B C 1
ATOM 7901 O O . THR B 1 266 ? 42.090 1.636 24.734 1.00 12.42 270 THR B O 1
ATOM 7905 N N . ARG B 1 267 ? 41.379 -0.150 25.869 1.00 11.28 271 ARG B N 1
ATOM 7906 C CA . ARG B 1 267 ? 39.968 0.131 25.593 1.00 11.24 271 ARG B CA 1
ATOM 7907 C C . ARG B 1 267 ? 39.532 1.434 26.276 1.00 10.79 271 ARG B C 1
ATOM 7908 O O . ARG B 1 267 ? 38.794 2.256 25.693 1.00 10.25 271 ARG B O 1
ATOM 7916 N N . ALA B 1 268 ? 39.988 1.647 27.508 1.00 10.97 272 ALA B N 1
ATOM 7917 C CA . ALA B 1 268 ? 39.678 2.868 28.211 1.00 10.48 272 ALA B CA 1
ATOM 7918 C C . ALA B 1 268 ? 40.246 4.055 27.440 1.00 10.94 272 ALA B C 1
ATOM 7919 O O . ALA B 1 268 ? 39.602 5.088 27.315 1.00 11.44 272 ALA B O 1
ATOM 7921 N N . GLN B 1 269 ? 41.481 3.929 26.933 1.00 11.64 273 GLN B N 1
ATOM 7922 C CA . GLN B 1 269 ? 42.083 5.019 26.157 1.00 12.63 273 GLN B CA 1
ATOM 7923 C C . GLN B 1 269 ? 41.161 5.347 24.967 1.00 12.17 273 GLN B C 1
ATOM 7924 O O . GLN B 1 269 ? 40.882 6.504 24.678 1.00 12.20 273 GLN B O 1
ATOM 7930 N N . LYS B 1 270 ? 40.640 4.304 24.316 1.00 11.68 274 LYS B N 1
ATOM 7931 C CA . LYS B 1 270 ? 39.761 4.506 23.170 1.00 11.57 274 LYS B CA 1
ATOM 7932 C C . LYS B 1 270 ? 38.458 5.199 23.602 1.00 10.81 274 LYS B C 1
ATOM 7933 O O . LYS B 1 270 ? 37.979 6.116 22.941 1.00 11.38 274 LYS B O 1
ATOM 7939 N N . ILE B 1 271 ? 37.882 4.748 24.707 1.00 10.28 275 ILE B N 1
ATOM 7940 C CA . ILE B 1 271 ? 36.636 5.379 25.165 1.00 10.17 275 ILE B CA 1
ATOM 7941 C C . ILE B 1 271 ? 36.847 6.869 25.443 1.00 9.75 275 ILE B C 1
ATOM 7942 O O . ILE B 1 271 ? 36.081 7.729 24.975 1.00 9.38 275 ILE B O 1
ATOM 7947 N N . TYR B 1 272 ? 37.919 7.187 26.178 1.00 10.08 276 TYR B N 1
ATOM 7948 C CA . TYR B 1 272 ? 38.168 8.554 26.570 1.00 9.78 276 TYR B CA 1
ATOM 7949 C C . TYR B 1 272 ? 38.572 9.439 25.378 1.00 10.31 276 TYR B C 1
ATOM 7950 O O . TYR B 1 272 ? 38.412 10.658 25.434 1.00 12.04 276 TYR B O 1
ATOM 7959 N N . SER B 1 273 ? 39.049 8.835 24.308 1.00 10.17 277 SER B N 1
ATOM 7960 C CA . SER B 1 273 ? 39.302 9.623 23.089 1.00 11.66 277 SER B CA 1
ATOM 7961 C C . SER B 1 273 ? 38.007 10.145 22.508 1.00 12.42 277 SER B C 1
ATOM 7962 O O . SER B 1 273 ? 37.981 11.184 21.880 1.00 15.47 277 SER B O 1
ATOM 7965 N N . TYR B 1 274 ? 36.933 9.383 22.680 1.00 11.76 278 TYR B N 1
ATOM 7966 C CA . TYR B 1 274 ? 35.609 9.797 22.189 1.00 11.58 278 TYR B CA 1
ATOM 7967 C C . TYR B 1 274 ? 34.804 10.625 23.198 1.00 11.54 278 TYR B C 1
ATOM 7968 O O . TYR B 1 274 ? 34.047 11.502 22.802 1.00 11.89 278 TYR B O 1
ATOM 7977 N N . ILE B 1 275 ? 34.977 10.327 24.491 1.00 10.39 279 ILE B N 1
ATOM 7978 C CA . ILE B 1 275 ? 34.166 10.883 25.581 1.00 9.78 279 ILE B CA 1
ATOM 7979 C C . ILE B 1 275 ? 35.144 11.232 26.699 1.00 9.60 279 ILE B C 1
ATOM 7980 O O . ILE B 1 275 ? 35.452 10.437 27.597 1.00 9.78 279 ILE B O 1
ATOM 7985 N N . PRO B 1 276 ? 35.710 12.420 26.640 1.00 11.04 280 PRO B N 1
ATOM 7986 C CA . PRO B 1 276 ? 36.807 12.724 27.550 1.00 10.80 280 PRO B CA 1
ATOM 7987 C C . PRO B 1 276 ? 36.471 12.772 29.020 1.00 10.65 280 PRO B C 1
ATOM 7988 O O . PRO B 1 276 ? 37.373 12.698 29.870 1.00 11.72 280 PRO B O 1
ATOM 7992 N N . ASP B 1 277 ? 35.177 12.916 29.324 1.00 10.06 281 ASP B N 1
ATOM 7993 C CA . ASP B 1 277 ? 34.697 12.976 30.688 1.00 10.76 281 ASP B CA 1
ATOM 7994 C C . ASP B 1 277 ? 33.846 11.756 31.028 1.00 9.80 281 ASP B C 1
ATOM 7995 O O . ASP B 1 277 ? 33.011 11.801 31.903 1.00 11.12 281 ASP B O 1
ATOM 8000 N N . PHE B 1 278 ? 34.072 10.668 30.326 1.00 9.44 282 PHE B N 1
ATOM 8001 C CA . PHE B 1 278 ? 33.325 9.424 30.539 1.00 8.85 282 PHE B CA 1
ATOM 8002 C C . PHE B 1 278 ? 33.342 9.066 32.017 1.00 8.92 282 PHE B C 1
ATOM 8003 O O . PHE B 1 278 ? 34.341 9.152 32.720 1.00 10.41 282 PHE B O 1
ATOM 8011 N N . GLY B 1 279 ? 32.174 8.636 32.485 1.00 8.37 283 GLY B N 1
ATOM 8012 C CA . GLY B 1 279 ? 32.016 8.332 33.890 1.00 8.51 283 GLY B CA 1
ATOM 8013 C C . GLY B 1 279 ? 32.663 7.058 34.370 1.00 7.90 283 GLY B C 1
ATOM 8014 O O . GLY B 1 279 ? 33.233 7.024 35.473 1.00 9.00 283 GLY B O 1
ATOM 8015 N N . GLY B 1 280 ? 32.520 6.000 33.571 1.00 7.77 284 GLY B N 1
ATOM 8016 C CA . GLY B 1 280 ? 32.973 4.690 33.978 1.00 8.45 284 GLY B CA 1
ATOM 8017 C C . GLY B 1 280 ? 32.036 3.571 33.638 1.00 8.46 284 GLY B C 1
ATOM 8018 O O . GLY B 1 280 ? 31.224 3.697 32.745 1.00 7.73 284 GLY B O 1
ATOM 8019 N N . PHE B 1 281 ? 32.170 2.473 34.369 1.00 7.73 285 PHE B N 1
ATOM 8020 C CA . PHE B 1 281 ? 31.479 1.240 34.050 1.00 7.39 285 PHE B CA 1
ATOM 8021 C C . PHE B 1 281 ? 30.547 0.757 35.119 1.00 7.81 285 PHE B C 1
ATOM 8022 O O . PHE B 1 281 ? 30.807 0.895 36.297 1.00 8.71 285 PHE B O 1
ATOM 8030 N N . LEU B 1 282 ? 29.453 0.147 34.705 1.00 6.91 286 LEU B N 1
ATOM 8031 C CA . LEU B 1 282 ? 28.566 -0.636 35.567 1.00 7.13 286 LEU B CA 1
ATOM 8032 C C . LEU B 1 282 ? 28.825 -2.099 35.227 1.00 7.05 286 LEU B C 1
ATOM 8033 O O . LEU B 1 282 ? 28.982 -2.450 34.049 1.00 7.21 286 LEU B O 1
ATOM 8038 N N . VAL B 1 283 ? 28.872 -2.958 36.243 1.00 7.99 287 VAL B N 1
ATOM 8039 C CA . VAL B 1 283 ? 29.208 -4.359 36.034 1.00 7.86 287 VAL B CA 1
ATOM 8040 C C . VAL B 1 283 ? 28.325 -5.333 36.749 1.00 8.13 287 VAL B C 1
ATOM 8041 O O . VAL B 1 283 ? 28.217 -5.346 37.991 1.00 8.16 287 VAL B O 1
ATOM 8045 N N . LYS B 1 284 ? 27.700 -6.189 35.938 1.00 8.22 288 LYS B N 1
ATOM 8046 C CA . LYS B 1 284 ? 26.996 -7.388 36.424 1.00 8.17 288 LYS B CA 1
ATOM 8047 C C . LYS B 1 284 ? 27.862 -8.575 36.003 1.00 9.61 288 LYS B C 1
ATOM 8048 O O . LYS B 1 284 ? 28.021 -8.838 34.813 1.00 10.30 288 LYS B O 1
ATOM 8054 N N . ALA B 1 285 ? 28.417 -9.244 37.011 1.00 10.75 289 ALA B N 1
ATOM 8055 C CA . ALA B 1 285 ? 29.399 -10.323 36.839 1.00 11.92 289 ALA B CA 1
ATOM 8056 C C . ALA B 1 285 ? 29.085 -11.518 37.695 1.00 12.31 289 ALA B C 1
ATOM 8057 O O . ALA B 1 285 ? 28.720 -11.398 38.858 1.00 12.53 289 ALA B O 1
ATOM 8059 N N . ASP B 1 286 ? 29.281 -12.695 37.108 1.00 12.04 290 ASP B N 1
ATOM 8060 C CA . ASP B 1 286 ? 29.090 -13.973 37.810 1.00 13.67 290 ASP B CA 1
ATOM 8061 C C . ASP B 1 286 ? 27.706 -14.059 38.453 1.00 14.34 290 ASP B C 1
ATOM 8062 O O . ASP B 1 286 ? 27.544 -14.465 39.634 1.00 15.26 290 ASP B O 1
ATOM 8067 N N . SER B 1 287 ? 26.715 -13.652 37.693 1.00 13.79 291 SER B N 1
ATOM 8068 C CA . SER B 1 287 ? 25.338 -13.622 38.173 1.00 14.53 291 SER B CA 1
ATOM 8069 C C . SER B 1 287 ? 24.493 -14.005 36.998 1.00 14.40 291 SER B C 1
ATOM 8070 O O . SER B 1 287 ? 24.665 -13.439 35.907 1.00 13.45 291 SER B O 1
ATOM 8073 N N . GLU B 1 288 ? 23.574 -14.955 37.204 1.00 16.01 292 GLU B N 1
ATOM 8074 C CA . GLU B 1 288 ? 22.619 -15.391 36.191 1.00 16.57 292 GLU B CA 1
ATOM 8075 C C . GLU B 1 288 ? 23.233 -15.751 34.845 1.00 16.81 292 GLU B C 1
ATOM 8076 O O . GLU B 1 288 ? 22.636 -15.522 33.802 1.00 18.48 292 GLU B O 1
ATOM 8082 N N . GLY B 1 289 ? 24.427 -16.321 34.882 1.00 17.38 293 GLY B N 1
ATOM 8083 C CA . GLY B 1 289 ? 25.145 -16.707 33.682 1.00 16.54 293 GLY B CA 1
ATOM 8084 C C . GLY B 1 289 ? 25.963 -15.619 33.020 1.00 17.08 293 GLY B C 1
ATOM 8085 O O . GLY B 1 289 ? 26.626 -15.874 31.991 1.00 18.88 293 GLY B O 1
ATOM 8086 N N . GLN B 1 290 ? 25.938 -14.407 33.559 1.00 14.38 294 GLN B N 1
ATOM 8087 C CA . GLN B 1 290 ? 26.804 -13.396 32.999 1.00 13.11 294 GLN B CA 1
ATOM 8088 C C . GLN B 1 290 ? 28.252 -13.668 33.420 1.00 12.99 294 GLN B C 1
ATOM 8089 O O . GLN B 1 290 ? 28.490 -14.064 34.563 1.00 13.40 294 GLN B O 1
ATOM 8095 N N . PRO B 1 291 ? 29.209 -13.432 32.534 1.00 13.03 295 PRO B N 1
ATOM 8096 C CA . PRO B 1 291 ? 30.615 -13.737 32.837 1.00 13.08 295 PRO B CA 1
ATOM 8097 C C . PRO B 1 291 ? 31.201 -12.891 33.959 1.00 12.44 295 PRO B C 1
ATOM 8098 O O . PRO B 1 291 ? 30.714 -11.811 34.278 1.00 10.66 295 PRO B O 1
ATOM 8102 N N . GLY B 1 292 ? 32.291 -13.353 34.525 1.00 12.47 296 GLY B N 1
ATOM 8103 C CA . GLY B 1 292 ? 32.917 -12.639 35.599 1.00 11.23 296 GLY B CA 1
ATOM 8104 C C . GLY B 1 292 ? 34.245 -13.269 35.997 1.00 11.52 296 GLY B C 1
ATOM 8105 O O . GLY B 1 292 ? 34.688 -14.257 35.436 1.00 11.16 296 GLY B O 1
ATOM 8106 N N . PRO B 1 293 ? 34.906 -12.648 36.962 1.00 11.35 297 PRO B N 1
ATOM 8107 C CA . PRO B 1 293 ? 36.199 -13.138 37.464 1.00 11.92 297 PRO B CA 1
ATOM 8108 C C . PRO B 1 293 ? 36.122 -14.571 38.009 1.00 11.84 297 PRO B C 1
ATOM 8109 O O . PRO B 1 293 ? 37.104 -15.304 37.888 1.00 12.16 297 PRO B O 1
ATOM 8113 N N . GLN B 1 294 ? 34.999 -14.942 38.608 1.00 12.27 298 GLN B N 1
ATOM 8114 C CA . GLN B 1 294 ? 34.875 -16.283 39.182 1.00 13.72 298 GLN B CA 1
ATOM 8115 C C . GLN B 1 294 ? 34.960 -17.344 38.104 1.00 15.23 298 GLN B C 1
ATOM 8116 O O . GLN B 1 294 ? 35.323 -18.493 38.419 1.00 16.55 298 GLN B O 1
ATOM 8122 N N . GLY B 1 295 ? 34.671 -16.985 36.854 1.00 14.78 299 GLY B N 1
ATOM 8123 C CA . GLY B 1 295 ? 34.822 -17.908 35.726 1.00 15.25 299 GLY B CA 1
ATOM 8124 C C . GLY B 1 295 ? 36.280 -18.249 35.442 1.00 15.16 299 GLY B C 1
ATOM 8125 O O . GLY B 1 295 ? 36.597 -19.150 34.667 1.00 17.28 299 GLY B O 1
ATOM 8126 N N . TYR B 1 296 ? 37.182 -17.525 36.075 1.00 13.74 300 TYR B N 1
ATOM 8127 C CA . TYR B 1 296 ? 38.597 -17.717 35.914 1.00 13.32 300 TYR B CA 1
ATOM 8128 C C . TYR B 1 296 ? 39.226 -18.009 37.279 1.00 13.35 300 TYR B C 1
ATOM 8129 O O . TYR B 1 296 ? 40.425 -17.911 37.444 1.00 14.11 300 TYR B O 1
ATOM 8138 N N . GLY B 1 297 ? 38.386 -18.387 38.236 1.00 13.24 301 GLY B N 1
ATOM 8139 C CA . GLY B 1 297 ? 38.828 -18.690 39.586 1.00 13.90 301 GLY B CA 1
ATOM 8140 C C . GLY B 1 297 ? 39.357 -17.501 40.392 1.00 12.73 301 GLY B C 1
ATOM 8141 O O . GLY B 1 297 ? 40.135 -17.671 41.343 1.00 15.04 301 GLY B O 1
ATOM 8142 N N . ARG B 1 298 ? 38.922 -16.289 40.021 1.00 12.06 302 ARG B N 1
ATOM 8143 C CA . ARG B 1 298 ? 39.366 -15.067 40.691 1.00 11.16 302 ARG B CA 1
ATOM 8144 C C . ARG B 1 298 ? 38.195 -14.478 41.451 1.00 11.81 302 ARG B C 1
ATOM 8145 O O . ARG B 1 298 ? 37.046 -14.861 41.217 1.00 13.59 302 ARG B O 1
ATOM 8153 N N . ASP B 1 299 ? 38.478 -13.549 42.354 1.00 11.42 303 ASP B N 1
ATOM 8154 C CA . ASP B 1 299 ? 37.424 -12.967 43.152 1.00 10.88 303 ASP B CA 1
ATOM 8155 C C . ASP B 1 299 ? 36.970 -11.619 42.597 1.00 10.44 303 ASP B C 1
ATOM 8156 O O . ASP B 1 299 ? 37.580 -11.060 41.677 1.00 10.57 303 ASP B O 1
ATOM 8161 N N . HIS B 1 300 ? 35.869 -11.137 43.137 1.00 10.02 304 HIS B N 1
ATOM 8162 C CA . HIS B 1 300 ? 35.313 -9.888 42.665 1.00 10.47 304 HIS B CA 1
ATOM 8163 C C . HIS B 1 300 ? 36.188 -8.686 42.842 1.00 9.69 304 HIS B C 1
ATOM 8164 O O . HIS B 1 300 ? 36.102 -7.756 42.037 1.00 10.59 304 HIS B O 1
ATOM 8171 N N . ALA B 1 301 ? 36.997 -8.648 43.890 1.00 9.45 305 ALA B N 1
ATOM 8172 C CA . ALA B 1 301 ? 37.942 -7.532 44.007 1.00 9.88 305 ALA B CA 1
ATOM 8173 C C . ALA B 1 301 ? 38.986 -7.575 42.917 1.00 10.26 305 ALA B C 1
ATOM 8174 O O . ALA B 1 301 ? 39.329 -6.559 42.343 1.00 10.01 305 ALA B O 1
ATOM 8176 N N . GLU B 1 302 ? 39.493 -8.760 42.611 1.00 10.39 306 GLU B N 1
ATOM 8177 C CA . GLU B 1 302 ? 40.498 -8.893 41.555 1.00 10.35 306 GLU B CA 1
ATOM 8178 C C . GLU B 1 302 ? 39.882 -8.389 40.234 1.00 9.94 306 GLU B C 1
ATOM 8179 O O . GLU B 1 302 ? 40.504 -7.677 39.470 1.00 11.56 306 GLU B O 1
ATOM 8185 N N . GLY B 1 303 ? 38.641 -8.767 39.967 1.00 9.71 307 GLY B N 1
ATOM 8186 C CA . GLY B 1 303 ? 38.022 -8.280 38.753 1.00 9.24 307 GLY B CA 1
ATOM 8187 C C . GLY B 1 303 ? 37.727 -6.783 38.715 1.00 9.13 307 GLY B C 1
ATOM 8188 O O . GLY B 1 303 ? 38.054 -6.088 37.758 1.00 9.43 307 GLY B O 1
ATOM 8189 N N . ALA B 1 304 ? 37.133 -6.287 39.787 1.00 8.85 308 ALA B N 1
ATOM 8190 C CA . ALA B 1 304 ? 36.791 -4.906 39.864 1.00 8.07 308 ALA B CA 1
ATOM 8191 C C . ALA B 1 304 ? 38.026 -4.028 39.838 1.00 8.31 308 ALA B C 1
ATOM 8192 O O . ALA B 1 304 ? 38.046 -3.007 39.190 1.00 8.22 308 ALA B O 1
ATOM 8194 N N . ASN B 1 305 ? 39.066 -4.443 40.540 1.00 8.40 309 ASN B N 1
ATOM 8195 C CA . ASN B 1 305 ? 40.254 -3.637 40.586 1.00 8.27 309 ASN B CA 1
ATOM 8196 C C . ASN B 1 305 ? 40.992 -3.572 39.261 1.00 8.43 309 ASN B C 1
ATOM 8197 O O . ASN B 1 305 ? 41.670 -2.579 38.980 1.00 8.36 309 ASN B O 1
ATOM 8202 N N . MET B 1 306 ? 40.883 -4.623 38.471 1.00 8.33 310 MET B N 1
ATOM 8203 C CA . MET B 1 306 ? 41.520 -4.612 37.154 1.00 8.70 310 MET B CA 1
ATOM 8204 C C . MET B 1 306 ? 40.865 -3.544 36.282 1.00 9.02 310 MET B C 1
ATOM 8205 O O . MET B 1 306 ? 41.539 -2.750 35.620 1.00 9.98 310 MET B O 1
ATOM 8210 N N . LEU B 1 307 ? 39.535 -3.516 36.282 1.00 8.61 311 LEU B N 1
ATOM 8211 C CA . LEU B 1 307 ? 38.826 -2.491 35.507 1.00 8.45 311 LEU B CA 1
ATOM 8212 C C . LEU B 1 307 ? 39.111 -1.111 36.057 1.00 9.52 311 LEU B C 1
ATOM 8213 O O . LEU B 1 307 ? 39.268 -0.158 35.315 1.00 9.04 311 LEU B O 1
ATOM 8218 N N . ALA B 1 308 ? 39.114 -1.006 37.387 1.00 8.48 312 ALA B N 1
ATOM 8219 C CA . ALA B 1 308 ? 39.349 0.254 38.041 1.00 8.40 312 ALA B CA 1
ATOM 8220 C C . ALA B 1 308 ? 40.718 0.825 37.689 1.00 9.16 312 ALA B C 1
ATOM 8221 O O . ALA B 1 308 ? 40.876 2.027 37.501 1.00 9.92 312 ALA B O 1
ATOM 8223 N N . ALA B 1 309 ? 41.703 -0.052 37.554 1.00 9.26 313 ALA B N 1
ATOM 8224 C CA . ALA B 1 309 ? 43.050 0.415 37.197 1.00 10.53 313 ALA B CA 1
ATOM 8225 C C . ALA B 1 309 ? 43.089 0.976 35.779 1.00 11.21 313 ALA B C 1
ATOM 8226 O O . ALA B 1 309 ? 43.858 1.887 35.480 1.00 12.41 313 ALA B O 1
ATOM 8228 N N . ALA B 1 310 ? 42.309 0.396 34.880 1.00 10.69 314 ALA B N 1
ATOM 8229 C CA . ALA B 1 310 ? 42.187 0.917 33.521 1.00 11.45 314 ALA B CA 1
ATOM 8230 C C . ALA B 1 310 ? 41.562 2.295 33.498 1.00 11.41 314 ALA B C 1
ATOM 8231 O O . ALA B 1 310 ? 41.970 3.144 32.728 1.00 12.40 314 ALA B O 1
ATOM 8233 N N . LEU B 1 311 ? 40.590 2.533 34.378 1.00 10.87 315 LEU B N 1
ATOM 8234 C CA . LEU B 1 311 ? 39.850 3.808 34.390 1.00 10.29 315 LEU B CA 1
ATOM 8235 C C . LEU B 1 311 ? 40.528 4.896 35.232 1.00 11.02 315 LEU B C 1
ATOM 8236 O O . LEU B 1 311 ? 40.288 6.074 35.035 1.00 10.71 315 LEU B O 1
ATOM 8241 N N . LYS B 1 312 ? 41.336 4.518 36.195 1.00 12.53 316 LYS B N 1
ATOM 8242 C CA . LYS B 1 312 ? 41.888 5.485 37.134 1.00 13.75 316 LYS B CA 1
ATOM 8243 C C . LYS B 1 312 ? 42.602 6.668 36.486 1.00 13.82 316 LYS B C 1
ATOM 8244 O O . LYS B 1 312 ? 42.384 7.793 36.903 1.00 14.52 316 LYS B O 1
ATOM 8250 N N . PRO B 1 313 ? 43.463 6.454 35.505 1.00 13.54 317 PRO B N 1
ATOM 8251 C CA . PRO B 1 313 ? 44.183 7.588 34.911 1.00 14.34 317 PRO B CA 1
ATOM 8252 C C . PRO B 1 313 ? 43.280 8.634 34.307 1.00 13.96 317 PRO B C 1
ATOM 8253 O O . PRO B 1 313 ? 43.692 9.769 34.102 1.00 14.70 317 PRO B O 1
ATOM 8257 N N . PHE B 1 314 ? 42.067 8.234 33.963 1.00 13.11 318 PHE B N 1
ATOM 8258 C CA . PHE B 1 314 ? 41.118 9.111 33.313 1.00 12.67 318 PHE B CA 1
ATOM 8259 C C . PHE B 1 314 ? 40.027 9.621 34.231 1.00 12.69 318 PHE B C 1
ATOM 8260 O O . PHE B 1 314 ? 39.129 10.336 33.779 1.00 14.86 318 PHE B O 1
ATOM 8268 N N . GLY B 1 315 ? 40.048 9.220 35.490 1.00 11.48 319 GLY B N 1
ATOM 8269 C CA . GLY B 1 315 ? 39.063 9.703 36.418 1.00 12.25 319 GLY B CA 1
ATOM 8270 C C . GLY B 1 315 ? 37.773 8.899 36.473 1.00 12.55 319 GLY B C 1
ATOM 8271 O O . GLY B 1 315 ? 36.779 9.343 37.074 1.00 15.33 319 GLY B O 1
ATOM 8272 N N . GLY B 1 316 ? 37.798 7.726 35.896 1.00 11.54 320 GLY B N 1
ATOM 8273 C CA . GLY B 1 316 ? 36.598 6.902 35.866 1.00 10.13 320 GLY B CA 1
ATOM 8274 C C . GLY B 1 316 ? 36.429 6.020 37.086 1.00 9.14 320 GLY B C 1
ATOM 8275 O O . GLY B 1 316 ? 37.396 5.765 37.828 1.00 10.15 320 GLY B O 1
ATOM 8276 N N . VAL B 1 317 ? 35.202 5.570 37.299 1.00 8.87 321 VAL B N 1
ATOM 8277 C CA . VAL B 1 317 ? 34.870 4.728 38.435 1.00 7.91 321 VAL B CA 1
ATOM 8278 C C . VAL B 1 317 ? 34.183 3.453 37.907 1.00 7.42 321 VAL B C 1
ATOM 8279 O O . VAL B 1 317 ? 33.614 3.413 36.798 1.00 7.73 321 VAL B O 1
ATOM 8285 N N . VAL B 1 318 ? 34.210 2.454 38.767 1.00 7.39 322 VAL B N 1
ATOM 8286 C CA . VAL B 1 318 ? 33.565 1.197 38.520 1.00 7.37 322 VAL B CA 1
ATOM 8287 C C . VAL B 1 318 ? 32.444 0.995 39.529 1.00 7.74 322 VAL B C 1
ATOM 8288 O O . VAL B 1 318 ? 32.679 0.988 40.738 1.00 8.62 322 VAL B O 1
ATOM 8292 N N . PHE B 1 319 ? 31.208 0.889 39.044 1.00 7.25 323 PHE B N 1
ATOM 8293 C CA . PHE B 1 319 ? 30.063 0.520 39.849 1.00 7.86 323 PHE B CA 1
ATOM 8294 C C . PHE B 1 319 ? 29.954 -0.989 39.731 1.00 7.27 323 PHE B C 1
ATOM 8295 O O . PHE B 1 319 ? 29.507 -1.498 38.689 1.00 8.09 323 PHE B O 1
ATOM 8303 N N . TRP B 1 320 ? 30.350 -1.732 40.744 1.00 7.30 324 TRP B N 1
ATOM 8304 C CA . TRP B 1 320 ? 30.368 -3.203 40.653 1.00 6.99 324 TRP B CA 1
ATOM 8305 C C . TRP B 1 320 ? 29.147 -3.713 41.386 1.00 7.04 324 TRP B C 1
ATOM 8306 O O . TRP B 1 320 ? 29.041 -3.518 42.595 1.00 7.05 324 TRP B O 1
ATOM 8317 N N . ARG B 1 321 ? 28.225 -4.379 40.685 1.00 8.35 325 ARG B N 1
ATOM 8318 C CA . ARG B 1 321 ? 26.996 -4.856 41.331 1.00 8.11 325 ARG B CA 1
ATOM 8319 C C . ARG B 1 321 ? 27.230 -6.055 42.252 1.00 9.72 325 ARG B C 1
ATOM 8320 O O . ARG B 1 321 ? 27.929 -7.015 41.890 1.00 10.89 325 ARG B O 1
ATOM 8328 N N . ALA B 1 322 ? 26.633 -5.981 43.435 1.00 11.31 326 ALA B N 1
ATOM 8329 C CA . ALA B 1 322 ? 26.700 -7.020 44.473 1.00 14.86 326 ALA B CA 1
ATOM 8330 C C . ALA B 1 322 ? 25.556 -8.007 44.343 1.00 16.86 326 ALA B C 1
ATOM 8331 O O . ALA B 1 322 ? 25.391 -8.845 45.225 1.00 17.47 326 ALA B O 1
ATOM 8333 N N . PHE B 1 323 ? 24.763 -7.908 43.257 1.00 17.75 327 PHE B N 1
ATOM 8334 C CA . PHE B 1 323 ? 23.608 -8.792 42.992 1.00 18.06 327 PHE B CA 1
ATOM 8335 C C . PHE B 1 323 ? 24.121 -10.117 42.441 1.00 18.54 327 PHE B C 1
ATOM 8336 O O . PHE B 1 323 ? 24.169 -10.357 41.228 1.00 17.74 327 PHE B O 1
ATOM 8344 N N . VAL B 1 324 ? 24.525 -10.952 43.364 1.00 19.13 328 VAL B N 1
ATOM 8345 C CA . VAL B 1 324 ? 25.141 -12.222 43.051 1.00 19.90 328 VAL B CA 1
ATOM 8346 C C . VAL B 1 324 ? 24.632 -13.255 44.035 1.00 21.35 328 VAL B C 1
ATOM 8347 O O . VAL B 1 324 ? 24.518 -12.976 45.242 1.00 22.85 328 VAL B O 1
ATOM 8353 N N . TYR B 1 325 ? 24.306 -14.435 43.527 1.00 22.48 329 TYR B N 1
ATOM 8354 C CA . TYR B 1 325 ? 23.832 -15.517 44.382 1.00 22.71 329 TYR B CA 1
ATOM 8355 C C . TYR B 1 325 ? 23.945 -16.840 43.629 1.00 23.17 329 TYR B C 1
ATOM 8356 O O . TYR B 1 325 ? 23.441 -16.993 42.522 1.00 22.94 329 TYR B O 1
ATOM 8365 N N . HIS B 1 326 ? 24.600 -17.813 44.245 1.00 24.02 330 HIS B N 1
ATOM 8366 C CA . HIS B 1 326 ? 24.797 -19.083 43.582 1.00 24.65 330 HIS B CA 1
ATOM 8367 C C . HIS B 1 326 ? 23.730 -20.113 43.940 1.00 25.03 330 HIS B C 1
ATOM 8368 O O . HIS B 1 326 ? 23.170 -20.083 45.014 1.00 22.79 330 HIS B O 1
ATOM 8380 N N . PRO B 1 327 ? 23.438 -21.018 43.019 1.00 27.04 331 PRO B N 1
ATOM 8381 C CA . PRO B 1 327 ? 22.365 -22.007 43.226 1.00 28.37 331 PRO B CA 1
ATOM 8382 C C . PRO B 1 327 ? 22.555 -22.989 44.372 1.00 28.86 331 PRO B C 1
ATOM 8383 O O . PRO B 1 327 ? 21.545 -23.448 44.908 1.00 29.30 331 PRO B O 1
ATOM 8387 N N . ASP B 1 328 ? 23.786 -23.291 44.765 1.00 29.40 332 ASP B N 1
ATOM 8388 C CA . ASP B 1 328 ? 24.008 -24.334 45.765 1.00 30.46 332 ASP B CA 1
ATOM 8389 C C . ASP B 1 328 ? 24.124 -23.864 47.203 1.00 28.82 332 ASP B C 1
ATOM 8390 O O . ASP B 1 328 ? 24.561 -24.629 48.055 1.00 30.10 332 ASP B O 1
ATOM 8395 N N . ILE B 1 329 ? 23.737 -22.632 47.515 1.00 26.57 333 ILE B N 1
ATOM 8396 C CA . ILE B 1 329 ? 23.797 -22.238 48.920 1.00 25.10 333 ILE B CA 1
ATOM 8397 C C . ILE B 1 329 ? 22.503 -22.555 49.606 1.00 23.60 333 ILE B C 1
ATOM 8398 O O . ILE B 1 329 ? 21.482 -22.767 48.948 1.00 22.86 333 ILE B O 1
ATOM 8403 N N . GLU B 1 330 ? 22.550 -22.614 50.938 1.00 22.13 334 GLU B N 1
ATOM 8404 C CA . GLU B 1 330 ? 21.348 -22.960 51.696 1.00 22.53 33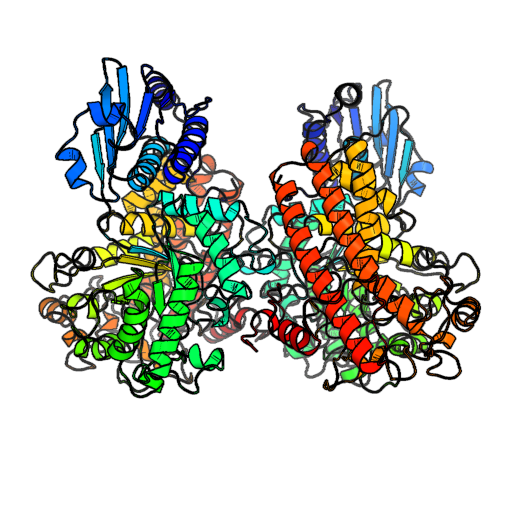4 GLU B CA 1
ATOM 8405 C C . GLU B 1 330 ? 20.201 -21.943 51.576 1.00 20.35 334 GLU B C 1
ATOM 8406 O O . GLU B 1 330 ? 19.031 -22.312 51.465 1.00 21.36 334 GLU B O 1
ATOM 8412 N N . ASP B 1 331 ? 20.538 -20.665 51.623 1.00 17.55 335 ASP B N 1
ATOM 8413 C CA . ASP B 1 331 ? 19.496 -19.641 51.690 1.00 14.84 335 ASP B CA 1
ATOM 8414 C C . ASP B 1 331 ? 19.961 -18.460 50.864 1.00 13.05 335 ASP B C 1
ATOM 8415 O O . ASP B 1 331 ? 20.918 -17.772 51.238 1.00 12.13 335 ASP B O 1
ATOM 8420 N N . ARG B 1 332 ? 19.301 -18.218 49.741 1.00 11.50 336 ARG B N 1
ATOM 8421 C CA . ARG B 1 332 ? 19.623 -17.108 48.849 1.00 11.71 336 ARG B CA 1
ATOM 8422 C C . ARG B 1 332 ? 19.702 -15.786 49.577 1.00 10.70 336 ARG B C 1
ATOM 8423 O O . ARG B 1 332 ? 20.476 -14.915 49.176 1.00 12.41 336 ARG B O 1
ATOM 8431 N N . PHE B 1 333 ? 18.891 -15.614 50.610 1.00 9.86 337 PHE B N 1
ATOM 8432 C CA . PHE B 1 333 ? 18.883 -14.399 51.391 1.00 9.26 337 PHE B CA 1
ATOM 8433 C C . PHE B 1 333 ? 20.293 -14.029 51.864 1.00 9.26 337 PHE B C 1
ATOM 8434 O O . PHE B 1 333 ? 20.642 -12.858 51.967 1.00 9.77 337 PHE B O 1
ATOM 8442 N N . ARG B 1 334 ? 21.082 -15.036 52.192 1.00 10.11 338 ARG B N 1
ATOM 8443 C CA . ARG B 1 334 ? 22.411 -14.831 52.750 1.00 9.55 338 ARG B CA 1
ATOM 8444 C C . ARG B 1 334 ? 23.468 -14.561 51.722 1.00 10.73 338 ARG B C 1
ATOM 8445 O O . ARG B 1 334 ? 24.583 -14.160 52.102 1.00 11.18 338 ARG B O 1
ATOM 8453 N N . GLY B 1 335 ? 23.136 -14.727 50.450 1.00 11.53 339 GLY B N 1
ATOM 8454 C CA . GLY B 1 335 ? 24.133 -14.765 49.396 1.00 12.23 339 GLY B CA 1
ATOM 8455 C C . GLY B 1 335 ? 25.095 -13.602 49.255 1.00 12.42 339 GLY B C 1
ATOM 8456 O O . GLY B 1 335 ? 26.307 -13.777 49.344 1.00 13.73 339 GLY B O 1
ATOM 8457 N N . ALA B 1 336 ? 24.565 -12.418 49.047 1.00 12.28 340 ALA B N 1
ATOM 8458 C CA . ALA B 1 336 ? 25.472 -11.276 48.777 1.00 12.17 340 ALA B CA 1
ATOM 8459 C C . ALA B 1 336 ? 26.394 -10.981 49.958 1.00 10.90 340 ALA B C 1
ATOM 8460 O O . ALA B 1 336 ? 27.598 -10.697 49.808 1.00 10.49 340 ALA B O 1
ATOM 8462 N N . TYR B 1 337 ? 25.853 -11.008 51.166 1.00 10.01 341 TYR B N 1
ATOM 8463 C CA . TYR B 1 337 ? 26.651 -10.727 52.344 1.00 10.25 341 TYR B CA 1
ATOM 8464 C C . TYR B 1 337 ? 27.807 -11.713 52.492 1.00 10.12 341 TYR B C 1
ATOM 8465 O O . TYR B 1 337 ? 28.950 -11.323 52.750 1.00 11.41 341 TYR B O 1
ATOM 8474 N N . ASP B 1 338 ? 27.505 -12.994 52.339 1.00 11.51 342 ASP B N 1
ATOM 8475 C CA . ASP B 1 338 ? 28.549 -14.004 52.529 1.00 12.19 342 ASP B CA 1
ATOM 8476 C C . ASP B 1 338 ? 29.597 -13.930 51.394 1.00 12.73 342 ASP B C 1
ATOM 8477 O O . ASP B 1 338 ? 30.755 -14.302 51.607 1.00 14.94 342 ASP B O 1
ATOM 8482 N N . GLU B 1 339 ? 29.188 -13.475 50.202 1.00 12.60 343 GLU B N 1
ATOM 8483 C CA . GLU B 1 339 ? 30.111 -13.291 49.069 1.00 14.53 343 GLU B CA 1
ATOM 8484 C C . GLU B 1 339 ? 31.045 -12.093 49.236 1.00 13.78 343 GLU B C 1
ATOM 8485 O O . GLU B 1 339 ? 32.232 -12.171 48.936 1.00 14.05 343 GLU B O 1
ATOM 8495 N N . PHE B 1 340 ? 30.521 -10.968 49.707 1.00 10.51 344 PHE B N 1
ATOM 8496 C CA . PHE B 1 340 ? 31.273 -9.722 49.721 1.00 9.99 344 PHE B CA 1
ATOM 8497 C C . PHE B 1 340 ? 31.920 -9.347 51.047 1.00 9.66 344 PHE B C 1
ATOM 8498 O O . PHE B 1 340 ? 32.938 -8.677 51.045 1.00 9.95 344 PHE B O 1
ATOM 8506 N N . MET B 1 341 ? 31.367 -9.778 52.170 1.00 10.07 345 MET B N 1
ATOM 8507 C CA . MET B 1 341 ? 31.985 -9.442 53.443 1.00 11.04 345 MET B CA 1
ATOM 8508 C C . MET B 1 341 ? 33.479 -9.795 53.553 1.00 11.24 345 MET B C 1
ATOM 8509 O O . MET B 1 341 ? 34.269 -8.992 54.036 1.00 11.77 345 MET B O 1
ATOM 8514 N N . PRO B 1 342 ? 33.906 -10.958 53.067 1.00 11.05 346 PRO B N 1
ATOM 8515 C CA . PRO B 1 342 ? 35.347 -11.268 53.102 1.00 11.81 346 PRO B CA 1
ATOM 8516 C C . PRO B 1 342 ? 36.232 -10.321 52.280 1.00 11.45 346 PRO B C 1
ATOM 8517 O O . PRO B 1 342 ? 37.463 -10.318 52.459 1.00 13.87 346 PRO B O 1
ATOM 8521 N N . LEU B 1 343 ? 35.632 -9.578 51.359 1.00 9.85 347 LEU B N 1
ATOM 8522 C CA . LEU B 1 343 ? 36.345 -8.678 50.486 1.00 9.74 347 LEU B CA 1
ATOM 8523 C C . LEU B 1 343 ? 36.320 -7.223 50.949 1.00 9.81 347 LEU B C 1
ATOM 8524 O O . LEU B 1 343 ? 36.855 -6.345 50.275 1.00 10.01 347 LEU B O 1
ATOM 8529 N N . ASP B 1 344 ? 35.747 -6.960 52.112 1.00 9.74 348 ASP B N 1
ATOM 8530 C CA . ASP B 1 344 ? 35.681 -5.584 52.610 1.00 8.92 348 ASP B CA 1
ATOM 8531 C C . ASP B 1 344 ? 37.115 -5.059 52.742 1.00 9.68 348 ASP B C 1
ATOM 8532 O O . ASP B 1 344 ? 37.967 -5.720 53.348 1.00 11.32 348 ASP B O 1
ATOM 8537 N N . GLY B 1 345 ? 37.367 -3.888 52.191 1.00 9.79 349 GLY B N 1
ATOM 8538 C CA . GLY B 1 345 ? 38.679 -3.296 52.202 1.00 9.91 349 GLY B CA 1
ATOM 8539 C C . GLY B 1 345 ? 39.603 -3.703 51.072 1.00 10.80 349 GLY B C 1
ATOM 8540 O O . GLY B 1 345 ? 40.676 -3.107 50.907 1.00 13.24 349 GLY B O 1
ATOM 8541 N N . LYS B 1 346 ? 39.176 -4.662 50.252 1.00 10.23 350 LYS B N 1
ATOM 8542 C CA . LYS B 1 346 ? 40.013 -5.147 49.181 1.00 10.36 350 LYS B CA 1
ATOM 8543 C C . LYS B 1 346 ? 39.789 -4.441 47.845 1.00 10.71 350 LYS B C 1
ATOM 8544 O O . LYS B 1 346 ? 40.544 -4.673 46.907 1.00 10.82 350 LYS B O 1
ATOM 8553 N N . PHE B 1 347 ? 38.750 -3.617 47.771 1.00 9.97 351 PHE B N 1
ATOM 8554 C CA . PHE B 1 347 ? 38.413 -2.911 46.531 1.00 10.20 351 PHE B CA 1
ATOM 8555 C C . PHE B 1 347 ? 39.177 -1.591 46.461 1.00 10.75 351 PHE B C 1
ATOM 8556 O O . PHE B 1 347 ? 39.316 -0.885 47.452 1.00 11.66 351 PHE B O 1
ATOM 8564 N N . ALA B 1 348 ? 39.599 -1.226 45.257 1.00 10.11 352 ALA B N 1
ATOM 8565 C CA . ALA B 1 348 ? 40.236 0.050 45.002 1.00 10.66 352 ALA B CA 1
ATOM 8566 C C . ALA B 1 348 ? 39.304 1.212 45.280 1.00 10.44 352 ALA B C 1
ATOM 8567 O O . ALA B 1 348 ? 38.073 1.073 45.308 1.00 10.02 352 ALA B O 1
ATOM 8569 N N . ASP B 1 349 ? 39.904 2.383 45.503 1.00 11.42 353 ASP B N 1
ATOM 8570 C CA . ASP B 1 349 ? 39.124 3.549 45.901 1.00 12.35 353 ASP B CA 1
ATOM 8571 C C . ASP B 1 349 ? 38.163 4.072 44.860 1.00 10.90 353 ASP B C 1
ATOM 8572 O O . ASP B 1 349 ? 37.259 4.784 45.233 1.00 11.27 353 ASP B O 1
ATOM 8577 N N . ASN B 1 350 ? 38.372 3.737 43.583 1.00 9.00 354 ASN B N 1
ATOM 8578 C CA . ASN B 1 350 ? 37.497 4.108 42.498 1.00 8.52 354 ASN B CA 1
ATOM 8579 C C . ASN B 1 350 ? 36.545 2.967 42.120 1.00 9.01 354 ASN B C 1
ATOM 8580 O O . ASN B 1 350 ? 35.950 3.019 41.046 1.00 9.96 354 ASN B O 1
ATOM 8585 N N . VAL B 1 351 ? 36.365 2.023 43.034 1.00 8.42 355 VAL B N 1
ATOM 8586 C CA . VAL B 1 351 ? 35.327 1.002 42.918 1.00 8.16 355 VAL B CA 1
ATOM 8587 C C . VAL B 1 351 ? 34.257 1.302 43.954 1.00 8.04 355 VAL B C 1
ATOM 8588 O O . VAL B 1 351 ? 34.539 1.601 45.122 1.00 8.28 355 VAL B O 1
ATOM 8592 N N . ILE B 1 352 ? 33.007 1.207 43.529 1.00 7.33 356 ILE B N 1
ATOM 8593 C CA . ILE B 1 352 ? 31.864 1.351 44.403 1.00 7.30 356 ILE B CA 1
ATOM 8594 C C . ILE B 1 352 ? 30.987 0.130 44.242 1.00 7.92 356 ILE B C 1
ATOM 8595 O O . ILE B 1 352 ? 30.619 -0.203 43.101 1.00 7.76 356 ILE B O 1
ATOM 8600 N N . LEU B 1 353 ? 30.639 -0.513 45.347 1.00 7.15 357 LEU B N 1
ATOM 8601 C CA . LEU B 1 353 ? 29.747 -1.675 45.270 1.00 6.91 357 LEU B CA 1
ATOM 8602 C C . LEU B 1 353 ? 28.309 -1.188 45.194 1.00 6.73 357 LEU B C 1
ATOM 8603 O O . LEU B 1 353 ? 27.861 -0.470 46.085 1.00 8.07 357 LEU B O 1
ATOM 8611 N N . GLN B 1 354 ? 27.609 -1.596 44.134 1.00 6.39 358 GLN B N 1
ATOM 8612 C CA . GLN B 1 354 ? 26.234 -1.210 43.909 1.00 6.51 358 GLN B CA 1
ATOM 8613 C C . GLN B 1 354 ? 25.309 -2.308 44.373 1.00 6.79 358 GLN B C 1
ATOM 8614 O O . GLN B 1 354 ? 25.337 -3.427 43.812 1.00 7.53 358 GLN B O 1
ATOM 8620 N N . ILE B 1 355 ? 24.559 -2.001 45.429 1.00 5.98 359 ILE B N 1
ATOM 8621 C CA . ILE B 1 355 ? 23.794 -2.991 46.187 1.00 7.01 359 ILE B CA 1
ATOM 8622 C C . ILE B 1 355 ? 22.322 -2.646 46.147 1.00 6.48 359 ILE B C 1
ATOM 8623 O O . ILE B 1 355 ? 21.945 -1.494 46.389 1.00 7.61 359 ILE B O 1
ATOM 8628 N N . LYS B 1 356 ? 21.487 -3.611 45.791 1.00 7.14 360 LYS B N 1
ATOM 8629 C CA . LYS B 1 356 ? 20.060 -3.399 45.801 1.00 6.44 360 LYS B CA 1
ATOM 8630 C C . LYS B 1 356 ? 19.527 -3.129 47.209 1.00 6.04 360 LYS B C 1
ATOM 8631 O O . LYS B 1 356 ? 20.126 -3.518 48.201 1.00 6.52 360 LYS B O 1
ATOM 8637 N N . ASN B 1 357 ? 18.347 -2.517 47.320 1.00 6.26 361 ASN B N 1
ATOM 8638 C CA . ASN B 1 357 ? 17.840 -2.171 48.635 1.00 6.44 361 ASN B CA 1
ATOM 8639 C C . ASN B 1 357 ? 17.674 -3.368 49.570 1.00 7.28 361 ASN B C 1
ATOM 8640 O O . ASN B 1 357 ? 17.878 -3.241 50.777 1.00 8.00 361 ASN B O 1
ATOM 8645 N N . GLY B 1 358 ? 17.347 -4.519 49.032 1.00 6.96 362 GLY B N 1
ATOM 8646 C CA . GLY B 1 358 ? 17.182 -5.743 49.800 1.00 8.36 362 GLY B CA 1
ATOM 8647 C C . GLY B 1 358 ? 17.981 -6.884 49.184 1.00 8.38 362 GLY B C 1
ATOM 8648 O O . GLY B 1 358 ? 18.529 -6.795 48.064 1.00 8.64 362 GLY B O 1
ATOM 8649 N N . PRO B 1 359 ? 18.065 -7.990 49.919 1.00 8.22 363 PRO B N 1
ATOM 8650 C CA . PRO B 1 359 ? 18.940 -9.109 49.534 1.00 8.01 363 PRO B CA 1
ATOM 8651 C C . PRO B 1 359 ? 18.372 -10.073 48.489 1.00 7.61 363 PRO B C 1
ATOM 8652 O O . PRO B 1 359 ? 19.073 -10.996 48.109 1.00 9.06 363 PRO B O 1
ATOM 8656 N N . ILE B 1 360 ? 17.108 -9.934 48.102 1.00 7.97 364 ILE B N 1
ATOM 8657 C CA . ILE B 1 360 ? 16.550 -10.844 47.104 1.00 8.44 364 ILE B CA 1
ATOM 8658 C C . ILE B 1 360 ? 16.515 -10.130 45.731 1.00 8.98 364 ILE B C 1
ATOM 8659 O O . ILE B 1 360 ? 17.491 -10.189 44.994 1.00 9.95 364 ILE B O 1
ATOM 8664 N N . ASP B 1 361 ? 15.439 -9.410 45.416 1.00 8.36 365 ASP B N 1
ATOM 8665 C CA . ASP B 1 361 ? 15.318 -8.808 44.074 1.00 8.23 365 ASP B CA 1
ATOM 8666 C C . ASP B 1 361 ? 14.137 -7.867 43.952 1.00 7.94 365 ASP B C 1
ATOM 8667 O O . ASP B 1 361 ? 13.120 -8.224 43.383 1.00 7.94 365 ASP B O 1
ATOM 8672 N N . PHE B 1 362 ? 14.246 -6.679 44.539 1.00 7.82 366 PHE B N 1
ATOM 8673 C CA . PHE B 1 362 ? 13.260 -5.627 44.356 1.00 6.98 366 PHE B CA 1
ATOM 8674 C C . PHE B 1 362 ? 11.813 -6.050 44.664 1.00 6.62 366 PHE B C 1
ATOM 8675 O O . PHE B 1 362 ? 10.845 -5.503 44.082 1.00 7.40 366 PHE B O 1
ATOM 8683 N N . GLN B 1 363 ? 11.641 -6.965 45.624 1.00 6.96 367 GLN B N 1
ATOM 8684 C CA . GLN B 1 363 ? 10.293 -7.435 45.945 1.00 7.45 367 GLN B CA 1
ATOM 8685 C C . GLN B 1 363 ? 9.486 -6.336 46.668 1.00 6.86 367 GLN B C 1
ATOM 8686 O O . GLN B 1 363 ? 10.061 -5.411 47.235 1.00 7.94 367 GLN B O 1
ATOM 8692 N N . PRO B 1 364 ? 8.147 -6.388 46.649 1.00 7.58 368 PRO B N 1
ATOM 8693 C CA . PRO B 1 364 ? 7.381 -5.242 47.176 1.00 7.35 368 PRO B CA 1
ATOM 8694 C C . PRO B 1 364 ? 7.746 -4.756 48.559 1.00 6.87 368 PRO B C 1
ATOM 8695 O O . PRO B 1 364 ? 7.671 -3.550 48.822 1.00 7.32 368 PRO B O 1
ATOM 8699 N N . ARG B 1 365 ? 8.160 -5.660 49.417 1.00 6.45 369 ARG B N 1
ATOM 8700 C CA . ARG B 1 365 ? 8.883 -5.256 50.635 1.00 7.12 369 ARG B CA 1
ATOM 8701 C C . ARG B 1 365 ? 9.967 -6.263 50.922 1.00 7.03 369 ARG B C 1
ATOM 8702 O O . ARG B 1 365 ? 9.718 -7.477 50.933 1.00 8.31 369 ARG B O 1
ATOM 8710 N N . GLU B 1 366 ? 11.149 -5.755 51.203 1.00 7.25 370 GLU B N 1
ATOM 8711 C CA . GLU B 1 366 ? 12.269 -6.582 51.641 1.00 6.82 370 GLU B CA 1
ATOM 8712 C C . GLU B 1 366 ? 12.937 -5.881 52.829 1.00 6.62 370 GLU B C 1
ATOM 8713 O O . GLU B 1 366 ? 12.938 -4.655 52.896 1.00 7.96 370 GLU B O 1
ATOM 8719 N N . PRO B 1 367 ? 13.514 -6.668 53.736 1.00 7.77 371 PRO B N 1
ATOM 8720 C CA . PRO B 1 367 ? 14.360 -6.062 54.768 1.00 7.58 371 PRO B CA 1
ATOM 8721 C C . PRO B 1 367 ? 15.640 -5.488 54.101 1.00 7.09 371 PRO B C 1
ATOM 8722 O O . PRO B 1 367 ? 15.945 -5.823 52.969 1.00 7.62 371 PRO B O 1
ATOM 8726 N N . PHE B 1 368 ? 16.298 -4.567 54.776 1.00 6.98 372 PHE B N 1
ATOM 8727 C CA . PHE B 1 368 ? 17.477 -3.945 54.181 1.00 6.53 372 PHE B CA 1
ATOM 8728 C C . PHE B 1 368 ? 18.601 -4.921 53.920 1.00 6.93 372 PHE B C 1
ATOM 8729 O O . PHE B 1 368 ? 18.798 -5.876 54.694 1.00 7.82 372 PHE B O 1
ATOM 8737 N N . SER B 1 369 ? 19.364 -4.677 52.857 1.00 7.29 373 SER B N 1
ATOM 8738 C CA . SER B 1 369 ? 20.526 -5.504 52.578 1.00 7.04 373 SER B CA 1
ATOM 8739 C C . SER B 1 369 ? 21.585 -5.404 53.694 1.00 7.49 373 SER B C 1
ATOM 8740 O O . SER B 1 369 ? 22.111 -4.336 53.979 1.00 7.75 373 SER B O 1
ATOM 8743 N N . ALA B 1 370 ? 21.874 -6.541 54.303 1.00 8.17 374 ALA B N 1
ATOM 8744 C CA . ALA B 1 370 ? 22.839 -6.591 55.400 1.00 7.15 374 ALA B CA 1
ATOM 8745 C C . ALA B 1 370 ? 24.207 -6.020 55.038 1.00 7.19 374 ALA B C 1
ATOM 8746 O O . ALA B 1 370 ? 24.906 -5.514 55.907 1.00 7.59 374 ALA B O 1
ATOM 8748 N N . LEU B 1 371 ? 24.593 -6.106 53.776 1.00 6.86 375 LEU B N 1
ATOM 8749 C CA . LEU B 1 371 ? 25.878 -5.537 53.369 1.00 7.10 375 LEU B CA 1
ATOM 8750 C C . LEU B 1 371 ? 25.994 -4.068 53.757 1.00 7.15 375 LEU B C 1
ATOM 8751 O O . LEU B 1 371 ? 27.093 -3.603 54.093 1.00 7.84 375 LEU B O 1
ATOM 8756 N N . PHE B 1 372 ? 24.897 -3.305 53.687 1.00 7.80 376 PHE B N 1
ATOM 8757 C CA . PHE B 1 372 ? 24.978 -1.872 54.017 1.00 7.94 376 PHE B CA 1
ATOM 8758 C C . PHE B 1 372 ? 25.473 -1.613 55.431 1.00 7.49 376 PHE B C 1
ATOM 8759 O O . PHE B 1 372 ? 26.142 -0.608 55.657 1.00 8.10 376 PHE B O 1
ATOM 8767 N N . ALA B 1 373 ? 25.189 -2.506 56.367 1.00 7.96 377 ALA B N 1
ATOM 8768 C CA . ALA B 1 373 ? 25.621 -2.344 57.765 1.00 7.80 377 ALA B CA 1
ATOM 8769 C C . ALA B 1 373 ? 26.901 -3.094 58.080 1.00 9.57 377 ALA B C 1
ATOM 8770 O O . ALA B 1 373 ? 27.475 -2.935 59.176 1.00 11.29 377 ALA B O 1
ATOM 8772 N N . GLY B 1 374 ? 27.375 -3.911 57.152 1.00 9.64 378 GLY B N 1
ATOM 8773 C CA . GLY B 1 374 ? 28.556 -4.710 57.413 1.00 11.13 378 GLY B CA 1
ATOM 8774 C C . GLY B 1 374 ? 29.839 -4.295 56.755 1.00 10.80 378 GLY B C 1
ATOM 8775 O O . GLY B 1 374 ? 30.922 -4.543 57.283 1.00 12.12 378 GLY B O 1
ATOM 8776 N N . MET B 1 375 ? 29.757 -3.687 55.574 1.00 9.83 379 MET B N 1
ATOM 8777 C CA . MET B 1 375 ? 30.956 -3.274 54.868 1.00 10.29 379 MET B CA 1
ATOM 8778 C C . MET B 1 375 ? 31.383 -1.894 55.356 1.00 11.00 379 MET B C 1
ATOM 8779 O O . MET B 1 375 ? 30.679 -0.896 55.104 1.00 11.41 379 MET B O 1
ATOM 8784 N N . SER B 1 376 ? 32.492 -1.826 56.067 1.00 11.27 380 SER B N 1
ATOM 8785 C CA . SER B 1 376 ? 32.956 -0.582 56.627 1.00 10.72 380 SER B CA 1
ATOM 8786 C C . SER B 1 376 ? 34.215 0.021 55.971 1.00 11.16 380 SER B C 1
ATOM 8787 O O . SER B 1 376 ? 34.659 1.107 56.377 1.00 11.71 380 SER B O 1
ATOM 8790 N N . ARG B 1 377 ? 34.769 -0.652 54.967 1.00 10.95 381 ARG B N 1
ATOM 8791 C CA . ARG B 1 377 ? 35.997 -0.211 54.344 1.00 11.01 381 ARG B CA 1
ATOM 8792 C C . ARG B 1 377 ? 35.884 -0.272 52.826 1.00 9.62 381 ARG B C 1
ATOM 8793 O O . ARG B 1 377 ? 36.902 -0.380 52.100 1.00 10.33 381 ARG B O 1
ATOM 8801 N N . THR B 1 378 ? 34.645 -0.159 52.349 1.00 9.47 382 THR B N 1
ATOM 8802 C CA . THR B 1 378 ? 34.350 -0.242 50.912 1.00 8.84 382 THR B CA 1
ATOM 8803 C C . THR B 1 378 ? 33.325 0.796 50.553 1.00 8.38 382 THR B C 1
ATOM 8804 O O . THR B 1 378 ? 32.361 0.943 51.265 1.00 9.25 382 THR B O 1
ATOM 8808 N N . ASN B 1 379 ? 33.506 1.478 49.427 1.00 8.00 383 ASN B N 1
ATOM 8809 C CA . ASN B 1 379 ? 32.492 2.385 48.932 1.00 7.58 383 ASN B CA 1
ATOM 8810 C C . ASN B 1 379 ? 31.240 1.603 48.536 1.00 7.55 383 ASN B C 1
ATOM 8811 O O . ASN B 1 379 ? 31.357 0.546 47.914 1.00 7.54 383 ASN B O 1
ATOM 8816 N N . MET B 1 380 ? 30.080 2.159 48.830 1.00 8.10 384 MET B N 1
ATOM 8817 C CA . MET B 1 380 ? 28.827 1.509 48.520 1.00 8.26 384 MET B CA 1
ATOM 8818 C C . MET B 1 380 ? 27.875 2.539 47.892 1.00 8.05 384 MET B C 1
ATOM 8819 O O . MET B 1 380 ? 27.998 3.742 48.121 1.00 9.52 384 MET B O 1
ATOM 8824 N N . MET B 1 381 ? 26.915 2.047 47.121 1.00 7.29 385 MET B N 1
ATOM 8825 C CA . MET B 1 381 ? 25.860 2.872 46.563 1.00 7.21 385 MET B CA 1
ATOM 8826 C C . MET B 1 381 ? 24.619 1.985 46.505 1.00 6.66 385 MET B C 1
ATOM 8827 O O . MET B 1 381 ? 24.717 0.767 46.381 1.00 7.17 385 MET B O 1
ATOM 8832 N N . MET B 1 382 ? 23.452 2.615 46.556 1.00 6.78 386 MET B N 1
ATOM 8833 C CA . MET B 1 382 ? 22.188 1.926 46.523 1.00 6.91 386 MET B CA 1
ATOM 8834 C C . MET B 1 382 ? 21.668 1.781 45.102 1.00 6.69 386 MET B C 1
ATOM 8835 O O . MET B 1 382 ? 21.924 2.642 44.251 1.00 9.17 386 MET B O 1
ATOM 8840 N N . GLU B 1 383 ? 20.982 0.678 44.832 1.00 5.34 387 GLU B N 1
ATOM 8841 C CA . GLU B 1 383 ? 20.270 0.445 43.575 1.00 5.93 387 GLU B CA 1
ATOM 8842 C C . GLU B 1 383 ? 18.796 0.236 43.905 1.00 5.41 387 GLU B C 1
ATOM 8843 O O . GLU B 1 383 ? 18.426 -0.693 44.644 1.00 6.46 387 GLU B O 1
ATOM 8849 N N . PHE B 1 384 ? 17.956 1.155 43.415 1.00 6.20 388 PHE B N 1
ATOM 8850 C CA . PHE B 1 384 ? 16.501 1.205 43.488 1.00 5.58 388 PHE B CA 1
ATOM 8851 C C . PHE B 1 384 ? 15.870 0.796 42.158 1.00 5.38 388 PHE B C 1
ATOM 8852 O O . PHE B 1 384 ? 16.357 1.127 41.085 1.00 5.92 388 PHE B O 1
ATOM 8860 N N . GLN B 1 385 ? 14.686 0.183 42.160 1.00 5.16 389 GLN B N 1
ATOM 8861 C CA . GLN B 1 385 ? 13.951 -0.072 40.914 1.00 5.15 389 GLN B CA 1
ATOM 8862 C C . GLN B 1 385 ? 12.752 0.863 40.802 1.00 6.32 389 GLN B C 1
ATOM 8863 O O . GLN B 1 385 ? 11.950 0.932 41.704 1.00 7.99 389 GLN B O 1
ATOM 8869 N N . ILE B 1 386 ? 12.672 1.603 39.688 1.00 5.96 390 ILE B N 1
ATOM 8870 C CA . ILE B 1 386 ? 11.553 2.483 39.390 1.00 6.48 390 ILE B CA 1
ATOM 8871 C C . ILE B 1 386 ? 10.585 1.750 38.445 1.00 5.67 390 ILE B C 1
ATOM 8872 O O . ILE B 1 386 ? 9.369 1.656 38.692 1.00 7.20 390 ILE B O 1
ATOM 8877 N N . THR B 1 387 ? 11.126 1.204 37.360 1.00 5.92 391 THR B N 1
ATOM 8878 C CA . THR B 1 387 ? 10.339 0.390 36.438 1.00 6.01 391 THR B CA 1
ATOM 8879 C C . THR B 1 387 ? 9.642 -0.702 37.237 1.00 5.65 391 THR B C 1
ATOM 8880 O O . THR B 1 387 ? 10.236 -1.309 38.133 1.00 6.36 391 THR B O 1
ATOM 8884 N N . GLN B 1 388 ? 8.402 -0.982 36.898 1.00 6.39 392 GLN B N 1
ATOM 8885 C CA . GLN B 1 388 ? 7.532 -1.816 37.750 1.00 6.03 392 GLN B CA 1
ATOM 8886 C C . GLN B 1 388 ? 7.588 -3.290 37.411 1.00 5.98 392 GLN B C 1
ATOM 8887 O O . GLN B 1 388 ? 6.592 -3.931 37.119 1.00 6.22 392 GLN B O 1
ATOM 8893 N N . GLU B 1 389 ? 8.787 -3.851 37.463 1.00 5.72 393 GLU B N 1
ATOM 8894 C CA . GLU B 1 389 ? 8.944 -5.276 37.233 1.00 6.81 393 GLU B CA 1
ATOM 8895 C C . GLU B 1 389 ? 8.053 -6.079 38.175 1.00 6.93 393 GLU B C 1
ATOM 8896 O O . GLU B 1 389 ? 7.451 -7.100 37.775 1.00 6.78 393 GLU B O 1
ATOM 8902 N N . TYR B 1 390 ? 7.974 -5.627 39.421 1.00 6.63 394 TYR B N 1
ATOM 8903 C CA . TYR B 1 390 ? 7.244 -6.373 40.452 1.00 6.11 394 TYR B CA 1
ATOM 8904 C C . TYR B 1 390 ? 6.006 -5.620 40.972 1.00 6.31 394 TYR B C 1
ATOM 8905 O O . TYR B 1 390 ? 5.299 -6.074 41.862 1.00 7.01 394 TYR B O 1
ATOM 8914 N N . PHE B 1 391 ? 5.692 -4.475 40.385 1.00 6.77 395 PHE B N 1
ATOM 8915 C CA . PHE B 1 391 ? 4.556 -3.660 40.786 1.00 7.53 395 PHE B CA 1
ATOM 8916 C C . PHE B 1 391 ? 3.579 -3.451 39.642 1.00 7.40 395 PHE B C 1
ATOM 8917 O O . PHE B 1 391 ? 2.756 -2.550 39.694 1.00 8.54 395 PHE B O 1
ATOM 8925 N N . GLY B 1 392 ? 3.615 -4.316 38.630 1.00 7.88 396 GLY B N 1
ATOM 8926 C CA . GLY B 1 392 ? 2.563 -4.316 37.638 1.00 7.45 396 GLY B CA 1
ATOM 8927 C C . GLY B 1 392 ? 2.817 -3.622 36.328 1.00 7.35 396 GLY B C 1
ATOM 8928 O O . GLY B 1 392 ? 1.874 -3.177 35.677 1.00 8.11 396 GLY B O 1
ATOM 8929 N N . PHE B 1 393 ? 4.057 -3.570 35.896 1.00 6.93 397 PHE B N 1
ATOM 8930 C CA . PHE B 1 393 ? 4.374 -3.144 34.544 1.00 6.64 397 PHE B CA 1
ATOM 8931 C C . PHE B 1 393 ? 3.869 -1.728 34.290 1.00 6.92 397 PHE B C 1
ATOM 8932 O O . PHE B 1 393 ? 4.136 -0.854 35.103 1.00 6.92 397 PHE B O 1
ATOM 8940 N N . ALA B 1 394 ? 3.128 -1.495 33.208 1.00 7.47 398 ALA B N 1
ATOM 8941 C CA . ALA B 1 394 ? 2.570 -0.167 32.950 1.00 7.38 398 ALA B CA 1
ATOM 8942 C C . ALA B 1 394 ? 1.067 -0.122 33.176 1.00 7.25 398 ALA B C 1
ATOM 8943 O O . ALA B 1 394 ? 0.428 0.845 32.785 1.00 7.38 398 ALA B O 1
ATOM 8945 N N . THR B 1 395 ? 0.509 -1.121 33.847 1.00 7.12 399 THR B N 1
ATOM 8946 C CA . THR B 1 395 ? -0.911 -1.122 34.075 1.00 7.96 399 THR B CA 1
ATOM 8947 C C . THR B 1 395 ? -1.321 -0.859 35.519 1.00 8.61 399 THR B C 1
ATOM 8948 O O . THR B 1 395 ? -2.473 -0.510 35.737 1.00 9.30 399 THR B O 1
ATOM 8952 N N . HIS B 1 396 ? -0.455 -1.021 36.499 1.00 7.90 400 HIS B N 1
ATOM 8953 C CA . HIS B 1 396 ? -0.782 -0.746 37.895 1.00 7.24 400 HIS B CA 1
ATOM 8954 C C . HIS B 1 396 ? -0.188 0.599 38.345 1.00 7.05 400 HIS B C 1
ATOM 8955 O O . HIS B 1 396 ? 0.927 0.950 37.942 1.00 7.88 400 HIS B O 1
ATOM 8962 N N . LEU B 1 397 ? -0.928 1.339 39.160 1.00 6.73 401 LEU B N 1
ATOM 8963 C CA . LEU B 1 397 ? -0.486 2.607 39.743 1.00 6.71 401 LEU B CA 1
ATOM 8964 C C . LEU B 1 397 ? 0.228 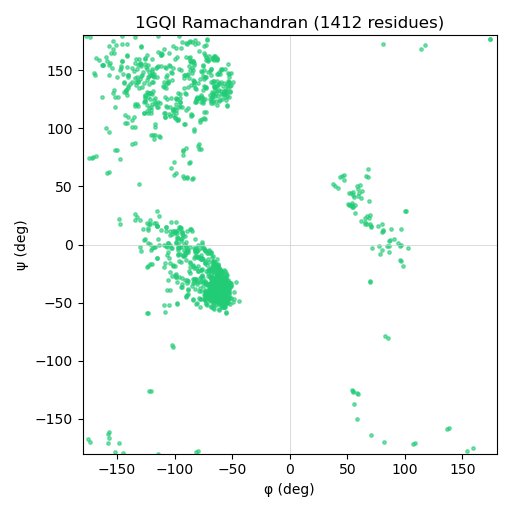2.256 41.064 1.00 7.08 401 LEU B C 1
ATOM 8965 O O . LEU B 1 397 ? -0.380 1.670 41.974 1.00 7.30 401 LEU B O 1
ATOM 8970 N N . ALA B 1 398 ? 1.519 2.576 41.139 1.00 8.11 402 ALA B N 1
ATOM 8971 C CA . ALA B 1 398 ? 2.340 2.185 42.282 1.00 7.67 402 ALA B CA 1
ATOM 8972 C C . ALA B 1 398 ? 3.478 3.196 42.483 1.00 7.21 402 ALA B C 1
ATOM 8973 O O . ALA B 1 398 ? 4.617 2.973 42.099 1.00 7.79 402 ALA B O 1
ATOM 8975 N N . TYR B 1 399 ? 3.173 4.309 43.121 1.00 7.46 403 TYR B N 1
ATOM 8976 C CA . TYR B 1 399 ? 4.187 5.305 43.446 1.00 6.52 403 TYR B CA 1
ATOM 8977 C C . TYR B 1 399 ? 5.230 4.685 44.363 1.00 6.28 403 TYR B C 1
ATOM 8978 O O . TYR B 1 399 ? 4.882 4.184 45.418 1.00 6.93 403 TYR B O 1
ATOM 8987 N N . GLN B 1 400 ? 6.481 4.719 43.958 1.00 6.54 404 GLN B N 1
ATOM 8988 C CA . GLN B 1 400 ? 7.532 4.046 44.723 1.00 6.00 404 GLN B CA 1
ATOM 8989 C C . GLN B 1 400 ? 8.196 4.907 45.806 1.00 7.00 404 GLN B C 1
ATOM 8990 O O . GLN B 1 400 ? 9.050 4.417 46.579 1.00 6.44 404 GLN B O 1
ATOM 8996 N N . GLY B 1 401 ? 7.836 6.190 45.858 1.00 7.37 405 GLY B N 1
ATOM 8997 C CA . GLY B 1 401 ? 8.371 7.045 46.900 1.00 6.82 405 GLY B CA 1
ATOM 8998 C C . GLY B 1 401 ? 8.392 6.417 48.292 1.00 6.73 405 GLY B C 1
ATOM 8999 O O . GLY B 1 401 ? 9.422 6.476 48.986 1.00 6.90 405 GLY B O 1
ATOM 9000 N N . PRO B 1 402 ? 7.287 5.827 48.742 1.00 7.07 406 PRO B N 1
ATOM 9001 C CA . PRO B 1 402 ? 7.269 5.251 50.093 1.00 7.06 406 PRO B CA 1
ATOM 9002 C C . PRO B 1 402 ? 8.226 4.089 50.273 1.00 6.97 406 PRO B C 1
ATOM 9003 O O . PRO B 1 402 ? 8.733 3.874 51.359 1.00 7.84 406 PRO B O 1
ATOM 9007 N N . LEU B 1 403 ? 8.499 3.351 49.206 1.00 7.22 407 LEU B N 1
ATOM 9008 C CA . LEU B 1 403 ? 9.453 2.247 49.268 1.00 5.96 407 LEU B CA 1
ATOM 9009 C C . LEU B 1 403 ? 10.852 2.801 49.443 1.00 6.53 407 LEU B C 1
ATOM 9010 O O . LEU B 1 403 ? 11.659 2.343 50.292 1.00 7.54 407 LEU B O 1
ATOM 9015 N N . PHE B 1 404 ? 11.159 3.813 48.643 1.00 6.98 408 PHE B N 1
ATOM 9016 C CA . PHE B 1 404 ? 12.489 4.423 48.725 1.00 6.94 408 PHE B CA 1
ATOM 9017 C C . PHE B 1 404 ? 12.709 5.079 50.109 1.00 7.03 408 PHE B C 1
ATOM 9018 O O . PHE B 1 404 ? 13.740 4.942 50.742 1.00 7.18 408 PHE B O 1
ATOM 9026 N N . GLU B 1 405 ? 11.725 5.843 50.559 1.00 6.99 409 GLU B N 1
ATOM 9027 C CA . GLU B 1 405 ? 11.824 6.504 51.888 1.00 7.09 409 GLU B CA 1
ATOM 9028 C C . GLU B 1 405 ? 11.954 5.495 53.009 1.00 7.33 409 GLU B C 1
ATOM 9029 O O . GLU B 1 405 ? 12.746 5.647 53.930 1.00 8.85 409 GLU B O 1
ATOM 9035 N N . GLU B 1 406 ? 11.155 4.453 52.946 1.00 7.16 410 GLU B N 1
ATOM 9036 C CA . GLU B 1 406 ? 11.213 3.425 53.977 1.00 8.11 410 GLU B CA 1
ATOM 9037 C C . GLU B 1 406 ? 12.633 2.857 54.059 1.00 7.76 410 GLU B C 1
ATOM 9038 O O . GLU B 1 406 ? 13.194 2.681 55.151 1.00 7.90 410 GLU B O 1
ATOM 9044 N N . SER B 1 407 ? 13.234 2.544 52.915 1.00 7.25 411 SER B N 1
ATOM 9045 C CA . SER B 1 407 ? 14.597 2.087 52.871 1.00 7.92 411 SER B CA 1
ATOM 9046 C C . SER B 1 407 ? 15.588 3.093 53.458 1.00 6.63 411 SER B C 1
ATOM 9047 O O . SER B 1 407 ? 16.354 2.789 54.393 1.00 8.02 411 SER B O 1
ATOM 9051 N N . LEU B 1 408 ? 15.541 4.330 52.965 1.00 7.03 412 LEU B N 1
ATOM 9052 C CA . LEU B 1 408 ? 16.557 5.320 53.300 1.00 6.78 412 LEU B CA 1
ATOM 9053 C C . LEU B 1 408 ? 16.452 5.666 54.779 1.00 7.07 412 LEU B C 1
ATOM 9054 O O . LEU B 1 408 ? 17.460 5.982 55.384 1.00 8.36 412 LEU B O 1
ATOM 9059 N N . LYS B 1 409 ? 15.269 5.646 55.360 1.00 6.54 413 LYS B N 1
ATOM 9060 C CA . LYS B 1 409 ? 15.142 5.991 56.776 1.00 7.31 413 LYS B CA 1
ATOM 9061 C C . LYS B 1 409 ? 15.192 4.794 57.712 1.00 7.12 413 LYS B C 1
ATOM 9062 O O . LYS B 1 409 ? 15.014 4.921 58.937 1.00 8.14 413 LYS B O 1
ATOM 9068 N N . THR B 1 410 ? 15.523 3.632 57.186 1.00 7.09 414 THR B N 1
ATOM 9069 C CA . THR B 1 410 ? 15.660 2.460 58.015 1.00 8.10 414 THR B CA 1
ATOM 9070 C C . THR B 1 410 ? 16.862 2.550 58.911 1.00 7.75 414 THR B C 1
ATOM 9071 O O . THR B 1 410 ? 17.959 2.741 58.438 1.00 8.18 414 THR B O 1
ATOM 9075 N N . GLU B 1 411 ? 16.636 2.391 60.203 1.00 8.94 415 GLU B N 1
ATOM 9076 C CA . GLU B 1 411 ? 17.731 2.333 61.172 1.00 8.67 415 GLU B CA 1
ATOM 9077 C C . GLU B 1 411 ? 18.397 0.957 61.136 1.00 8.23 415 GLU B C 1
ATOM 9078 O O . GLU B 1 411 ? 17.719 -0.063 61.286 1.00 9.29 415 GLU B O 1
ATOM 9084 N N . THR B 1 412 ? 19.719 0.911 60.968 1.00 7.72 416 THR B N 1
ATOM 9085 C CA . THR B 1 412 ? 20.442 -0.338 60.945 1.00 8.00 416 THR B CA 1
ATOM 9086 C C . THR B 1 412 ? 21.204 -0.634 62.224 1.00 9.08 416 THR B C 1
ATOM 9087 O O . THR B 1 412 ? 21.677 -1.769 62.388 1.00 10.99 416 THR B O 1
ATOM 9091 N N . HIS B 1 413 ? 21.408 0.367 63.080 1.00 8.35 417 HIS B N 1
ATOM 9092 C CA . HIS B 1 413 ? 22.241 0.235 64.283 1.00 9.68 417 HIS B CA 1
ATOM 9093 C C . HIS B 1 413 ? 23.650 -0.227 63.939 1.00 10.40 417 HIS B C 1
ATOM 9094 O O . HIS B 1 413 ? 24.351 -0.779 64.805 1.00 12.96 417 HIS B O 1
ATOM 9101 N N . ALA B 1 414 ? 24.139 0.067 62.749 1.00 10.05 418 ALA B N 1
ATOM 9102 C CA . ALA B 1 414 ? 25.496 -0.340 62.360 1.00 11.28 418 ALA B CA 1
ATOM 9103 C C . ALA B 1 414 ? 26.572 0.241 63.292 1.00 11.80 418 ALA B C 1
ATOM 9104 O O . ALA B 1 414 ? 27.534 -0.465 63.669 1.00 14.12 418 ALA B O 1
ATOM 9106 N N . ARG B 1 415 ? 26.430 1.528 63.608 1.00 10.83 419 ARG B N 1
ATOM 9107 C CA . ARG B 1 415 ? 27.390 2.219 64.468 1.00 10.75 419 ARG B CA 1
ATOM 9108 C C . ARG B 1 415 ? 26.645 3.273 65.260 1.00 10.30 419 ARG B C 1
ATOM 9109 O O . ARG B 1 415 ? 26.747 4.481 65.009 1.00 10.54 419 ARG B O 1
ATOM 9117 N N . GLY B 1 416 ? 25.879 2.805 66.251 1.00 10.88 420 GLY B N 1
ATOM 9118 C CA . GLY B 1 416 ? 25.050 3.668 67.043 1.00 11.33 420 GLY B CA 1
ATOM 9119 C C . GLY B 1 416 ? 23.718 4.028 66.382 1.00 12.16 420 GLY B C 1
ATOM 9120 O O . GLY B 1 416 ? 23.506 3.715 65.217 1.00 13.50 420 GLY B O 1
ATOM 9121 N N . GLU B 1 417 ? 22.863 4.689 67.128 1.00 13.65 421 GLU B N 1
ATOM 9122 C CA . GLU B 1 417 ? 21.610 5.230 66.629 1.00 15.37 421 GLU B CA 1
ATOM 9123 C C . GLU B 1 417 ? 21.919 6.243 65.547 1.00 14.62 421 GLU B C 1
ATOM 9124 O O . GLU B 1 417 ? 22.934 6.921 65.592 1.00 14.95 421 GLU B O 1
ATOM 9130 N N . GLY B 1 418 ? 21.038 6.364 64.565 1.00 12.57 422 GLY B N 1
ATOM 9131 C CA . GLY B 1 418 ? 21.283 7.274 63.497 1.00 12.16 422 GLY B CA 1
ATOM 9132 C C . GLY B 1 418 ? 22.022 6.632 62.334 1.00 10.42 422 GLY B C 1
ATOM 9133 O O . GLY B 1 418 ? 22.410 7.287 61.374 1.00 10.55 422 GLY B O 1
ATOM 9134 N N . SER B 1 419 ? 22.240 5.334 62.430 1.00 9.21 423 SER B N 1
ATOM 9135 C CA . SER B 1 419 ? 22.886 4.605 61.366 1.00 8.74 423 SER B CA 1
ATOM 9136 C C . SER B 1 419 ? 21.854 4.186 60.321 1.00 7.88 423 SER B C 1
ATOM 9137 O O . SER B 1 419 ? 21.681 2.991 60.014 1.00 7.64 423 SER B O 1
ATOM 9140 N N . THR B 1 420 ? 21.155 5.173 59.816 1.00 7.75 424 THR B N 1
ATOM 9141 C CA . THR B 1 420 ? 20.150 4.899 58.781 1.00 7.25 424 THR B CA 1
ATOM 9142 C C . THR B 1 420 ? 20.813 4.551 57.474 1.00 7.84 424 THR B C 1
ATOM 9143 O O . THR B 1 420 ? 21.974 4.877 57.220 1.00 7.75 424 THR B O 1
ATOM 9147 N N . ILE B 1 421 ? 20.058 3.881 56.606 1.00 7.09 425 ILE B N 1
ATOM 9148 C CA . ILE B 1 421 ? 20.590 3.561 55.295 1.00 6.87 425 ILE B CA 1
ATOM 9149 C C . ILE B 1 421 ? 21.043 4.849 54.604 1.00 6.53 425 ILE B C 1
ATOM 9150 O O . ILE B 1 421 ? 22.096 4.870 54.007 1.00 6.23 425 ILE B O 1
ATOM 9155 N N . GLY B 1 422 ? 20.224 5.898 54.649 1.00 6.42 426 GLY B N 1
ATOM 9156 C CA . GLY B 1 422 ? 20.573 7.169 54.055 1.00 7.25 426 GLY B CA 1
ATOM 9157 C C . GLY B 1 422 ? 21.900 7.722 54.605 1.00 7.02 426 GLY B C 1
ATOM 9158 O O . GLY B 1 422 ? 22.768 8.177 53.856 1.00 8.36 426 GLY B O 1
ATOM 9159 N N . ASN B 1 423 ? 22.087 7.663 55.936 1.00 7.71 427 ASN B N 1
ATOM 9160 C CA . ASN B 1 423 ? 23.329 8.150 56.505 1.00 7.42 427 ASN B CA 1
ATOM 9161 C C . ASN B 1 423 ? 24.533 7.292 56.129 1.00 7.18 427 ASN B C 1
ATOM 9162 O O . ASN B 1 423 ? 25.646 7.790 55.951 1.00 8.45 427 ASN B O 1
ATOM 9167 N N . ILE B 1 424 ? 24.306 6.003 55.979 1.00 6.77 428 ILE B N 1
ATOM 9168 C CA . ILE B 1 424 ? 25.340 5.124 55.500 1.00 7.17 428 ILE B CA 1
ATOM 9169 C C . ILE B 1 424 ? 25.722 5.485 54.042 1.00 6.91 428 ILE B C 1
ATOM 9170 O O . ILE B 1 424 ? 26.905 5.661 53.714 1.00 6.78 428 ILE B O 1
ATOM 9175 N N . LEU B 1 425 ? 24.713 5.654 53.204 1.00 6.81 429 LEU B N 1
ATOM 9176 C CA . LEU B 1 425 ? 24.958 6.032 51.821 1.00 7.00 429 LEU B CA 1
ATOM 9177 C C . LEU B 1 425 ? 25.747 7.352 51.745 1.00 6.31 429 LEU B C 1
ATOM 9178 O O . LEU B 1 425 ? 26.606 7.505 50.888 1.00 7.91 429 LEU B O 1
ATOM 9183 N N . GLU B 1 426 ? 25.372 8.318 52.579 1.00 6.44 430 GLU B N 1
ATOM 9184 C CA . GLU B 1 426 ? 26.051 9.605 52.578 1.00 7.93 430 GLU B CA 1
ATOM 9185 C C . GLU B 1 426 ? 27.552 9.527 52.915 1.00 8.28 430 GLU B C 1
ATOM 9186 O O . GLU B 1 426 ? 28.311 10.444 52.604 1.00 8.81 430 GLU B O 1
ATOM 9192 N N . GLY B 1 427 ? 27.970 8.454 53.569 1.00 8.48 431 GLY B N 1
ATOM 9193 C CA . GLY B 1 427 ? 29.371 8.182 53.846 1.00 8.39 431 GLY B CA 1
ATOM 9194 C C . GLY B 1 427 ? 29.757 8.486 55.259 1.00 9.52 431 GLY B C 1
ATOM 9195 O O . GLY B 1 427 ? 30.892 8.251 55.609 1.00 11.25 431 GLY B O 1
ATOM 9196 N N . LYS B 1 428 ? 28.823 9.009 56.041 1.00 9.66 432 LYS B N 1
ATOM 9197 C CA . LYS B 1 428 ? 29.132 9.504 57.395 1.00 12.12 432 LYS B CA 1
ATOM 9198 C C . LYS B 1 428 ? 29.297 8.432 58.424 1.00 11.14 432 LYS B C 1
ATOM 9199 O O . LYS B 1 428 ? 29.931 8.657 59.474 1.00 11.92 432 LYS B O 1
ATOM 9205 N N . VAL B 1 429 ? 28.741 7.257 58.175 1.00 10.32 433 VAL B N 1
ATOM 9206 C CA . VAL B 1 429 ? 28.795 6.209 59.170 1.00 9.21 433 VAL B CA 1
ATOM 9207 C C . VAL B 1 429 ? 30.139 5.507 59.134 1.00 9.72 433 VAL B C 1
ATOM 9208 O O . VAL B 1 429 ? 30.819 5.395 60.176 1.00 10.08 433 VAL B O 1
ATOM 9212 N N . PHE B 1 430 ? 30.560 5.103 57.960 1.00 8.35 434 PHE B N 1
ATOM 9213 C CA . PHE B 1 430 ? 31.769 4.340 57.780 1.00 8.90 434 PHE B CA 1
ATOM 9214 C C . PHE B 1 430 ? 32.945 5.121 57.194 1.00 9.46 434 PHE B C 1
ATOM 9215 O O . PHE B 1 430 ? 34.077 4.597 57.119 1.00 11.43 434 PHE B O 1
ATOM 9223 N N . LYS B 1 431 ? 32.694 6.359 56.796 1.00 10.13 435 LYS B N 1
ATOM 9224 C CA . LYS B 1 431 ? 33.678 7.326 56.324 1.00 11.01 435 LYS B CA 1
ATOM 9225 C C . LYS B 1 431 ? 34.273 6.896 54.987 1.00 12.73 435 LYS B C 1
ATOM 9226 O O . LYS B 1 431 ? 35.445 6.564 54.865 1.00 13.97 435 LYS B O 1
ATOM 9232 N N . THR B 1 432 ? 33.410 6.861 53.954 1.00 13.37 436 THR B N 1
ATOM 9233 C CA . THR B 1 432 ? 33.894 6.442 52.648 1.00 16.58 436 THR B CA 1
ATOM 9234 C C . THR B 1 432 ? 33.956 7.615 51.664 1.00 19.76 436 THR B C 1
ATOM 9235 O O . THR B 1 432 ? 33.465 8.706 51.918 1.00 19.02 436 THR B O 1
ATOM 9239 N N . ARG B 1 433 ? 34.622 7.362 50.518 1.00 22.83 437 ARG B N 1
ATOM 9240 C CA . ARG B 1 433 ? 35.029 8.477 49.666 1.00 24.16 437 ARG B CA 1
ATOM 9241 C C . ARG B 1 433 ? 34.130 8.676 48.438 1.00 22.41 437 ARG B C 1
ATOM 9242 O O . ARG B 1 433 ? 34.015 9.765 47.890 1.00 23.73 437 ARG B O 1
ATOM 9250 N N . HIS B 1 434 ? 33.503 7.578 47.972 1.00 19.51 438 HIS B N 1
ATOM 9251 C CA . HIS B 1 434 ? 32.621 7.683 46.813 1.00 16.12 438 HIS B CA 1
ATOM 9252 C C . HIS B 1 434 ? 31.171 7.329 47.164 1.00 13.45 438 HIS B C 1
ATOM 9253 O O . HIS B 1 434 ? 30.870 6.256 47.671 1.00 14.45 438 HIS B O 1
ATOM 9260 N N . THR B 1 435 ? 30.121 8.095 46.933 1.00 9.73 439 THR B N 1
ATOM 9261 C CA . THR B 1 435 ? 28.769 7.765 47.382 1.00 8.35 439 THR B CA 1
ATOM 9262 C C . THR B 1 435 ? 27.762 7.908 46.252 1.00 8.44 439 THR B C 1
ATOM 9263 O O . THR B 1 435 ? 28.035 8.623 45.270 1.00 9.25 439 THR B O 1
ATOM 9267 N N . GLY B 1 436 ? 26.617 7.275 46.372 1.00 7.17 440 GLY B N 1
ATOM 9268 C CA . GLY B 1 436 ? 25.618 7.398 45.305 1.00 7.15 440 GLY B CA 1
ATOM 9269 C C . GLY B 1 436 ? 24.394 6.540 45.443 1.00 6.35 440 GLY B C 1
ATOM 9270 O O . GLY B 1 436 ? 24.272 5.740 46.364 1.00 6.92 440 GLY B O 1
ATOM 9271 N N . MET B 1 437 ? 23.484 6.739 44.494 1.00 7.12 441 MET B N 1
ATOM 9272 C CA . MET B 1 437 ? 22.260 5.966 44.317 1.00 7.44 441 MET B CA 1
ATOM 9273 C C . MET B 1 437 ? 22.017 5.850 42.821 1.00 7.25 441 MET B C 1
ATOM 9274 O O . MET B 1 437 ? 22.228 6.815 42.083 1.00 7.93 441 MET B O 1
ATOM 9282 N N . ALA B 1 438 ? 21.585 4.675 42.409 1.00 7.26 442 ALA B N 1
ATOM 9283 C CA . ALA B 1 438 ? 21.221 4.368 41.034 1.00 6.54 442 ALA B CA 1
ATOM 9284 C C . ALA B 1 438 ? 19.756 3.942 41.008 1.00 7.41 442 ALA B C 1
ATOM 9285 O O . ALA B 1 438 ? 19.292 3.193 41.863 1.00 8.03 442 ALA B O 1
ATOM 9287 N N . GLY B 1 439 ? 19.038 4.389 39.988 1.00 6.12 443 GLY B N 1
ATOM 9288 C CA . GLY B 1 439 ? 17.646 4.047 39.835 1.00 6.81 443 GLY B CA 1
ATOM 9289 C C . GLY B 1 439 ? 17.383 3.442 38.489 1.00 5.35 443 GLY B C 1
ATOM 9290 O O . GLY B 1 439 ? 17.689 4.042 37.462 1.00 5.57 443 GLY B O 1
ATOM 9291 N N . VAL B 1 440 ? 16.819 2.225 38.505 1.00 5.54 444 VAL B N 1
ATOM 9292 C CA . VAL B 1 440 ? 16.545 1.490 37.279 1.00 5.78 444 VAL B CA 1
ATOM 9293 C C . VAL B 1 440 ? 15.208 1.999 36.748 1.00 5.98 444 VAL B C 1
ATOM 9294 O O . VAL B 1 440 ? 14.143 1.606 37.238 1.00 6.21 444 VAL B O 1
ATOM 9298 N N . ILE B 1 441 ? 15.241 2.908 35.766 1.00 6.08 445 ILE B N 1
ATOM 9299 C CA . ILE B 1 441 ? 14.039 3.626 35.315 1.00 6.50 445 ILE B CA 1
ATOM 9300 C C . ILE B 1 441 ? 13.391 3.024 34.077 1.00 6.72 445 ILE B C 1
ATOM 9301 O O . ILE B 1 441 ? 12.191 3.086 33.951 1.00 6.60 445 ILE B O 1
ATOM 9306 N N . ASN B 1 442 ? 14.188 2.443 33.193 1.00 6.59 446 ASN B N 1
ATOM 9307 C CA . ASN B 1 442 ? 13.722 1.798 31.956 1.00 5.38 446 ASN B CA 1
ATOM 9308 C C . ASN B 1 442 ? 12.571 2.512 31.186 1.00 6.68 446 ASN B C 1
ATOM 9309 O O . ASN B 1 442 ? 11.604 1.875 30.765 1.00 7.17 446 ASN B O 1
ATOM 9314 N N . PRO B 1 443 ? 12.722 3.802 30.922 1.00 6.41 447 PRO B N 1
ATOM 9315 C CA . PRO B 1 443 ? 11.748 4.504 30.091 1.00 5.84 447 PRO B CA 1
ATOM 9316 C C . PRO B 1 443 ? 11.909 4.062 28.640 1.00 6.44 447 PRO B C 1
ATOM 9317 O O . PRO B 1 443 ? 12.855 3.373 28.270 1.00 8.14 447 PRO B O 1
ATOM 9321 N N . GLY B 1 444 ? 11.052 4.563 27.796 1.00 6.87 448 GLY B N 1
ATOM 9322 C CA . GLY B 1 444 ? 11.064 4.175 26.403 1.00 6.59 448 GLY B CA 1
ATOM 9323 C C . GLY B 1 444 ? 10.410 5.210 25.515 1.00 6.78 448 GLY B C 1
ATOM 9324 O O . GLY B 1 444 ? 10.081 6.335 25.960 1.00 7.21 448 GLY B O 1
ATOM 9325 N N . THR B 1 445 ? 10.204 4.837 24.254 1.00 7.41 449 THR B N 1
ATOM 9326 C CA . THR B 1 445 ? 9.702 5.783 23.273 1.00 8.43 449 THR B CA 1
ATOM 9327 C C . THR B 1 445 ? 8.232 6.173 23.377 1.00 8.56 449 THR B C 1
ATOM 9328 O O . THR B 1 445 ? 7.773 7.028 22.635 1.00 9.35 449 THR B O 1
ATOM 9332 N N . ASP B 1 446 ? 7.502 5.555 24.287 1.00 7.28 450 ASP B N 1
ATOM 9333 C CA . ASP B 1 446 ? 6.134 5.989 24.508 1.00 7.24 450 ASP B CA 1
ATOM 9334 C C . ASP B 1 446 ? 6.142 7.495 24.717 1.00 6.36 450 ASP B C 1
ATOM 9335 O O . ASP B 1 446 ? 7.057 8.070 25.304 1.00 6.33 450 ASP B O 1
ATOM 9340 N N . ARG B 1 447 ? 5.066 8.142 24.274 1.00 6.43 451 ARG B N 1
ATOM 9341 C CA . ARG B 1 447 ? 4.994 9.595 24.329 1.00 6.63 451 ARG B CA 1
ATOM 9342 C C . ARG B 1 447 ? 5.223 10.184 25.709 1.00 5.97 451 ARG B C 1
ATOM 9343 O O . ARG B 1 447 ? 5.814 11.254 25.829 1.00 6.74 451 ARG B O 1
ATOM 9351 N N . ASN B 1 448 ? 4.733 9.503 26.739 1.00 5.36 452 ASN B N 1
ATOM 9352 C CA . ASN B 1 448 ? 4.872 9.942 28.125 1.00 5.07 452 ASN B CA 1
ATOM 9353 C C . ASN B 1 448 ? 6.057 9.332 28.866 1.00 5.29 452 ASN B C 1
ATOM 9354 O O . ASN B 1 448 ? 6.125 9.481 30.078 1.00 6.02 452 ASN B O 1
ATOM 9359 N N . TRP B 1 449 ? 6.997 8.728 28.134 1.00 5.66 453 TRP B N 1
ATOM 9360 C CA . TRP B 1 449 ? 8.266 8.177 28.618 1.00 5.50 453 TRP B CA 1
ATOM 9361 C C . TRP B 1 449 ? 8.170 6.936 29.472 1.00 5.67 453 TRP B C 1
ATOM 9362 O O . TRP B 1 449 ? 9.080 6.095 29.450 1.00 6.52 453 TRP B O 1
ATOM 9373 N N . THR B 1 450 ? 7.102 6.812 30.246 1.00 6.29 454 THR B N 1
ATOM 9374 C CA . THR B 1 450 ? 7.020 5.790 31.266 1.00 5.78 454 THR B CA 1
ATOM 9375 C C . THR B 1 450 ? 5.855 4.820 31.114 1.00 6.34 454 THR B C 1
ATOM 9376 O O . THR B 1 450 ? 5.761 3.861 31.904 1.00 6.35 454 THR B O 1
ATOM 9380 N N . GLY B 1 451 ? 4.971 5.044 30.133 1.00 6.50 455 GLY B N 1
ATOM 9381 C CA . GLY B 1 451 ? 3.855 4.142 29.931 1.00 7.87 455 GLY B CA 1
ATOM 9382 C C . GLY B 1 451 ? 2.712 4.527 30.822 1.00 7.53 455 GLY B C 1
ATOM 9383 O O . GLY B 1 451 ? 1.812 5.226 30.418 1.00 9.27 455 GLY B O 1
ATOM 9384 N N . HIS B 1 452 ? 2.786 4.117 32.076 1.00 7.32 456 HIS B N 1
ATOM 9385 C CA . HIS B 1 452 ? 1.795 4.527 33.066 1.00 7.40 456 HIS B CA 1
ATOM 9386 C C . HIS B 1 452 ? 2.204 5.928 33.527 1.00 6.96 456 HIS B C 1
ATOM 9387 O O . HIS B 1 452 ? 3.332 6.149 33.946 1.00 6.87 456 HIS B O 1
ATOM 9394 N N . PRO B 1 453 ? 1.301 6.900 33.483 1.00 7.04 457 PRO B N 1
ATOM 9395 C CA . PRO B 1 453 ? 1.666 8.250 33.925 1.00 6.96 457 PRO B CA 1
ATOM 9396 C C . PRO B 1 453 ? 2.280 8.310 35.313 1.00 7.11 457 PRO B C 1
ATOM 9397 O O . PRO B 1 453 ? 3.187 9.103 35.535 1.00 7.99 457 PRO B O 1
ATOM 9401 N N . PHE B 1 454 ? 1.804 7.471 36.234 1.00 7.10 458 PHE B N 1
ATOM 9402 C CA . PHE B 1 454 ? 2.293 7.567 37.599 1.00 7.16 458 PHE B CA 1
ATOM 9403 C C . PHE B 1 454 ? 3.680 7.004 37.785 1.00 6.81 458 PHE B C 1
ATOM 9404 O O . PHE B 1 454 ? 4.322 7.249 38.817 1.00 8.05 458 PHE B O 1
ATOM 9412 N N . VAL B 1 455 ? 4.216 6.267 36.818 1.00 5.81 459 VAL B N 1
ATOM 9413 C CA . VAL B 1 455 ? 5.630 5.875 36.944 1.00 5.73 459 VAL B CA 1
ATOM 9414 C C . VAL B 1 455 ? 6.536 7.118 36.932 1.00 5.84 459 VAL B C 1
ATOM 9415 O O . VAL B 1 455 ? 7.642 7.129 37.492 1.00 6.08 459 VAL B O 1
ATOM 9419 N N . GLN B 1 456 ? 6.066 8.177 36.287 1.00 5.54 460 GLN B N 1
ATOM 9420 C CA . GLN B 1 456 ? 6.821 9.438 36.300 1.00 6.16 460 GLN B CA 1
ATOM 9421 C C . GLN B 1 456 ? 7.058 9.893 37.743 1.00 5.83 460 GLN B C 1
ATOM 9422 O O . GLN B 1 456 ? 8.110 10.458 38.060 1.00 6.58 460 GLN B O 1
ATOM 9428 N N . SER B 1 457 ? 6.076 9.661 38.632 1.00 6.08 461 SER B N 1
ATOM 9429 C CA . SER B 1 457 ? 6.228 10.111 40.024 1.00 5.41 461 SER B CA 1
ATOM 9430 C C . SER B 1 457 ? 7.327 9.367 40.754 1.00 5.32 461 SER B C 1
ATOM 9431 O O . SER B 1 457 ? 7.958 9.890 41.659 1.00 6.59 461 SER B O 1
ATOM 9434 N N . SER B 1 458 ? 7.512 8.111 40.397 1.00 5.56 462 SER B N 1
ATOM 9435 C CA . SER B 1 458 ? 8.574 7.280 40.991 1.00 6.55 462 SER B CA 1
ATOM 9436 C C . SER B 1 458 ? 9.960 7.743 40.528 1.00 7.04 462 SER B C 1
ATOM 9437 O O . SER B 1 458 ? 10.906 7.804 41.311 1.00 6.62 462 SER B O 1
ATOM 9440 N N . TRP B 1 459 ? 10.079 8.062 39.241 1.00 5.39 463 TRP B N 1
ATOM 9441 C CA . TRP B 1 459 ? 11.340 8.617 38.699 1.00 6.04 463 TRP B CA 1
ATOM 9442 C C . TRP B 1 459 ? 11.659 9.950 39.421 1.00 5.95 463 TRP B C 1
ATOM 9443 O O . TRP B 1 459 ? 12.776 10.188 39.840 1.00 6.78 463 TRP B O 1
ATOM 9454 N N . TYR B 1 460 ? 10.624 10.777 39.580 1.00 6.29 464 TYR B N 1
ATOM 9455 C CA . TYR B 1 460 ? 10.735 12.059 40.252 1.00 6.38 464 TYR B CA 1
ATOM 9456 C C . TYR B 1 460 ? 11.265 11.895 41.697 1.00 5.94 464 TYR B C 1
ATOM 9457 O O . TYR B 1 460 ? 12.260 12.502 42.102 1.00 6.97 464 TYR B O 1
ATOM 9466 N N . ALA B 1 461 ? 10.591 11.043 42.455 1.00 6.21 465 ALA B N 1
ATOM 9467 C CA . ALA B 1 461 ? 10.967 10.798 43.838 1.00 6.23 465 ALA B CA 1
ATOM 9468 C C . ALA B 1 461 ? 12.399 10.274 43.913 1.00 6.71 465 ALA B C 1
ATOM 9469 O O . ALA B 1 461 ? 13.162 10.674 44.796 1.00 6.66 465 ALA B O 1
A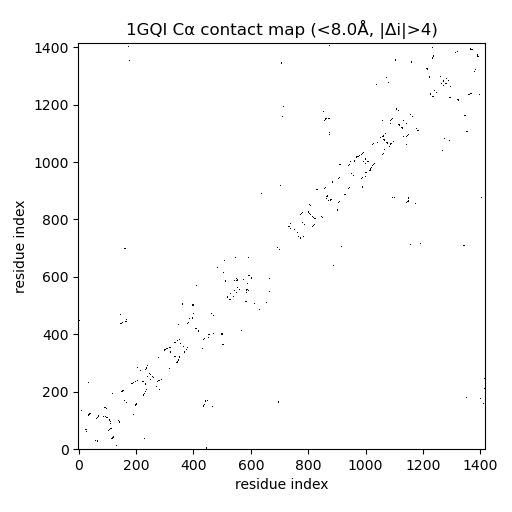TOM 9471 N N . PHE B 1 462 ? 12.756 9.334 43.042 1.00 5.93 466 PHE B N 1
ATOM 9472 C CA . PHE B 1 462 ? 14.107 8.807 43.053 1.00 6.51 466 PHE B CA 1
ATOM 9473 C C . PHE B 1 462 ? 15.129 9.928 42.926 1.00 6.57 466 PHE B C 1
ATOM 9474 O O . PHE B 1 462 ? 16.060 9.997 43.680 1.00 6.57 466 PHE B O 1
ATOM 9482 N N . GLY B 1 463 ? 14.946 10.824 41.954 1.00 6.94 467 GLY B N 1
ATOM 9483 C CA . GLY B 1 463 ? 15.916 11.874 41.760 1.00 6.76 467 GLY B CA 1
ATOM 9484 C C . GLY B 1 463 ? 15.958 12.841 42.937 1.00 7.33 467 GLY B C 1
ATOM 9485 O O . GLY B 1 463 ? 17.036 13.284 43.330 1.00 7.28 467 GLY B O 1
ATOM 9486 N N . ARG B 1 464 ? 14.783 13.186 43.469 1.00 7.24 468 ARG B N 1
ATOM 9487 C CA . ARG B 1 464 ? 14.738 14.085 44.627 1.00 6.66 468 ARG B CA 1
ATOM 9488 C C . ARG B 1 464 ? 15.505 13.449 45.796 1.00 7.64 468 ARG B C 1
ATOM 9489 O O . ARG B 1 464 ? 16.267 14.120 46.485 1.00 6.95 468 ARG B O 1
ATOM 9497 N N . MET B 1 465 ? 15.247 12.177 46.041 1.00 6.59 469 MET B N 1
ATOM 9498 C CA . MET B 1 465 ? 15.876 11.498 47.179 1.00 7.38 469 MET B CA 1
ATOM 9499 C C . MET B 1 465 ? 17.369 11.242 46.975 1.00 6.90 469 MET B C 1
ATOM 9500 O O . MET B 1 465 ? 18.143 11.159 47.935 1.00 7.51 469 MET B O 1
ATOM 9505 N N . ALA B 1 466 ? 17.813 11.121 45.727 1.00 6.30 470 ALA B N 1
ATOM 9506 C CA . ALA B 1 466 ? 19.233 11.016 45.409 1.00 7.02 470 ALA B CA 1
ATOM 9507 C C . ALA B 1 466 ? 19.941 12.353 45.756 1.00 7.23 470 ALA B C 1
ATOM 9508 O O . ALA B 1 466 ? 21.103 12.360 46.137 1.00 7.53 470 ALA B O 1
ATOM 9510 N N . TRP B 1 467 ? 19.226 13.458 45.595 1.00 7.13 471 TRP B N 1
ATOM 9511 C CA . TRP B 1 467 ? 19.740 14.769 45.977 1.00 5.91 471 TRP B CA 1
ATOM 9512 C C . TRP B 1 467 ? 19.732 14.937 47.509 1.00 6.49 471 TRP B C 1
ATOM 9513 O O . TRP B 1 467 ? 20.743 15.404 48.094 1.00 7.70 471 TRP B O 1
ATOM 9524 N N . ASP B 1 468 ? 18.615 14.581 48.155 1.00 6.53 472 ASP B N 1
ATOM 9525 C CA . ASP B 1 468 ? 18.502 14.641 49.625 1.00 7.64 472 ASP B CA 1
ATOM 9526 C C . ASP B 1 468 ? 17.721 13.441 50.125 1.00 7.88 472 ASP B C 1
ATOM 9527 O O . ASP B 1 468 ? 16.512 13.376 49.981 1.00 7.97 472 ASP B O 1
ATOM 9532 N N . HIS B 1 469 ? 18.453 12.491 50.691 1.00 7.54 473 HIS B N 1
ATOM 9533 C CA . HIS B 1 469 ? 17.902 11.211 51.079 1.00 8.17 473 HIS B CA 1
ATOM 9534 C C . HIS B 1 469 ? 16.932 11.277 52.226 1.00 8.60 473 HIS B C 1
ATOM 9535 O O . HIS B 1 469 ? 16.287 10.249 52.521 1.00 8.94 473 HIS B O 1
ATOM 9542 N N . GLN B 1 470 ? 16.762 12.453 52.861 1.00 8.95 474 GLN B N 1
ATOM 9543 C CA . GLN B 1 470 ? 15.746 12.620 53.873 1.00 10.46 474 GLN B CA 1
ATOM 9544 C C . GLN B 1 470 ? 14.448 13.203 53.355 1.00 9.88 474 GLN B C 1
ATOM 9545 O O . GLN B 1 470 ? 13.513 13.367 54.114 1.00 10.60 474 GLN B O 1
ATOM 9551 N N . ILE B 1 471 ? 14.368 13.538 52.069 1.00 9.38 475 ILE B N 1
ATOM 9552 C CA . ILE B 1 471 ? 13.103 14.018 51.526 1.00 8.81 475 ILE B CA 1
ATOM 9553 C C . ILE B 1 471 ? 12.076 12.914 51.621 1.00 8.34 475 ILE B C 1
ATOM 9554 O O . ILE B 1 471 ? 12.359 11.779 51.248 1.00 9.69 475 ILE B O 1
ATOM 9559 N N . SER B 1 472 ? 10.858 13.243 52.042 1.00 7.79 476 SER B N 1
ATOM 9560 C CA . SER B 1 472 ? 9.843 12.261 52.247 1.00 8.19 476 SER B CA 1
ATOM 9561 C C . SER B 1 472 ? 9.088 11.967 50.959 1.00 7.42 476 SER B C 1
ATOM 9562 O O . SER B 1 472 ? 9.014 12.791 50.009 1.00 8.78 476 SER B O 1
ATOM 9565 N N . ALA B 1 473 ? 8.475 10.795 50.910 1.00 8.08 477 ALA B N 1
ATOM 9566 C CA . ALA B 1 473 ? 7.607 10.447 49.764 1.00 7.98 477 ALA B CA 1
ATOM 9567 C C . ALA B 1 473 ? 6.445 11.452 49.617 1.00 8.21 477 ALA B C 1
ATOM 9568 O O . ALA B 1 473 ? 6.033 11.787 48.512 1.00 7.88 477 ALA B O 1
ATOM 9570 N N . ALA B 1 474 ? 5.945 11.956 50.738 1.00 8.72 478 ALA B N 1
ATOM 9571 C CA . ALA B 1 474 ? 4.836 12.912 50.696 1.00 8.42 478 ALA B CA 1
ATOM 9572 C C . ALA B 1 474 ? 5.286 14.233 50.094 1.00 8.37 478 ALA B C 1
ATOM 9573 O O . ALA B 1 474 ? 4.573 14.813 49.267 1.00 9.73 478 ALA B O 1
ATOM 9575 N N . THR B 1 475 ? 6.449 14.730 50.491 1.00 8.77 479 THR B N 1
ATOM 9576 C CA . THR B 1 475 ? 6.977 15.985 49.932 1.00 8.79 479 THR B CA 1
ATOM 9577 C C . THR B 1 475 ? 7.168 15.836 48.421 1.00 7.86 479 THR B C 1
ATOM 9578 O O . THR B 1 475 ? 6.795 16.686 47.640 1.00 8.68 479 THR B O 1
ATOM 9582 N N . ALA B 1 476 ? 7.810 14.757 48.000 1.00 7.37 480 ALA B N 1
ATOM 9583 C CA . ALA B 1 476 ? 8.052 14.594 46.571 1.00 6.73 480 ALA B CA 1
ATOM 9584 C C . ALA B 1 476 ? 6.731 14.445 45.815 1.00 7.25 480 ALA B C 1
ATOM 9585 O O . ALA B 1 476 ? 6.613 14.966 44.702 1.00 7.99 480 ALA B O 1
ATOM 9587 N N . ALA B 1 477 ? 5.742 13.748 46.368 1.00 7.58 481 ALA B N 1
ATOM 9588 C CA . ALA B 1 477 ? 4.467 13.609 45.691 1.00 8.29 481 ALA B CA 1
ATOM 9589 C C . ALA B 1 477 ? 3.770 14.969 45.567 1.00 8.16 481 ALA B C 1
ATOM 9590 O O . ALA B 1 477 ? 3.154 15.237 44.546 1.00 8.53 481 ALA B O 1
ATOM 9592 N N . ASP B 1 478 ? 3.811 15.786 46.610 1.00 7.26 482 ASP B N 1
ATOM 9593 C CA . ASP B 1 478 ? 3.207 17.108 46.597 1.00 8.47 482 ASP B CA 1
ATOM 9594 C C . ASP B 1 478 ? 3.805 17.925 45.461 1.00 7.88 482 ASP B C 1
ATOM 9595 O O . ASP B 1 478 ? 3.079 18.493 44.648 1.00 8.15 482 ASP B O 1
ATOM 9600 N N . GLU B 1 479 ? 5.122 17.922 45.349 1.00 7.06 483 GLU B N 1
ATOM 9601 C CA . GLU B 1 479 ? 5.783 18.658 44.292 1.00 7.16 483 GLU B CA 1
ATOM 9602 C C . GLU B 1 479 ? 5.350 18.143 42.931 1.00 6.60 483 GLU B C 1
ATOM 9603 O O . GLU B 1 479 ? 4.976 18.897 42.039 1.00 6.73 483 GLU B O 1
ATOM 9609 N N . TRP B 1 480 ? 5.427 16.840 42.772 1.00 6.87 484 TRP B N 1
ATOM 9610 C CA . TRP B 1 480 ? 5.171 16.242 41.478 1.00 6.55 484 TRP B CA 1
ATOM 9611 C C . TRP B 1 480 ? 3.760 16.487 41.031 1.00 6.47 484 TRP B C 1
ATOM 9612 O O . TRP B 1 480 ? 3.496 16.754 39.848 1.00 6.60 484 TRP B O 1
ATOM 9623 N N . LEU B 1 481 ? 2.823 16.364 41.944 1.00 6.69 485 LEU B N 1
ATOM 9624 C CA . LEU B 1 481 ? 1.404 16.570 41.589 1.00 6.99 485 LEU B CA 1
ATOM 9625 C C . LEU B 1 481 ? 1.153 18.021 41.108 1.00 7.26 485 LEU B C 1
ATOM 9626 O O . LEU B 1 481 ? 0.419 18.270 40.148 1.00 7.57 485 LEU B O 1
ATOM 9631 N N . ARG B 1 482 ? 1.738 18.968 41.817 1.00 7.00 486 ARG B N 1
ATOM 9632 C CA . ARG B 1 482 ? 1.635 20.382 41.462 1.00 7.29 486 ARG B CA 1
ATOM 9633 C C . ARG B 1 482 ? 2.241 20.647 40.092 1.00 7.89 486 ARG B C 1
ATOM 9634 O O . ARG B 1 482 ? 1.689 21.390 39.313 1.00 9.70 486 ARG B O 1
ATOM 9642 N N . MET B 1 483 ? 3.399 20.052 39.832 1.00 7.45 487 MET B N 1
ATOM 9643 C CA . MET B 1 483 ? 4.098 20.267 38.585 1.00 7.55 487 MET B CA 1
ATOM 9644 C C . MET B 1 483 ? 3.440 19.564 37.409 1.00 7.83 487 MET B C 1
ATOM 9645 O O . MET B 1 483 ? 3.481 20.053 36.272 1.00 8.10 487 MET B O 1
ATOM 9650 N N . THR B 1 484 ? 2.852 18.415 37.666 1.00 7.41 488 THR B N 1
ATOM 9651 C CA . THR B 1 484 ? 2.339 17.553 36.609 1.00 6.93 488 THR B CA 1
ATOM 9652 C C . THR B 1 484 ? 0.872 17.760 36.303 1.00 7.35 488 THR B C 1
ATOM 9653 O O . THR B 1 484 ? 0.457 17.607 35.158 1.00 6.94 488 THR B O 1
ATOM 9657 N N . PHE B 1 485 ? 0.081 18.032 37.324 1.00 8.50 489 PHE B N 1
ATOM 9658 C CA . PHE B 1 485 ? -1.371 18.088 37.191 1.00 9.03 489 PHE B CA 1
ATOM 9659 C C . PHE B 1 485 ? -2.036 19.384 37.617 1.00 10.79 489 PHE B C 1
ATOM 9660 O O . PHE B 1 485 ? -2.807 19.963 36.838 1.00 12.90 489 PHE B O 1
ATOM 9668 N N . SER B 1 486 ? -1.868 19.786 38.870 1.00 10.98 490 SER B N 1
ATOM 9669 C CA . SER B 1 486 ? -2.682 20.848 39.425 1.00 10.73 490 SER B CA 1
ATOM 9670 C C . SER B 1 486 ? -2.183 21.341 40.762 1.00 9.93 490 SER B C 1
ATOM 9671 O O . SER B 1 486 ? -1.679 20.580 41.542 1.00 9.81 490 SER B O 1
ATOM 9674 N N . ASN B 1 487 ? -2.354 22.636 41.010 1.00 9.55 491 ASN B N 1
ATOM 9675 C CA . ASN B 1 487 ? -2.081 23.200 42.319 1.00 10.13 491 ASN B CA 1
ATOM 9676 C C . ASN B 1 487 ? -3.333 23.346 43.205 1.00 9.79 491 ASN B C 1
ATOM 9677 O O . ASN B 1 487 ? -3.260 23.953 44.277 1.00 11.37 491 ASN B O 1
ATOM 9682 N N . GLN B 1 488 ? -4.475 22.850 42.763 1.00 9.34 492 GLN B N 1
ATOM 9683 C CA . GLN B 1 488 ? -5.698 22.960 43.549 1.00 9.96 492 GLN B CA 1
ATOM 9684 C C . GLN B 1 488 ? -5.615 22.112 44.800 1.00 9.74 492 GLN B C 1
ATOM 9685 O O . GLN B 1 488 ? -5.395 20.911 44.734 1.00 9.58 492 GLN B O 1
ATOM 9691 N N . PRO B 1 489 ? -5.764 22.724 45.977 1.00 10.94 493 PRO B N 1
ATOM 9692 C CA . PRO B 1 489 ? -5.664 21.943 47.209 1.00 11.28 493 PRO B CA 1
ATOM 9693 C C . PRO B 1 489 ? -6.621 20.774 47.322 1.00 10.53 493 PRO B C 1
ATOM 9694 O O . PRO B 1 489 ? -6.233 19.749 47.869 1.00 10.03 493 PRO B O 1
ATOM 9698 N N . ALA B 1 490 ? -7.841 20.885 46.810 1.00 10.08 494 ALA B N 1
ATOM 9699 C CA . ALA B 1 490 ? -8.782 19.797 46.916 1.00 10.39 494 ALA B CA 1
ATOM 9700 C C . ALA B 1 490 ? -8.403 18.592 46.083 1.00 9.83 494 ALA B C 1
ATOM 9701 O O . ALA B 1 490 ? -8.917 17.504 46.330 1.00 11.60 494 ALA B O 1
ATOM 9703 N N . PHE B 1 491 ? -7.563 18.825 45.071 1.00 9.00 495 PHE B N 1
ATOM 9704 C CA . PHE B 1 491 ? -7.012 17.737 44.238 1.00 9.21 495 PHE B CA 1
ATOM 9705 C C . PHE B 1 491 ? -5.787 17.140 44.911 1.00 8.11 495 PHE B C 1
ATOM 9706 O O . PHE B 1 491 ? -5.658 15.913 45.019 1.00 8.33 495 PHE B O 1
ATOM 9714 N N . ILE B 1 492 ? -4.889 17.998 45.372 1.00 8.65 496 ILE B N 1
ATOM 9715 C CA . ILE B 1 492 ? -3.613 17.505 45.867 1.00 8.52 496 ILE B CA 1
ATOM 9716 C C . ILE B 1 492 ? -3.745 16.545 47.041 1.00 8.81 496 ILE B C 1
ATOM 9717 O O . ILE B 1 492 ? -3.125 15.487 47.074 1.00 8.85 496 ILE B O 1
ATOM 9722 N N . GLU B 1 493 ? -4.563 16.890 48.016 1.00 9.08 497 GLU B N 1
ATOM 9723 C CA . GLU B 1 493 ? -4.611 16.078 49.214 1.00 10.09 497 GLU B CA 1
ATOM 9724 C C . GLU B 1 493 ? -5.071 14.639 48.918 1.00 8.59 497 GLU B C 1
ATOM 9725 O O . GLU B 1 493 ? -4.367 13.663 49.269 1.00 9.22 497 GLU B O 1
ATOM 9731 N N . PRO B 1 494 ? -6.227 14.433 48.298 1.00 8.89 498 PRO B N 1
ATOM 9732 C CA . PRO B 1 494 ? -6.656 13.060 48.083 1.00 8.73 498 PRO B CA 1
ATOM 9733 C C . PRO B 1 494 ? -5.775 12.306 47.123 1.00 7.52 498 PRO B C 1
ATOM 9734 O O . PRO B 1 494 ? -5.529 11.121 47.337 1.00 7.96 498 PRO B O 1
ATOM 9738 N N . VAL B 1 495 ? -5.275 12.965 46.096 1.00 7.72 499 VAL B N 1
ATOM 9739 C CA . VAL B 1 495 ? -4.425 12.227 45.150 1.00 7.87 499 VAL B CA 1
ATOM 9740 C C . VAL B 1 495 ? -3.057 11.907 45.762 1.00 7.96 499 VAL B C 1
ATOM 9741 O O . VAL B 1 495 ? -2.506 10.831 45.519 1.00 7.93 499 VAL B O 1
ATOM 9745 N N . LYS B 1 496 ? -2.518 12.791 46.603 1.00 7.81 500 LYS B N 1
ATOM 9746 C CA . LYS B 1 496 ? -1.269 12.519 47.300 1.00 7.83 500 LYS B CA 1
ATOM 9747 C C . LYS B 1 496 ? -1.492 11.254 48.189 1.00 8.26 500 LYS B C 1
ATOM 9748 O O . LYS B 1 496 ? -0.659 10.359 48.242 1.00 8.61 500 LYS B O 1
ATOM 9754 N N . GLN B 1 497 ? -2.605 11.201 48.915 1.00 8.55 501 GLN B N 1
ATOM 9755 C CA . GLN B 1 497 ? -2.831 10.065 49.779 1.00 9.49 501 GLN B CA 1
ATOM 9756 C C . GLN B 1 497 ? -3.040 8.788 48.979 1.00 8.92 501 GLN B C 1
ATOM 9757 O O . GLN B 1 497 ? -2.595 7.717 49.391 1.00 9.61 501 GLN B O 1
ATOM 9763 N N . MET B 1 498 ? -3.683 8.883 47.826 1.00 7.66 502 MET B N 1
ATOM 9764 C CA . MET B 1 498 ? -3.865 7.743 46.923 1.00 8.66 502 MET B CA 1
ATOM 9765 C C . MET B 1 498 ? -2.466 7.259 46.507 1.00 8.24 502 MET B C 1
ATOM 9766 O O . MET B 1 498 ? -2.172 6.049 46.534 1.00 9.88 502 MET B O 1
ATOM 9771 N N . MET B 1 499 ? -1.594 8.174 46.106 1.00 7.94 503 MET B N 1
ATOM 9772 C CA . MET B 1 499 ? -0.226 7.808 45.770 1.00 6.82 503 MET B CA 1
ATOM 9773 C C . MET B 1 499 ? 0.467 7.122 46.903 1.00 6.53 503 MET B C 1
ATOM 9774 O O . MET B 1 499 ? 1.134 6.108 46.707 1.00 7.23 503 MET B O 1
ATOM 9779 N N . LEU B 1 500 ? 0.357 7.691 48.109 1.00 7.45 504 LEU B N 1
ATOM 9780 C CA . LEU B 1 500 ? 1.054 7.158 49.245 1.00 9.10 504 LEU B CA 1
ATOM 9781 C C . LEU B 1 500 ? 0.606 5.780 49.682 1.00 9.44 504 LEU B C 1
ATOM 9782 O O . LEU B 1 500 ? 1.416 5.068 50.257 1.00 12.49 504 LEU B O 1
ATOM 9787 N N . VAL B 1 501 ? -0.632 5.394 49.412 1.00 8.08 505 VAL B N 1
ATOM 9788 C CA . VAL B 1 501 ? -1.102 4.070 49.796 1.00 8.82 505 VAL B CA 1
ATOM 9789 C C . VAL B 1 501 ? -0.840 3.064 48.690 1.00 7.84 505 VAL B C 1
ATOM 9790 O O . VAL B 1 501 ? -0.864 1.847 48.917 1.00 8.28 505 VAL B O 1
ATOM 9794 N N . SER B 1 502 ? -0.507 3.546 47.486 1.00 8.03 506 SER B N 1
ATOM 9795 C CA . SER B 1 502 ? -0.481 2.611 46.348 1.00 6.69 506 SER B CA 1
ATOM 9796 C C . SER B 1 502 ? 0.585 1.531 46.490 1.00 7.59 506 SER B C 1
ATOM 9797 O O . SER B 1 502 ? 0.366 0.383 46.095 1.00 7.46 506 SER B O 1
ATOM 9800 N N . ARG B 1 503 ? 1.755 1.876 47.019 1.00 7.71 507 ARG B N 1
ATOM 9801 C CA . ARG B 1 503 ? 2.776 0.868 47.225 1.00 8.39 507 ARG B CA 1
ATOM 9802 C C . ARG B 1 503 ? 2.290 -0.217 48.161 1.00 8.30 507 ARG B C 1
ATOM 9803 O O . ARG B 1 503 ? 2.403 -1.433 47.861 1.00 8.38 507 ARG B O 1
ATOM 9811 N N . GLU B 1 504 ? 1.694 0.192 49.279 1.00 7.74 508 GLU B N 1
ATOM 9812 C CA . GLU B 1 504 ? 1.220 -0.808 50.244 1.00 7.71 508 GLU B CA 1
ATOM 9813 C C . GLU B 1 504 ? 0.111 -1.672 49.650 1.00 7.08 508 GLU B C 1
ATOM 9814 O O . GLU B 1 504 ? 0.034 -2.869 49.918 1.00 8.00 508 GLU B O 1
ATOM 9820 N N . ALA B 1 505 ? -0.754 -1.101 48.834 1.00 6.82 509 ALA B N 1
ATOM 9821 C CA . ALA B 1 505 ? -1.792 -1.892 48.184 1.00 7.71 509 ALA B CA 1
ATOM 9822 C C . ALA B 1 505 ? -1.135 -2.980 47.388 1.00 7.61 509 ALA B C 1
ATOM 9823 O O . ALA B 1 505 ? -1.557 -4.116 47.433 1.00 7.59 509 ALA B O 1
ATOM 9825 N N . GLY B 1 506 ? -0.071 -2.635 46.653 1.00 7.45 510 GLY B N 1
ATOM 9826 C CA . GLY B 1 506 ? 0.656 -3.599 45.850 1.00 7.30 510 GLY B CA 1
ATOM 9827 C C . GLY B 1 506 ? 1.361 -4.683 46.613 1.00 6.86 510 GLY B C 1
ATOM 9828 O O . GLY B 1 506 ? 1.543 -5.781 46.084 1.00 9.00 510 GLY B O 1
ATOM 9829 N N . VAL B 1 507 ? 1.757 -4.382 47.839 1.00 6.51 511 VAL B N 1
ATOM 9830 C CA . VAL B 1 507 ? 2.246 -5.404 48.763 1.00 6.47 511 VAL B CA 1
ATOM 9831 C C . VAL B 1 507 ? 1.086 -6.301 49.171 1.00 6.84 511 VAL B C 1
ATOM 9832 O O . VAL B 1 507 ? 1.179 -7.552 49.109 1.00 7.14 511 VAL B O 1
ATOM 9836 N N . ASN B 1 508 ? -0.009 -5.678 49.557 1.00 7.91 512 ASN B N 1
ATOM 9837 C CA . ASN B 1 508 ? -1.128 -6.415 50.122 1.00 7.30 512 ASN B CA 1
ATOM 9838 C C . ASN B 1 508 ? -1.794 -7.425 49.202 1.00 6.96 512 ASN B C 1
ATOM 9839 O O . ASN B 1 508 ? -2.102 -8.565 49.638 1.00 7.39 512 ASN B O 1
ATOM 9844 N N . TYR B 1 509 ? -2.045 -7.056 47.946 1.00 7.35 513 TYR B N 1
ATOM 9845 C CA . TYR B 1 509 ? -2.641 -8.042 47.047 1.00 6.96 513 TYR B CA 1
ATOM 9846 C C . TYR B 1 509 ? -1.679 -9.034 46.428 1.00 7.42 513 TYR B C 1
ATOM 9847 O O . TYR B 1 509 ? -2.126 -9.955 45.713 1.00 7.82 513 TYR B O 1
ATOM 9856 N N . ARG B 1 510 ? -0.376 -8.897 46.689 1.00 6.98 514 ARG B N 1
ATOM 9857 C CA . ARG B 1 510 ? 0.614 -9.819 46.172 1.00 7.33 514 ARG B CA 1
ATOM 9858 C C . ARG B 1 510 ? 1.245 -10.722 47.204 1.00 7.11 514 ARG B C 1
ATOM 9859 O O . ARG B 1 510 ? 1.313 -11.940 46.992 1.00 8.49 514 ARG B O 1
ATOM 9867 N N . SER B 1 511 ? 1.759 -10.143 48.288 1.00 7.48 515 SER B N 1
ATOM 9868 C CA . SER B 1 511 ? 2.606 -10.899 49.207 1.00 8.09 515 SER B CA 1
ATOM 9869 C C . SER B 1 511 ? 2.825 -10.111 50.469 1.00 8.04 515 SER B C 1
ATOM 9870 O O . SER B 1 511 ? 3.886 -9.538 50.704 1.00 8.69 515 SER B O 1
ATOM 9873 N N . PRO B 1 512 ? 1.812 -10.083 51.316 1.00 7.67 516 PRO B N 1
ATOM 9874 C CA . PRO B 1 512 ? 1.930 -9.357 52.589 1.00 7.98 516 PRO B CA 1
ATOM 9875 C C . PRO B 1 512 ? 2.642 -10.176 53.665 1.00 7.89 516 PRO B C 1
ATOM 9876 O O . PRO B 1 512 ? 2.978 -11.335 53.441 1.00 7.04 516 PRO B O 1
ATOM 9880 N N . LEU B 1 513 ? 2.864 -9.551 54.818 1.00 7.80 517 LEU B N 1
ATOM 9881 C CA . LEU B 1 513 ? 3.342 -10.228 56.051 1.00 7.55 517 LEU B CA 1
ATOM 9882 C C . LEU B 1 513 ? 4.746 -10.800 55.936 1.00 7.76 517 LEU B C 1
ATOM 9883 O O . LEU B 1 513 ? 5.145 -11.657 56.747 1.00 8.28 517 LEU B O 1
ATOM 9888 N N . GLY B 1 514 ? 5.551 -10.344 54.973 1.00 7.15 518 GLY B N 1
ATOM 9889 C CA . GLY B 1 514 ? 6.884 -10.922 54.798 1.00 7.81 518 GLY B CA 1
ATOM 9890 C C . GLY B 1 514 ? 6.946 -12.021 53.741 1.00 8.40 518 GLY B C 1
ATOM 9891 O O . GLY B 1 514 ? 8.029 -12.561 53.505 1.00 9.64 518 GLY B O 1
ATOM 9892 N N . LEU B 1 515 ? 5.814 -12.356 53.127 1.00 9.23 519 LEU B N 1
ATOM 9893 C CA . LEU B 1 515 ? 5.806 -13.207 51.979 1.00 8.45 519 LEU B CA 1
ATOM 9894 C C . LEU B 1 515 ? 6.552 -12.485 50.884 1.00 8.92 519 LEU B C 1
ATOM 9895 O O . LEU B 1 515 ? 6.639 -11.242 50.879 1.00 9.61 519 LEU B O 1
ATOM 9900 N N . THR B 1 516 ? 7.002 -13.248 49.914 1.00 9.15 520 THR B N 1
ATOM 9901 C CA . THR B 1 516 ? 7.821 -12.679 48.867 1.00 8.89 520 THR B CA 1
ATOM 9902 C C . THR B 1 516 ? 7.918 -13.670 47.708 1.00 8.71 520 THR B C 1
ATOM 9903 O O . THR B 1 516 ? 7.659 -14.869 47.862 1.00 8.61 520 THR B O 1
ATOM 9907 N N . HIS B 1 517 ? 8.247 -13.153 46.528 1.00 8.55 521 HIS B N 1
ATOM 9908 C CA . HIS B 1 517 ? 8.597 -13.993 45.385 1.00 9.05 521 HIS B CA 1
ATOM 9909 C C . HIS B 1 517 ? 7.496 -14.958 44.936 1.00 8.99 521 HIS B C 1
ATOM 9910 O O . HIS B 1 517 ? 7.759 -16.114 44.613 1.00 9.19 521 HIS B O 1
ATOM 9917 N N . LEU B 1 518 ? 6.276 -14.463 44.865 1.00 7.59 522 LEU B N 1
ATOM 9918 C CA . LEU B 1 518 ? 5.109 -15.283 44.527 1.00 7.88 522 LEU B CA 1
ATOM 9919 C C . LEU B 1 518 ? 4.681 -15.100 43.084 1.00 8.21 522 LEU B C 1
ATOM 9920 O O . LEU B 1 518 ? 3.616 -15.560 42.679 1.00 9.76 522 LEU B O 1
ATOM 9925 N N . TYR B 1 519 ? 5.527 -14.459 42.305 1.00 7.51 523 TYR B N 1
ATOM 9926 C CA . TYR B 1 519 ? 5.259 -14.129 40.899 1.00 7.62 523 TYR B CA 1
ATOM 9927 C C . TYR B 1 519 ? 5.360 -15.289 39.917 1.00 8.36 523 TYR B C 1
ATOM 9928 O O . TYR B 1 519 ? 6.165 -16.224 40.088 1.00 9.27 523 TYR B O 1
ATOM 9937 N N . SER B 1 520 ? 4.625 -15.135 38.821 1.00 8.49 524 SER B N 1
ATOM 9938 C CA . SER B 1 520 ? 4.820 -15.957 37.633 1.00 9.54 524 SER B CA 1
ATOM 9939 C C . SER B 1 520 ? 6.264 -15.816 37.197 1.00 9.04 524 SER B C 1
ATOM 9940 O O . SER B 1 520 ? 6.755 -14.678 37.069 1.00 9.07 524 SER B O 1
ATOM 9943 N N . GLN B 1 521 ? 6.951 -16.926 36.932 1.00 9.27 525 GLN B N 1
ATOM 9944 C CA . GLN B 1 521 ? 8.354 -16.872 36.484 1.00 9.17 525 GLN B CA 1
ATOM 9945 C C . GLN B 1 521 ? 8.488 -17.183 35.015 1.00 9.90 525 GLN B C 1
ATOM 9946 O O . GLN B 1 521 ? 7.826 -18.121 34.550 1.00 12.11 525 GLN B O 1
ATOM 9952 N N . GLY B 1 522 ? 9.348 -16.499 34.263 1.00 10.57 526 GLY B N 1
ATOM 9953 C CA . GLY B 1 522 ? 10.120 -15.366 34.693 1.00 9.43 526 GLY B CA 1
ATOM 9954 C C . GLY B 1 522 ? 9.551 -14.003 34.331 1.00 9.02 526 GLY B C 1
ATOM 9955 O O . GLY B 1 522 ? 10.212 -12.986 34.483 1.00 8.44 526 GLY B O 1
ATOM 9956 N N . ASP B 1 523 ? 8.325 -13.971 33.850 1.00 8.59 527 ASP B N 1
ATOM 9957 C CA . ASP B 1 523 ? 7.757 -12.716 33.337 1.00 7.93 527 ASP B CA 1
ATOM 9958 C C . ASP B 1 523 ? 7.382 -11.730 34.417 1.00 7.23 527 ASP B C 1
ATOM 9959 O O . ASP B 1 523 ? 7.467 -10.535 34.213 1.00 7.61 527 ASP B O 1
ATOM 9964 N N . HIS B 1 524 ? 6.982 -12.210 35.579 1.00 7.69 528 HIS B N 1
ATOM 9965 C CA . HIS B 1 524 ? 6.663 -11.390 36.758 1.00 7.33 528 HIS B CA 1
ATOM 9966 C C . HIS B 1 524 ? 5.416 -10.550 36.696 1.00 7.88 528 HIS B C 1
ATOM 9967 O O . HIS B 1 524 ? 5.205 -9.717 37.570 1.00 7.95 528 HIS B O 1
ATOM 9974 N N . TYR B 1 525 ? 4.521 -10.780 35.765 1.00 7.84 529 TYR B N 1
ATOM 9975 C CA . TYR B 1 525 ? 3.302 -9.979 35.739 1.00 7.60 529 TYR B CA 1
ATOM 9976 C C . TYR B 1 525 ? 2.258 -10.385 36.772 1.00 8.47 529 TYR B C 1
ATOM 9977 O O . TYR B 1 525 ? 1.743 -9.564 37.519 1.00 9.10 529 TYR B O 1
ATOM 9986 N N . GLY B 1 526 ? 1.901 -11.654 36.764 1.00 8.18 530 GLY B N 1
ATOM 9987 C CA . GLY B 1 526 ? 0.799 -12.160 37.564 1.00 7.83 530 GLY B CA 1
ATOM 9988 C C . GLY B 1 526 ? 1.233 -13.121 38.650 1.00 7.56 530 GLY B C 1
ATOM 9989 O O . GLY B 1 526 ? 2.425 -13.419 38.832 1.00 8.04 530 GLY B O 1
ATOM 9990 N N . PRO B 1 527 ? 0.241 -13.599 39.394 1.00 7.72 531 PRO B N 1
ATOM 9991 C CA . PRO B 1 527 ? 0.501 -14.536 40.507 1.00 7.24 531 PRO B CA 1
ATOM 9992 C C . PRO B 1 527 ? 0.884 -15.921 40.081 1.00 8.20 531 PRO B C 1
ATOM 9993 O O . PRO B 1 527 ? 0.324 -16.453 39.122 1.00 9.01 531 PRO B O 1
ATOM 9997 N N . ALA B 1 528 ? 1.775 -16.532 40.833 1.00 8.01 532 ALA B N 1
ATOM 9998 C CA . ALA B 1 528 ? 2.066 -17.959 40.690 1.00 7.93 532 ALA B CA 1
ATOM 9999 C C . ALA B 1 528 ? 2.711 -18.507 41.969 1.00 8.19 532 ALA B C 1
ATOM 10000 O O . ALA B 1 528 ? 3.792 -19.036 41.946 1.00 8.84 532 ALA B O 1
ATOM 10002 N N . PRO B 1 529 ? 1.994 -18.436 43.094 1.00 9.38 533 PRO B N 1
ATOM 10003 C CA . PRO B 1 529 ? 2.569 -18.886 44.364 1.00 8.83 533 PRO B CA 1
ATOM 10004 C C . PRO B 1 529 ? 2.834 -20.387 44.468 1.00 9.26 533 PRO B C 1
ATOM 10005 O O . PRO B 1 529 ? 3.522 -20.827 45.393 1.00 9.73 533 PRO B O 1
ATOM 10009 N N . TRP B 1 530 ? 2.243 -21.144 43.555 1.00 9.08 534 TRP B N 1
ATOM 10010 C CA . TRP B 1 530 ? 2.482 -22.554 43.466 1.00 9.94 534 TRP B CA 1
ATOM 10011 C C . TRP B 1 530 ? 3.768 -22.931 42.752 1.00 10.63 534 TRP B C 1
ATOM 10012 O O . TRP B 1 530 ? 4.127 -24.107 42.722 1.00 13.06 534 TRP B O 1
ATOM 10023 N N . THR B 1 531 ? 4.466 -21.949 42.185 1.00 11.74 535 THR B N 1
ATOM 10024 C CA . THR B 1 531 ? 5.624 -22.231 41.346 1.00 12.45 535 THR B CA 1
ATOM 10025 C C . THR B 1 531 ? 6.629 -23.080 42.093 1.00 14.41 535 THR B C 1
ATOM 10026 O O . THR B 1 531 ? 7.045 -22.720 43.181 1.00 12.60 535 THR B O 1
ATOM 10030 N N . ASP B 1 532 ? 6.962 -24.214 41.488 1.00 16.81 536 ASP B N 1
ATOM 10031 C CA . ASP B 1 532 ? 8.059 -25.059 41.919 1.00 20.26 536 ASP B CA 1
ATOM 10032 C C . ASP B 1 532 ? 8.684 -25.766 40.725 1.00 21.87 536 ASP B C 1
ATOM 10033 O O . ASP B 1 532 ? 8.470 -25.407 39.575 1.00 22.08 536 ASP B O 1
ATOM 10041 N N . ASP B 1 533 ? 9.569 -26.718 40.952 1.00 25.03 537 ASP B N 1
ATOM 10042 C CA . ASP B 1 533 ? 10.227 -27.409 39.822 1.00 27.14 537 ASP B CA 1
ATOM 10043 C C . ASP B 1 533 ? 10.781 -26.515 38.689 1.00 27.38 537 ASP B C 1
ATOM 10044 O O . ASP B 1 533 ? 10.385 -26.646 37.545 1.00 29.27 537 ASP B O 1
ATOM 10049 N N . LEU B 1 534 ? 11.714 -25.619 39.009 1.00 26.33 538 LEU B N 1
ATOM 10050 C CA . LEU B 1 534 ? 12.415 -24.826 38.009 1.00 25.98 538 LEU B CA 1
ATOM 10051 C C . LEU B 1 534 ? 13.857 -25.322 38.115 1.00 26.75 538 LEU B C 1
ATOM 10052 O O . LEU B 1 534 ? 14.198 -26.027 39.062 1.00 26.38 538 LEU B O 1
ATOM 10057 N N . PRO B 1 535 ? 14.708 -25.017 37.150 1.00 27.11 539 PRO B N 1
ATOM 10058 C CA . PRO B 1 535 ? 16.074 -25.541 37.238 1.00 27.40 539 PRO B CA 1
ATOM 10059 C C . PRO B 1 535 ? 16.803 -25.063 38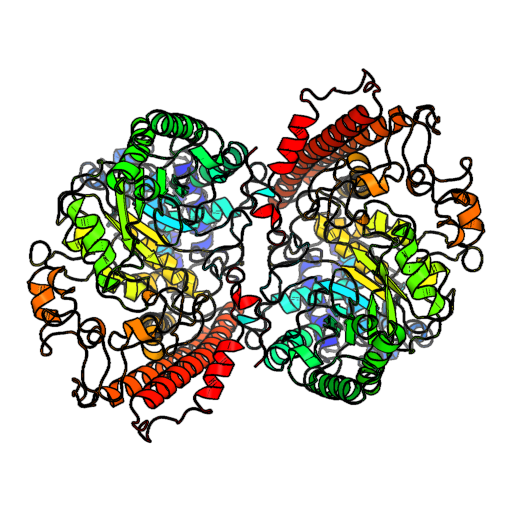.492 1.00 26.67 539 PRO B C 1
ATOM 10060 O O . PRO B 1 535 ? 17.694 -25.755 38.978 1.00 28.00 539 PRO B O 1
ATOM 10064 N N . ARG B 1 536 ? 16.413 -23.927 39.060 1.00 25.33 540 ARG B N 1
ATOM 10065 C CA . ARG B 1 536 ? 16.982 -23.575 40.355 1.00 24.12 540 ARG B CA 1
ATOM 10066 C C . ARG B 1 536 ? 15.855 -23.314 41.358 1.00 21.51 540 ARG B C 1
ATOM 10067 O O . ARG B 1 536 ? 14.933 -22.546 41.066 1.00 20.30 540 ARG B O 1
ATOM 10075 N N . ALA B 1 537 ? 15.937 -23.976 42.509 1.00 19.23 541 ALA B N 1
ATOM 10076 C CA . ALA B 1 537 ? 14.931 -23.841 43.566 1.00 17.98 541 ALA B CA 1
ATOM 10077 C C . ALA B 1 537 ? 14.706 -22.396 44.022 1.00 16.29 541 ALA B C 1
ATOM 10078 O O . ALA B 1 537 ? 13.557 -21.995 44.345 1.00 14.55 541 ALA B O 1
ATOM 10080 N N . ASP B 1 538 ? 15.774 -21.600 43.998 1.00 15.63 542 ASP B N 1
ATOM 10081 C CA . ASP B 1 538 ? 15.691 -20.216 44.443 1.00 14.96 542 ASP B CA 1
ATOM 10082 C C . ASP B 1 538 ? 15.012 -19.315 43.434 1.00 14.69 542 ASP B C 1
ATOM 10083 O O . ASP B 1 538 ? 14.912 -18.100 43.657 1.00 13.79 542 ASP B O 1
ATOM 10088 N N . TRP B 1 539 ? 14.587 -19.887 42.309 1.00 15.75 543 TRP B N 1
ATOM 10089 C CA . TRP B 1 539 ? 13.739 -19.157 41.373 1.00 17.77 543 TRP B CA 1
ATOM 10090 C C . TRP B 1 539 ? 12.258 -19.462 41.565 1.00 15.56 543 TRP B C 1
ATOM 10091 O O . TRP B 1 539 ? 11.416 -18.845 40.909 1.00 15.63 543 TRP B O 1
ATOM 10102 N N . THR B 1 540 ? 11.927 -20.393 42.450 1.00 14.22 544 THR B N 1
ATOM 10103 C CA . THR B 1 540 ? 10.545 -20.770 42.683 1.00 13.77 544 THR B CA 1
ATOM 10104 C C . THR B 1 540 ? 9.880 -19.950 43.756 1.00 13.27 544 THR B C 1
ATOM 10105 O O . THR B 1 540 ? 10.502 -19.096 44.369 1.00 15.17 544 THR B O 1
ATOM 10109 N N . ALA B 1 541 ? 8.575 -20.144 43.944 1.00 10.93 545 ALA B N 1
ATOM 10110 C CA . ALA B 1 541 ? 7.837 -19.491 45.015 1.00 10.67 545 ALA B CA 1
ATOM 10111 C C . ALA B 1 541 ? 7.860 -20.310 46.302 1.00 9.76 545 ALA B C 1
ATOM 10112 O O . ALA B 1 541 ? 8.054 -19.775 47.405 1.00 10.01 545 ALA B O 1
ATOM 10114 N N . VAL B 1 542 ? 7.677 -21.621 46.154 1.00 9.66 546 VAL B N 1
ATOM 10115 C CA . VAL B 1 542 ? 7.580 -22.484 47.313 1.00 10.36 546 VAL B CA 1
ATOM 10116 C C . VAL B 1 542 ? 8.837 -22.424 48.177 1.00 9.54 546 VAL B C 1
ATOM 10117 O O . VAL B 1 542 ? 8.765 -22.614 49.406 1.00 9.83 546 VAL B O 1
ATOM 10121 N N . TYR B 1 543 ? 9.978 -22.172 47.558 1.00 10.15 547 TYR B N 1
ATOM 10122 C CA . TYR B 1 543 ? 11.265 -22.048 48.266 1.00 9.84 547 TYR B CA 1
ATOM 10123 C C . TYR B 1 543 ? 11.189 -20.975 49.345 1.00 9.27 547 TYR B C 1
ATOM 10124 O O . TYR B 1 543 ? 11.779 -21.129 50.422 1.00 9.10 547 TYR B O 1
ATOM 10133 N N . TYR B 1 544 ? 10.456 -19.901 49.041 1.00 8.80 548 TYR B N 1
ATOM 10134 C CA . TYR B 1 544 ? 10.400 -18.752 49.932 1.00 8.75 548 TYR B CA 1
ATOM 10135 C C . TYR B 1 544 ? 9.309 -18.838 51.008 1.00 8.06 548 TYR B C 1
ATOM 10136 O O . TYR B 1 544 ? 9.550 -18.432 52.153 1.00 8.44 548 TYR B O 1
ATOM 10145 N N . HIS B 1 545 ? 8.135 -19.349 50.659 1.00 8.84 549 HIS B N 1
ATOM 10146 C CA . HIS B 1 545 ? 7.029 -19.376 51.608 1.00 8.75 549 HIS B CA 1
ATOM 10147 C C . HIS B 1 545 ? 6.951 -20.604 52.481 1.00 9.54 549 HIS B C 1
ATOM 10148 O O . HIS B 1 545 ? 6.492 -20.517 53.617 1.00 9.12 549 HIS B O 1
ATOM 10155 N N . ARG B 1 546 ? 7.406 -21.724 51.954 1.00 9.47 550 ARG B N 1
ATOM 10156 C CA . ARG B 1 546 ? 7.427 -22.984 52.695 1.00 9.95 550 ARG B CA 1
ATOM 10157 C C . ARG B 1 546 ? 6.054 -23.326 53.325 1.00 9.87 550 ARG B C 1
ATOM 10158 O O . ARG B 1 546 ? 5.994 -23.940 54.408 1.00 11.72 550 ARG B O 1
ATOM 10166 N N . ALA B 1 547 ? 4.958 -22.960 52.664 1.00 9.94 551 ALA B N 1
ATOM 10167 C CA . ALA B 1 547 ? 3.650 -23.209 53.233 1.00 9.44 551 ALA B CA 1
ATOM 10168 C C . ALA B 1 547 ? 3.326 -24.696 53.320 1.00 10.91 551 ALA B C 1
ATOM 10169 O O . ALA B 1 547 ? 3.643 -25.487 52.414 1.00 12.84 551 ALA B O 1
ATOM 10171 N N . SER B 1 548 ? 2.680 -25.055 54.427 1.00 10.96 552 SER B N 1
ATOM 10172 C CA . SER B 1 548 ? 2.284 -26.455 54.665 1.00 12.01 552 SER B CA 1
ATOM 10173 C C . SER B 1 548 ? 0.974 -26.450 55.413 1.00 12.43 552 SER B C 1
ATOM 10174 O O . SER B 1 548 ? 0.445 -25.417 55.764 1.00 11.32 552 SER B O 1
ATOM 10177 N N . LYS B 1 549 ? 0.458 -27.631 55.714 1.00 14.20 553 LYS B N 1
ATOM 10178 C CA . LYS B 1 549 ? -0.765 -27.709 56.452 1.00 16.01 553 LYS B CA 1
ATOM 10179 C C . LYS B 1 549 ? -0.611 -27.101 57.815 1.00 15.75 553 LYS B C 1
ATOM 10180 O O . LYS B 1 549 ? -1.590 -26.658 58.394 1.00 17.37 553 LYS B O 1
ATOM 10186 N N . THR B 1 550 ? 0.611 -27.084 58.348 1.00 14.53 554 THR B N 1
ATOM 10187 C CA . THR B 1 550 ? 0.822 -26.580 59.693 1.00 15.87 554 THR B CA 1
ATOM 10188 C C . THR B 1 550 ? 1.205 -25.097 59.798 1.00 14.83 554 THR B C 1
ATOM 10189 O O . THR B 1 550 ? 0.879 -24.450 60.813 1.00 15.70 554 THR B O 1
ATOM 10193 N N . GLY B 1 551 ? 1.870 -24.542 58.781 1.00 13.33 555 GLY B N 1
ATOM 10194 C CA . GLY B 1 551 ? 2.356 -23.175 58.927 1.00 11.77 555 GLY B CA 1
ATOM 10195 C C . GLY B 1 551 ? 2.947 -22.617 57.667 1.00 11.32 555 GLY B C 1
ATOM 10196 O O . GLY B 1 551 ? 2.811 -23.206 56.589 1.00 11.85 555 GLY B O 1
ATOM 10197 N N . ILE B 1 552 ? 3.588 -21.459 57.810 1.00 9.58 556 ILE B N 1
ATOM 10198 C CA . ILE B 1 552 ? 4.147 -20.743 56.660 1.00 10.16 556 ILE B CA 1
ATOM 10199 C C . ILE B 1 552 ? 5.268 -19.851 57.151 1.00 9.41 556 ILE B C 1
ATOM 10200 O O . ILE B 1 552 ? 5.294 -19.448 58.328 1.00 8.34 556 ILE B O 1
ATOM 10205 N N . GLY B 1 553 ? 6.189 -19.508 56.253 1.00 9.34 557 GLY B N 1
ATOM 10206 C CA . GLY B 1 553 ? 7.302 -18.653 56.588 1.00 8.55 557 GLY B CA 1
ATOM 10207 C C . GLY B 1 553 ? 8.631 -19.363 56.499 1.00 8.41 557 GLY B C 1
ATOM 10208 O O . GLY B 1 553 ? 8.711 -20.588 56.407 1.00 9.58 557 GLY B O 1
ATOM 10209 N N . PHE B 1 554 ? 9.702 -18.588 56.547 1.00 8.73 558 PHE B N 1
ATOM 10210 C CA . PHE B 1 554 ? 11.080 -19.083 56.356 1.00 8.84 558 PHE B CA 1
ATOM 10211 C C . PHE B 1 554 ? 11.891 -18.732 57.600 1.00 8.91 558 PHE B C 1
ATOM 10212 O O . PHE B 1 554 ? 12.044 -17.584 57.965 1.00 9.19 558 PHE B O 1
ATOM 10220 N N . ASN B 1 555 ? 12.373 -19.756 58.298 1.00 9.59 559 ASN B N 1
ATOM 10221 C CA . ASN B 1 555 ? 13.136 -19.577 59.509 1.00 8.95 559 ASN B CA 1
ATOM 10222 C C . ASN B 1 555 ? 14.565 -19.118 59.213 1.00 8.47 559 ASN B C 1
ATOM 10223 O O . ASN B 1 555 ? 15.379 -19.888 58.724 1.00 9.09 559 ASN B O 1
ATOM 10228 N N . ARG B 1 556 ? 14.829 -17.847 59.515 1.00 8.00 560 ARG B N 1
ATOM 10229 C CA . ARG B 1 556 ? 16.143 -17.236 59.335 1.00 8.75 560 ARG B CA 1
ATOM 10230 C C . ARG B 1 556 ? 16.725 -16.833 60.671 1.00 9.09 560 ARG B C 1
ATOM 10231 O O . ARG B 1 556 ? 17.729 -16.118 60.754 1.00 9.21 560 ARG B O 1
ATOM 10239 N N . THR B 1 557 ? 16.147 -17.365 61.750 1.00 8.78 561 THR B N 1
ATOM 10240 C CA . THR B 1 557 ? 16.731 -17.173 63.079 1.00 10.05 561 THR B CA 1
ATOM 10241 C C . THR B 1 557 ? 17.872 -18.174 63.317 1.00 10.26 561 THR B C 1
ATOM 10242 O O . THR B 1 557 ? 18.269 -18.951 62.453 1.00 9.78 561 THR B O 1
ATOM 10246 N N . LYS B 1 558 ? 18.434 -18.099 64.509 1.00 11.55 562 LYS B N 1
ATOM 10247 C CA . LYS B 1 558 ? 19.512 -19.002 64.906 1.00 12.62 562 LYS B CA 1
ATOM 10248 C C . LYS B 1 558 ? 19.151 -20.481 64.778 1.00 13.40 562 LYS B C 1
ATOM 10249 O O . LYS B 1 558 ? 20.007 -21.320 64.627 1.00 14.75 562 LYS B O 1
ATOM 10255 N N . THR B 1 559 ? 17.867 -20.800 64.832 1.00 12.27 563 THR B N 1
ATOM 10256 C CA . THR B 1 559 ? 17.434 -22.186 64.662 1.00 13.06 563 THR B CA 1
ATOM 10257 C C . THR B 1 559 ? 17.140 -22.591 63.210 1.00 13.02 563 THR B C 1
ATOM 10258 O O . THR B 1 559 ? 16.778 -23.738 62.918 1.00 14.34 563 THR B O 1
ATOM 10262 N N . GLY B 1 560 ? 17.276 -21.642 62.286 1.00 12.24 564 GLY B N 1
ATOM 10263 C CA . GLY B 1 560 ? 17.109 -21.895 60.870 1.00 12.55 564 GLY B CA 1
ATOM 10264 C C . GLY B 1 560 ? 18.405 -21.533 60.155 1.00 12.10 564 GLY B C 1
ATOM 10265 O O . GLY B 1 560 ? 19.511 -21.961 60.546 1.00 14.12 564 GLY B O 1
ATOM 10266 N N . SER B 1 561 ? 18.308 -20.681 59.136 1.00 12.28 565 SER B N 1
ATOM 10267 C CA . SER B 1 561 ? 19.498 -20.312 58.375 1.00 11.80 565 SER B CA 1
ATOM 10268 C C . SER B 1 561 ? 20.416 -19.292 59.057 1.00 11.16 565 SER B C 1
ATOM 10269 O O . SER B 1 561 ? 21.530 -19.069 58.586 1.00 11.35 565 SER B O 1
ATOM 10272 N N . ASN B 1 562 ? 19.933 -18.669 60.098 1.00 10.37 566 ASN B N 1
ATOM 10273 C CA . ASN B 1 562 ? 20.642 -17.688 60.861 1.00 11.28 566 ASN B CA 1
ATOM 10274 C C . ASN B 1 562 ? 21.142 -16.503 60.048 1.00 10.61 566 ASN B C 1
ATOM 10275 O O . ASN B 1 562 ? 22.195 -15.904 60.350 1.00 10.81 566 ASN B O 1
ATOM 10280 N N . ALA B 1 563 ? 20.364 -16.130 59.047 1.00 10.10 567 ALA B N 1
ATOM 10281 C CA . ALA B 1 563 ? 20.659 -14.921 58.302 1.00 9.27 567 ALA B CA 1
ATOM 10282 C C . ALA B 1 563 ? 20.581 -13.704 59.216 1.00 9.33 567 ALA B C 1
ATOM 10283 O O . ALA B 1 563 ? 21.252 -12.715 58.951 1.00 9.64 567 ALA B O 1
ATOM 10285 N N . LEU B 1 564 ? 19.823 -13.795 60.315 1.00 9.21 568 LEU B N 1
ATOM 10286 C CA . LEU B 1 564 ? 19.716 -12.681 61.239 1.00 10.05 568 LEU B CA 1
ATOM 10287 C C . LEU B 1 564 ? 21.094 -12.320 61.805 1.00 9.97 568 LEU B C 1
ATOM 10288 O O . LEU B 1 564 ? 21.326 -11.174 62.172 1.00 11.01 568 LEU B O 1
ATOM 10293 N N . ALA B 1 565 ? 22.022 -13.294 61.903 1.00 10.66 569 ALA B N 1
ATOM 10294 C CA . ALA B 1 565 ? 23.368 -13.027 62.444 1.00 10.96 569 ALA B CA 1
ATOM 10295 C C . ALA B 1 565 ? 24.221 -12.214 61.493 1.00 11.25 569 ALA B C 1
ATOM 10296 O O . ALA B 1 565 ? 25.314 -11.791 61.860 1.00 12.87 569 ALA B O 1
ATOM 10298 N N . GLN B 1 566 ? 23.713 -11.999 60.276 1.00 9.72 570 GLN B N 1
ATOM 10299 C CA . GLN B 1 566 ? 24.402 -11.120 59.339 1.00 9.80 570 GLN B CA 1
ATOM 10300 C C . GLN B 1 566 ? 24.135 -9.659 59.625 1.00 9.78 570 GLN B C 1
ATOM 10301 O O . GLN B 1 566 ? 24.749 -8.823 58.994 1.00 10.55 570 GLN B O 1
ATOM 10307 N N . TYR B 1 567 ? 23.181 -9.381 60.503 1.00 9.37 571 TYR B N 1
ATOM 10308 C CA . TYR B 1 567 ? 22.794 -8.040 60.856 1.00 8.34 571 TYR B CA 1
ATOM 10309 C C . TYR B 1 567 ? 23.411 -7.579 62.151 1.00 8.83 571 TYR B C 1
ATOM 10310 O O . TYR B 1 567 ? 23.786 -8.409 62.976 1.00 10.93 571 TYR B O 1
ATOM 10319 N N . PRO B 1 568 ? 23.491 -6.272 62.399 1.00 9.14 572 PRO B N 1
ATOM 10320 C CA . PRO B 1 568 ? 23.942 -5.815 63.722 1.00 9.42 572 PRO B CA 1
ATOM 10321 C C . PRO B 1 568 ? 23.070 -6.407 64.840 1.00 10.23 572 PRO B C 1
ATOM 10322 O O . PRO B 1 568 ? 21.891 -6.666 64.662 1.00 10.19 572 PRO B O 1
ATOM 10326 N N . GLU B 1 569 ? 23.662 -6.583 66.014 1.00 11.89 573 GLU B N 1
ATOM 10327 C CA . GLU B 1 569 ? 22.991 -7.238 67.110 1.00 13.05 573 GLU B CA 1
ATOM 10328 C C . GLU B 1 569 ? 21.624 -6.684 67.433 1.00 11.73 573 GLU B C 1
ATOM 10329 O O . GLU B 1 569 ? 20.720 -7.464 67.686 1.00 12.37 573 GLU B O 1
ATOM 10335 N N . PRO B 1 570 ? 21.438 -5.364 67.515 1.00 11.00 574 PRO B N 1
ATOM 10336 C CA . PRO B 1 570 ? 20.090 -4.867 67.843 1.00 10.79 574 PRO B CA 1
ATOM 10337 C C . PRO B 1 570 ? 19.019 -5.233 66.835 1.00 10.62 574 PRO B C 1
ATOM 10338 O O . PRO B 1 570 ? 17.859 -5.404 67.206 1.00 10.93 574 PRO B O 1
ATOM 10342 N N . ILE B 1 571 ? 19.402 -5.351 65.575 1.00 9.59 575 ILE B N 1
ATOM 10343 C CA . ILE B 1 571 ? 18.472 -5.769 64.525 1.00 9.60 575 ILE B CA 1
ATOM 10344 C C . ILE B 1 571 ? 18.194 -7.278 64.670 1.00 9.51 575 ILE B C 1
ATOM 10345 O O . ILE B 1 571 ? 17.043 -7.722 64.635 1.00 9.48 575 ILE B O 1
ATOM 10350 N N . ALA B 1 572 ? 19.233 -8.069 64.822 1.00 10.27 576 ALA B N 1
ATOM 10351 C CA . ALA B 1 572 ? 19.049 -9.514 65.021 1.00 11.06 576 ALA B CA 1
ATOM 10352 C C . ALA B 1 572 ? 18.143 -9.783 66.216 1.00 11.21 576 ALA B C 1
ATOM 10353 O O . ALA B 1 572 ? 17.252 -10.671 66.153 1.00 12.01 576 ALA B O 1
ATOM 10355 N N . LYS B 1 573 ? 18.344 -9.014 67.281 1.00 11.34 577 LYS B N 1
ATOM 10356 C CA . LYS B 1 573 ? 17.531 -9.193 68.476 1.00 13.17 577 LYS B CA 1
ATOM 10357 C C . LYS B 1 573 ? 16.091 -8.827 68.225 1.00 12.82 577 LYS B C 1
ATOM 10358 O O . LYS B 1 573 ? 15.152 -9.593 68.549 1.00 13.29 577 LYS B O 1
ATOM 10364 N N . ALA B 1 574 ? 15.850 -7.670 67.634 1.00 12.17 578 ALA B N 1
ATOM 10365 C CA . ALA B 1 574 ? 14.479 -7.227 67.406 1.00 11.42 578 ALA B CA 1
ATOM 10366 C C . ALA B 1 574 ? 13.728 -8.144 66.462 1.00 11.66 578 ALA B C 1
ATOM 10367 O O . ALA B 1 574 ? 12.555 -8.409 66.660 1.00 12.26 578 ALA B O 1
ATOM 10369 N N . TRP B 1 575 ? 14.363 -8.597 65.406 1.00 10.98 579 TRP B N 1
ATOM 10370 C CA . TRP B 1 575 ? 13.654 -9.391 64.414 1.00 10.42 579 TRP B CA 1
ATOM 10371 C C . TRP B 1 575 ? 13.578 -10.855 64.775 1.00 10.56 579 TRP B C 1
ATOM 10372 O O . TRP B 1 575 ? 12.750 -11.583 64.232 1.00 10.50 579 TRP B O 1
ATOM 10383 N N . GLY B 1 576 ? 14.424 -11.298 65.703 1.00 11.20 580 GLY B N 1
ATOM 10384 C CA . GLY B 1 576 ? 14.435 -12.700 66.097 1.00 12.15 580 GLY B CA 1
ATOM 10385 C C . GLY B 1 576 ? 13.445 -13.031 67.190 1.00 12.28 580 GLY B C 1
ATOM 10386 O O . GLY B 1 576 ? 13.106 -14.186 67.399 1.00 14.58 580 GLY B O 1
ATOM 10387 N N . ASP B 1 577 ? 12.941 -12.020 67.860 1.00 12.13 581 ASP B N 1
ATOM 10388 C CA . ASP B 1 577 ? 11.946 -12.201 68.933 1.00 12.30 581 ASP B CA 1
ATOM 10389 C C . ASP B 1 577 ? 10.568 -11.947 68.396 1.00 11.54 581 ASP B C 1
ATOM 10390 O O . ASP B 1 577 ? 10.315 -10.872 67.842 1.00 11.09 581 ASP B O 1
ATOM 10395 N N . LEU B 1 578 ? 9.641 -12.890 68.561 1.00 11.71 582 LEU B N 1
ATOM 10396 C CA . LEU B 1 578 ? 8.283 -12.712 68.048 1.00 12.43 582 LEU B CA 1
ATOM 10397 C C . LEU B 1 578 ? 7.560 -11.575 68.661 1.00 13.28 582 LEU B C 1
ATOM 10398 O O . LEU B 1 578 ? 6.573 -11.060 68.121 1.00 13.78 582 LEU B O 1
ATOM 10403 N N . ASN B 1 579 ? 8.003 -11.196 69.848 1.00 13.74 583 ASN B N 1
ATOM 10404 C CA . ASN B 1 579 ? 7.376 -10.123 70.523 1.00 15.48 583 ASN B CA 1
ATOM 10405 C C . ASN B 1 579 ? 7.681 -8.745 69.912 1.00 15.02 583 ASN B C 1
ATOM 10406 O O . ASN B 1 579 ? 6.934 -7.803 70.119 1.00 18.56 583 ASN B O 1
ATOM 10411 N N . SER B 1 580 ? 8.797 -8.613 69.178 1.00 14.12 584 SER B N 1
ATOM 10412 C CA . SER B 1 580 ? 9.262 -7.332 68.633 1.00 12.71 584 SER B CA 1
ATOM 10413 C C . SER B 1 580 ? 9.379 -7.276 67.107 1.00 12.36 584 SER B C 1
ATOM 10414 O O . SER B 1 580 ? 9.476 -6.193 66.541 1.00 13.30 584 SER B O 1
ATOM 10417 N N . VAL B 1 581 ? 9.388 -8.417 66.431 1.00 11.94 585 VAL B N 1
ATOM 10418 C CA . VAL B 1 581 ? 9.563 -8.411 64.974 1.00 11.17 585 VAL B CA 1
ATOM 10419 C C . VAL B 1 581 ? 8.373 -7.715 64.321 1.00 11.08 585 VAL B C 1
ATOM 10420 O O . VAL B 1 581 ? 7.245 -7.978 64.653 1.00 11.41 585 VAL B O 1
ATOM 10424 N N . PRO B 1 582 ? 8.607 -6.824 63.374 1.00 11.14 586 PRO B N 1
ATOM 10425 C CA . PRO B 1 582 ? 7.488 -6.172 62.695 1.00 11.47 586 PRO B CA 1
ATOM 10426 C C . PRO B 1 582 ? 6.697 -7.175 61.890 1.00 10.47 586 PRO B C 1
ATOM 10427 O O . PRO B 1 582 ? 7.267 -7.997 61.200 1.00 9.62 586 PRO B O 1
ATOM 10431 N N . GLU B 1 583 ? 5.386 -7.102 61.991 1.00 10.29 587 GLU B N 1
ATOM 10432 C CA . GLU B 1 583 ? 4.514 -7.985 61.246 1.00 9.67 587 GLU B CA 1
ATOM 10433 C C . GLU B 1 583 ? 4.702 -7.850 59.763 1.00 9.34 587 GLU B C 1
ATOM 10434 O O . GLU B 1 583 ? 4.521 -8.823 59.021 1.00 9.83 587 GLU B O 1
ATOM 10440 N N . ASP B 1 584 ? 5.095 -6.655 59.316 1.00 9.50 588 ASP B N 1
ATOM 10441 C CA . ASP B 1 584 ? 5.265 -6.510 57.879 1.00 9.48 588 ASP B CA 1
ATOM 10442 C C . ASP B 1 584 ? 6.509 -7.201 57.326 1.00 8.92 588 ASP B C 1
ATOM 10443 O O . ASP B 1 584 ? 6.682 -7.236 56.102 1.00 10.25 588 ASP B O 1
ATOM 10448 N N . LEU B 1 585 ? 7.333 -7.766 58.198 1.00 8.14 589 LEU B N 1
ATOM 10449 C CA . LEU B 1 585 ? 8.509 -8.531 57.810 1.00 8.43 589 LEU B CA 1
ATOM 10450 C C . LEU B 1 585 ? 8.489 -9.964 58.340 1.00 7.90 589 LEU B C 1
ATOM 10451 O O . LEU B 1 585 ? 9.401 -10.711 58.073 1.00 8.67 589 LEU B O 1
ATOM 10456 N N . ILE B 1 586 ? 7.440 -10.351 59.061 1.00 8.34 590 ILE B N 1
ATOM 10457 C CA . ILE B 1 586 ? 7.598 -11.498 59.935 1.00 8.02 590 ILE B CA 1
ATOM 10458 C C . ILE B 1 586 ? 7.939 -12.797 59.244 1.00 6.25 590 ILE B C 1
ATOM 10459 O O . ILE B 1 586 ? 8.770 -13.551 59.745 1.00 7.70 590 ILE B O 1
ATOM 10464 N N . LEU B 1 587 ? 7.297 -13.093 58.118 1.00 7.26 591 LEU B N 1
ATOM 10465 C CA . LEU B 1 587 ? 7.520 -14.362 57.416 1.00 7.16 591 LEU B CA 1
ATOM 10466 C C . LEU B 1 587 ? 8.868 -14.434 56.671 1.00 7.11 591 LEU B C 1
ATOM 10467 O O . LEU B 1 587 ? 9.264 -15.487 56.146 1.00 8.99 591 LEU B O 1
ATOM 10472 N N . TRP B 1 588 ? 9.595 -13.329 56.662 1.00 7.49 592 TRP B N 1
ATOM 10473 C CA . TRP B 1 588 ? 10.972 -13.381 56.186 1.00 7.77 592 TRP B CA 1
ATOM 10474 C C . TRP B 1 588 ? 11.874 -14.150 57.139 1.00 7.39 592 TRP B C 1
ATOM 10475 O O . TRP B 1 588 ? 12.882 -14.678 56.732 1.00 9.19 592 TRP B O 1
ATOM 10486 N N . PHE B 1 589 ? 11.511 -14.167 58.438 1.00 8.44 593 PHE B N 1
ATOM 10487 C CA . PHE B 1 589 ? 12.431 -14.687 59.411 1.00 9.01 593 PHE B CA 1
ATOM 10488 C C . PHE B 1 589 ? 11.889 -15.837 60.252 1.00 8.02 593 PHE B C 1
ATOM 10489 O O . PHE B 1 589 ? 12.690 -16.538 60.918 1.00 8.26 593 PHE B O 1
ATOM 10497 N N . HIS B 1 590 ? 10.573 -15.985 60.282 1.00 8.52 594 HIS B N 1
ATOM 10498 C CA . HIS B 1 590 ? 9.935 -17.017 61.098 1.00 8.77 594 HIS B CA 1
ATOM 10499 C C . HIS B 1 590 ? 9.020 -17.876 60.309 1.00 9.19 594 HIS B C 1
ATOM 10500 O O . HIS B 1 590 ? 8.263 -17.372 59.487 1.00 9.00 594 HIS B O 1
ATOM 10507 N N . HIS B 1 591 ? 9.065 -19.172 60.593 1.00 8.98 595 HIS B N 1
ATOM 10508 C CA . HIS B 1 591 ? 8.063 -20.110 60.117 1.00 9.48 595 HIS B CA 1
ATOM 10509 C C . HIS B 1 591 ? 7.104 -20.305 61.295 1.00 10.16 595 HIS B C 1
ATOM 10510 O O . HIS B 1 591 ? 7.498 -20.737 62.380 1.00 12.54 595 HIS B O 1
ATOM 10517 N N . LEU B 1 592 ? 5.877 -19.893 61.090 1.00 10.11 596 LEU B N 1
ATOM 10518 C CA . LEU B 1 592 ? 4.851 -19.805 62.111 1.00 9.82 596 LEU B CA 1
ATOM 10519 C C . LEU B 1 592 ? 3.651 -20.689 61.825 1.00 10.23 596 LEU B C 1
ATOM 10520 O O . LEU B 1 592 ? 3.237 -20.856 60.685 1.00 9.70 596 LEU B O 1
ATOM 10525 N N . SER B 1 593 ? 3.067 -21.240 62.885 1.00 10.69 597 SER B N 1
ATOM 10526 C CA . SER B 1 593 ? 1.874 -22.022 62.739 1.00 11.45 597 SER B CA 1
ATOM 10527 C C . SER B 1 593 ? 0.716 -21.113 62.320 1.00 9.75 597 SER B C 1
ATOM 10528 O O . SER B 1 593 ? 0.702 -19.914 62.627 1.00 9.75 597 SER B O 1
ATOM 10532 N N . TRP B 1 594 ? -0.252 -21.666 61.593 1.00 9.46 598 TRP B N 1
ATOM 10533 C CA . TRP B 1 594 ? -1.366 -20.882 61.164 1.00 10.38 598 TRP B CA 1
ATOM 10534 C C . TRP B 1 594 ? -2.194 -20.319 62.294 1.00 9.11 598 TRP B C 1
ATOM 10535 O O . TRP B 1 594 ? -2.983 -19.377 62.095 1.00 10.24 598 TRP B O 1
ATOM 10546 N N . ASP B 1 595 ? -2.099 -20.940 63.472 1.00 10.54 599 ASP B N 1
ATOM 10547 C CA . ASP B 1 595 ? -2.809 -20.453 64.663 1.00 10.97 599 ASP B CA 1
ATOM 10548 C C . ASP B 1 595 ? -2.139 -19.341 65.452 1.00 11.35 599 ASP B C 1
ATOM 10549 O O . ASP B 1 595 ? -2.690 -18.843 66.429 1.00 11.72 599 ASP B O 1
ATOM 10554 N N . HIS B 1 596 ? -0.941 -18.934 65.062 1.00 10.53 600 HIS B N 1
ATOM 10555 C CA . HIS B 1 596 ? -0.304 -17.803 65.713 1.00 10.75 600 HIS B CA 1
ATOM 10556 C C . HIS B 1 596 ? -1.195 -16.578 65.633 1.00 10.18 600 HIS B C 1
ATOM 10557 O O . HIS B 1 596 ? -1.671 -16.223 64.541 1.00 11.32 600 HIS B O 1
ATOM 10564 N N . ARG B 1 597 ? -1.441 -15.910 66.751 1.00 10.64 601 ARG B N 1
ATOM 10565 C CA . ARG B 1 597 ? -2.267 -14.714 66.743 1.00 10.69 601 ARG B CA 1
ATOM 10566 C C . ARG B 1 597 ? -1.475 -13.462 66.551 1.00 10.54 601 ARG B C 1
ATOM 10567 O O . ARG B 1 597 ? -0.496 -13.214 67.237 1.00 11.43 601 ARG B O 1
ATOM 10575 N N . MET B 1 598 ? -1.946 -12.651 65.611 1.00 11.52 602 MET B N 1
ATOM 10576 C CA . MET B 1 598 ? -1.310 -11.398 65.226 1.00 12.23 602 MET B CA 1
ATOM 10577 C C . MET B 1 598 ? -1.831 -10.257 66.092 1.00 11.57 602 MET B C 1
ATOM 10578 O O . MET B 1 598 ? -2.750 -10.467 66.874 1.00 12.28 602 MET B O 1
ATOM 10583 N N . GLN B 1 599 ? -1.249 -9.069 65.980 1.00 13.24 603 GLN B N 1
ATOM 10584 C CA . GLN B 1 599 ? -1.625 -7.939 66.797 1.00 14.09 603 GLN B CA 1
ATOM 10585 C C . GLN B 1 599 ? -3.129 -7.623 66.673 1.00 12.78 603 GLN B C 1
ATOM 10586 O O . GLN B 1 599 ? -3.780 -7.198 67.621 1.00 13.84 603 GLN B O 1
ATOM 10592 N N . SER B 1 600 ? -3.682 -7.812 65.491 1.00 11.06 604 SER B N 1
ATOM 10593 C CA . SER B 1 600 ? -5.111 -7.584 65.278 1.00 12.15 604 SER B CA 1
ATOM 10594 C C . SER B 1 600 ? -6.063 -8.526 66.018 1.00 13.09 604 SER B C 1
ATOM 10595 O O . SER B 1 600 ? -7.266 -8.251 66.088 1.00 14.66 604 SER B O 1
ATOM 10598 N N . GLY B 1 601 ? -5.538 -9.641 66.516 1.00 13.00 605 GLY B N 1
ATOM 10599 C CA . GLY B 1 601 ? -6.358 -10.670 67.126 1.00 13.87 605 GLY B CA 1
ATOM 10600 C C . GLY B 1 601 ? -6.680 -11.828 66.200 1.00 13.57 605 GLY B C 1
ATOM 10601 O O . GLY B 1 601 ? -7.098 -12.897 66.644 1.00 16.65 605 GLY B O 1
ATOM 10602 N N . ARG B 1 602 ? -6.533 -11.608 64.888 1.00 12.18 606 ARG B N 1
ATOM 10603 C CA . ARG B 1 602 ? -6.686 -12.648 63.936 1.00 10.88 606 ARG B CA 1
ATOM 10604 C C . ARG B 1 602 ? -5.549 -13.654 64.029 1.00 10.65 606 ARG B C 1
ATOM 10605 O O . ARG B 1 602 ? -4.394 -13.288 64.357 1.00 11.46 606 ARG B O 1
ATOM 10613 N N . ASN B 1 603 ? -5.841 -14.919 63.702 1.00 9.34 607 ASN B N 1
ATOM 10614 C CA . ASN B 1 603 ? -4.749 -15.871 63.530 1.00 10.37 607 ASN B CA 1
ATOM 10615 C C . ASN B 1 603 ? -4.059 -15.561 62.186 1.00 9.78 607 ASN B C 1
ATOM 10616 O O . ASN B 1 603 ? -4.543 -14.754 61.407 1.00 10.18 607 ASN B O 1
ATOM 10621 N N . LEU B 1 604 ? -2.930 -16.192 61.943 1.00 9.64 608 LEU B N 1
ATOM 10622 C CA . LEU B 1 604 ? -2.103 -15.869 60.793 1.00 8.70 608 LEU B CA 1
ATOM 10623 C C . LEU B 1 604 ? -2.844 -16.185 59.508 1.00 9.03 608 LEU B C 1
ATOM 10624 O O . LEU B 1 604 ? -2.743 -15.442 58.546 1.00 9.74 608 LEU B O 1
ATOM 10629 N N . TRP B 1 605 ? -3.542 -17.295 59.448 1.00 10.13 609 TRP B N 1
ATOM 10630 C CA . TRP B 1 605 ? -4.346 -17.577 58.261 1.00 10.20 609 TRP B CA 1
ATOM 10631 C C . TRP B 1 605 ? -5.349 -16.454 58.012 1.00 10.09 609 TRP B C 1
ATOM 10632 O O . TRP B 1 605 ? -5.470 -15.907 56.884 1.00 10.22 609 TRP B O 1
ATOM 10643 N N . GLN B 1 606 ? -6.081 -16.067 59.052 1.00 9.63 610 GLN B N 1
ATOM 10644 C CA . GLN B 1 606 ? -7.073 -15.027 58.912 1.00 9.74 610 GLN B CA 1
ATOM 10645 C C . GLN B 1 606 ? -6.443 -13.697 58.502 1.00 9.75 610 GLN B C 1
ATOM 10646 O O . GLN B 1 606 ? -7.029 -12.930 57.764 1.00 10.69 610 GLN B O 1
ATOM 10652 N N . GLU B 1 607 ? -5.286 -13.406 59.064 1.00 9.64 611 GLU B N 1
ATOM 10653 C CA . GLU B 1 607 ? -4.554 -12.171 58.770 1.00 9.53 611 GLU B CA 1
ATOM 10654 C C . GLU B 1 607 ? -4.078 -12.162 57.312 1.00 9.72 611 GLU B C 1
ATOM 10655 O O . GLU B 1 607 ? -4.199 -11.137 56.621 1.00 9.70 611 GLU B O 1
ATOM 10661 N N . LEU B 1 608 ? -3.558 -13.291 56.839 1.00 9.46 612 LEU B N 1
ATOM 10662 C CA . LEU B 1 608 ? -3.175 -13.419 55.442 1.00 9.31 612 LEU B CA 1
ATOM 10663 C C . LEU B 1 608 ? -4.351 -13.106 54.521 1.00 9.26 612 LEU B C 1
ATOM 10664 O O . LEU B 1 608 ? -4.253 -12.300 53.576 1.00 9.66 612 LEU B O 1
ATOM 10669 N N . VAL B 1 609 ? -5.485 -13.718 54.781 1.00 9.17 613 VAL B N 1
ATOM 10670 C CA . VAL B 1 609 ? -6.655 -13.491 53.941 1.00 9.28 613 VAL B CA 1
ATOM 10671 C C . VAL B 1 609 ? -7.065 -12.010 54.020 1.00 9.34 613 VAL B C 1
ATOM 10672 O O . VAL B 1 609 ? -7.341 -11.360 53.010 1.00 10.10 613 VAL B O 1
ATOM 10676 N N . HIS B 1 610 ? -7.088 -11.461 55.230 1.00 9.65 614 HIS B N 1
ATOM 10677 C CA . HIS B 1 610 ? -7.430 -10.051 55.443 1.00 9.33 614 HIS B CA 1
ATOM 10678 C C . HIS B 1 610 ? -6.580 -9.102 54.609 1.00 9.77 614 HIS B C 1
ATOM 10679 O O . HIS B 1 610 ? -7.107 -8.207 53.968 1.00 10.05 614 HIS B O 1
ATOM 10686 N N . LYS B 1 611 ? -5.286 -9.338 54.584 1.00 8.01 615 LYS B N 1
ATOM 10687 C CA . LYS B 1 611 ? -4.373 -8.447 53.837 1.00 8.53 615 LYS B CA 1
ATOM 10688 C C . LYS B 1 611 ? -4.619 -8.556 52.335 1.00 7.81 615 LYS B C 1
ATOM 10689 O O . LYS B 1 611 ? -4.629 -7.537 51.645 1.00 8.75 615 LYS B O 1
ATOM 10695 N N . TYR B 1 612 ? -4.756 -9.755 51.800 1.00 7.79 616 TYR B N 1
ATOM 10696 C CA . TYR B 1 612 ? -5.001 -9.927 50.377 1.00 8.29 616 TYR B CA 1
ATOM 10697 C C . TYR B 1 612 ? -6.284 -9.207 49.975 1.00 7.77 616 TYR B C 1
ATOM 10698 O O . TYR B 1 612 ? -6.322 -8.517 48.973 1.00 8.46 616 TYR B O 1
ATOM 10707 N N . TYR B 1 613 ? -7.353 -9.364 50.749 1.00 8.67 617 TYR B N 1
ATOM 10708 C CA . TYR B 1 613 ? -8.601 -8.677 50.462 1.00 8.74 617 TYR B CA 1
ATOM 10709 C C . TYR B 1 613 ? -8.447 -7.177 50.640 1.00 8.58 617 TYR B C 1
ATOM 10710 O O . TYR B 1 613 ? -9.022 -6.390 49.868 1.00 9.71 617 TYR B O 1
ATOM 10719 N N . GLN B 1 614 ? -7.676 -6.745 51.633 1.00 8.06 618 GLN B N 1
ATOM 10720 C CA . GLN B 1 614 ? -7.454 -5.330 51.860 1.00 8.75 618 GLN B CA 1
ATOM 10721 C C . GLN B 1 614 ? -6.782 -4.670 50.641 1.00 8.62 618 GLN B C 1
ATOM 10722 O O . GLN B 1 614 ? -7.155 -3.554 50.260 1.00 9.20 618 GLN B O 1
ATOM 10728 N N . GLY B 1 615 ? -5.838 -5.363 50.007 1.00 7.99 619 GLY B N 1
ATOM 10729 C CA . GLY B 1 615 ? -5.158 -4.781 48.852 1.00 7.30 619 GLY B CA 1
ATOM 10730 C C . GLY B 1 615 ? -6.131 -4.477 47.735 1.00 7.77 619 GLY B C 1
ATOM 10731 O O . GLY B 1 615 ? -6.051 -3.399 47.107 1.00 7.61 619 GLY B O 1
ATOM 10732 N N . VAL B 1 616 ? -7.063 -5.386 47.484 1.00 7.99 620 VAL B N 1
ATOM 10733 C CA . VAL B 1 616 ? -8.062 -5.155 46.451 1.00 8.22 620 VAL B CA 1
ATOM 10734 C C . VAL B 1 616 ? -8.953 -3.992 46.846 1.00 8.03 620 VAL B C 1
ATOM 10735 O O . VAL B 1 616 ? -9.293 -3.133 46.017 1.00 8.64 620 VAL B O 1
ATOM 10739 N N . GLU B 1 617 ? -9.346 -3.940 48.107 1.00 8.33 621 GLU B N 1
ATOM 10740 C CA . GLU B 1 617 ? -10.154 -2.816 48.580 1.00 8.68 621 GLU B CA 1
ATOM 10741 C C . GLU B 1 617 ? -9.416 -1.482 48.407 1.00 8.09 621 GLU B C 1
ATOM 10742 O O . GLU B 1 617 ? -10.027 -0.467 48.086 1.00 9.25 621 GLU B O 1
ATOM 10748 N N . GLN B 1 618 ? -8.103 -1.480 48.640 1.00 7.45 622 GLN B N 1
ATOM 10749 C CA . GLN B 1 618 ? -7.323 -0.260 48.506 1.00 6.97 622 GLN B CA 1
ATOM 10750 C C . GLN B 1 618 ? -7.329 0.199 47.031 1.00 7.48 622 GLN B C 1
ATOM 10751 O O . GLN B 1 618 ? -7.439 1.386 46.752 1.00 7.55 622 GLN B O 1
ATOM 10757 N N . VAL B 1 619 ? -7.209 -0.741 46.107 1.00 7.20 623 VAL B N 1
ATOM 10758 C CA . VAL B 1 619 ? -7.304 -0.394 44.683 1.00 7.03 623 VAL B CA 1
ATOM 10759 C C . VAL B 1 619 ? -8.687 0.167 44.364 1.00 7.33 623 VAL B C 1
ATOM 10760 O O . VAL B 1 619 ? -8.814 1.183 43.679 1.00 8.01 623 VAL B O 1
ATOM 10764 N N . ARG B 1 620 ? -9.757 -0.468 44.850 1.00 6.98 624 ARG B N 1
ATOM 10765 C CA . ARG B 1 620 ? -11.106 0.049 44.598 1.00 7.73 624 ARG B CA 1
ATOM 10766 C C . ARG B 1 620 ? -11.281 1.457 45.156 1.00 7.97 624 ARG B C 1
ATOM 10767 O O . ARG B 1 620 ? -11.912 2.309 44.530 1.00 9.23 624 ARG B O 1
ATOM 10775 N N . ALA B 1 621 ? -10.672 1.731 46.295 1.00 7.79 625 ALA B N 1
ATOM 10776 C CA . ALA B 1 621 ? -10.732 3.053 46.878 1.00 7.50 625 ALA B CA 1
ATOM 10777 C C . ALA B 1 621 ? -9.955 4.053 46.012 1.00 7.71 625 ALA B C 1
ATOM 10778 O O . ALA B 1 621 ? -10.357 5.212 45.901 1.00 8.68 625 ALA B O 1
ATOM 10780 N N . MET B 1 622 ? -8.820 3.634 45.447 1.00 7.98 626 MET B N 1
ATOM 10781 C CA . MET B 1 622 ? -8.044 4.502 44.540 1.00 7.30 626 MET B CA 1
ATOM 10782 C C . MET B 1 622 ? -8.893 4.837 43.328 1.00 6.56 626 MET B C 1
ATOM 10783 O O . MET B 1 622 ? -8.872 5.980 42.880 1.00 8.23 626 MET B O 1
ATOM 10791 N N . GLN B 1 623 ? -9.661 3.866 42.804 1.00 7.00 627 GLN B N 1
ATOM 10792 C CA . GLN B 1 623 ? -10.556 4.152 41.689 1.00 7.08 627 GLN B CA 1
ATOM 10793 C C . GLN B 1 623 ? -11.551 5.255 42.039 1.00 7.64 627 GLN B C 1
ATOM 10794 O O . GLN B 1 623 ? -11.775 6.174 41.249 1.00 8.61 627 GLN B O 1
ATOM 10800 N N . ARG B 1 624 ? -12.175 5.141 43.202 1.00 8.44 628 ARG B N 1
ATOM 10801 C CA . ARG B 1 624 ? -13.154 6.131 43.628 1.00 9.50 628 ARG B CA 1
ATOM 10802 C C . ARG B 1 624 ? -12.517 7.502 43.806 1.00 9.21 628 ARG B C 1
ATOM 10803 O O . ARG B 1 624 ? -13.083 8.524 43.392 1.00 9.92 628 ARG B O 1
ATOM 10816 N N . THR B 1 625 ? -11.341 7.539 44.431 1.00 7.91 629 THR B N 1
ATOM 10817 C CA . THR B 1 625 ? -10.612 8.789 44.588 1.00 8.16 629 THR B CA 1
ATOM 10818 C C . THR B 1 625 ? -10.346 9.415 43.221 1.00 8.07 629 THR B C 1
ATOM 10819 O O . THR B 1 625 ? -10.545 10.593 43.035 1.00 7.85 629 THR B O 1
ATOM 10823 N N . TRP B 1 626 ? -9.795 8.641 42.285 1.00 8.00 630 TRP B N 1
ATOM 10824 C CA . TRP B 1 626 ? -9.442 9.221 40.994 1.00 8.05 630 TRP B CA 1
ATOM 10825 C C . TRP B 1 626 ? -10.695 9.778 40.298 1.00 8.30 630 TRP B C 1
ATOM 10826 O O . TRP B 1 626 ? -10.654 10.868 39.758 1.00 8.96 630 TRP B O 1
ATOM 10837 N N . ASP B 1 627 ? -11.810 9.047 40.352 1.00 8.98 631 ASP B N 1
ATOM 10838 C CA . ASP B 1 627 ? -13.043 9.523 39.734 1.00 10.14 631 ASP B CA 1
ATOM 10839 C C . ASP B 1 627 ? -13.463 10.893 40.246 1.00 10.45 631 ASP B C 1
ATOM 10840 O O . ASP B 1 627 ? -14.032 11.698 39.496 1.00 11.79 631 ASP B O 1
ATOM 10845 N N . GLN B 1 628 ? -13.173 11.166 41.506 1.00 9.73 632 GLN B N 1
ATOM 10846 C CA . GLN B 1 628 ? -13.536 12.449 42.124 1.00 10.77 632 GLN B CA 1
ATOM 10847 C C . GLN B 1 628 ? -12.714 13.621 41.614 1.00 10.68 632 GLN B C 1
ATOM 10848 O O . GLN B 1 628 ? -12.997 14.773 41.958 1.00 12.54 632 GLN B O 1
ATOM 10854 N N . GLN B 1 629 ? -11.680 13.354 40.806 1.00 10.08 633 GLN B N 1
ATOM 10855 C CA . GLN B 1 629 ? -10.761 14.403 40.366 1.00 9.81 633 GLN B CA 1
ATOM 10856 C C . GLN B 1 629 ? -10.983 14.895 38.944 1.00 10.48 633 GLN B C 1
ATOM 10857 O O . GLN B 1 629 ? -10.173 15.636 38.416 1.00 10.39 633 GLN B O 1
ATOM 10863 N N . GLU B 1 630 ? -12.085 14.467 38.321 1.00 11.50 634 GLU B N 1
ATOM 10864 C CA . GLU B 1 630 ? -12.333 14.772 36.930 1.00 12.29 634 GLU B CA 1
ATOM 10865 C C . GLU B 1 630 ? -12.294 16.262 36.605 1.00 12.60 634 GLU B C 1
ATOM 10866 O O . GLU B 1 630 ? -11.855 16.642 35.516 1.00 13.39 634 GLU B O 1
ATOM 10872 N N . ALA B 1 631 ? -12.693 17.113 37.547 1.00 12.39 635 ALA B N 1
ATOM 10873 C CA . ALA B 1 631 ? -12.709 18.548 37.281 1.00 13.30 635 ALA B CA 1
ATOM 10874 C C . ALA B 1 631 ? -11.339 19.198 37.254 1.00 12.29 635 ALA B C 1
ATOM 10875 O O . ALA B 1 631 ? -11.180 20.328 36.791 1.00 14.76 635 ALA B O 1
ATOM 10877 N N . TYR B 1 632 ? -10.345 18.512 37.772 1.00 11.49 636 TYR B N 1
ATOM 10878 C CA . TYR B 1 632 ? -9.021 19.089 37.945 1.00 11.08 636 TYR B CA 1
ATOM 10879 C C . TYR B 1 632 ? -7.948 18.606 36.990 1.00 10.51 636 TYR B C 1
ATOM 10880 O O . TYR B 1 632 ? -6.850 19.164 36.969 1.00 13.44 636 TYR B O 1
ATOM 10889 N N . VAL B 1 633 ? -8.272 17.572 36.225 1.00 11.34 637 VAL B N 1
ATOM 10890 C CA . VAL B 1 633 ? -7.331 16.906 35.316 1.00 11.60 637 VAL B CA 1
ATOM 10891 C C . VAL B 1 633 ? -7.802 17.034 33.875 1.00 11.16 637 VAL B C 1
ATOM 10892 O O . VAL B 1 633 ? -8.997 17.009 33.616 1.00 12.07 637 VAL B O 1
ATOM 10896 N N . ASP B 1 634 ? -6.896 17.183 32.925 1.00 10.31 638 ASP B N 1
ATOM 10897 C CA . ASP B 1 634 ? -7.290 17.175 31.520 1.00 10.28 638 ASP B CA 1
ATOM 10898 C C . ASP B 1 634 ? -7.975 15.872 31.180 1.00 9.58 638 ASP B C 1
ATOM 10899 O O . ASP B 1 634 ? -7.681 14.801 31.744 1.00 9.87 638 ASP B O 1
ATOM 10904 N N . ALA B 1 635 ? -8.861 15.922 30.212 1.00 10.04 639 ALA B N 1
ATOM 10905 C CA . ALA B 1 635 ? -9.677 14.773 29.900 1.00 9.60 639 ALA B CA 1
ATOM 10906 C C . ALA B 1 635 ? -8.866 13.546 29.469 1.00 9.08 639 ALA B C 1
ATOM 10907 O O . ALA B 1 635 ? -9.246 12.405 29.798 1.00 9.19 639 ALA B O 1
ATOM 10909 N N . ALA B 1 636 ? -7.805 13.764 28.699 1.00 9.63 640 ALA B N 1
ATOM 10910 C CA . ALA B 1 636 ? -7.035 12.659 28.173 1.00 10.02 640 ALA B CA 1
ATOM 10911 C C . ALA B 1 636 ? -6.305 11.865 29.252 1.00 9.84 640 ALA B C 1
ATOM 10912 O O . ALA B 1 636 ? -6.472 10.645 29.334 1.00 10.28 640 ALA B O 1
ATOM 10914 N N . ARG B 1 637 ? -5.506 12.528 30.074 1.00 9.09 641 ARG B N 1
ATOM 10915 C CA . ARG B 1 637 ? -4.872 11.804 31.150 1.00 8.74 641 ARG B CA 1
ATOM 10916 C C . ARG B 1 637 ? -5.889 11.287 32.150 1.00 8.16 641 ARG B C 1
ATOM 10917 O O . ARG B 1 637 ? -5.695 10.226 32.753 1.00 8.09 641 ARG B O 1
ATOM 10925 N N . PHE B 1 638 ? -6.986 12.008 32.367 1.00 7.78 642 PHE B N 1
ATOM 10926 C CA . PHE B 1 638 ? -7.990 11.496 33.282 1.00 7.85 642 PHE B CA 1
ATOM 10927 C C . PHE B 1 638 ? -8.513 10.137 32.824 1.00 7.65 642 PHE B C 1
ATOM 10928 O O . PHE B 1 638 ? -8.585 9.197 33.587 1.00 8.74 642 PHE B O 1
ATOM 10936 N N . ALA B 1 639 ? -8.879 10.055 31.562 1.00 8.16 643 ALA B N 1
ATOM 10937 C CA . ALA B 1 639 ? -9.394 8.857 30.987 1.00 7.76 643 ALA B CA 1
ATOM 10938 C C . ALA B 1 639 ? -8.381 7.720 31.008 1.00 7.35 643 ALA B C 1
ATOM 10939 O O . ALA B 1 639 ? -8.731 6.552 31.252 1.00 7.35 643 ALA B O 1
ATOM 10941 N N . GLN B 1 640 ? -7.124 8.033 30.721 1.00 6.52 644 GLN B N 1
ATOM 10942 C CA . GLN B 1 640 ? -6.108 7.006 30.679 1.00 7.44 644 GLN B CA 1
ATOM 10943 C C . GLN B 1 640 ? -5.905 6.379 32.059 1.00 6.64 644 GLN B C 1
ATOM 10944 O O . GLN B 1 640 ? -5.893 5.166 32.201 1.00 7.82 644 GLN B O 1
ATOM 10950 N N . VAL B 1 641 ? -5.752 7.221 33.084 1.00 6.90 645 VAL B N 1
ATOM 10951 C CA . VAL B 1 641 ? -5.536 6.724 34.431 1.00 6.36 645 VAL B CA 1
ATOM 10952 C C . VAL B 1 641 ? -6.770 5.953 34.917 1.00 7.32 645 VAL B C 1
ATOM 10953 O O . VAL B 1 641 ? -6.667 4.915 35.560 1.00 7.30 645 VAL B O 1
ATOM 10957 N N . LYS B 1 642 ? -7.951 6.465 34.624 1.00 6.82 646 LYS B N 1
ATOM 10958 C CA . LYS B 1 642 ? -9.181 5.771 34.972 1.00 7.20 646 LYS B CA 1
ATOM 10959 C C . LYS B 1 642 ? -9.199 4.353 34.386 1.00 7.30 646 LYS B C 1
ATOM 10960 O O . LYS B 1 642 ? -9.498 3.382 35.076 1.00 7.89 646 LYS B O 1
ATOM 10966 N N . ALA B 1 643 ? -8.879 4.234 33.108 1.00 6.66 647 ALA B N 1
ATOM 10967 C CA . ALA B 1 643 ? -8.863 2.922 32.482 1.00 6.55 647 ALA B CA 1
ATOM 10968 C C . ALA B 1 643 ? -7.812 2.003 33.048 1.00 6.99 647 ALA B C 1
ATOM 10969 O O . ALA B 1 643 ? -8.064 0.816 33.313 1.00 6.95 647 ALA B O 1
ATOM 10971 N N . LEU B 1 644 ? -6.610 2.539 33.248 1.00 6.90 648 LEU B N 1
ATOM 10972 C CA . LEU B 1 644 ? -5.538 1.736 33.836 1.00 7.23 648 LEU B CA 1
ATOM 10973 C C . LEU B 1 644 ? -5.926 1.212 35.215 1.00 6.45 648 LEU B C 1
ATOM 10974 O O . LEU B 1 644 ? -5.621 0.059 35.553 1.00 7.37 648 LEU B O 1
ATOM 10979 N N . LEU B 1 645 ? -6.587 2.055 35.996 1.00 6.73 649 LEU B N 1
ATOM 10980 C CA . LEU B 1 645 ? -7.032 1.639 37.331 1.00 6.53 649 LEU B CA 1
ATOM 10981 C C . LEU B 1 645 ? -8.037 0.493 37.219 1.00 5.92 649 LEU B C 1
ATOM 10982 O O . LEU B 1 645 ? -8.087 -0.375 38.093 1.00 7.05 649 LEU B O 1
ATOM 10987 N N . GLN B 1 646 ? -8.874 0.475 36.169 1.00 7.05 650 GLN B N 1
ATOM 10988 C CA . GLN B 1 646 ? -9.735 -0.670 35.948 1.00 6.87 650 GLN B CA 1
ATOM 10989 C C . GLN B 1 646 ? -8.975 -1.945 35.703 1.00 6.74 650 GLN B C 1
ATOM 10990 O O . GLN B 1 646 ? -9.345 -2.999 36.196 1.00 7.54 650 GLN B O 1
ATOM 10996 N N . VAL B 1 647 ? -7.943 -1.879 34.868 1.00 6.69 651 VAL B N 1
ATOM 10997 C CA . VAL B 1 647 ? -7.076 -3.038 34.605 1.00 6.49 651 VAL B CA 1
ATOM 10998 C C . VAL B 1 647 ? -6.426 -3.506 35.903 1.00 6.78 651 VAL B C 1
ATOM 10999 O O . VAL B 1 647 ? -6.361 -4.692 36.204 1.00 7.50 651 VAL B O 1
ATOM 11003 N N . GLN B 1 648 ? -5.957 -2.547 36.681 1.00 6.90 652 GLN B N 1
ATOM 11004 C CA . GLN B 1 648 ? -5.302 -2.864 37.948 1.00 6.20 652 GLN B CA 1
ATOM 11005 C C . GLN B 1 648 ? -6.264 -3.565 38.898 1.00 7.34 652 GLN B C 1
ATOM 11006 O O . GLN B 1 648 ? -5.913 -4.532 39.554 1.00 8.25 652 GLN B O 1
ATOM 11012 N N . GLU B 1 649 ? -7.493 -3.095 38.982 1.00 7.05 653 GLU B N 1
ATOM 11013 C CA . GLU B 1 649 ? -8.440 -3.734 39.901 1.00 7.66 653 GLU B CA 1
ATOM 11014 C C . GLU B 1 649 ? -8.692 -5.164 39.451 1.00 7.89 653 GLU B C 1
ATOM 11015 O O . GLU B 1 649 ? -8.769 -6.071 40.272 1.00 8.39 653 GLU B O 1
ATOM 11021 N N . ARG B 1 650 ? -8.866 -5.374 38.153 1.00 8.46 654 ARG B N 1
ATOM 11022 C CA . ARG B 1 650 ? -9.097 -6.719 37.640 1.00 9.07 654 ARG B CA 1
ATOM 11023 C C . ARG B 1 650 ? -7.917 -7.632 37.965 1.00 7.76 654 ARG B C 1
ATOM 11024 O O . ARG B 1 650 ? -8.079 -8.784 38.415 1.00 8.61 654 ARG B O 1
ATOM 11032 N N . GLU B 1 651 ? -6.721 -7.124 37.765 1.00 7.15 655 GLU B N 1
ATOM 11033 C CA . GLU B 1 651 ? -5.540 -7.923 38.057 1.00 7.86 655 GLU B CA 1
ATOM 11034 C C . GLU B 1 651 ? -5.333 -8.146 39.553 1.00 6.91 655 GLU B C 1
ATOM 11035 O O . GLU B 1 651 ? -4.922 -9.214 39.970 1.00 7.96 655 GLU B O 1
ATOM 11041 N N . ALA B 1 652 ? -5.660 -7.152 40.357 1.00 7.17 656 ALA B N 1
ATOM 11042 C CA . ALA B 1 652 ? -5.579 -7.283 41.813 1.00 6.60 656 ALA B CA 1
ATOM 11043 C C . ALA B 1 652 ? -6.535 -8.385 42.325 1.00 7.86 656 ALA B C 1
ATOM 11044 O O . ALA B 1 652 ? -6.172 -9.165 43.188 1.00 7.75 656 ALA B O 1
ATOM 11046 N N . VAL B 1 653 ? -7.738 -8.435 41.773 1.00 8.05 657 VAL B N 1
ATOM 11047 C CA . VAL B 1 653 ? -8.658 -9.502 42.119 1.00 7.62 657 VAL B CA 1
ATOM 11048 C C . VAL B 1 653 ? -8.070 -10.837 41.725 1.00 8.28 657 VAL B C 1
ATOM 11049 O O . VAL B 1 653 ? -8.155 -11.812 42.477 1.00 8.65 657 VAL B O 1
ATOM 11053 N N . ARG B 1 654 ? -7.443 -10.912 40.552 1.00 7.89 658 ARG B N 1
ATOM 11054 C CA . ARG B 1 654 ? -6.830 -12.165 40.111 1.00 8.55 658 ARG B CA 1
ATOM 11055 C C . ARG B 1 654 ? -5.712 -12.577 41.063 1.00 8.57 658 ARG B C 1
ATOM 11056 O O . ARG B 1 654 ? -5.596 -13.744 41.451 1.00 8.36 658 ARG B O 1
ATOM 11064 N N . TRP B 1 655 ? -4.902 -11.615 41.469 1.00 7.52 659 TRP B N 1
ATOM 11065 C CA . TRP B 1 655 ? -3.819 -11.863 42.441 1.00 7.80 659 TRP B CA 1
ATOM 11066 C C . TRP B 1 655 ? -4.411 -12.389 43.762 1.00 8.32 659 TRP B C 1
ATOM 11067 O O . TRP B 1 655 ? -4.001 -13.442 44.291 1.00 8.30 659 TRP B O 1
ATOM 11078 N N . ARG B 1 656 ? -5.387 -11.653 44.283 1.00 7.69 660 ARG B N 1
ATOM 11079 C CA . ARG B 1 656 ? -6.027 -12.033 45.534 1.00 7.94 660 ARG B CA 1
ATOM 11080 C C . ARG B 1 656 ? -6.602 -13.452 45.461 1.00 7.38 660 ARG B C 1
ATOM 11081 O O . ARG B 1 656 ? -6.329 -14.313 46.284 1.00 8.53 660 ARG B O 1
ATOM 11089 N N . ASN B 1 657 ? -7.421 -13.713 44.459 1.00 7.76 661 ASN B N 1
ATOM 11090 C CA . ASN B 1 657 ? -8.072 -15.004 44.362 1.00 8.32 661 ASN B CA 1
ATOM 11091 C C . ASN B 1 657 ? -7.051 -16.102 44.197 1.00 7.94 661 ASN B C 1
ATOM 11092 O O . ASN B 1 657 ? -7.139 -17.163 44.809 1.00 9.18 661 ASN B O 1
ATOM 11097 N N . SER B 1 658 ? -6.067 -15.872 43.346 1.00 7.68 662 SER B N 1
ATOM 11098 C CA . SER B 1 658 ? -5.069 -16.897 43.084 1.00 8.50 662 SER B CA 1
ATOM 11099 C C . SER B 1 658 ? -4.291 -17.272 44.321 1.00 8.87 662 SER B C 1
ATOM 11100 O O . SER B 1 658 ? -4.080 -18.447 44.612 1.00 9.43 662 SER B O 1
ATOM 11103 N N . CYS B 1 659 ? -3.860 -16.258 45.051 1.00 8.64 663 CYS B N 1
ATOM 11104 C CA . CYS B 1 659 ? -3.041 -16.474 46.236 1.00 8.69 663 CYS B CA 1
ATOM 11105 C C . CYS B 1 659 ? -3.850 -17.024 47.384 1.00 8.58 663 CYS B C 1
ATOM 11106 O O . CYS B 1 659 ? -3.407 -17.976 48.041 1.00 8.92 663 CYS B O 1
ATOM 11109 N N . VAL B 1 660 ? -5.042 -16.459 47.620 1.00 8.91 664 VAL B N 1
ATOM 11110 C CA . VAL B 1 660 ? -5.894 -16.973 48.727 1.00 8.63 664 VAL B CA 1
ATOM 11111 C C . VAL B 1 660 ? -6.299 -18.413 48.453 1.00 9.45 664 VAL B C 1
ATOM 11112 O O . VAL B 1 660 ? -6.182 -19.273 49.331 1.00 10.16 664 VAL B O 1
ATOM 11116 N N . LEU B 1 661 ? -6.724 -18.726 47.251 1.00 9.45 665 LEU B N 1
ATOM 11117 C CA . LEU B 1 661 ? -7.086 -20.119 46.937 1.00 9.55 665 LEU B CA 1
ATOM 11118 C C . LEU B 1 661 ? -5.892 -21.041 46.971 1.00 9.80 665 LEU B C 1
ATOM 11119 O O . LEU B 1 661 ? -5.976 -22.197 47.412 1.00 10.83 665 LEU B O 1
ATOM 11124 N N . TYR B 1 662 ? -4.737 -20.543 46.565 1.00 8.58 666 TYR B N 1
ATOM 11125 C CA . TYR B 1 662 ? -3.565 -21.399 46.647 1.00 9.21 666 TYR B CA 1
ATOM 11126 C C . TYR B 1 662 ? -3.231 -21.711 48.122 1.00 8.96 666 TYR B C 1
ATOM 11127 O O . TYR B 1 662 ? -3.022 -22.862 48.504 1.00 10.20 666 TYR B O 1
ATOM 11136 N N . PHE B 1 663 ? -3.057 -20.681 48.943 1.00 8.89 667 PHE B N 1
ATOM 11137 C CA . PHE B 1 663 ? -2.720 -20.925 50.314 1.00 8.34 667 PHE B CA 1
ATOM 11138 C C . PHE B 1 663 ? -3.794 -21.736 51.040 1.00 9.77 667 PHE B C 1
ATOM 11139 O O . PHE B 1 663 ? -3.452 -22.555 51.893 1.00 11.41 667 PHE B O 1
ATOM 11147 N N . GLN B 1 664 ? -5.059 -21.548 50.665 1.00 10.60 668 GLN B N 1
ATOM 11148 C CA . GLN B 1 664 ? -6.125 -22.352 51.242 1.00 11.33 668 GLN B CA 1
ATOM 11149 C C . GLN B 1 664 ? -5.889 -23.796 50.912 1.00 12.10 668 GLN B C 1
ATOM 11150 O O . GLN B 1 664 ? -6.139 -24.671 51.753 1.00 13.35 668 GLN B O 1
ATOM 11156 N N . SER B 1 665 ? -5.490 -24.093 49.679 1.00 11.63 669 SER B N 1
ATOM 11157 C CA . SER B 1 665 ? -5.307 -25.484 49.254 1.00 12.85 669 SER B CA 1
ATOM 11158 C C . SER B 1 665 ? -4.253 -26.195 50.049 1.00 13.42 669 SER B C 1
ATOM 11159 O O . SER B 1 665 ? -4.249 -27.443 50.147 1.00 16.05 669 SER B O 1
ATOM 11162 N N . VAL B 1 666 ? -3.301 -25.435 50.564 1.00 13.08 670 VAL B N 1
ATOM 11163 C CA . VAL B 1 666 ? -2.201 -25.990 51.334 1.00 14.35 670 VAL B CA 1
ATOM 11164 C C . VAL B 1 666 ? -2.605 -26.033 52.799 1.00 14.16 670 VAL B C 1
ATOM 11165 O O . VAL B 1 666 ? -2.410 -27.057 53.460 1.00 15.84 670 VAL B O 1
ATOM 11169 N N . ALA B 1 667 ? -3.204 -24.962 53.319 1.00 14.85 671 ALA B N 1
ATOM 11170 C CA . ALA B 1 667 ? -3.581 -24.892 54.741 1.00 15.22 671 ALA B CA 1
ATOM 11171 C C . ALA B 1 667 ? -4.837 -25.678 55.106 1.00 17.28 671 ALA B C 1
ATOM 11172 O O . ALA B 1 667 ? -5.006 -26.100 56.259 1.00 18.45 671 ALA B O 1
ATOM 11174 N N . GLY B 1 668 ? -5.730 -25.829 54.155 1.00 17.53 672 GLY B N 1
ATOM 11175 C CA . GLY B 1 668 ? -7.005 -26.498 54.392 1.00 19.03 672 GLY B CA 1
ATOM 11176 C C . GLY B 1 668 ? -7.879 -25.787 55.412 1.00 19.56 672 GLY B C 1
ATOM 11177 O O . GLY B 1 668 ? -8.466 -26.449 56.296 1.00 21.26 672 GLY B O 1
ATOM 11178 N N . ARG B 1 669 ? -8.007 -24.470 55.294 1.00 19.48 673 ARG B N 1
ATOM 11179 C CA . ARG B 1 669 ? -8.799 -23.666 56.199 1.00 19.19 673 ARG B CA 1
ATOM 11180 C C . ARG B 1 669 ? -9.742 -22.843 55.369 1.00 20.44 673 ARG B C 1
ATOM 11181 O O . ARG B 1 669 ? -9.430 -22.454 54.253 1.00 20.70 673 ARG B O 1
ATOM 11189 N N . PRO B 1 670 ? -10.913 -22.543 55.894 1.00 20.77 674 PRO B N 1
ATOM 11190 C CA . PRO B 1 670 ? -11.892 -21.758 55.134 1.00 20.74 674 PRO B CA 1
ATOM 11191 C C . PRO B 1 670 ? -11.588 -20.289 55.055 1.00 19.49 674 PRO B C 1
ATOM 11192 O O . PRO B 1 670 ? -11.012 -19.723 55.992 1.00 18.77 674 PRO B O 1
ATOM 11196 N N . ILE B 1 671 ? -11.986 -19.666 53.950 1.00 19.76 675 ILE B N 1
ATOM 11197 C CA . ILE B 1 671 ? -11.967 -18.232 53.851 1.00 19.29 675 ILE B CA 1
ATOM 11198 C C . ILE B 1 671 ? -13.123 -17.749 54.721 1.00 19.99 675 ILE B C 1
ATOM 11199 O O . ILE B 1 671 ? -14.279 -18.204 54.553 1.00 20.52 675 ILE B O 1
ATOM 11204 N N . PRO B 1 672 ? -12.865 -16.879 55.675 1.00 20.04 676 PRO B N 1
ATOM 11205 C CA . PRO B 1 672 ? -13.956 -16.396 56.520 1.00 21.28 676 PRO B CA 1
ATOM 11206 C C . PRO B 1 672 ? -15.153 -15.930 55.711 1.00 22.51 676 PRO B C 1
ATOM 11207 O O . PRO B 1 672 ? -15.066 -15.288 54.659 1.00 22.30 676 PRO B O 1
ATOM 11211 N N . ALA B 1 673 ? -16.333 -16.273 56.224 1.00 24.37 677 ALA B N 1
ATOM 11212 C CA . ALA B 1 673 ? -17.575 -16.070 55.494 1.00 25.16 677 ALA B CA 1
ATOM 11213 C C . ALA B 1 673 ? -17.923 -14.656 55.093 1.00 25.58 677 ALA B C 1
ATOM 11214 O O . ALA B 1 673 ? -18.677 -14.477 54.114 1.00 27.62 677 ALA B O 1
ATOM 11216 N N . ASN B 1 674 ? -17.422 -13.660 55.822 1.00 25.59 678 ASN B N 1
ATOM 11217 C CA . ASN B 1 674 ? -17.668 -12.252 55.497 1.00 26.43 678 ASN B CA 1
ATOM 11218 C C . ASN B 1 674 ? -17.058 -11.784 54.160 1.00 25.83 678 ASN B C 1
ATOM 11219 O O . ASN B 1 674 ? -17.533 -10.790 53.570 1.00 26.54 678 ASN B O 1
ATOM 11224 N N . TYR B 1 675 ? -16.025 -12.488 53.691 1.00 24.38 679 TYR B N 1
ATOM 11225 C CA . TYR B 1 675 ? -15.343 -12.102 52.445 1.00 23.10 679 TYR B CA 1
ATOM 11226 C C . TYR B 1 675 ? -16.094 -12.659 51.252 1.00 23.74 679 TYR B C 1
ATOM 11227 O O . TYR B 1 675 ? -16.747 -13.707 51.336 1.00 22.46 679 TYR B O 1
ATOM 11236 N N . GLU B 1 676 ? -16.019 -11.974 50.129 1.00 23.35 680 GLU B N 1
ATOM 11237 C CA . GLU B 1 676 ? -16.614 -12.518 48.921 1.00 24.78 680 GLU B CA 1
ATOM 11238 C C . GLU B 1 676 ? -15.817 -13.757 48.531 1.00 24.92 680 GLU B C 1
ATOM 11239 O O . GLU B 1 676 ? -14.605 -13.665 48.360 1.00 23.84 680 GLU B O 1
ATOM 11245 N N . GLN B 1 677 ? -16.458 -14.914 48.403 1.00 25.15 681 GLN B N 1
ATOM 11246 C CA . GLN B 1 677 ? -15.733 -16.124 48.010 1.00 27.07 681 GLN B CA 1
ATOM 11247 C C . GLN B 1 677 ? -15.534 -16.221 46.519 1.00 28.61 681 GLN B C 1
ATOM 11248 O O . GLN B 1 677 ? -16.480 -16.003 45.767 1.00 30.26 681 GLN B O 1
ATOM 11254 N N . PRO B 1 678 ? -14.336 -16.560 46.065 1.00 29.76 682 PRO B N 1
ATOM 11255 C CA . PRO B 1 678 ? -14.180 -16.826 44.643 1.00 30.72 682 PRO B CA 1
ATOM 11256 C C . PRO B 1 678 ? -15.182 -17.864 44.221 1.00 31.66 682 PRO B C 1
ATOM 11257 O O . PRO B 1 678 ? -15.666 -18.726 44.966 1.00 33.01 682 PRO B O 1
ATOM 11261 N N . GLU B 1 679 ? -15.481 -17.817 42.959 1.00 32.96 683 GLU B N 1
ATOM 11262 C CA . GLU B 1 679 ? -16.487 -18.700 42.472 1.00 33.50 683 GLU B CA 1
ATOM 11263 C C . GLU B 1 679 ? -15.840 -19.841 41.722 1.00 32.18 683 GLU B C 1
ATOM 11264 O O . GLU B 1 679 ? -16.398 -20.936 41.626 1.00 33.50 683 GLU B O 1
ATOM 11270 N N . HIS B 1 680 ? -14.629 -19.610 41.237 1.00 29.55 684 HIS B N 1
ATOM 11271 C CA . HIS B 1 680 ? -13.924 -20.661 40.554 1.00 28.22 684 HIS B CA 1
ATOM 11272 C C . HIS B 1 680 ? -12.907 -21.268 41.478 1.00 26.42 684 HIS B C 1
ATOM 11273 O O . HIS B 1 680 ? -12.640 -20.752 42.555 1.00 28.13 684 HIS B O 1
ATOM 11280 N N . ASP B 1 681 ? -12.325 -22.361 41.036 1.00 24.28 685 ASP B N 1
ATOM 11281 C CA . ASP B 1 681 ? -11.393 -23.074 41.853 1.00 22.53 685 ASP B CA 1
ATOM 11282 C C . ASP B 1 681 ? -9.960 -22.663 41.518 1.00 20.08 685 ASP B C 1
ATOM 11283 O O . ASP B 1 681 ? -9.713 -21.865 40.606 1.00 19.06 685 ASP B O 1
ATOM 11288 N N . LEU B 1 682 ? -9.029 -23.263 42.236 1.00 17.47 686 LEU B N 1
ATOM 11289 C CA . LEU B 1 682 ? -7.619 -22.981 42.058 1.00 15.91 686 LEU B CA 1
ATOM 11290 C C . LEU B 1 682 ? -7.161 -23.328 40.643 1.00 15.48 686 LEU B C 1
ATOM 11291 O O . LEU B 1 682 ? -6.381 -22.580 40.040 1.00 13.64 686 LEU B O 1
ATOM 11296 N N . GLU B 1 683 ? -7.632 -24.449 40.083 1.00 15.05 687 GLU B N 1
ATOM 11297 C CA . GLU B 1 683 ? -7.238 -24.803 38.726 1.00 15.44 687 GLU B CA 1
ATOM 11298 C C . GLU B 1 683 ? -7.570 -23.706 37.707 1.00 13.90 687 GLU B C 1
ATOM 11299 O O . GLU B 1 683 ? -6.807 -23.472 36.758 1.00 14.00 687 GLU B O 1
ATOM 11305 N N . TYR B 1 684 ? -8.686 -23.030 37.896 1.00 13.38 688 TYR B N 1
ATOM 11306 C CA . TYR B 1 684 ? -9.097 -21.961 37.006 1.00 13.46 688 TYR B CA 1
ATOM 11307 C C . TYR B 1 684 ? -8.036 -20.860 37.031 1.00 12.16 688 TYR B C 1
ATOM 11308 O O . TYR B 1 684 ? -7.684 -20.286 35.994 1.00 11.05 688 TYR B O 1
ATOM 11317 N N . TYR B 1 685 ? -7.528 -20.555 38.226 1.00 11.12 689 TYR B N 1
ATOM 11318 C CA . TYR B 1 685 ? -6.563 -19.464 38.221 1.00 10.77 689 TYR B CA 1
ATOM 11319 C C . TYR B 1 685 ? -5.174 -19.951 37.808 1.00 9.99 689 TYR B C 1
ATOM 11320 O O . TYR B 1 685 ? -4.372 -19.217 37.247 1.00 10.03 689 TYR B O 1
ATOM 11329 N N . LYS B 1 686 ? -4.854 -21.241 37.893 1.00 10.16 690 LYS B N 1
ATOM 11330 C CA . LYS B 1 686 ? -3.657 -21.751 37.244 1.00 11.31 690 LYS B CA 1
ATOM 11331 C C . LYS B 1 686 ? -3.799 -21.601 35.705 1.00 11.15 690 LYS B C 1
ATOM 11332 O O . LYS B 1 686 ? -2.849 -21.202 35.023 1.00 11.40 690 LYS B O 1
ATOM 11338 N N . MET B 1 687 ? -5.000 -21.842 35.189 1.00 11.26 691 MET B N 1
ATOM 11339 C CA . MET B 1 687 ? -5.273 -21.692 33.767 1.00 11.77 691 MET B CA 1
ATOM 11340 C C . MET B 1 687 ? -5.154 -20.194 33.388 1.00 11.12 691 MET B C 1
ATOM 11341 O O . MET B 1 687 ? -4.565 -19.862 32.349 1.00 10.65 691 MET B O 1
ATOM 11346 N N . LEU B 1 688 ? -5.653 -19.307 34.230 1.00 10.51 692 LEU B N 1
ATOM 11347 C CA . LEU B 1 688 ? -5.509 -17.879 33.926 1.00 10.24 692 LEU B CA 1
ATOM 11348 C C . LEU B 1 688 ? -4.020 -17.489 33.944 1.00 10.28 692 LEU B C 1
ATOM 11349 O O . LEU B 1 688 ? -3.596 -16.627 33.183 1.00 9.27 692 LEU B O 1
ATOM 11354 N N . ALA B 1 689 ? -3.242 -18.075 34.840 1.00 9.41 693 ALA B N 1
ATOM 11355 C CA . ALA B 1 689 ? -1.818 -17.755 34.873 1.00 9.68 693 ALA B CA 1
ATOM 11356 C C . ALA B 1 689 ? -1.124 -18.164 33.569 1.00 10.09 693 ALA B C 1
ATOM 11357 O O . ALA B 1 689 ? -0.215 -17.498 33.068 1.00 10.88 693 ALA B O 1
ATOM 11359 N N . ARG B 1 690 ? -1.552 -19.282 32.991 1.00 10.02 694 ARG B N 1
ATOM 11360 C CA . ARG B 1 690 ? -0.970 -19.732 31.753 1.00 10.70 694 ARG B CA 1
ATOM 11361 C C . ARG B 1 690 ? -1.469 -18.964 30.537 1.00 10.06 694 ARG B C 1
ATOM 11362 O O . ARG B 1 690 ? -0.766 -18.935 29.545 1.00 11.55 694 ARG B O 1
ATOM 11370 N N . THR B 1 691 ? -2.638 -18.331 30.623 1.00 8.82 695 THR B N 1
ATOM 11371 C CA . THR B 1 691 ? -3.273 -17.738 29.450 1.00 9.83 695 THR B CA 1
ATOM 11372 C C . THR B 1 691 ? -3.431 -16.225 29.451 1.00 9.93 695 THR B C 1
ATOM 11373 O O . THR B 1 691 ? -3.713 -15.659 28.394 1.00 12.96 695 THR B O 1
ATOM 11377 N N . THR B 1 692 ? -3.221 -15.545 30.579 1.00 8.42 696 THR B N 1
ATOM 11378 C CA . THR B 1 692 ? -3.445 -14.116 30.632 1.00 8.66 696 THR B CA 1
ATOM 11379 C C . THR B 1 692 ? -2.299 -13.372 30.005 1.00 8.53 696 THR B C 1
ATOM 11380 O O . THR B 1 692 ? -1.143 -13.567 30.403 1.00 10.38 696 THR B O 1
ATOM 11384 N N . TYR B 1 693 ? -2.626 -12.517 29.049 1.00 7.38 697 TYR B N 1
ATOM 11385 C CA . TYR B 1 693 ? -1.598 -11.772 28.331 1.00 7.57 697 TYR B CA 1
ATOM 11386 C C . TYR B 1 693 ? -0.625 -11.043 29.231 1.00 8.36 697 TYR B C 1
ATOM 11387 O O . TYR B 1 693 ? -1.002 -10.327 30.142 1.00 8.36 697 TYR B O 1
ATOM 11396 N N . VAL B 1 694 ? 0.647 -11.227 28.934 1.00 7.84 698 VAL B N 1
ATOM 11397 C CA . VAL B 1 694 ? 1.754 -10.578 29.654 1.00 8.38 698 VAL B CA 1
ATOM 11398 C C . VAL B 1 694 ? 2.200 -9.336 28.885 1.00 8.15 698 VAL B C 1
ATOM 11399 O O . VAL B 1 694 ? 2.769 -9.484 27.823 1.00 7.90 698 VAL B O 1
ATOM 11403 N N . PRO B 1 695 ? 1.904 -8.134 29.393 1.00 7.59 699 PRO B N 1
ATOM 11404 C CA . PRO B 1 695 ? 2.131 -6.933 28.580 1.00 7.54 699 PRO B CA 1
ATOM 11405 C C . PRO B 1 695 ? 3.537 -6.328 28.641 1.00 7.21 699 PRO B C 1
ATOM 11406 O O . PRO B 1 695 ? 3.765 -5.240 29.209 1.00 8.30 699 PRO B O 1
ATOM 11410 N N . GLU B 1 696 ? 4.476 -7.040 28.031 1.00 7.79 700 GLU B N 1
ATOM 11411 C CA . GLU B 1 696 ? 5.837 -6.546 27.895 1.00 7.94 700 GLU B CA 1
ATOM 11412 C C . GLU B 1 696 ? 6.455 -7.160 26.651 1.00 8.56 700 GLU B C 1
ATOM 11413 O O . GLU B 1 696 ? 6.420 -8.393 26.489 1.00 9.36 700 GLU B O 1
ATOM 11419 N N . PRO B 1 697 ? 7.002 -6.337 25.750 1.00 7.25 701 PRO B N 1
ATOM 11420 C CA . PRO B 1 697 ? 7.650 -6.869 24.563 1.00 8.22 701 PRO B CA 1
ATOM 11421 C C . PRO B 1 697 ? 8.797 -7.813 24.838 1.00 7.93 701 PRO B C 1
ATOM 11422 O O . PRO B 1 697 ? 8.931 -8.841 24.146 1.00 9.73 701 PRO B O 1
ATOM 11426 N N . TRP B 1 698 ? 9.616 -7.499 25.825 1.00 7.55 702 TRP B N 1
ATOM 11427 C CA . TRP B 1 698 ? 10.832 -8.283 26.042 1.00 7.03 702 TRP B CA 1
ATOM 11428 C C . TRP B 1 698 ? 10.678 -9.732 26.474 1.00 7.60 702 TRP B C 1
ATOM 11429 O O . TRP B 1 698 ? 11.370 -10.615 25.937 1.00 8.61 702 TRP B O 1
ATOM 11440 N N . HIS B 1 699 ? 9.835 -9.988 27.475 1.00 8.37 703 HIS B N 1
ATOM 11441 C CA . HIS B 1 699 ? 9.905 -11.333 28.004 1.00 8.06 703 HIS B CA 1
ATOM 11442 C C . HIS B 1 699 ? 9.146 -12.291 27.099 1.00 8.33 703 HIS B C 1
ATOM 11443 O O . HIS B 1 699 ? 8.091 -11.977 26.564 1.00 8.99 703 HIS B O 1
ATOM 11450 N N . PRO B 1 700 ? 9.684 -13.471 26.863 1.00 8.80 704 PRO B N 1
ATOM 11451 C CA . PRO B 1 700 ? 9.036 -14.428 25.949 1.00 9.26 704 PRO B CA 1
ATOM 11452 C C . PRO B 1 700 ? 7.594 -14.792 26.290 1.00 9.36 704 PRO B C 1
ATOM 11453 O O . PRO B 1 700 ? 6.895 -15.218 25.405 1.00 8.97 704 PRO B O 1
ATOM 11457 N N . ALA B 1 701 ? 7.161 -14.642 27.522 1.00 9.44 705 ALA B N 1
ATOM 11458 C CA . ALA B 1 701 ? 5.799 -14.994 27.873 1.00 9.04 705 ALA B CA 1
ATOM 11459 C C . ALA B 1 701 ? 4.784 -14.191 27.062 1.00 8.68 705 ALA B C 1
ATOM 11460 O O . ALA B 1 701 ? 3.680 -14.671 26.841 1.00 9.48 705 ALA B O 1
ATOM 11462 N N . SER B 1 702 ? 5.135 -12.980 26.641 1.00 8.65 706 SER B N 1
ATOM 11463 C CA . SER B 1 702 ? 4.194 -12.201 25.868 1.00 8.74 706 SER B CA 1
ATOM 11464 C C . SER B 1 702 ? 3.908 -12.834 24.493 1.00 8.47 706 SER B C 1
ATOM 11465 O O . SER B 1 702 ? 2.887 -12.487 23.852 1.00 9.14 706 SER B O 1
ATOM 11468 N N . SER B 1 703 ? 4.779 -13.746 24.056 1.00 8.84 707 SER B N 1
ATOM 11469 C CA . SER B 1 703 ? 4.594 -14.488 22.802 1.00 10.07 707 SER B CA 1
ATOM 11470 C C . SER B 1 703 ? 4.014 -15.873 22.997 1.00 10.01 707 SER B C 1
ATOM 11471 O O . SER B 1 703 ? 3.865 -16.625 22.018 1.00 10.77 707 SER B O 1
ATOM 11474 N N . SER B 1 704 ? 3.720 -16.245 24.243 1.00 9.00 708 SER B N 1
ATOM 11475 C CA . SER B 1 704 ? 3.216 -17.605 24.512 1.00 9.76 708 SER B CA 1
ATOM 11476 C C . SER B 1 704 ? 1.857 -17.814 23.901 1.00 9.98 708 SER B C 1
ATOM 11477 O O . SER B 1 704 ? 0.965 -17.025 24.121 1.00 10.53 708 SER B O 1
ATOM 11480 N N . ARG B 1 705 ? 1.707 -18.907 23.157 1.00 10.57 709 ARG B N 1
ATOM 11481 C CA . ARG B 1 705 ? 0.441 -19.237 22.490 1.00 10.43 709 ARG B CA 1
ATOM 11482 C C . ARG B 1 705 ? -0.412 -20.234 23.282 1.00 11.45 709 ARG B C 1
ATOM 11483 O O . ARG B 1 705 ? -1.434 -20.769 22.784 1.00 12.20 709 ARG B O 1
ATOM 11491 N N . VAL B 1 706 ? -0.036 -20.450 24.538 1.00 11.97 710 VAL B N 1
ATOM 11492 C CA . VAL B 1 706 ? -0.780 -21.379 25.400 1.00 11.90 710 VAL B CA 1
ATOM 11493 C C . VAL B 1 706 ? -2.216 -20.885 25.569 1.00 10.88 710 VAL B C 1
ATOM 11494 O O . VAL B 1 706 ? -2.449 -19.696 25.857 1.00 11.18 710 VAL B O 1
ATOM 11498 N N . LEU B 1 707 ? -3.192 -21.781 25.413 1.00 12.74 711 LEU B N 1
ATOM 11499 C CA . LEU B 1 707 ? -4.606 -21.442 25.405 1.00 13.38 711 LEU B CA 1
ATOM 11500 C C . LEU B 1 707 ? -5.443 -22.251 26.389 1.00 15.00 711 LEU B C 1
ATOM 11501 O O . LEU B 1 707 ? -6.671 -22.079 26.465 1.00 17.37 711 LEU B O 1
ATOM 11506 N N . LYS B 1 708 ? -4.782 -23.095 27.174 1.00 16.66 712 LYS B N 1
ATOM 11507 C CA . LYS B 1 708 ? -5.463 -23.907 28.192 1.00 18.50 712 LYS B CA 1
ATOM 11508 C C . LYS B 1 708 ? -4.683 -24.014 29.477 1.00 18.46 712 LYS B C 1
ATOM 11509 O O . LYS B 1 708 ? -3.494 -23.755 29.463 1.00 16.75 712 LYS B O 1
#

B-factor: mean 13.58, std 7.67, range [3.22, 63.4]

Nearest PDB structures (foldseek):
  1h41-assembly1_B  TM=9.999E-01  e=0.000E+00  Cellvibrio japonicus
  1gql-assembly1_B  TM=1.001E+00  e=0.000E+00  Cellvibrio japonicus
  1h41-assembly1_A  TM=9.995E-01  e=0.000E+00  Cellvibrio japonicus
  1mqq-assembly1_A  TM=9.397E-01  e=1.385E-68  Geobacillus stearothermophilus
  1mqp-assembly1_A  TM=9.341E-01  e=1.568E-64  Geobacillus stearothermophilus

Sequence (1416 aa):
EDGYDMWLRYQPIADQTLLKTYQKQIRHLHVAGDSPTINAAAAELQRGLSGLLNKPIVARDEKLKDYSLVIGTPDNSPLIASLNLGERLQALGAEGYLLEQTRINKRHVVIVAANSDVGVLYGSFHLLRLIQTQHALEKLSLSSAPRLQHRVVNHWDNLNRVVERGYAGLSLWDWGSLPNYLAPRYTDYARINASLGINGTVINNVNADPRVLSDQFLQKIAALADAFRPYGIKMYLSINFNSPRAFGDVDTADPLDPRVQQWWKTRAQKIYSYIPDFGGFLVKADSEGQPGPQGYGRDHAEGANMLAAALKPFGGVVFWRAFVYHPDIEDRFRGAYDEFMPLDGKFADNVILQIKNGPIDFQPREPFSALFAGMSRTNMMMEFQITQEYFGFATHLAYQGPLFEESLKTETHARGEGSTIGNILEGKVFKTRHTGMAGVINPGTDRNWTGHPFVQSSWYAFGRMAWDHQISAATAADEWLRMTFSNQPAFIEPVKQMMLVSREAGVNYRSPLGLTHLYSQGDHYGPAPWTDDLPRADWTAVYYHRASKTGIGFNRTKTGSNALAQYPEPIAKAWGDLNSVPEDLILWFHHLSWDHRMQSGRNLWQELVHKYYQGVEQVRAMQRTWDQQEAYVDAARFAQVKALLQVQEREAVRWRNSCVLYFQSVAGRPIPANYEQPEHDLEYYKMLARTTYVPEPWHPASSSRVLKEDGYDMWLRYQPIADQTLLKTYQKQIRHLHVAGDSPTINAAAAELQRGLSGLLNKPIVARDEKLKDYSLVIGTPDNSPLIASLNLGERLQALGAEGYLLEQTRINKRHVVIVAANSDVGVLYGSFHLLRLIQTQHALEKLSLSSAPRLQHRVVNHWDNLNRVVERGYAGLSLWDWGSLPNYLAPRYTDYARINASLGINGTVINNVNADPRVLSDQFLQKIAALADAFRPYGIKMYLSINFNSPRAFGDVDTADPLDPRVQQWWKTRAQKIYSYIPDFGGFLVKADSEGQPGPQGYGRDHAEGANMLAAALKPFGGVVFWRAFVYHPDIEDRFRGAYDEFMPLDGKFADNVILQIKNGPIDFQPREPFSALFAGMSRTNMMMEFQITQEYFGFATHLAYQGPLFEESLKTETHARGEGSTIGNILEGKVFKTRHTGMAGVINPGTDRNWTGHPFVQSSWYAFGRMAWDHQISAATAADEWLRMTFSNQPAFIEPVKQMMLVSREAGVNYRSPLGLTHLYSQGDHYGPAPWTDDLPRADWTAVYYHRASKTGIGFNRTKTGSNALAQYPEPIAKAWGDLNSVPEDLILWFHHLSWDHRMQSGRNLWQELVHKYYQGVEQVRAMQRTWDQQEAYVDAARFAQVKALLQVQEREAVRWRNSCVLYFQSVAGRPIPANYEQPEHDLEYYKMLARTTYVPEPWHPASSSRVLK